Protein AF-A0A2E4FDU1-F1 (afdb_monomer_lite)

Foldseek 3Di:
DDDDDDDDDDDDDDDDDDDDDDDDDDDDDDDDDADQPCPLQEHCDDPRPWHFPDSVDSQATLPHDDDAPPQDNRNPDPQCHNQQNCRLPDGVVQFPDSVDSQAGLVHDDDAPPPDRRNPDPQCDSFQHCNLPDGVVQFPDSPDSQAGLPHDQDAPPPHNRNSDPQQDSQQQCRLRDGPVQFPDSPDNQAGQQHDQDAPPPDNRNPDPQPDSAQQCNLRDGPVFFPCSVDNQAGLPHDADAPPPDRRNSDPVDDNPDDFDQQCPLPDTPVQFPDSNDSQAGQPHDADQPQDRRNSPPDHRAPHQQELNCPLQEGCFDDDDDPDGHNSVNGHYDFPDSNDSQRDPDQQCPLPAGNVRPQPHSVDNQRGPDQQCPLPAHSVNVPPDSVDNQQGPDQQCPLPDGNPPWFPDSPDNQATLPHDQDAPPPDNRNSDVQCDSQQQPSLPAGVVQFPDSVDSQAGQPRDADAPPPDDRNPPPDRAHEDALVRQVVCQVPQSEDPAAHEYDLVRDPREDPAEHEDAAPYEYEYDFQHHYEYAAAYEHHFQHEYEYDYDQVGAYEYYYDPDPAAADRYAEYEYEANGEYEAARHEFERHQENYEAYLYEYEHECYEQERYQEPYEYYDQNYEYAYENYEQAHYLEDYHAEHNDADYCHEHYCYEQENYCEREDHDALNNYEAYLYEQEHHAAESYEDENYEAELYEQANYQERYEYDYHAYEAALYEQAHYCESYEYDAHDDAYEYAHYEQEHNNQASEAYDYYPDDYAHHQAAYHYVDPQVVVNVNRYHACLPPVRGHDHHHPPYDPDHRPSPHSDDPDFDQQCPLPFTDVVRVTQQPDSNDSQQELPHDADPDPQDNSNSPPDHRPPDADQQCPLPAGPPQFPDSNDSQAGAPHDADAPPPDRRNPLPARAHEDQDQEDEDEDAAAYEQDLVNDDREDAAAYEDDASYEYEYDFQYHYEYAAAYYHHYPHYYHYHHDPVGGHHYAHPDPDGDPPGYHD

Radius of gyration: 48.08 Å; chains: 1; bounding box: 152×85×119 Å

Sequence (990 aa):
MFVARVLPTLSLLVLLMAGCASDQETGPATPASCVDLDGDGAGVTDGCDLLDCDDSDPAVHPSADEIPYDGINNDCDDATRDDDLDGDGVLGEQDCDDLNAARSPAKEEIPYDGVDNDCDESTPDEDLDGDGYTSAIDCDDTDPEVNPGAPELPFDGVNNDCDETTLDDDGDQDGYGASDDCDDQDPDVYPGADELPYDGVNNDCDETTPDDDLDGDGFGIDTDCDDDNPEVNPDATEILNDGLNNDCDDATPDDGLGDDLDGDGSPSDEDCDDDDDESYPGADELPDGKNNDCDDQIDEGTTAADDDGDGFCEGWEIADDTYACSDGSNPGDCDDEDSALTPADLDGDGASTCEGDCDDSSAALNIQDADQDTVTTCENDCNDGDPGVTLLDADGDGYVACIDDCDDTNGSVNPDAPEVYYNGLDDDCDPATHDQDQDGDGWLLADDCDDLDPSIHPWAVEIPDNGLDEDCDGIDVTAFDEDELAAMAPDEGVIPEDGMLLAELGPYELFGDIVVPLGKTLIIEPGTQLIFMGPYKVLVHGTLVVLGTEQAPVIFSAAMGGPVPGDWLGIHFETTGTGLVRGADIQYATTGILVDEASLTISHTRAENCLSGIQVTGTSASPSLDHVELKGNDIGLDLAWAGWSQDIFVNYSLIHENVTGITGSGSSGLTLWNSRVINNDQVGVHLDGATVWHCEISGNVTGIVTQGGWDTCTRSIISDNEVGVLLGIYPTRFSSNHNNVIDNTLYGFKYVGGNDDGAVNAELNWWGSMLGSDIASTIWDFFDDTSLYYIDYIPFLRQSVDSVGPIPEGTVDADGDHFFSVASGGNDCDDNDPAINPDAMDDQGDGVDDDCNGQVDEDAPLDPDGDGFTVPEDCDNNDASIYPDAVEIPDNGVDENCNGFDMVTQIESNLSGVLPTDTLLTAANSPYIISGDVYVAPDFVLRIDAGTEIRFDGFWSIIVFGDLLSDGELSDPVNIRSHSGAPGANQWNR

pLDDT: mean 78.3, std 13.7, range [27.3, 98.56]

Secondary structure (DSSP, 8-state):
------------------------------PPPP--SSSSS-BSSBTBSSB-S-TT-TT-STTSPP-TTSSS-SS--TTS-TT-SS-SS--TTT-S-TT-TTSSTTSPP-TTSSS-SS--TTS-TT-SS-SS--TTT-S-TT-TTSSTTSPPPTTSSS-TTS-TTS-TT-SS-SS--TTT-SSTT-TT--TT-PPPTTSSS-TT--TTS-TT-SSSSS--TTT-TTTT-TT-STTS---TTSSS-TT--TTS-TT-----SSSSS--TTT-TTTT-TT-STTPPP-TTTS-SSSSS-SSTTSTTS-SSSSSEES----SSSS-S-SSSPEE--S-TT-TT--S--SSSSS--GGGT-S-TT-TTSSS--SS-SS--GGGT-S-TT-TT-SS--SSSSS--TTTT-TTTT-TTSSTTSPP-TTSSS-SSS-TTS-TT-SS-SS--TTT-S-TT-TTSSTTPPP-TTSS--TTSSS--PEEPPHHHHHHHGGGTTB--SSEEE-GGG--EEESS-EEE-TT-EEEE-TT-EEEESSS-EEEESSEEEEE--SSSPEEEEEPSSS--TTSB-EEEE-TT-EEEEESEEEESBSEEEEEES---EEEEEEEES-SEEEEEESSS---EEEEEEEES-SEEEEETT--S---EEEES-EEES-SEEEEE-S---EEEES-EEE--SSEEEEESS-EEES-EEESSSEEEEE-SS--EEES-EEES-SEEEEE-SS--S-EEES-EE---SSEEEEE---SS---EE-TT-B-S-S-HHHHHHTEESTTT-TTS--EE--S--SS-----PSPPTT---SSSSSPPBGGGT--BS-TT-TTSSTT--PPTTS---TT-SS-SS--SPP-SSSSS--TTT-S-TT-TTSSTT----TTSS--SSSSSS--EE---SEEEEEE-S-EEE-GGGPPEEEEEEEEEPTT-EEEE-TT-EEEESSS--EEESSEEEE---SSS--EEEES-SS--SSSS--

Structure (mmCIF, N/CA/C/O backbone):
data_AF-A0A2E4FDU1-F1
#
_entry.id   AF-A0A2E4FDU1-F1
#
loop_
_atom_site.group_PDB
_atom_site.id
_atom_site.type_symbol
_atom_site.label_atom_id
_atom_site.label_alt_id
_atom_site.label_comp_id
_atom_site.label_asym_id
_atom_site.label_entity_id
_atom_site.label_seq_id
_atom_site.pdbx_PDB_ins_code
_atom_site.Cartn_x
_atom_site.Cartn_y
_atom_site.Cartn_z
_atom_site.occupancy
_atom_site.B_iso_or_equiv
_atom_site.auth_seq_id
_atom_site.auth_comp_id
_atom_site.auth_asym_id
_atom_site.auth_atom_id
_atom_site.pdbx_PDB_model_num
ATOM 1 N N . MET A 1 1 ? -26.039 10.870 64.474 1.00 29.72 1 MET A N 1
ATOM 2 C CA . MET A 1 1 ? -27.187 11.280 65.320 1.00 29.72 1 MET A CA 1
ATOM 3 C C . MET A 1 1 ? -28.356 10.373 64.930 1.00 29.72 1 MET A C 1
ATOM 5 O O . MET A 1 1 ? -28.564 10.168 63.754 1.00 29.72 1 MET A O 1
ATOM 9 N N . PHE A 1 2 ? -28.968 9.736 65.926 1.00 34.34 2 PHE A N 1
ATOM 10 C CA . PHE A 1 2 ? -29.937 8.615 65.966 1.00 34.34 2 PHE A CA 1
ATOM 11 C C . PHE A 1 2 ? -31.272 8.692 65.146 1.00 34.34 2 PHE A C 1
ATOM 13 O O . PHE A 1 2 ? -31.836 9.778 65.058 1.00 34.34 2 PHE A O 1
ATOM 20 N N . VAL A 1 3 ? -31.832 7.494 64.814 1.00 35.78 3 VAL A N 1
ATOM 21 C CA . VAL A 1 3 ? -33.267 7.062 64.587 1.00 35.78 3 VAL A CA 1
ATOM 22 C C . VAL A 1 3 ? -33.822 7.104 63.132 1.00 35.78 3 VAL A C 1
ATOM 24 O O . VAL A 1 3 ? -33.922 8.187 62.582 1.00 35.78 3 VAL A O 1
ATOM 27 N N . ALA A 1 4 ? -34.077 5.957 62.449 1.00 38.78 4 ALA A N 1
ATOM 28 C CA . ALA A 1 4 ? -35.283 5.055 62.373 1.00 38.78 4 ALA A CA 1
ATOM 29 C C . ALA A 1 4 ? -36.409 5.555 61.407 1.00 38.78 4 ALA A C 1
ATOM 31 O O . ALA A 1 4 ? -36.537 6.759 61.272 1.00 38.78 4 ALA A O 1
ATOM 32 N N . ARG A 1 5 ? -37.323 4.796 60.752 1.00 37.31 5 ARG A N 1
ATOM 33 C CA . ARG A 1 5 ? -37.900 3.432 60.894 1.00 37.31 5 ARG A CA 1
ATOM 34 C C . ARG A 1 5 ? -38.962 3.188 59.761 1.00 37.31 5 ARG A C 1
ATOM 36 O O . ARG A 1 5 ? -39.824 4.040 59.611 1.00 37.31 5 ARG A O 1
ATOM 43 N N . VAL A 1 6 ? -38.969 1.994 59.140 1.00 35.31 6 VAL A N 1
ATOM 44 C CA . VAL A 1 6 ? -40.083 0.998 58.988 1.00 35.31 6 VAL A CA 1
ATOM 45 C C . VAL A 1 6 ? -41.341 1.193 58.085 1.00 35.31 6 VAL A C 1
ATOM 47 O O . VAL A 1 6 ? -42.099 2.146 58.231 1.00 35.31 6 VAL A O 1
ATOM 50 N N . LEU A 1 7 ? -41.596 0.127 57.290 1.00 35.53 7 LEU A N 1
ATOM 51 C CA . LEU A 1 7 ? -42.785 -0.332 56.519 1.00 35.53 7 LEU A CA 1
ATOM 52 C C . LEU A 1 7 ? -43.946 -0.926 57.375 1.00 35.53 7 LEU A C 1
ATOM 54 O O . LEU A 1 7 ? -43.705 -1.347 58.507 1.00 35.53 7 LEU A O 1
ATOM 58 N N . PRO A 1 8 ? -45.166 -1.124 56.820 1.00 46.91 8 PRO A N 1
ATOM 59 C CA . PRO A 1 8 ? -46.165 -2.090 57.318 1.00 46.91 8 PRO A CA 1
ATOM 60 C C . PRO A 1 8 ? -46.483 -3.206 56.281 1.00 46.91 8 PRO A C 1
ATOM 62 O O . PRO A 1 8 ? -46.755 -2.914 55.127 1.00 46.91 8 PRO A O 1
ATOM 65 N N . THR A 1 9 ? -46.233 -4.490 56.582 1.00 33.19 9 THR A N 1
ATOM 66 C CA . THR A 1 9 ? -47.113 -5.563 57.137 1.00 33.19 9 THR A CA 1
ATOM 67 C C . THR A 1 9 ? -48.011 -6.327 56.149 1.00 33.19 9 THR A C 1
ATOM 69 O O . THR A 1 9 ? -49.018 -5.804 55.684 1.00 33.19 9 THR A O 1
ATOM 72 N N . LEU A 1 10 ? -47.692 -7.623 56.009 1.00 28.62 10 LEU A N 1
ATOM 73 C CA . LEU A 1 10 ? -48.421 -8.722 55.362 1.00 28.62 10 LEU A CA 1
ATOM 74 C C . LEU A 1 10 ? -48.867 -9.746 56.437 1.00 28.62 10 LEU A C 1
ATOM 76 O O . LEU A 1 10 ? -48.074 -10.042 57.336 1.00 28.62 10 LEU A O 1
ATOM 80 N N . SER A 1 11 ? -50.087 -10.301 56.361 1.00 32.75 11 SER A N 1
ATOM 81 C CA . SER A 1 11 ? -50.462 -11.633 56.907 1.00 32.75 11 SER A CA 1
ATOM 82 C C . SER A 1 11 ? -51.956 -11.951 56.746 1.00 32.75 11 SER A C 1
ATOM 84 O O . SER A 1 11 ? -52.769 -11.284 57.383 1.00 32.75 11 SER A O 1
ATOM 86 N N . LEU A 1 12 ? -52.288 -13.037 56.028 1.00 29.92 12 LEU A N 1
ATOM 87 C CA . LEU A 1 12 ? -53.252 -14.094 56.420 1.00 29.92 12 LEU A CA 1
ATOM 88 C C . LEU A 1 12 ? -53.216 -15.216 55.354 1.00 29.92 12 LEU A C 1
ATOM 90 O O . LEU A 1 12 ? -53.548 -14.967 54.208 1.00 29.92 12 LEU A O 1
ATOM 94 N N . LEU A 1 13 ? -52.536 -16.343 55.582 1.00 29.59 13 LEU A N 1
ATOM 95 C CA . LEU A 1 13 ? -52.930 -17.592 56.264 1.00 29.59 13 LEU A CA 1
ATOM 96 C C . LEU A 1 13 ? -53.814 -18.556 55.434 1.00 29.59 13 LEU A C 1
ATOM 98 O O . LEU A 1 13 ? -55.000 -18.334 55.219 1.00 29.59 13 LEU A O 1
ATOM 102 N N . VAL A 1 14 ? -53.163 -19.669 55.085 1.00 34.75 14 VAL A N 1
ATOM 103 C CA . VAL A 1 14 ? -53.567 -20.918 54.413 1.00 34.75 14 VAL A CA 1
ATOM 104 C C . VAL A 1 14 ? -54.492 -21.791 55.287 1.00 34.75 14 VAL A C 1
ATOM 106 O O . VAL A 1 14 ? -54.281 -21.822 56.499 1.00 34.75 14 VAL A O 1
ATOM 109 N N . LEU A 1 15 ? -55.437 -22.552 54.694 1.00 30.80 15 LEU A N 1
ATOM 110 C CA . LEU A 1 15 ? -55.537 -24.033 54.814 1.00 30.80 15 LEU A CA 1
ATOM 111 C C . LEU A 1 15 ? -56.772 -24.663 54.123 1.00 30.80 15 LEU A C 1
ATOM 113 O O . LEU A 1 15 ? -57.910 -24.315 54.428 1.00 30.80 15 LEU A O 1
ATOM 117 N N . LEU A 1 16 ? -56.521 -25.725 53.343 1.00 30.53 16 LEU A N 1
ATOM 118 C CA . LEU A 1 16 ? -57.445 -26.829 53.032 1.00 30.53 16 LEU A CA 1
ATOM 119 C C . LEU A 1 16 ? -57.116 -28.039 53.943 1.00 30.53 16 LEU A C 1
ATOM 121 O O . LEU A 1 16 ? -55.981 -28.209 54.389 1.00 30.53 16 LEU A O 1
ATOM 125 N N . MET A 1 17 ? -58.137 -28.832 54.283 1.00 32.41 17 MET A N 1
ATOM 126 C CA . MET A 1 17 ? -58.180 -29.826 55.372 1.00 32.41 17 MET A CA 1
ATOM 127 C C . MET A 1 17 ? -57.636 -31.231 55.038 1.00 32.41 17 MET A C 1
ATOM 129 O O . MET A 1 17 ? -57.731 -31.672 53.901 1.00 32.41 17 MET A O 1
ATOM 133 N N . ALA A 1 18 ? -57.307 -32.015 56.083 1.00 30.88 18 ALA A N 1
ATOM 134 C CA . ALA A 1 18 ? -57.763 -33.412 56.233 1.00 30.88 18 ALA A CA 1
ATOM 135 C C . ALA A 1 18 ? -57.658 -33.914 57.695 1.00 30.88 18 ALA A C 1
ATOM 137 O O . ALA A 1 18 ? -56.613 -33.777 58.328 1.00 30.88 18 ALA A O 1
ATOM 138 N N . GLY A 1 19 ? -58.715 -34.558 58.218 1.00 28.78 19 GLY A N 1
ATOM 139 C CA . GLY A 1 19 ? -58.643 -35.354 59.457 1.00 28.78 19 GLY A CA 1
ATOM 140 C C . GLY A 1 19 ? -59.960 -35.558 60.225 1.00 28.78 19 GLY A C 1
ATOM 141 O O . GLY A 1 19 ? -60.308 -34.763 61.091 1.00 28.78 19 GLY A O 1
ATOM 142 N N . CYS A 1 20 ? -60.663 -36.663 59.946 1.00 27.30 20 CYS A N 1
ATOM 143 C CA . CYS A 1 20 ? -61.857 -37.173 60.644 1.00 27.30 20 CYS A CA 1
ATOM 144 C C . CYS A 1 20 ? -61.738 -37.293 62.183 1.00 27.30 20 CYS A C 1
ATOM 146 O O . CYS A 1 20 ? -60.765 -37.859 62.675 1.00 27.30 20 CYS A O 1
ATOM 148 N N . ALA A 1 21 ? -62.815 -36.971 62.924 1.00 31.75 21 ALA A N 1
ATOM 149 C CA . ALA A 1 21 ? -63.766 -37.952 63.501 1.00 31.75 21 ALA A CA 1
ATOM 150 C C . ALA A 1 21 ? -64.575 -37.423 64.718 1.00 31.75 21 ALA A C 1
ATOM 152 O O . ALA A 1 21 ? -64.009 -36.907 65.676 1.00 31.75 21 ALA A O 1
ATOM 153 N N . SER A 1 22 ? -65.876 -37.772 64.724 1.00 32.06 22 SER A N 1
ATOM 154 C CA . SER A 1 22 ? -66.697 -38.182 65.889 1.00 32.06 22 SER A CA 1
ATOM 155 C C . SER A 1 22 ? -67.400 -37.128 66.786 1.00 32.06 22 SER A C 1
ATOM 157 O O . SER A 1 22 ? -66.887 -36.741 67.831 1.00 32.06 22 SER A O 1
ATOM 159 N N . ASP A 1 23 ? -68.685 -36.899 66.458 1.00 36.38 23 ASP A N 1
ATOM 160 C CA . ASP A 1 23 ? -69.883 -37.152 67.303 1.00 36.38 23 ASP A CA 1
ATOM 161 C C . ASP A 1 23 ? -70.243 -36.258 68.524 1.00 36.38 23 ASP A C 1
ATOM 163 O O . ASP A 1 23 ? -69.661 -36.382 69.598 1.00 36.38 23 ASP A O 1
ATOM 167 N N . GLN A 1 24 ? -71.338 -35.474 68.406 1.00 33.94 24 GLN A N 1
ATOM 168 C CA . GLN A 1 24 ? -72.681 -35.720 69.011 1.00 33.94 24 GLN A CA 1
ATOM 169 C C . GLN A 1 24 ? -73.488 -34.448 69.387 1.00 33.94 24 GLN A C 1
ATOM 171 O O . GLN A 1 24 ? -73.100 -33.663 70.245 1.00 33.94 24 GLN A O 1
ATOM 176 N N . GLU A 1 25 ? -74.683 -34.383 68.781 1.00 37.00 25 GLU A N 1
ATOM 177 C CA . GLU A 1 25 ? -75.987 -33.851 69.233 1.00 37.00 25 GLU A CA 1
ATOM 178 C C . GLU A 1 25 ? -76.157 -32.402 69.745 1.00 37.00 25 GLU A C 1
ATOM 180 O O . GLU A 1 25 ? -75.746 -32.031 70.840 1.00 37.00 25 GLU A O 1
ATOM 185 N N . THR A 1 26 ? -77.001 -31.625 69.047 1.00 36.28 26 THR A N 1
ATOM 186 C CA . THR A 1 26 ? -78.412 -31.367 69.444 1.00 36.28 26 THR A CA 1
ATOM 187 C C . THR A 1 26 ? -79.143 -30.526 68.379 1.00 36.28 26 THR A C 1
ATOM 189 O O . THR A 1 26 ? -78.780 -29.385 68.120 1.00 36.28 26 THR A O 1
ATOM 192 N N . GLY A 1 27 ? -80.206 -31.071 67.772 1.00 32.47 27 GLY A N 1
ATOM 193 C CA . GLY A 1 27 ? -81.262 -30.272 67.116 1.00 32.47 27 GLY A CA 1
ATOM 194 C C . GLY A 1 27 ? -82.377 -29.883 68.112 1.00 32.47 27 GLY A C 1
ATOM 195 O O . GLY A 1 27 ? -82.269 -30.257 69.285 1.00 32.47 27 GLY A O 1
ATOM 196 N N . PRO A 1 28 ? -83.493 -29.235 67.696 1.00 47.19 28 PRO A N 1
ATOM 197 C CA . PRO A 1 28 ? -83.882 -28.893 66.326 1.00 47.19 28 PRO A CA 1
ATOM 198 C C . PRO A 1 28 ? -84.350 -27.433 66.100 1.00 47.19 28 PRO A C 1
ATOM 200 O O . PRO A 1 28 ? -84.654 -26.673 67.020 1.00 47.19 28 PRO A O 1
ATOM 203 N N . ALA A 1 29 ? -84.450 -27.120 64.810 1.00 42.59 29 ALA A N 1
ATOM 204 C CA . ALA A 1 29 ? -84.969 -25.920 64.173 1.00 42.59 29 ALA A CA 1
ATOM 205 C C . ALA A 1 29 ? -86.488 -25.686 64.320 1.00 42.59 29 ALA A C 1
ATOM 207 O O . ALA A 1 29 ? -87.270 -26.607 64.564 1.00 42.59 29 ALA A O 1
ATOM 208 N N . THR A 1 30 ? -86.893 -24.455 63.995 1.00 35.81 30 THR A N 1
ATOM 209 C CA . THR A 1 30 ? -88.028 -24.188 63.090 1.00 35.81 30 THR A CA 1
ATOM 210 C C . THR A 1 30 ? -87.569 -23.148 62.053 1.00 35.81 30 THR A C 1
ATOM 212 O O . THR A 1 30 ? -87.079 -22.107 62.496 1.00 35.81 30 THR A O 1
ATOM 215 N N . PRO A 1 31 ? -87.693 -23.392 60.732 1.00 51.09 31 PRO A N 1
ATOM 216 C CA . PRO A 1 31 ? -87.175 -22.501 59.692 1.00 51.09 31 PRO A CA 1
ATOM 217 C C . PRO A 1 31 ? -88.178 -21.396 59.317 1.00 51.09 31 PRO A C 1
ATOM 219 O O . PRO A 1 31 ? -89.394 -21.587 59.414 1.00 51.09 31 PRO A O 1
ATOM 222 N N . ALA A 1 32 ? -87.652 -20.240 58.903 1.00 47.75 32 ALA A N 1
ATOM 223 C CA . ALA A 1 32 ? -88.379 -19.265 58.092 1.00 47.75 32 ALA A CA 1
ATOM 224 C C . ALA A 1 32 ? -88.587 -19.876 56.697 1.00 47.75 32 ALA A C 1
ATOM 226 O O . ALA A 1 32 ? -87.720 -20.603 56.221 1.00 47.75 32 ALA A O 1
ATOM 227 N N . SER A 1 33 ? -89.760 -19.679 56.093 1.00 57.97 33 SER A N 1
ATOM 228 C CA . SER A 1 33 ? -90.061 -20.288 54.798 1.00 57.97 33 SER A CA 1
ATOM 229 C C . SER A 1 33 ? -89.326 -19.558 53.681 1.00 57.97 33 SER A C 1
ATOM 231 O O . SER A 1 33 ? -89.354 -18.328 53.668 1.00 57.97 33 SER A O 1
ATOM 233 N N . CYS A 1 34 ? -88.759 -20.320 52.745 1.00 67.06 34 CYS A N 1
ATOM 234 C CA . CYS A 1 34 ? -88.387 -19.837 51.420 1.00 67.06 34 CYS A CA 1
ATOM 235 C C . CYS A 1 34 ? -89.623 -19.158 50.802 1.00 67.06 34 CYS A C 1
ATOM 237 O O . CYS A 1 34 ? -90.731 -19.712 50.873 1.00 67.06 34 CYS A O 1
ATOM 239 N N . VAL A 1 35 ? -89.467 -17.917 50.351 1.00 69.81 35 VAL A N 1
ATOM 240 C CA . VAL A 1 35 ? -90.504 -17.187 49.622 1.00 69.81 35 VAL A CA 1
ATOM 241 C C . VAL A 1 35 ? -90.014 -17.159 48.192 1.00 69.81 35 VAL A C 1
ATOM 243 O O . VAL A 1 35 ? -89.079 -16.436 47.920 1.00 69.81 35 VAL A O 1
ATOM 246 N N . ASP A 1 36 ? -90.630 -18.003 47.384 1.00 75.88 36 ASP A N 1
ATOM 247 C CA . ASP A 1 36 ? -90.499 -18.100 45.934 1.00 75.88 36 ASP A CA 1
ATOM 248 C C . ASP A 1 36 ? -91.617 -17.210 45.358 1.00 75.88 36 ASP A C 1
ATOM 250 O O . ASP A 1 36 ? -92.815 -17.482 45.577 1.00 75.88 36 ASP A O 1
ATOM 254 N N . LEU A 1 37 ? -91.248 -16.035 44.842 1.00 79.69 37 LEU A N 1
ATOM 255 C CA . LEU A 1 37 ? -92.184 -14.953 44.523 1.00 79.69 37 LEU A CA 1
ATOM 256 C C . LEU A 1 37 ? -92.851 -15.144 43.159 1.00 79.69 37 LEU A C 1
ATOM 258 O O . LEU A 1 37 ? -94.006 -14.725 42.983 1.00 79.69 37 LEU A O 1
ATOM 262 N N . ASP A 1 38 ? -92.145 -15.757 42.221 1.00 77.38 38 ASP A N 1
ATOM 263 C CA . ASP A 1 38 ? -92.567 -15.963 40.838 1.00 77.38 38 ASP A CA 1
ATOM 264 C C . ASP A 1 38 ? -92.979 -17.413 40.525 1.00 77.38 38 ASP A C 1
ATOM 266 O O . ASP A 1 38 ? -93.763 -17.641 39.594 1.00 77.38 38 ASP A O 1
ATOM 270 N N . GLY A 1 39 ? -92.652 -18.354 41.408 1.00 76.94 39 GLY A N 1
ATOM 271 C CA . GLY A 1 39 ? -93.195 -19.704 41.472 1.00 76.94 39 GLY A CA 1
ATOM 272 C C . GLY A 1 39 ? -92.378 -20.766 40.742 1.00 76.94 39 GLY A C 1
ATOM 273 O O . GLY A 1 39 ? -92.975 -21.794 40.386 1.00 76.94 39 GLY A O 1
ATOM 274 N N . ASP A 1 40 ? -91.094 -20.536 40.473 1.00 78.31 40 ASP A N 1
ATOM 275 C CA . ASP A 1 40 ? -90.217 -21.487 39.775 1.00 78.31 40 ASP A CA 1
ATOM 276 C C . ASP A 1 40 ? -89.561 -22.535 40.697 1.00 78.31 40 ASP A C 1
ATOM 278 O O . ASP A 1 40 ? -89.142 -23.608 40.246 1.00 78.31 40 ASP A O 1
ATOM 282 N N . GLY A 1 41 ? -89.614 -22.307 42.009 1.00 74.44 41 GLY A N 1
ATOM 283 C CA . GLY A 1 41 ? -89.097 -23.200 43.037 1.00 74.44 41 GLY A CA 1
ATOM 284 C C . GLY A 1 41 ? -87.740 -22.809 43.630 1.00 74.44 41 GLY A C 1
ATOM 285 O O . GLY A 1 41 ? -87.282 -23.539 44.520 1.00 74.44 41 GLY A O 1
ATOM 286 N N . ALA A 1 42 ? -87.130 -21.701 43.203 1.00 77.00 42 ALA A N 1
ATOM 287 C CA . ALA A 1 42 ? -85.958 -21.069 43.811 1.00 77.00 42 ALA A CA 1
ATOM 288 C C . ALA A 1 42 ? -86.362 -19.792 44.591 1.00 77.00 42 ALA A C 1
ATOM 290 O O . ALA A 1 42 ? -87.532 -19.435 44.660 1.00 77.00 42 ALA A O 1
ATOM 291 N N . GLY A 1 43 ? -85.442 -19.177 45.339 1.00 77.12 43 GLY A N 1
ATOM 292 C CA . GLY A 1 43 ? -85.725 -17.895 46.006 1.00 77.12 43 GLY A CA 1
ATOM 293 C C . GLY A 1 43 ? -84.480 -17.239 46.606 1.00 77.12 43 GLY A C 1
ATOM 294 O O . GLY A 1 43 ? -83.475 -17.909 46.842 1.00 77.12 43 GLY A O 1
ATOM 295 N N . VAL A 1 44 ? -84.528 -15.934 46.909 1.00 73.12 44 VAL A N 1
ATOM 296 C CA . VAL A 1 44 ? -83.310 -15.122 47.201 1.00 73.12 44 VAL A CA 1
ATOM 297 C C . VAL A 1 44 ? -82.772 -15.178 48.643 1.00 73.12 44 VAL A C 1
ATOM 299 O O . VAL A 1 44 ? -81.853 -14.434 48.999 1.00 73.12 44 VAL A O 1
ATOM 302 N N . THR A 1 45 ? -83.344 -15.982 49.549 1.00 63.84 45 THR A N 1
ATOM 303 C CA . THR A 1 45 ? -82.915 -15.985 50.968 1.00 63.84 45 THR A CA 1
ATOM 304 C C . THR A 1 45 ? -82.084 -17.200 51.355 1.00 63.84 45 THR A C 1
ATOM 306 O O . THR A 1 45 ? -82.478 -18.335 51.103 1.00 63.84 45 THR A O 1
ATOM 309 N N . ASP A 1 46 ? -80.996 -16.945 52.084 1.00 56.72 46 ASP A N 1
ATOM 310 C CA . ASP A 1 46 ? -80.058 -17.947 52.595 1.00 56.72 46 ASP A CA 1
ATOM 311 C C . ASP A 1 46 ? -80.789 -19.011 53.448 1.00 56.72 46 ASP A C 1
ATOM 313 O O . ASP A 1 46 ? -81.250 -18.750 54.570 1.00 56.72 46 ASP A O 1
ATOM 317 N N . GLY A 1 47 ? -80.984 -20.194 52.852 1.00 58.22 47 GLY A N 1
ATOM 318 C CA . GLY A 1 47 ? -81.839 -21.274 53.356 1.00 58.22 47 GLY A CA 1
ATOM 319 C C . GLY A 1 47 ? -82.825 -21.886 52.345 1.00 58.22 47 GLY A C 1
ATOM 320 O O . GLY A 1 47 ? -83.522 -22.833 52.721 1.00 58.22 47 GLY A O 1
ATOM 321 N N . CYS A 1 48 ? -82.908 -21.379 51.111 1.00 62.88 48 CYS A N 1
ATOM 322 C CA . CYS A 1 48 ? -83.539 -22.068 49.978 1.00 62.88 48 CYS A CA 1
ATOM 323 C C . CYS A 1 48 ? -82.559 -23.099 49.374 1.00 62.88 48 CYS A C 1
ATOM 325 O O . CYS A 1 48 ? -81.353 -22.866 49.365 1.00 62.88 48 CYS A O 1
ATOM 327 N N . ASP A 1 49 ? -83.060 -24.256 48.920 1.00 66.25 49 ASP A N 1
ATOM 328 C CA . ASP A 1 49 ? -82.217 -25.325 48.344 1.00 66.25 49 ASP A CA 1
ATOM 329 C C . ASP A 1 49 ? -81.608 -24.921 46.979 1.00 66.25 49 ASP A C 1
ATOM 331 O O . ASP A 1 49 ? -80.618 -25.518 46.563 1.00 66.25 49 ASP A O 1
ATOM 335 N N . LEU A 1 50 ? -82.179 -23.907 46.314 1.00 71.56 50 LEU A N 1
ATOM 336 C CA . LEU A 1 50 ? -81.680 -23.255 45.099 1.00 71.56 50 LEU A CA 1
ATOM 337 C C . LEU A 1 50 ? -81.768 -21.735 45.309 1.00 71.56 50 LEU A C 1
ATOM 339 O O . LEU A 1 50 ? -82.825 -21.241 45.713 1.00 71.56 50 LEU A O 1
ATOM 343 N N . LEU A 1 51 ? -80.648 -21.029 45.122 1.00 78.31 51 LEU A N 1
ATOM 344 C CA . LEU A 1 51 ? -80.523 -19.593 45.385 1.00 78.31 51 LEU A CA 1
ATOM 345 C C . LEU A 1 51 ? -80.723 -18.797 44.098 1.00 78.31 51 LEU A C 1
ATOM 347 O O . LEU A 1 51 ? -79.859 -18.812 43.235 1.00 78.31 51 LEU A O 1
ATOM 351 N N . ASP A 1 52 ? -81.841 -18.097 44.013 1.00 79.75 52 ASP A N 1
ATOM 352 C CA . ASP A 1 52 ? -82.217 -17.315 42.841 1.00 79.75 52 ASP A CA 1
ATOM 353 C C . ASP A 1 52 ? -81.506 -15.948 42.800 1.00 79.75 52 ASP A C 1
ATOM 355 O O . ASP A 1 52 ? -81.367 -15.289 43.839 1.00 79.75 52 ASP A O 1
ATOM 359 N N . CYS A 1 53 ? -81.041 -15.538 41.618 1.00 81.94 53 CYS A N 1
ATOM 360 C CA . CYS A 1 53 ? -80.424 -14.243 41.353 1.00 81.94 53 CYS A CA 1
ATOM 361 C C . CYS A 1 53 ? -81.441 -13.158 40.941 1.00 81.94 53 CYS A C 1
ATOM 363 O O . CYS A 1 53 ? -81.142 -11.974 41.142 1.00 81.94 53 CYS A O 1
ATOM 365 N N . ASP A 1 54 ? -82.656 -13.523 40.503 1.00 83.44 54 ASP A N 1
ATOM 366 C CA . ASP A 1 54 ? -83.807 -12.621 40.333 1.00 83.44 54 ASP A CA 1
ATOM 367 C C . ASP A 1 54 ? -85.161 -13.319 40.601 1.00 83.44 54 ASP A C 1
ATOM 369 O O . ASP A 1 54 ? -85.920 -13.600 39.683 1.00 83.44 54 ASP A O 1
ATOM 373 N N . ASP A 1 55 ? -85.515 -13.444 41.892 1.00 79.25 55 ASP A N 1
ATOM 374 C CA . ASP A 1 55 ? -86.791 -13.976 42.452 1.00 79.25 55 ASP A CA 1
ATOM 375 C C . ASP A 1 55 ? -88.012 -13.072 42.169 1.00 79.25 55 ASP A C 1
ATOM 377 O O . ASP A 1 55 ? -88.870 -12.794 43.018 1.00 79.25 55 ASP A O 1
ATOM 381 N N . SER A 1 56 ? -88.036 -12.468 40.988 1.00 82.81 56 SER A N 1
ATOM 382 C CA . SER A 1 56 ? -89.169 -11.771 40.402 1.00 82.81 56 SER A CA 1
ATOM 383 C C . SER A 1 56 ? -89.415 -12.143 38.938 1.00 82.81 56 SER A C 1
ATOM 385 O O . SER A 1 56 ? -90.473 -11.758 38.407 1.00 82.81 56 SER A O 1
ATOM 387 N N . ASP A 1 57 ? -88.499 -12.890 38.316 1.00 83.88 57 ASP A N 1
ATOM 388 C CA . ASP A 1 57 ? -88.604 -13.426 36.967 1.00 83.88 57 ASP A CA 1
ATOM 389 C C . ASP A 1 57 ? -88.444 -14.960 36.972 1.00 83.88 57 ASP A C 1
ATOM 391 O O . ASP A 1 57 ? -87.328 -15.456 37.036 1.00 83.88 57 ASP A O 1
ATOM 395 N N . PRO A 1 58 ? -89.526 -15.736 36.756 1.00 85.75 58 PRO A N 1
ATOM 396 C CA . PRO A 1 58 ? -89.488 -17.201 36.830 1.00 85.75 58 PRO A CA 1
ATOM 397 C C . PRO A 1 58 ? -88.735 -17.863 35.659 1.00 85.75 58 PRO A C 1
ATOM 399 O O . PRO A 1 58 ? -88.873 -19.068 35.436 1.00 85.75 58 PRO A O 1
ATOM 402 N N . ALA A 1 59 ? -88.076 -17.069 34.811 1.00 81.88 59 ALA A N 1
ATOM 403 C CA . ALA A 1 59 ? -87.155 -17.525 33.776 1.00 81.88 59 ALA A CA 1
ATOM 404 C C . ALA A 1 59 ? -85.681 -17.408 34.200 1.00 81.88 59 ALA A C 1
ATOM 406 O O . ALA A 1 59 ? -84.829 -17.920 33.479 1.00 81.88 59 ALA A O 1
ATOM 407 N N . VAL A 1 60 ? -85.395 -16.750 35.326 1.00 86.81 60 VAL A N 1
ATOM 408 C CA . VAL A 1 60 ? -84.057 -16.566 35.881 1.00 86.81 60 VAL A CA 1
ATOM 409 C C . VAL A 1 60 ? -83.985 -17.369 37.170 1.00 86.81 60 VAL A C 1
ATOM 411 O O . VAL A 1 60 ? -84.589 -16.988 38.157 1.00 86.81 60 VAL A O 1
ATOM 414 N N . HIS A 1 61 ? -83.304 -18.511 37.152 1.00 83.06 61 HIS A N 1
ATOM 415 C CA . HIS A 1 61 ? -83.130 -19.352 38.332 1.00 83.06 61 HIS A CA 1
ATOM 416 C C . HIS A 1 61 ? -81.981 -20.352 38.145 1.00 83.06 61 HIS A C 1
ATOM 418 O O . HIS A 1 61 ? -81.710 -20.750 37.019 1.00 83.06 61 HIS A O 1
ATOM 424 N N . PRO A 1 62 ? -81.411 -20.936 39.223 1.00 82.75 62 PRO A N 1
ATOM 425 C CA . PRO A 1 62 ? -80.256 -21.864 39.203 1.00 82.75 62 PRO A CA 1
ATOM 426 C C . PRO A 1 62 ? -80.376 -23.158 38.391 1.00 82.75 62 PRO A C 1
ATOM 428 O O . PRO A 1 62 ? -79.564 -24.073 38.497 1.00 82.75 62 PRO A O 1
ATOM 431 N N . SER A 1 63 ? -81.515 -23.345 37.747 1.00 78.69 63 SER A N 1
ATOM 432 C CA . SER A 1 63 ? -81.852 -24.527 36.958 1.00 78.69 63 SER A CA 1
ATOM 433 C C . SER A 1 63 ? -82.511 -24.152 35.633 1.00 78.69 63 SER A C 1
ATOM 435 O O . SER A 1 63 ? -83.083 -25.024 34.975 1.00 78.69 63 SER A O 1
ATOM 437 N N . ALA A 1 64 ? -82.487 -22.865 35.285 1.00 81.25 64 ALA A N 1
ATOM 438 C CA . ALA A 1 64 ? -82.738 -22.402 33.940 1.00 81.25 64 ALA A CA 1
ATOM 439 C C . ALA A 1 64 ? -81.556 -22.840 33.071 1.00 81.25 64 ALA A C 1
ATOM 441 O O . ALA A 1 64 ? -80.478 -23.144 33.576 1.00 81.25 64 ALA A O 1
ATOM 442 N N . ASP A 1 65 ? -81.803 -22.944 31.773 1.00 79.50 65 ASP A N 1
ATOM 443 C CA . ASP A 1 65 ? -80.715 -23.017 30.808 1.00 79.50 65 ASP A CA 1
ATOM 444 C C . ASP A 1 65 ? -80.348 -21.562 30.478 1.00 79.50 65 ASP A C 1
ATOM 446 O O . ASP A 1 65 ? -81.265 -20.776 30.209 1.00 79.50 65 ASP A O 1
ATOM 450 N N . GLU A 1 66 ? -79.060 -21.211 30.484 1.00 77.75 66 GLU A N 1
ATOM 451 C CA . GLU A 1 66 ? -78.609 -19.889 30.037 1.00 77.75 66 GLU A CA 1
ATOM 452 C C . GLU A 1 66 ? -79.064 -19.617 28.594 1.00 77.75 66 GLU A C 1
ATOM 454 O O . GLU A 1 66 ? -79.012 -20.504 27.726 1.00 77.75 66 GLU A O 1
ATOM 459 N N . ILE A 1 67 ? -79.558 -18.404 28.335 1.00 73.06 67 ILE A N 1
ATOM 460 C CA . ILE A 1 67 ? -80.025 -17.964 27.022 1.00 73.06 67 ILE A CA 1
ATOM 461 C C . ILE A 1 67 ? -78.995 -16.993 26.432 1.00 73.06 67 ILE A C 1
ATOM 463 O O . ILE A 1 67 ? -79.011 -15.828 26.801 1.00 73.06 67 ILE A O 1
ATOM 467 N N . PRO A 1 68 ? -78.211 -17.410 25.418 1.00 66.81 68 PRO A N 1
ATOM 468 C CA . PRO A 1 68 ? -77.148 -16.575 24.866 1.00 66.81 68 PRO A CA 1
ATOM 469 C C . PRO A 1 68 ? -77.612 -15.222 24.297 1.00 66.81 68 PRO A C 1
ATOM 471 O O . PRO A 1 68 ? -78.554 -15.156 23.489 1.00 66.81 68 PRO A O 1
ATOM 474 N N . TYR A 1 69 ? -76.847 -14.185 24.621 1.00 66.56 69 TYR A N 1
ATOM 475 C CA . TYR A 1 69 ? -76.907 -12.784 24.216 1.00 66.56 69 TYR A CA 1
ATOM 476 C C . TYR A 1 69 ? -78.209 -12.038 24.566 1.00 66.56 69 TYR A C 1
ATOM 478 O O . TYR A 1 69 ? -78.645 -11.156 23.807 1.00 66.56 69 TYR A O 1
ATOM 486 N N . ASP A 1 70 ? -78.870 -12.377 25.677 1.00 72.94 70 ASP A N 1
ATOM 487 C CA . ASP A 1 70 ? -80.083 -11.682 26.147 1.00 72.94 70 ASP A CA 1
ATOM 488 C C . ASP A 1 70 ? -79.831 -10.599 27.227 1.00 72.94 70 ASP A C 1
ATOM 490 O O . ASP A 1 70 ? -80.710 -9.770 27.514 1.00 72.94 70 ASP A O 1
ATOM 494 N N . GLY A 1 71 ? -78.592 -10.521 27.709 1.00 68.81 71 GLY A N 1
ATOM 495 C CA . GLY A 1 71 ? -78.044 -9.595 28.692 1.00 68.81 71 GLY A CA 1
ATOM 496 C C . GLY A 1 71 ? -78.359 -9.955 30.144 1.00 68.81 71 GLY A C 1
ATOM 497 O O . GLY A 1 71 ? -78.232 -9.083 31.015 1.00 68.81 71 GLY A O 1
ATOM 498 N N . ILE A 1 72 ? -78.842 -11.168 30.413 1.00 76.06 72 ILE A N 1
ATOM 499 C CA . ILE A 1 72 ? -79.323 -11.616 31.720 1.00 76.06 72 ILE A CA 1
ATOM 500 C C . ILE A 1 72 ? -78.659 -12.954 32.045 1.00 76.06 72 ILE A C 1
ATOM 502 O O . ILE A 1 72 ? -78.836 -13.903 31.308 1.00 76.06 72 ILE A O 1
ATOM 506 N N . ASN A 1 73 ? -77.979 -13.049 33.194 1.00 78.88 73 ASN A N 1
ATOM 507 C CA . ASN A 1 73 ? -77.543 -14.340 33.732 1.00 78.88 73 ASN A CA 1
ATOM 508 C C . ASN A 1 73 ? -78.791 -15.130 34.172 1.00 78.88 73 ASN A C 1
ATOM 510 O O . ASN A 1 73 ? -79.331 -14.865 35.252 1.00 78.88 73 ASN A O 1
ATOM 514 N N . ASN A 1 74 ? -79.311 -15.994 33.300 1.00 83.88 74 ASN A N 1
ATOM 515 C CA . ASN A 1 74 ? -80.568 -16.710 33.492 1.00 83.88 74 ASN A CA 1
ATOM 516 C C . ASN A 1 74 ? -80.402 -17.891 34.448 1.00 83.88 74 ASN A C 1
ATOM 518 O O . ASN A 1 74 ? -81.336 -18.191 35.191 1.00 83.88 74 ASN A O 1
ATOM 522 N N . ASP A 1 75 ? -79.259 -18.573 34.440 1.00 85.00 75 ASP A N 1
ATOM 523 C CA . ASP A 1 75 ? -79.019 -19.749 35.283 1.00 85.00 75 ASP A CA 1
ATOM 524 C C . ASP A 1 75 ? -78.321 -19.439 36.618 1.00 85.00 75 ASP A C 1
ATOM 526 O O . ASP A 1 75 ? -78.084 -20.336 37.427 1.00 85.00 75 ASP A O 1
ATOM 530 N N . CYS A 1 76 ? -78.063 -18.162 36.896 1.00 81.62 76 CYS A N 1
ATOM 531 C CA . CYS A 1 76 ? -77.425 -17.658 38.108 1.00 81.62 76 CYS A CA 1
ATOM 532 C C . CYS A 1 76 ? -76.038 -18.262 38.402 1.00 81.62 76 CYS A C 1
ATOM 534 O O . CYS A 1 76 ? -75.599 -18.221 39.562 1.00 81.62 76 CYS A O 1
ATOM 536 N N . ASP A 1 77 ? -75.356 -18.817 37.398 1.00 79.50 77 ASP A N 1
ATOM 537 C CA . ASP A 1 77 ? -73.973 -19.275 37.484 1.00 79.50 77 ASP A CA 1
ATOM 538 C C . ASP A 1 77 ? -73.056 -18.238 36.812 1.00 79.50 77 ASP A C 1
ATOM 540 O O . ASP A 1 77 ? -73.230 -17.840 35.666 1.00 79.50 77 ASP A O 1
ATOM 544 N N . ASP A 1 78 ? -72.090 -17.709 37.565 1.00 74.00 78 ASP A N 1
ATOM 545 C CA . ASP A 1 78 ? -71.154 -16.705 37.043 1.00 74.00 78 ASP A CA 1
ATOM 546 C C . ASP A 1 78 ? -70.159 -17.317 36.034 1.00 74.00 78 ASP A C 1
ATOM 548 O O . ASP A 1 78 ? -69.460 -16.565 35.362 1.00 74.00 78 ASP A O 1
ATOM 552 N N . ALA A 1 79 ? -70.075 -18.653 35.943 1.00 68.75 79 ALA A N 1
ATOM 553 C CA . ALA A 1 79 ? -69.206 -19.372 35.007 1.00 68.75 79 ALA A CA 1
ATOM 554 C C . ALA A 1 79 ? -69.836 -19.627 33.627 1.00 68.75 79 ALA A C 1
ATOM 556 O O . ALA A 1 79 ? -69.144 -20.093 32.730 1.00 68.75 79 ALA A O 1
ATOM 557 N N . THR A 1 80 ? -71.134 -19.377 33.469 1.00 66.69 80 THR A N 1
ATOM 558 C CA . THR A 1 80 ? -71.890 -19.511 32.208 1.00 66.69 80 THR A CA 1
ATOM 559 C C . THR A 1 80 ? -72.492 -18.176 31.801 1.00 66.69 80 THR A C 1
ATOM 561 O O . THR A 1 80 ? -73.493 -18.129 31.096 1.00 66.69 80 THR A O 1
ATOM 564 N N . ARG A 1 81 ? -71.905 -17.083 32.292 1.00 68.62 81 ARG A N 1
ATOM 565 C CA . ARG A 1 81 ? -72.410 -15.733 32.109 1.00 68.62 81 ARG A CA 1
ATOM 566 C C . ARG A 1 81 ? -72.612 -15.449 30.619 1.00 68.62 81 ARG A C 1
ATOM 568 O O . ARG A 1 81 ? -71.722 -15.708 29.821 1.00 68.62 81 ARG A O 1
ATOM 575 N N . ASP A 1 82 ? -73.766 -14.875 30.291 1.00 66.44 82 ASP A N 1
ATOM 576 C CA . ASP A 1 82 ? -74.239 -14.535 28.941 1.00 66.44 82 ASP A CA 1
ATOM 577 C C . ASP A 1 82 ? -73.238 -13.865 27.965 1.00 66.44 82 ASP A C 1
ATOM 579 O O . ASP A 1 82 ? -73.503 -13.775 26.766 1.00 66.44 82 ASP A O 1
ATOM 583 N N . ASP A 1 83 ? -72.118 -13.349 28.469 1.00 71.25 83 ASP A N 1
ATOM 584 C CA . ASP A 1 83 ? -71.092 -12.616 27.734 1.00 71.25 83 ASP A CA 1
ATOM 585 C C . ASP A 1 83 ? -69.683 -13.253 27.746 1.00 71.25 83 ASP A C 1
ATOM 587 O O . ASP A 1 83 ? -68.776 -12.585 27.269 1.00 71.25 83 ASP A O 1
ATOM 591 N N . ASP A 1 84 ? -69.490 -14.479 28.255 1.00 73.75 84 ASP A N 1
ATOM 592 C CA . ASP A 1 84 ? -68.234 -15.275 28.206 1.00 73.75 84 ASP A CA 1
ATOM 593 C C . ASP A 1 84 ? -68.603 -16.767 28.063 1.00 73.75 84 ASP A C 1
ATOM 595 O O . ASP A 1 84 ? -68.763 -17.497 29.050 1.00 73.75 84 ASP A O 1
ATOM 599 N N . LEU A 1 85 ? -68.894 -17.196 26.829 1.00 74.31 85 LEU A N 1
ATOM 600 C CA . LEU A 1 85 ? -69.564 -18.482 26.575 1.00 74.31 85 LEU A CA 1
ATOM 601 C C . LEU A 1 85 ? -68.628 -19.699 26.645 1.00 74.31 85 LEU A C 1
ATOM 603 O O . LEU A 1 85 ? -69.110 -20.830 26.804 1.00 74.31 85 LEU A O 1
ATOM 607 N N . ASP A 1 86 ? -67.320 -19.499 26.517 1.00 75.88 86 ASP A N 1
ATOM 608 C CA . ASP A 1 86 ? -66.314 -20.560 26.572 1.00 75.88 86 ASP A CA 1
ATOM 609 C C . ASP A 1 86 ? -65.494 -20.586 27.876 1.00 75.88 86 ASP A C 1
ATOM 611 O O . ASP A 1 86 ? -64.846 -21.603 28.168 1.00 75.88 86 ASP A O 1
ATOM 615 N N . GLY A 1 87 ? -65.633 -19.556 28.719 1.00 74.62 87 GLY A N 1
ATOM 616 C CA . GLY A 1 87 ? -65.142 -19.505 30.091 1.00 74.62 87 GLY A CA 1
ATOM 617 C C . GLY A 1 87 ? -63.653 -19.199 30.208 1.00 74.62 87 GLY A C 1
ATOM 618 O O . GLY A 1 87 ? -63.022 -19.627 31.188 1.00 74.62 87 GLY A O 1
ATOM 619 N N . ASP A 1 88 ? -63.070 -18.524 29.222 1.00 78.94 88 ASP A N 1
ATOM 620 C CA . ASP A 1 88 ? -61.653 -18.164 29.210 1.00 78.94 88 ASP A CA 1
ATOM 621 C C . ASP A 1 88 ? -61.340 -16.852 29.959 1.00 78.94 88 ASP A C 1
ATOM 623 O O . ASP A 1 88 ? -60.182 -16.582 30.304 1.00 78.94 88 ASP A O 1
ATOM 627 N N . GLY A 1 89 ? -62.389 -16.112 30.336 1.00 75.56 89 GLY A N 1
ATOM 628 C CA . GLY A 1 89 ? -62.321 -14.878 31.109 1.00 75.56 89 GLY A CA 1
ATOM 629 C C . GLY A 1 89 ? -62.305 -13.597 30.271 1.00 75.56 89 GLY A C 1
ATOM 630 O O . GLY A 1 89 ? -62.202 -12.512 30.865 1.00 75.56 89 GLY A O 1
ATOM 631 N N . VAL A 1 90 ? -62.404 -13.692 28.944 1.00 78.06 90 VAL A N 1
ATOM 632 C CA . VAL A 1 90 ? -62.587 -12.575 28.013 1.00 78.06 90 VAL A CA 1
ATOM 633 C C . VAL A 1 90 ? -64.065 -12.485 27.626 1.00 78.06 90 VAL A C 1
ATOM 635 O O . VAL A 1 90 ? -64.738 -13.475 27.395 1.00 78.06 90 VAL A O 1
ATOM 638 N N . LEU A 1 91 ? -64.617 -11.267 27.619 1.00 79.06 91 LEU A N 1
ATOM 639 C CA . LEU A 1 91 ? -66.022 -11.076 27.249 1.00 79.06 91 LEU A CA 1
ATOM 640 C C . LEU A 1 91 ? -66.165 -11.052 25.722 1.00 79.06 91 LEU A C 1
ATOM 642 O O . LEU A 1 91 ? -65.369 -10.380 25.068 1.00 79.06 91 LEU A O 1
ATOM 646 N N . GLY A 1 92 ? -67.241 -11.613 25.167 1.00 72.44 92 GLY A N 1
ATOM 647 C CA . GLY A 1 92 ? -67.485 -11.768 23.724 1.00 72.44 92 GLY A CA 1
ATOM 648 C C . GLY A 1 92 ? -67.463 -10.497 22.853 1.00 72.44 92 GLY A C 1
ATOM 649 O O . GLY A 1 92 ? -67.496 -10.582 21.630 1.00 72.44 92 GLY A O 1
ATOM 650 N N . GLU A 1 93 ? -67.402 -9.290 23.433 1.00 70.94 93 GLU A N 1
ATOM 651 C CA . GLU A 1 93 ? -67.128 -8.052 22.671 1.00 70.94 93 GLU A CA 1
ATOM 652 C C . GLU A 1 93 ? -65.626 -7.813 22.400 1.00 70.94 93 GLU A C 1
ATOM 654 O O . GLU A 1 93 ? -65.284 -6.956 21.583 1.00 70.94 93 GLU A O 1
ATOM 659 N N . GLN A 1 94 ? -64.746 -8.517 23.113 1.00 74.50 94 GLN A N 1
ATOM 660 C CA . GLN A 1 94 ? -63.280 -8.457 23.035 1.00 74.50 94 GLN A CA 1
ATOM 661 C C . GLN A 1 94 ? -62.667 -9.808 22.649 1.00 74.50 94 GLN A C 1
ATOM 663 O O . GLN A 1 94 ? -61.468 -9.868 22.413 1.00 74.50 94 GLN A O 1
ATOM 668 N N . ASP A 1 95 ? -63.483 -10.854 22.579 1.00 79.62 95 ASP A N 1
ATOM 669 C CA . ASP A 1 95 ? -63.096 -12.198 22.183 1.00 79.62 95 ASP A CA 1
ATOM 670 C C . ASP A 1 95 ? -63.317 -12.399 20.671 1.00 79.62 95 ASP A C 1
ATOM 672 O O . ASP A 1 95 ? -64.401 -12.098 20.151 1.00 79.62 95 ASP A O 1
ATOM 676 N N . CYS A 1 96 ? -62.296 -12.863 19.942 1.00 83.31 96 CYS A N 1
ATOM 677 C CA . CYS A 1 96 ? -62.413 -13.109 18.504 1.00 83.31 96 CYS A CA 1
ATOM 678 C C . CYS A 1 96 ? -63.119 -14.436 18.159 1.00 83.31 96 CYS A C 1
ATOM 680 O O . CYS A 1 96 ? -63.532 -14.608 17.003 1.00 83.31 96 CYS A O 1
ATOM 682 N N . ASP A 1 97 ? -63.327 -15.339 19.123 1.00 84.31 97 ASP A N 1
ATOM 683 C CA . ASP A 1 97 ? -64.218 -16.500 19.038 1.00 84.31 97 ASP A CA 1
ATOM 684 C C . ASP A 1 97 ? -64.708 -16.940 20.428 1.00 84.31 97 ASP A C 1
ATOM 686 O O . ASP A 1 97 ? -64.271 -17.959 20.944 1.00 84.31 97 ASP A O 1
ATOM 690 N N . ASP A 1 98 ? -65.724 -16.232 20.937 1.00 78.56 98 ASP A N 1
ATOM 691 C CA . ASP A 1 98 ? -66.456 -16.428 22.213 1.00 78.56 98 ASP A CA 1
ATOM 692 C C . ASP A 1 98 ? -67.092 -17.832 22.408 1.00 78.56 98 ASP A C 1
ATOM 694 O O . ASP A 1 98 ? -67.910 -18.067 23.292 1.00 78.56 98 ASP A O 1
ATOM 698 N N . LEU A 1 99 ? -66.812 -18.791 21.525 1.00 81.88 99 LEU A N 1
ATOM 699 C CA . LEU A 1 99 ? -67.200 -20.198 21.653 1.00 81.88 99 LEU A CA 1
ATOM 700 C C . LEU A 1 99 ? -65.984 -21.128 21.779 1.00 81.88 99 LEU A C 1
ATOM 702 O O . LEU A 1 99 ? -66.156 -22.357 21.811 1.00 81.88 99 LEU A O 1
ATOM 706 N N . ASN A 1 100 ? -64.775 -20.576 21.806 1.00 82.62 100 ASN A N 1
ATOM 707 C CA . ASN A 1 100 ? -63.513 -21.278 21.761 1.00 82.62 100 ASN A CA 1
ATOM 708 C C . ASN A 1 100 ? -62.448 -20.600 22.639 1.00 82.62 100 ASN A C 1
ATOM 710 O O . ASN A 1 100 ? -61.629 -19.828 22.156 1.00 82.62 100 ASN A O 1
ATOM 714 N N . ALA A 1 101 ? -62.336 -21.083 23.881 1.00 85.88 101 ALA A N 1
ATOM 715 C CA . ALA A 1 101 ? -61.412 -20.605 24.919 1.00 85.88 101 ALA A CA 1
ATOM 716 C C . ALA A 1 101 ? -59.902 -20.679 24.584 1.00 85.88 101 ALA A C 1
ATOM 718 O O . ALA A 1 101 ? -59.046 -20.483 25.457 1.00 85.88 101 ALA A O 1
ATOM 719 N N . ALA A 1 102 ? -59.551 -21.094 23.366 1.00 82.25 102 ALA A N 1
ATOM 720 C CA . ALA A 1 102 ? -58.206 -21.086 22.806 1.00 82.25 102 ALA A CA 1
ATOM 721 C C . ALA A 1 102 ? -57.961 -19.907 21.848 1.00 82.25 102 ALA A C 1
ATOM 723 O O . ALA A 1 102 ? -56.859 -19.815 21.324 1.00 82.25 102 ALA A O 1
ATOM 724 N N . ARG A 1 103 ? -58.953 -19.040 21.617 1.00 86.56 103 ARG A N 1
ATOM 725 C CA . ARG A 1 103 ? -58.863 -17.893 20.714 1.00 86.56 103 ARG A CA 1
ATOM 726 C C . ARG A 1 103 ? -59.294 -16.619 21.421 1.00 86.56 103 ARG A C 1
ATOM 728 O O . ARG A 1 103 ? -60.466 -16.281 21.397 1.00 86.56 103 ARG A O 1
ATOM 735 N N . SER A 1 104 ? -58.361 -15.917 22.043 1.00 85.38 104 SER A N 1
ATOM 736 C CA . SER A 1 104 ? -58.666 -14.659 22.719 1.00 85.38 104 SER A CA 1
ATOM 737 C C . SER A 1 104 ? -57.418 -13.792 22.868 1.00 85.38 104 SER A C 1
ATOM 739 O O . SER A 1 104 ? -56.312 -14.329 22.873 1.00 85.38 104 SER A O 1
ATOM 741 N N . PRO A 1 105 ? -57.545 -12.471 23.112 1.00 84.81 105 PRO A N 1
ATOM 742 C CA . PRO A 1 105 ? -56.402 -11.554 23.225 1.00 84.81 105 PRO A CA 1
ATOM 743 C C . PRO A 1 105 ? -55.411 -11.832 24.357 1.00 84.81 105 PRO A C 1
ATOM 745 O O . PRO A 1 105 ? -54.448 -11.095 24.550 1.00 84.81 105 PRO A O 1
ATOM 748 N N . ALA A 1 106 ? -55.700 -12.826 25.195 1.00 77.56 106 ALA A N 1
ATOM 749 C CA . ALA A 1 106 ? -54.829 -13.272 26.272 1.00 77.56 106 ALA A CA 1
ATOM 750 C C . ALA A 1 106 ? -54.066 -14.562 25.923 1.00 77.56 106 ALA A C 1
ATOM 752 O O . ALA A 1 106 ? -53.375 -15.104 26.793 1.00 77.56 106 ALA A O 1
ATOM 753 N N . LYS A 1 107 ? -54.238 -15.093 24.710 1.00 84.56 107 LYS A N 1
ATOM 754 C CA . LYS A 1 107 ? -53.473 -16.222 24.179 1.00 84.56 107 LYS A CA 1
ATOM 755 C C . LYS A 1 107 ? -52.244 -15.717 23.440 1.00 84.56 107 LYS A C 1
ATOM 757 O O . LYS A 1 107 ? -52.122 -14.532 23.179 1.00 84.56 107 LYS A O 1
ATOM 762 N N . GLU A 1 108 ? -51.317 -16.633 23.217 1.00 79.81 108 GLU A N 1
ATOM 763 C CA . GLU A 1 108 ? -50.190 -16.441 22.311 1.00 79.81 108 GLU A CA 1
ATOM 764 C C . GLU A 1 108 ? -50.585 -17.094 20.981 1.00 79.81 108 GLU A C 1
ATOM 766 O O . GLU A 1 108 ? -51.238 -18.149 21.014 1.00 79.81 108 GLU A O 1
ATOM 771 N N . GLU A 1 109 ? -50.213 -16.481 19.856 1.00 79.19 109 GLU A N 1
ATOM 772 C CA . GLU A 1 109 ? -50.399 -17.064 18.525 1.00 79.19 109 GLU A CA 1
ATOM 773 C C . GLU A 1 109 ? -49.717 -18.435 18.419 1.00 79.19 109 GLU A C 1
ATOM 775 O O . GLU A 1 109 ? -48.600 -18.636 18.911 1.00 79.19 109 GLU A O 1
ATOM 780 N N . ILE A 1 110 ? -50.404 -19.410 17.821 1.00 72.62 110 ILE A N 1
ATOM 781 C CA . ILE A 1 110 ? -49.884 -20.756 17.576 1.00 72.62 110 ILE A CA 1
ATOM 782 C C . ILE A 1 110 ? -49.570 -20.869 16.080 1.00 72.62 110 ILE A C 1
ATOM 784 O O . ILE A 1 110 ? -50.497 -21.027 15.293 1.00 72.62 110 ILE A O 1
ATOM 788 N N . PRO A 1 111 ? -48.285 -20.906 15.684 1.00 66.31 111 PRO A N 1
ATOM 789 C CA . PRO A 1 111 ? -47.915 -20.885 14.271 1.00 66.31 111 PRO A CA 1
ATOM 790 C C . PRO A 1 111 ? -48.493 -22.050 13.447 1.00 66.31 111 PRO A C 1
ATOM 792 O O . PRO A 1 111 ? -48.438 -23.220 13.862 1.00 66.31 111 PRO A O 1
ATOM 795 N N . TYR A 1 112 ? -48.966 -21.726 12.242 1.00 66.88 112 TYR A N 1
ATOM 796 C CA . TYR A 1 112 ? -49.474 -22.598 11.178 1.00 66.88 112 TYR A CA 1
ATOM 797 C C . TYR A 1 112 ? -50.715 -23.434 11.522 1.00 66.88 112 TYR A C 1
ATOM 799 O O . TYR A 1 112 ? -50.932 -24.512 10.940 1.00 66.88 112 TYR A O 1
ATOM 807 N N . ASP A 1 113 ? -51.546 -22.992 12.466 1.00 74.06 113 ASP A N 1
ATOM 808 C CA . ASP A 1 113 ? -52.796 -23.689 12.795 1.00 74.06 113 ASP A CA 1
ATOM 809 C C . ASP A 1 113 ? -54.002 -23.208 11.954 1.00 74.06 113 ASP A C 1
ATOM 811 O O . ASP A 1 113 ? -55.056 -23.869 11.928 1.00 74.06 113 ASP A O 1
ATOM 815 N N . GLY A 1 114 ? -53.804 -22.154 11.154 1.00 70.12 114 GLY A N 1
ATOM 816 C CA . GLY A 1 114 ? -54.787 -21.548 10.259 1.00 70.12 114 GLY A CA 1
ATOM 817 C C . GLY A 1 114 ? -55.755 -20.610 10.980 1.00 70.12 114 GLY A C 1
ATOM 818 O O . GLY A 1 114 ? -56.849 -20.351 10.448 1.00 70.12 114 GLY A O 1
ATOM 819 N N . VAL A 1 115 ? -55.455 -20.228 12.222 1.00 75.50 115 VAL A N 1
ATOM 820 C CA . VAL A 1 115 ? -56.397 -19.648 13.172 1.00 75.50 115 VAL A CA 1
ATOM 821 C C . VAL A 1 115 ? -55.696 -18.640 14.084 1.00 75.50 115 VAL A C 1
ATOM 823 O O . VAL A 1 115 ? -55.237 -19.014 15.141 1.00 75.50 115 VAL A O 1
ATOM 826 N N . ASP A 1 116 ? -55.844 -17.351 13.778 1.00 78.44 116 ASP A N 1
ATOM 827 C CA . ASP A 1 116 ? -55.527 -16.219 14.673 1.00 78.44 116 ASP A CA 1
ATOM 828 C C . ASP A 1 116 ? -55.985 -16.490 16.133 1.00 78.44 116 ASP A C 1
ATOM 830 O O . ASP A 1 116 ? -57.184 -16.435 16.447 1.00 78.44 116 ASP A O 1
ATOM 834 N N . ASN A 1 117 ? -55.077 -16.930 17.003 1.00 84.50 117 ASN A N 1
ATOM 835 C CA . ASN A 1 117 ? -55.344 -17.391 18.363 1.00 84.50 117 ASN A CA 1
ATOM 836 C C . ASN A 1 117 ? -55.316 -16.238 19.366 1.00 84.50 117 ASN A C 1
ATOM 838 O O . ASN A 1 117 ? -56.026 -16.318 20.374 1.00 84.50 117 ASN A O 1
ATOM 842 N N . ASP A 1 118 ? -54.529 -15.195 19.115 1.00 85.94 118 ASP A N 1
ATOM 843 C CA . ASP A 1 118 ? -54.385 -14.040 20.007 1.00 85.94 118 ASP A CA 1
ATOM 844 C C . ASP A 1 118 ? -55.169 -12.792 19.568 1.00 85.94 118 ASP A C 1
ATOM 846 O O . ASP A 1 118 ? -55.153 -11.762 20.243 1.00 85.94 118 ASP A O 1
ATOM 850 N N . CYS A 1 119 ? -55.961 -12.897 18.503 1.00 83.00 119 CYS A N 1
ATOM 851 C CA . CYS A 1 119 ? -56.808 -11.828 17.985 1.00 83.00 119 CYS A CA 1
ATOM 852 C C . CYS A 1 119 ? -56.029 -10.561 17.572 1.00 83.00 119 CYS A C 1
ATOM 854 O O . CYS A 1 119 ? -56.626 -9.468 17.553 1.00 83.00 119 CYS A O 1
ATOM 856 N N . ASP A 1 120 ? -54.730 -10.672 17.280 1.00 81.06 120 ASP A N 1
ATOM 857 C CA . ASP A 1 120 ? -53.883 -9.583 16.805 1.00 81.06 120 ASP A CA 1
ATOM 858 C C . ASP A 1 120 ? -53.543 -9.765 15.314 1.00 81.06 120 ASP A C 1
ATOM 860 O O . ASP A 1 120 ? -52.730 -10.581 14.902 1.00 81.06 120 ASP A O 1
ATOM 864 N N . GLU A 1 121 ? -54.146 -8.927 14.461 1.00 73.94 121 GLU A N 1
ATOM 865 C CA . GLU A 1 121 ? -53.890 -8.935 13.010 1.00 73.94 121 GLU A CA 1
ATOM 866 C C . GLU A 1 121 ? -52.436 -8.546 12.638 1.00 73.94 121 GLU A C 1
ATOM 868 O O . GLU A 1 121 ? -52.105 -8.535 11.451 1.00 73.94 121 GLU A O 1
ATOM 873 N N . SER A 1 122 ? -51.596 -8.158 13.608 1.00 71.38 122 SER A N 1
ATOM 874 C CA . SER A 1 122 ? -50.181 -7.811 13.410 1.00 71.38 122 SER A CA 1
ATOM 875 C C . SER A 1 122 ? -49.185 -8.924 13.743 1.00 71.38 122 SER A C 1
ATOM 877 O O . SER A 1 122 ? -47.997 -8.717 13.516 1.00 71.38 122 SER A O 1
ATOM 879 N N . THR A 1 123 ? -49.656 -10.083 14.205 1.00 68.62 123 THR A N 1
ATOM 880 C CA . THR A 1 123 ? -48.886 -11.326 14.389 1.00 68.62 123 THR A CA 1
ATOM 881 C C . THR A 1 123 ? -49.451 -12.400 13.455 1.00 68.62 123 THR A C 1
ATOM 883 O O . THR A 1 123 ? -50.238 -13.244 13.883 1.00 68.62 123 THR A O 1
ATOM 886 N N . PRO A 1 124 ? -49.162 -12.336 12.141 1.00 63.69 124 PRO A N 1
ATOM 887 C CA . PRO A 1 124 ? -49.799 -13.213 11.169 1.00 63.69 124 PRO A CA 1
ATOM 888 C C . PRO A 1 124 ? -49.340 -14.668 11.342 1.00 63.69 124 PRO A C 1
ATOM 890 O O . PRO A 1 124 ? -48.152 -14.950 11.368 1.00 63.69 124 PRO A O 1
ATOM 893 N N . ASP A 1 125 ? -50.292 -15.601 11.341 1.00 66.12 125 ASP A N 1
ATOM 894 C CA . ASP A 1 125 ? -50.112 -17.070 11.395 1.00 66.12 125 ASP A CA 1
ATOM 895 C C . ASP A 1 125 ? -49.221 -17.670 10.271 1.00 66.12 125 ASP A C 1
ATOM 897 O O . ASP A 1 125 ? -48.959 -18.871 10.246 1.00 66.12 125 ASP A O 1
ATOM 901 N N . GLU A 1 126 ? -48.769 -16.855 9.313 1.00 69.25 126 GLU A N 1
ATOM 902 C CA . GLU A 1 126 ? -48.006 -17.292 8.136 1.00 69.25 126 GLU A CA 1
ATOM 903 C C . GLU A 1 126 ? -46.681 -16.524 7.915 1.00 69.25 126 GLU A C 1
ATOM 905 O O . GLU A 1 126 ? -46.124 -16.717 6.843 1.00 69.25 126 GLU A O 1
ATOM 910 N N . ASP A 1 127 ? -46.223 -15.676 8.851 1.00 73.94 127 ASP A N 1
ATOM 911 C CA . ASP A 1 127 ? -44.984 -14.852 8.788 1.00 73.94 127 ASP A CA 1
ATOM 912 C C . ASP A 1 127 ? -44.337 -14.832 10.193 1.00 73.94 127 ASP A C 1
ATOM 914 O O . ASP A 1 127 ? -44.742 -14.051 11.063 1.00 73.94 127 ASP A O 1
ATOM 918 N N . LEU A 1 128 ? -43.459 -15.803 10.474 1.00 76.25 128 LEU A N 1
ATOM 919 C CA . LEU A 1 128 ? -43.011 -16.127 11.838 1.00 76.25 128 LEU A CA 1
ATOM 920 C C . LEU A 1 128 ? -41.770 -15.333 12.296 1.00 76.25 128 LEU A C 1
ATOM 922 O O . LEU A 1 128 ? -41.629 -15.105 13.504 1.00 76.25 128 LEU A O 1
ATOM 926 N N . ASP A 1 129 ? -40.913 -14.875 11.387 1.00 78.31 129 ASP A N 1
ATOM 927 C CA . ASP A 1 129 ? -39.764 -14.008 11.694 1.00 78.31 129 ASP A CA 1
ATOM 928 C C . ASP A 1 129 ? -40.047 -12.500 11.528 1.00 78.31 129 ASP A C 1
ATOM 930 O O . ASP A 1 129 ? -39.331 -11.672 12.106 1.00 78.31 129 ASP A O 1
ATOM 934 N N . GLY A 1 130 ? -41.154 -12.127 10.876 1.00 78.94 130 GLY A N 1
ATOM 935 C CA . GLY A 1 130 ? -41.654 -10.757 10.806 1.00 78.94 130 GLY A CA 1
ATOM 936 C C . GLY A 1 130 ? -40.963 -9.883 9.762 1.00 78.94 130 GLY A C 1
ATOM 937 O O . GLY A 1 130 ? -41.005 -8.649 9.886 1.00 78.94 130 GLY A O 1
ATOM 938 N N . ASP A 1 131 ? -40.329 -10.482 8.758 1.00 81.19 131 ASP A N 1
ATOM 939 C CA . ASP A 1 131 ? -39.651 -9.771 7.674 1.00 81.19 131 ASP A CA 1
ATOM 940 C C . ASP A 1 131 ? -40.620 -9.234 6.589 1.00 81.19 131 ASP A C 1
ATOM 942 O O . ASP A 1 131 ? -40.287 -8.347 5.789 1.00 81.19 131 ASP A O 1
ATOM 946 N N . GLY A 1 132 ? -41.883 -9.671 6.645 1.00 80.38 132 GLY A N 1
ATOM 947 C CA . GLY A 1 132 ? -42.972 -9.251 5.771 1.00 80.38 132 GLY A CA 1
ATOM 948 C C . GLY A 1 132 ? -43.205 -10.149 4.554 1.00 80.38 132 GLY A C 1
ATOM 949 O O . GLY A 1 132 ? -44.084 -9.822 3.734 1.00 80.38 132 GLY A O 1
ATOM 950 N N . TYR A 1 133 ? -42.465 -11.247 4.425 1.00 81.12 133 TYR A N 1
ATOM 951 C CA . TYR A 1 133 ? -42.748 -12.375 3.546 1.00 81.12 133 TYR A CA 1
ATOM 952 C C . TYR A 1 133 ? -43.513 -13.446 4.333 1.00 81.12 133 TYR A C 1
ATOM 954 O O . TYR A 1 133 ? -43.641 -13.391 5.543 1.00 81.12 133 TYR A O 1
ATOM 962 N N . THR A 1 134 ? -44.222 -14.331 3.632 1.00 83.50 134 THR A N 1
ATOM 963 C CA . THR A 1 134 ? -45.007 -15.383 4.299 1.00 83.50 134 THR A CA 1
ATOM 964 C C . THR A 1 134 ? -44.422 -16.730 3.925 1.00 83.50 134 THR A C 1
ATOM 966 O O . THR A 1 134 ? -44.033 -16.879 2.770 1.00 83.50 134 THR A O 1
ATOM 969 N N . SER A 1 135 ? -44.531 -17.758 4.765 1.00 75.81 135 SER A N 1
ATOM 970 C CA . SER A 1 135 ? -44.120 -19.161 4.501 1.00 75.81 135 SER A CA 1
ATOM 971 C C . SER A 1 135 ? -44.531 -19.770 3.152 1.00 75.81 135 SER A C 1
ATOM 973 O O . SER A 1 135 ? -44.083 -20.844 2.756 1.00 75.81 135 SER A O 1
ATOM 975 N N . ALA A 1 136 ? -45.465 -19.141 2.438 1.00 77.31 136 ALA A N 1
ATOM 976 C CA . ALA A 1 136 ? -45.867 -19.530 1.092 1.00 77.31 136 ALA A CA 1
ATOM 977 C C . ALA A 1 136 ? -44.900 -19.062 -0.014 1.00 77.31 136 ALA A C 1
ATOM 979 O O . ALA A 1 136 ? -44.984 -19.573 -1.135 1.00 77.31 136 ALA A O 1
ATOM 980 N N . ILE A 1 137 ? -44.083 -18.054 0.270 1.00 80.81 137 ILE A N 1
ATOM 981 C CA . ILE A 1 137 ? -43.090 -17.443 -0.617 1.00 80.81 137 ILE A CA 1
ATOM 982 C C . ILE A 1 137 ? -41.703 -17.399 0.028 1.00 80.81 137 ILE A C 1
ATOM 984 O O . ILE A 1 137 ? -40.739 -17.323 -0.715 1.00 80.81 137 ILE A O 1
ATOM 988 N N . ASP A 1 138 ? -41.634 -17.485 1.352 1.00 84.12 138 ASP A N 1
ATOM 989 C CA . ASP A 1 138 ? -40.418 -17.565 2.141 1.00 84.12 138 ASP A CA 1
ATOM 990 C C . ASP A 1 138 ? -39.886 -19.007 2.216 1.00 84.12 138 ASP A C 1
ATOM 992 O O . ASP A 1 138 ? -40.647 -19.948 2.487 1.00 84.12 138 ASP A O 1
ATOM 996 N N . CYS A 1 139 ? -38.606 -19.189 1.901 1.00 86.00 139 CYS A N 1
ATOM 997 C CA . CYS A 1 139 ? -37.923 -20.474 1.895 1.00 86.00 139 CYS A CA 1
ATOM 998 C C . CYS A 1 139 ? -37.393 -20.874 3.283 1.00 86.00 139 CYS A C 1
ATOM 1000 O O . CYS A 1 139 ? -37.284 -22.083 3.528 1.00 86.00 139 CYS A O 1
ATOM 1002 N N . ASP A 1 140 ? -37.199 -19.921 4.201 1.00 85.44 140 ASP A N 1
ATOM 1003 C CA . ASP A 1 140 ? -37.006 -20.159 5.633 1.00 85.44 140 ASP A CA 1
ATOM 1004 C C . ASP A 1 140 ? -37.713 -19.084 6.476 1.00 85.44 140 ASP A C 1
ATOM 1006 O O . ASP A 1 140 ? -37.091 -18.211 7.057 1.00 85.44 140 ASP A O 1
ATOM 1010 N N . ASP A 1 141 ? -39.029 -19.257 6.641 1.00 81.25 141 ASP A N 1
ATOM 1011 C CA . ASP A 1 141 ? -39.944 -18.411 7.439 1.00 81.25 141 ASP A CA 1
ATOM 1012 C C . ASP A 1 141 ? -39.618 -18.360 8.954 1.00 81.25 141 ASP A C 1
ATOM 1014 O O . ASP A 1 141 ? -40.474 -18.035 9.776 1.00 81.25 141 ASP A O 1
ATOM 1018 N N . THR A 1 142 ? -38.437 -18.823 9.371 1.00 84.62 142 THR A N 1
ATOM 1019 C CA . THR A 1 142 ? -37.919 -18.689 10.737 1.00 84.62 142 THR A CA 1
ATOM 1020 C C . THR A 1 142 ? -36.694 -17.784 10.828 1.00 84.62 142 THR A C 1
ATOM 1022 O O . THR A 1 142 ? -36.245 -17.518 11.953 1.00 84.62 142 THR A O 1
ATOM 1025 N N . ASP A 1 143 ? -36.175 -17.321 9.693 1.00 85.00 143 ASP A N 1
ATOM 1026 C CA . ASP A 1 143 ? -34.976 -16.509 9.570 1.00 85.00 143 ASP A CA 1
ATOM 1027 C C . ASP A 1 143 ? -35.261 -15.246 8.732 1.00 85.00 143 ASP A C 1
ATOM 1029 O O . ASP A 1 143 ? -35.352 -15.321 7.509 1.00 85.00 143 ASP A O 1
ATOM 1033 N N . PRO A 1 144 ? -35.319 -14.053 9.357 1.00 88.19 144 PRO A N 1
ATOM 1034 C CA . PRO A 1 144 ? -35.671 -12.820 8.655 1.00 88.19 144 PRO A CA 1
ATOM 1035 C C . PRO A 1 144 ? -34.612 -12.358 7.637 1.00 88.19 144 PRO A C 1
ATOM 1037 O O . PRO A 1 144 ? -34.820 -11.345 6.965 1.00 88.19 144 PRO A O 1
ATOM 1040 N N . GLU A 1 145 ? -33.458 -13.030 7.555 1.00 86.12 145 GLU A N 1
ATOM 1041 C CA . GLU A 1 145 ? -32.415 -12.781 6.553 1.00 86.12 145 GLU A CA 1
ATOM 1042 C C . GLU A 1 145 ? -32.563 -13.670 5.303 1.00 86.12 145 GLU A C 1
ATOM 1044 O O . GLU A 1 145 ? -31.909 -13.400 4.296 1.00 86.12 145 GLU A O 1
ATOM 1049 N N . VAL A 1 146 ? -33.464 -14.660 5.318 1.00 89.38 146 VAL A N 1
ATOM 1050 C CA . VAL A 1 146 ? -33.704 -15.606 4.216 1.00 89.38 146 VAL A CA 1
ATOM 1051 C C . VAL A 1 146 ? -35.091 -15.363 3.643 1.00 89.38 146 VAL A C 1
ATOM 1053 O O . VAL A 1 146 ? -36.079 -15.817 4.192 1.00 89.38 146 VAL A O 1
ATOM 1056 N N . ASN A 1 147 ? -35.192 -14.621 2.542 1.00 88.81 147 ASN A N 1
ATOM 1057 C CA . ASN A 1 147 ? -36.477 -14.309 1.924 1.00 88.81 147 ASN A CA 1
ATOM 1058 C C . ASN A 1 147 ? -36.344 -13.857 0.462 1.00 88.81 147 ASN A C 1
ATOM 1060 O O . ASN A 1 147 ? -35.288 -13.387 0.056 1.00 88.81 147 ASN A O 1
ATOM 1064 N N . PRO A 1 148 ? -37.440 -13.830 -0.327 1.00 88.44 148 PRO A N 1
ATOM 1065 C CA . PRO A 1 148 ? -37.434 -13.403 -1.735 1.00 88.44 148 PRO A CA 1
ATOM 1066 C C . PRO A 1 148 ? -36.929 -11.986 -2.053 1.00 88.44 148 PRO A C 1
ATOM 1068 O O . PRO A 1 148 ? -36.967 -11.565 -3.214 1.00 88.44 148 PRO A O 1
ATOM 1071 N N . GLY A 1 149 ? -36.620 -11.178 -1.040 1.00 82.44 149 GLY A N 1
ATOM 1072 C CA . GLY A 1 149 ? -36.038 -9.848 -1.181 1.00 82.44 149 GLY A CA 1
ATOM 1073 C C . GLY A 1 149 ? -34.615 -9.720 -0.643 1.00 82.44 149 GLY A C 1
ATOM 1074 O O . GLY A 1 149 ? -34.061 -8.621 -0.770 1.00 82.44 149 GLY A O 1
ATOM 1075 N N . ALA A 1 150 ? -34.055 -10.775 -0.053 1.00 85.44 150 ALA A N 1
ATOM 1076 C CA . ALA A 1 150 ? -32.657 -10.854 0.332 1.00 85.44 150 ALA A CA 1
ATOM 1077 C C . ALA A 1 150 ? -31.768 -11.024 -0.918 1.00 85.44 150 ALA A C 1
ATOM 1079 O O . ALA A 1 150 ? -32.265 -11.415 -1.973 1.00 85.44 150 ALA A O 1
ATOM 1080 N N . PRO A 1 151 ? -30.489 -10.626 -0.868 1.00 78.81 151 PRO A N 1
ATOM 1081 C CA . PRO A 1 151 ? -29.492 -11.045 -1.850 1.00 78.81 151 PRO A CA 1
ATOM 1082 C C . PRO A 1 151 ? -28.973 -12.455 -1.519 1.00 78.81 151 PRO A C 1
ATOM 1084 O O . PRO A 1 151 ? -28.723 -12.728 -0.348 1.00 78.81 151 PRO A O 1
ATOM 1087 N N . GLU A 1 152 ? -28.776 -13.307 -2.530 1.00 81.75 152 GLU A N 1
ATOM 1088 C CA . GLU A 1 152 ? -28.076 -14.592 -2.371 1.00 81.75 152 GLU A CA 1
ATOM 1089 C C . GLU A 1 152 ? -26.619 -14.349 -1.948 1.00 81.75 152 GLU A C 1
ATOM 1091 O O . GLU A 1 152 ? -25.927 -13.510 -2.541 1.00 81.75 152 GLU A O 1
ATOM 1096 N N . LEU A 1 153 ? -26.174 -15.031 -0.892 1.00 75.81 153 LEU A N 1
ATOM 1097 C CA . LEU A 1 153 ? -24.805 -14.987 -0.395 1.00 75.81 153 LEU A CA 1
ATOM 1098 C C . LEU A 1 153 ? -24.068 -16.246 -0.872 1.00 75.81 153 LEU A C 1
ATOM 1100 O O . LEU A 1 153 ? -24.452 -17.340 -0.477 1.00 75.81 153 LEU A O 1
ATOM 1104 N N . PRO A 1 154 ? -22.997 -16.118 -1.673 1.00 69.81 154 PRO A N 1
ATOM 1105 C CA . PRO A 1 154 ? -22.279 -17.287 -2.169 1.00 69.81 154 PRO A CA 1
ATOM 1106 C C . PRO A 1 154 ? -21.651 -18.121 -1.040 1.00 69.81 154 PRO A C 1
ATOM 1108 O O . PRO A 1 154 ? -21.017 -17.580 -0.126 1.00 69.81 154 PRO A O 1
ATOM 1111 N N . PHE A 1 155 ? -21.763 -19.443 -1.157 1.00 70.75 155 PHE A N 1
ATOM 1112 C CA . PHE A 1 155 ? -21.128 -20.482 -0.341 1.00 70.75 155 PHE A CA 1
ATOM 1113 C C . PHE A 1 155 ? -21.515 -20.520 1.144 1.00 70.75 155 PHE A C 1
ATOM 1115 O O . PHE A 1 155 ? -20.798 -21.132 1.952 1.00 70.75 155 PHE A O 1
ATOM 1122 N N . ASP A 1 156 ? -22.634 -19.914 1.540 1.00 77.25 156 ASP A N 1
ATOM 1123 C CA . ASP A 1 156 ? -23.127 -20.010 2.918 1.00 77.25 156 ASP A CA 1
ATOM 1124 C C . ASP A 1 156 ? -23.994 -21.268 3.148 1.00 77.25 156 ASP A C 1
ATOM 1126 O O . ASP A 1 156 ? -24.251 -21.663 4.297 1.00 77.25 156 ASP A O 1
ATOM 1130 N N . GLY A 1 157 ? -24.347 -21.977 2.068 1.00 75.06 157 GLY A N 1
ATOM 1131 C CA . GLY A 1 157 ? -25.123 -23.213 2.119 1.00 75.06 157 GLY A CA 1
ATOM 1132 C C . GLY A 1 157 ? -26.627 -22.984 2.260 1.00 75.06 157 GLY A C 1
ATOM 1133 O O . GLY A 1 157 ? -27.358 -23.942 2.571 1.00 75.06 157 GLY A O 1
ATOM 1134 N N . VAL A 1 158 ? -27.089 -21.743 2.110 1.00 80.06 158 VAL A N 1
ATOM 1135 C CA . VAL A 1 158 ? -28.461 -21.285 2.316 1.00 80.06 158 VAL A CA 1
ATOM 1136 C C . VAL A 1 158 ? -28.916 -20.543 1.065 1.00 80.06 158 VAL A C 1
ATOM 1138 O O . VAL A 1 158 ? -28.255 -19.649 0.579 1.00 80.06 158 VAL A O 1
ATOM 1141 N N . ASN A 1 159 ? -30.101 -20.884 0.557 1.00 83.56 159 ASN A N 1
ATOM 1142 C CA . ASN A 1 159 ? -30.707 -20.110 -0.522 1.00 83.56 159 ASN A CA 1
ATOM 1143 C C . ASN A 1 159 ? -31.372 -18.861 0.068 1.00 83.56 159 ASN A C 1
ATOM 1145 O O . ASN A 1 159 ? -32.559 -18.907 0.401 1.00 83.56 159 ASN A O 1
ATOM 1149 N N . ASN A 1 160 ? -30.594 -17.805 0.308 1.00 86.25 160 ASN A N 1
ATOM 1150 C CA . ASN A 1 160 ? -31.033 -16.606 1.019 1.00 86.25 160 ASN A CA 1
ATOM 1151 C C . ASN A 1 160 ? -32.157 -15.881 0.278 1.00 86.25 160 ASN A C 1
ATOM 1153 O O . ASN A 1 160 ? -33.044 -15.340 0.932 1.00 86.25 160 ASN A O 1
ATOM 1157 N N . ASP A 1 161 ? -32.155 -15.863 -1.058 1.00 88.00 161 ASP A N 1
ATOM 1158 C CA . ASP A 1 161 ? -33.130 -15.089 -1.839 1.00 88.00 161 ASP A CA 1
ATOM 1159 C C . ASP A 1 161 ? -34.336 -15.888 -2.357 1.00 88.00 161 ASP A C 1
ATOM 1161 O O . ASP A 1 161 ? -35.187 -15.364 -3.086 1.00 88.00 161 ASP A O 1
ATOM 1165 N N . CYS A 1 162 ? -34.459 -17.154 -1.953 1.00 86.75 162 CYS A N 1
ATOM 1166 C CA . CYS A 1 162 ? -35.553 -18.047 -2.335 1.00 86.75 162 CYS A CA 1
ATOM 1167 C C . CYS A 1 162 ? -35.752 -18.205 -3.859 1.00 86.75 162 CYS A C 1
ATOM 1169 O O . CYS A 1 162 ? -36.845 -18.608 -4.302 1.00 86.75 162 CYS A O 1
ATOM 1171 N N . ASP A 1 163 ? -34.746 -17.876 -4.672 1.00 84.00 163 ASP A N 1
ATOM 1172 C CA . ASP A 1 163 ? -34.733 -18.065 -6.114 1.00 84.00 163 ASP A CA 1
ATOM 1173 C C . ASP A 1 163 ? -33.768 -19.209 -6.469 1.00 84.00 163 ASP A C 1
ATOM 1175 O O . ASP A 1 163 ? -32.575 -19.175 -6.227 1.00 84.00 163 ASP A O 1
ATOM 1179 N N . GLU A 1 164 ? -34.295 -20.278 -7.074 1.00 76.06 164 GLU A N 1
ATOM 1180 C CA . GLU A 1 164 ? -33.488 -21.435 -7.502 1.00 76.06 164 GLU A CA 1
ATOM 1181 C C . GLU A 1 164 ? -32.619 -21.127 -8.747 1.00 76.06 164 GLU A C 1
ATOM 1183 O O . GLU A 1 164 ? -32.070 -22.051 -9.352 1.00 76.06 164 GLU A O 1
ATOM 1188 N N . THR A 1 165 ? -32.601 -19.876 -9.227 1.00 74.50 165 THR A N 1
ATOM 1189 C CA . THR A 1 165 ? -31.805 -19.438 -10.389 1.00 74.50 165 THR A CA 1
ATOM 1190 C C . THR A 1 165 ? -30.590 -18.596 -10.033 1.00 74.50 165 THR A C 1
ATOM 1192 O O . THR A 1 165 ? -29.734 -18.423 -10.892 1.00 74.50 165 THR A O 1
ATOM 1195 N N . THR A 1 166 ? -30.531 -18.098 -8.806 1.00 71.38 166 THR A N 1
ATOM 1196 C CA . THR A 1 166 ? -29.353 -17.557 -8.133 1.00 71.38 166 THR A CA 1
ATOM 1197 C C . THR A 1 166 ? -28.780 -18.715 -7.334 1.00 71.38 166 THR A C 1
ATOM 1199 O O . THR A 1 166 ? -29.418 -19.242 -6.424 1.00 71.38 166 THR A O 1
ATOM 1202 N N . LEU A 1 167 ? -27.659 -19.242 -7.805 1.00 68.50 167 LEU A N 1
ATOM 1203 C CA . LEU A 1 167 ? -27.069 -20.435 -7.225 1.00 68.50 167 LEU A CA 1
ATOM 1204 C C . LEU A 1 167 ? -26.182 -20.010 -6.043 1.00 68.50 167 LEU A C 1
ATOM 1206 O O . LEU A 1 167 ? -25.350 -19.122 -6.178 1.00 68.50 167 LEU A O 1
ATOM 1210 N N . ASP A 1 168 ? -26.369 -20.649 -4.886 1.00 71.44 168 ASP A N 1
ATOM 1211 C CA . ASP A 1 168 ? -25.493 -20.524 -3.702 1.00 71.44 168 ASP A CA 1
ATOM 1212 C C . ASP A 1 168 ? -24.035 -20.887 -4.045 1.00 71.44 168 ASP A C 1
ATOM 1214 O O . ASP A 1 168 ? -23.096 -20.423 -3.409 1.00 71.44 168 ASP A O 1
ATOM 1218 N N . ASP A 1 169 ? -23.838 -21.698 -5.084 1.00 73.81 169 ASP A N 1
ATOM 1219 C CA . ASP A 1 169 ? -22.541 -22.085 -5.617 1.00 73.81 169 ASP A CA 1
ATOM 1220 C C . ASP A 1 169 ? -22.154 -21.347 -6.907 1.00 73.81 169 ASP A C 1
ATOM 1222 O O . ASP A 1 169 ? -21.454 -21.958 -7.682 1.00 73.81 169 ASP A O 1
ATOM 1226 N N . ASP A 1 170 ? -22.621 -20.123 -7.173 1.00 76.31 170 ASP A N 1
ATOM 1227 C CA . ASP A 1 170 ? -22.240 -19.300 -8.349 1.00 76.31 170 ASP A CA 1
ATOM 1228 C C . ASP A 1 170 ? -21.501 -18.039 -7.870 1.00 76.31 170 ASP A C 1
ATOM 1230 O O . ASP A 1 170 ? -22.104 -16.999 -7.563 1.00 76.31 170 ASP A O 1
ATOM 1234 N N . GLY A 1 171 ? -20.187 -18.182 -7.667 1.00 76.75 171 GLY A N 1
ATOM 1235 C CA . GLY A 1 171 ? -19.337 -17.183 -7.016 1.00 76.75 171 GLY A CA 1
ATOM 1236 C C . GLY A 1 171 ? -19.155 -15.879 -7.801 1.00 76.75 171 GLY A C 1
ATOM 1237 O O . GLY A 1 171 ? -18.986 -14.817 -7.185 1.00 76.75 171 GLY A O 1
ATOM 1238 N N . ASP A 1 172 ? -19.254 -15.920 -9.128 1.00 79.44 172 ASP A N 1
ATOM 1239 C CA . ASP A 1 172 ? -19.057 -14.776 -10.028 1.00 79.44 172 ASP A CA 1
ATOM 1240 C C . ASP A 1 172 ? -20.341 -14.229 -10.682 1.00 79.44 172 ASP A C 1
ATOM 1242 O O . ASP A 1 172 ? -20.339 -13.116 -11.232 1.00 79.44 172 ASP A O 1
ATOM 1246 N N . GLN A 1 173 ? -21.468 -14.919 -10.492 1.00 79.12 173 GLN A N 1
ATOM 1247 C CA . GLN A 1 173 ? -22.822 -14.541 -10.905 1.00 79.12 173 GLN A CA 1
ATOM 1248 C C . GLN A 1 173 ? -23.051 -14.553 -12.417 1.00 79.12 173 GLN A C 1
ATOM 1250 O O . GLN A 1 173 ? -23.845 -13.750 -12.945 1.00 79.12 173 GLN A O 1
ATOM 1255 N N . ASP A 1 174 ? -22.381 -15.445 -13.133 1.00 81.19 174 ASP A N 1
ATOM 1256 C CA . ASP A 1 174 ? -22.541 -15.616 -14.573 1.00 81.19 174 ASP A CA 1
ATOM 1257 C C . ASP A 1 174 ? -23.749 -16.527 -14.941 1.00 81.19 174 ASP A C 1
ATOM 1259 O O . ASP A 1 174 ? -24.324 -16.435 -16.044 1.00 81.19 174 ASP A O 1
ATOM 1263 N N . GLY A 1 175 ? -24.248 -17.291 -13.960 1.00 78.75 175 GLY A N 1
ATOM 1264 C CA . GLY A 1 175 ? -25.401 -18.183 -14.049 1.00 78.75 175 GLY A CA 1
ATOM 1265 C C . GLY A 1 175 ? -25.073 -19.674 -14.178 1.00 78.75 175 GLY A C 1
ATOM 1266 O O . GLY A 1 175 ? -26.009 -20.463 -14.413 1.00 78.75 175 GLY A O 1
ATOM 1267 N N . TYR A 1 176 ? -23.808 -20.064 -14.050 1.00 81.31 176 TYR A N 1
ATOM 1268 C CA . TYR A 1 176 ? -23.341 -21.429 -13.820 1.00 81.31 176 TYR A CA 1
ATOM 1269 C C . TYR A 1 176 ? -22.823 -21.537 -12.383 1.00 81.31 176 TYR A C 1
ATOM 1271 O O . TYR A 1 176 ? -22.466 -20.548 -11.777 1.00 81.31 176 TYR A O 1
ATOM 1279 N N . GLY A 1 177 ? -22.918 -22.724 -11.782 1.00 79.81 177 GLY A N 1
ATOM 1280 C CA . GLY A 1 177 ? -22.411 -22.926 -10.421 1.00 79.81 177 GLY A CA 1
ATOM 1281 C C . GLY A 1 177 ? -21.157 -23.785 -10.435 1.00 79.81 177 GLY A C 1
ATOM 1282 O O . GLY A 1 177 ? -20.993 -24.573 -11.366 1.00 79.81 177 GLY A O 1
ATOM 1283 N N . ALA A 1 178 ? -20.373 -23.759 -9.361 1.00 78.44 178 ALA A N 1
ATOM 1284 C CA . ALA A 1 178 ? -19.042 -24.336 -9.148 1.00 78.44 178 ALA A CA 1
ATOM 1285 C C . ALA A 1 178 ? -18.829 -25.797 -9.566 1.00 78.44 178 ALA A C 1
ATOM 1287 O O . ALA A 1 178 ? -17.716 -26.318 -9.541 1.00 78.44 178 ALA A O 1
ATOM 1288 N N . SER A 1 179 ? -19.903 -26.534 -9.843 1.00 77.69 179 SER A N 1
ATOM 1289 C CA . SER A 1 179 ? -19.833 -27.911 -10.340 1.00 77.69 179 SER A CA 1
ATOM 1290 C C . SER A 1 179 ? -19.957 -28.047 -11.857 1.00 77.69 179 SER A C 1
ATOM 1292 O O . SER A 1 179 ? -19.556 -29.082 -12.398 1.00 77.69 179 SER A O 1
ATOM 1294 N N . ASP A 1 180 ? -20.542 -27.048 -12.509 1.00 81.19 180 ASP A N 1
ATOM 1295 C CA . ASP A 1 180 ? -20.636 -26.906 -13.954 1.00 81.19 180 ASP A CA 1
ATOM 1296 C C . ASP A 1 180 ? -19.639 -25.842 -14.461 1.00 81.19 180 ASP A C 1
ATOM 1298 O O . ASP A 1 180 ? -19.194 -25.990 -15.594 1.00 81.19 180 ASP A O 1
ATOM 1302 N N . ASP A 1 181 ? -19.251 -24.862 -13.635 1.00 83.31 181 ASP A N 1
ATOM 1303 C CA . ASP A 1 181 ? -18.209 -23.870 -13.923 1.00 83.31 181 ASP A CA 1
ATOM 1304 C C . ASP A 1 181 ? -16.797 -24.369 -13.575 1.00 83.31 181 ASP A C 1
ATOM 1306 O O . ASP A 1 181 ? -16.588 -25.002 -12.535 1.00 83.31 181 ASP A O 1
ATOM 1310 N N . CYS A 1 182 ? -15.838 -24.140 -14.470 1.00 85.00 182 CYS A N 1
ATOM 1311 C CA . CYS A 1 182 ? -14.444 -24.524 -14.280 1.00 85.00 182 CYS A CA 1
ATOM 1312 C C . CYS A 1 182 ? -13.611 -23.445 -13.573 1.00 85.00 182 CYS A C 1
ATOM 1314 O O . CYS A 1 182 ? -12.585 -23.812 -12.991 1.00 85.00 182 CYS A O 1
ATOM 1316 N N . ASP A 1 183 ? -14.077 -22.193 -13.533 1.00 84.12 183 ASP A N 1
ATOM 1317 C CA . ASP A 1 183 ? -13.579 -21.151 -12.630 1.00 84.12 183 ASP A CA 1
ATOM 1318 C C . ASP A 1 183 ? -14.734 -20.274 -12.127 1.00 84.12 183 ASP A C 1
ATOM 1320 O O . ASP A 1 183 ? -15.006 -19.203 -12.645 1.00 84.12 183 ASP A O 1
ATOM 1324 N N . ASP A 1 184 ? -15.364 -20.724 -11.041 1.00 80.44 184 ASP A N 1
ATOM 1325 C CA . ASP A 1 184 ? -16.544 -20.112 -10.407 1.00 80.44 184 ASP A CA 1
ATOM 1326 C C . ASP A 1 184 ? -16.291 -18.742 -9.732 1.00 80.44 184 ASP A C 1
ATOM 1328 O O . ASP A 1 184 ? -17.049 -18.293 -8.869 1.00 80.44 184 ASP A O 1
ATOM 1332 N N . GLN A 1 185 ? -15.153 -18.115 -10.023 1.00 84.44 185 GLN A N 1
ATOM 1333 C CA . GLN A 1 185 ? -14.799 -16.770 -9.577 1.00 84.44 185 GLN A CA 1
ATOM 1334 C C . GLN A 1 185 ? -14.534 -15.810 -10.747 1.00 84.44 185 GLN A C 1
ATOM 1336 O O . GLN A 1 185 ? -14.315 -14.617 -10.489 1.00 84.44 185 GLN A O 1
ATOM 1341 N N . ASP A 1 186 ? -14.578 -16.285 -11.995 1.00 84.38 186 ASP A N 1
ATOM 1342 C CA . ASP A 1 186 ? -14.385 -15.483 -13.200 1.00 84.38 186 ASP A CA 1
ATOM 1343 C C . ASP A 1 186 ? -15.611 -15.555 -14.134 1.00 84.38 186 ASP A C 1
ATOM 1345 O O . ASP A 1 186 ? -15.769 -16.509 -14.890 1.00 84.38 186 ASP A O 1
ATOM 1349 N N . PRO A 1 187 ? -16.427 -14.484 -14.221 1.00 87.62 187 PRO A N 1
ATOM 1350 C CA . PRO A 1 187 ? -17.672 -14.502 -14.990 1.00 87.62 187 PRO A CA 1
ATOM 1351 C C . PRO A 1 187 ? -17.478 -14.526 -16.519 1.00 87.62 187 PRO A C 1
ATOM 1353 O O . PRO A 1 187 ? -18.461 -14.468 -17.272 1.00 87.62 187 PRO A O 1
ATOM 1356 N N . ASP A 1 188 ? -16.232 -14.498 -17.002 1.00 84.31 188 ASP A N 1
ATOM 1357 C CA . ASP A 1 188 ? -15.889 -14.706 -18.408 1.00 84.31 188 ASP A CA 1
ATOM 1358 C C . ASP A 1 188 ? -15.513 -16.179 -18.720 1.00 84.31 188 ASP A C 1
ATOM 1360 O O . ASP A 1 188 ? -15.420 -16.521 -19.906 1.00 84.31 188 ASP A O 1
ATOM 1364 N N . VAL A 1 189 ? -15.396 -17.047 -17.704 1.00 87.75 189 VAL A N 1
ATOM 1365 C CA . VAL A 1 189 ? -15.140 -18.495 -17.797 1.00 87.75 189 VAL A CA 1
ATOM 1366 C C . VAL A 1 189 ? -16.430 -19.247 -17.490 1.00 87.75 189 VAL A C 1
ATOM 1368 O O . VAL A 1 189 ? -16.969 -19.099 -16.412 1.00 87.75 189 VAL A O 1
ATOM 1371 N N . TYR A 1 190 ? -16.964 -20.009 -18.450 1.00 87.06 190 TYR A N 1
ATOM 1372 C CA . TYR A 1 190 ? -18.171 -20.817 -18.233 1.00 87.06 190 TYR A CA 1
ATOM 1373 C C . TYR A 1 190 ? -18.452 -21.793 -19.379 1.00 87.06 190 TYR A C 1
ATOM 1375 O O . TYR A 1 190 ? -18.096 -21.545 -20.537 1.00 87.06 190 TYR A O 1
ATOM 1383 N N . PRO A 1 191 ? -19.241 -22.863 -19.145 1.00 86.81 191 PRO A N 1
ATOM 1384 C CA . PRO A 1 191 ? -19.635 -23.814 -20.179 1.00 86.81 191 PRO A CA 1
ATOM 1385 C C . PRO A 1 191 ? -20.225 -23.179 -21.449 1.00 86.81 191 PRO A C 1
ATOM 1387 O O . PRO A 1 191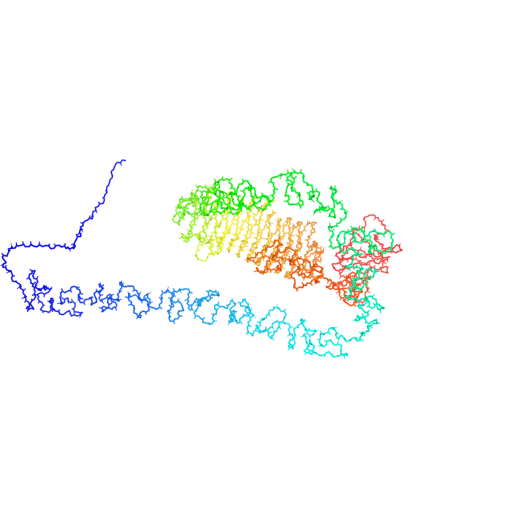 ? -21.395 -22.769 -21.511 1.00 86.81 191 PRO A O 1
ATOM 1390 N N . GLY A 1 192 ? -19.447 -23.214 -22.531 1.00 77.69 192 GLY A N 1
ATOM 1391 C CA . GLY A 1 192 ? -19.825 -22.679 -23.839 1.00 77.69 192 GLY A CA 1
ATOM 1392 C C . GLY A 1 192 ? -19.575 -21.181 -24.041 1.00 77.69 192 GLY A C 1
ATOM 1393 O O . GLY A 1 192 ? -20.246 -20.596 -24.910 1.00 77.69 192 GLY A O 1
ATOM 1394 N N . ALA A 1 193 ? -18.657 -20.582 -23.277 1.00 83.81 193 ALA A N 1
ATOM 1395 C CA . ALA A 1 193 ? -17.976 -19.341 -23.642 1.00 83.81 193 ALA A CA 1
ATOM 1396 C C . ALA A 1 193 ? -17.215 -19.479 -24.985 1.00 83.81 193 ALA A C 1
ATOM 1398 O O . ALA A 1 193 ? -17.249 -20.521 -25.642 1.00 83.81 193 ALA A O 1
ATOM 1399 N N . ASP A 1 194 ? -16.614 -18.389 -25.469 1.00 78.94 194 ASP A N 1
ATOM 1400 C CA . ASP A 1 194 ? -15.712 -18.452 -26.627 1.00 78.94 194 ASP A CA 1
ATOM 1401 C C . ASP A 1 194 ? -14.280 -18.666 -26.092 1.00 78.94 194 ASP A C 1
ATOM 1403 O O . ASP A 1 194 ? -13.769 -17.769 -25.426 1.00 78.94 194 ASP A O 1
ATOM 1407 N N . GLU A 1 195 ? -13.633 -19.789 -26.426 1.00 76.50 195 GLU A N 1
ATOM 1408 C CA . GLU A 1 195 ? -12.226 -20.040 -26.068 1.00 76.50 195 GLU A CA 1
ATOM 1409 C C . GLU A 1 195 ? -11.308 -18.935 -26.621 1.00 76.50 195 GLU A C 1
ATOM 1411 O O . GLU A 1 195 ? -11.364 -18.604 -27.821 1.00 76.50 195 GLU A O 1
ATOM 1416 N N . LEU A 1 196 ? -10.497 -18.322 -25.751 1.00 69.31 196 LEU A N 1
ATOM 1417 C CA . LEU A 1 196 ? -9.552 -17.277 -26.142 1.00 69.31 196 LEU A CA 1
ATOM 1418 C C . LEU A 1 196 ? -8.161 -17.907 -26.259 1.00 69.31 196 LEU A C 1
ATOM 1420 O O . LEU A 1 196 ? -7.722 -18.519 -25.307 1.00 69.31 196 LEU A O 1
ATOM 1424 N N . PRO A 1 197 ? -7.452 -17.748 -27.389 1.00 61.12 197 PRO A N 1
ATOM 1425 C CA . PRO A 1 197 ? -6.154 -18.400 -27.552 1.00 61.12 197 PRO A CA 1
ATOM 1426 C C . PRO A 1 197 ? -5.043 -17.768 -26.703 1.00 61.12 197 PRO A C 1
ATOM 1428 O O . PRO A 1 197 ? -4.851 -16.544 -26.763 1.00 61.12 197 PRO A O 1
ATOM 1431 N N . TYR A 1 198 ? -4.235 -18.625 -26.086 1.00 63.09 198 TYR A N 1
ATOM 1432 C CA . TYR A 1 198 ? -3.000 -18.360 -25.345 1.00 63.09 198 TYR A CA 1
ATOM 1433 C C . TYR A 1 198 ? -3.163 -17.475 -24.104 1.00 63.09 198 TYR A C 1
ATOM 1435 O O . TYR A 1 198 ? -2.271 -16.672 -23.805 1.00 63.09 198 TYR A O 1
ATOM 1443 N N . ASP A 1 199 ? -4.296 -17.560 -23.409 1.00 70.81 199 ASP A N 1
ATOM 1444 C CA . ASP A 1 199 ? -4.478 -16.900 -22.109 1.00 70.81 199 ASP A CA 1
ATOM 1445 C C . ASP A 1 199 ? -4.291 -17.844 -20.912 1.00 70.81 199 ASP A C 1
ATOM 1447 O O . ASP A 1 199 ? -4.244 -17.368 -19.776 1.00 70.81 199 ASP A O 1
ATOM 1451 N N . GLY A 1 200 ? -4.072 -19.139 -21.160 1.00 70.56 200 GLY A N 1
ATOM 1452 C CA . GLY A 1 200 ? -3.812 -20.148 -20.139 1.00 70.56 200 GLY A CA 1
ATOM 1453 C C . GLY A 1 200 ? -5.065 -20.586 -19.384 1.00 70.56 200 GLY A C 1
ATOM 1454 O O . GLY A 1 200 ? -4.939 -21.276 -18.368 1.00 70.56 200 GLY A O 1
ATOM 1455 N N . VAL A 1 201 ? -6.256 -20.186 -19.839 1.00 76.00 201 VAL A N 1
ATOM 1456 C CA . VAL A 1 201 ? -7.525 -20.424 -19.152 1.00 76.00 201 VAL A CA 1
ATOM 1457 C C . VAL A 1 201 ? -8.463 -21.203 -20.072 1.00 76.00 201 VAL A C 1
ATOM 1459 O O . VAL A 1 201 ? -8.672 -20.849 -21.225 1.00 76.00 201 VAL A O 1
ATOM 1462 N N . ASN A 1 202 ? -9.045 -22.289 -19.552 1.00 81.19 202 ASN A N 1
ATOM 1463 C CA . ASN A 1 202 ? -10.075 -23.052 -20.259 1.00 81.19 202 ASN A CA 1
ATOM 1464 C C . ASN A 1 202 ? -11.405 -22.293 -20.185 1.00 81.19 202 ASN A C 1
ATOM 1466 O O . ASN A 1 202 ? -12.234 -22.575 -19.319 1.00 81.19 202 ASN A O 1
ATOM 1470 N N . ASN A 1 203 ? -11.580 -21.301 -21.052 1.00 84.19 203 ASN A N 1
ATOM 1471 C CA . ASN A 1 203 ? -12.659 -20.321 -20.939 1.00 84.19 203 ASN A CA 1
ATOM 1472 C C . ASN A 1 203 ? -14.043 -20.938 -21.150 1.00 84.19 203 ASN A C 1
ATOM 1474 O O . ASN A 1 203 ? -15.020 -20.468 -20.569 1.00 84.19 203 ASN A O 1
ATOM 1478 N N . ASP A 1 204 ? -14.165 -21.971 -21.986 1.00 87.62 204 ASP A N 1
ATOM 1479 C CA . ASP A 1 204 ? -15.451 -22.593 -22.307 1.00 87.62 204 ASP A CA 1
ATOM 1480 C C . ASP A 1 204 ? -15.764 -23.894 -21.547 1.00 87.62 204 ASP A C 1
ATOM 1482 O O . ASP A 1 204 ? -16.817 -24.511 -21.783 1.00 87.62 204 ASP A O 1
ATOM 1486 N N . CYS A 1 205 ? -14.890 -24.276 -20.610 1.00 84.62 205 CYS A N 1
ATOM 1487 C CA . CYS A 1 205 ? -14.948 -25.485 -19.789 1.00 84.62 205 CYS A CA 1
ATOM 1488 C C . CYS A 1 205 ? -15.091 -26.792 -20.599 1.00 84.62 205 CYS A C 1
ATOM 1490 O O . CYS A 1 205 ? -15.611 -27.801 -20.093 1.00 84.62 205 CYS A O 1
ATOM 1492 N N . ASP A 1 206 ? -14.653 -26.810 -21.863 1.00 81.44 206 ASP A N 1
ATOM 1493 C CA . ASP A 1 206 ? -14.628 -27.989 -22.726 1.00 81.44 206 ASP A CA 1
ATOM 1494 C C . ASP A 1 206 ? -13.177 -28.428 -22.974 1.00 81.44 206 ASP A C 1
ATOM 1496 O O . ASP A 1 206 ? -12.467 -27.922 -23.831 1.00 81.44 206 ASP A O 1
ATOM 1500 N N . GLU A 1 207 ? -12.745 -29.487 -22.278 1.00 73.44 207 GLU A N 1
ATOM 1501 C CA . GLU A 1 207 ? -11.427 -30.130 -22.468 1.00 73.44 207 GLU A CA 1
ATOM 1502 C C . GLU A 1 207 ? -11.154 -30.612 -23.919 1.00 73.44 207 GLU A C 1
ATOM 1504 O O . GLU A 1 207 ? -10.097 -31.176 -24.200 1.00 73.44 207 GLU A O 1
ATOM 1509 N N . THR A 1 208 ? -12.125 -30.509 -24.837 1.00 71.88 208 THR A N 1
ATOM 1510 C CA . THR A 1 208 ? -11.972 -30.854 -26.260 1.00 71.88 208 THR A CA 1
ATOM 1511 C C . THR A 1 208 ? -11.745 -29.663 -27.184 1.00 71.88 208 THR A C 1
ATOM 1513 O O . THR A 1 208 ? -11.562 -29.878 -28.386 1.00 71.88 208 THR A O 1
ATOM 1516 N N . THR A 1 209 ? -11.703 -28.453 -26.636 1.00 66.25 209 THR A N 1
ATOM 1517 C CA . THR A 1 209 ? -11.227 -27.218 -27.269 1.00 66.25 209 THR A CA 1
ATOM 1518 C C . THR A 1 209 ? -10.062 -26.658 -26.455 1.00 66.25 209 THR A C 1
ATOM 1520 O O . THR A 1 209 ? -10.213 -25.611 -25.844 1.00 66.25 209 THR A O 1
ATOM 1523 N N . PRO A 1 210 ? -8.921 -27.370 -26.395 1.00 61.66 210 PRO A N 1
ATOM 1524 C CA . PRO A 1 210 ? -7.779 -26.919 -25.612 1.00 61.66 210 PRO A CA 1
ATOM 1525 C C . PRO A 1 210 ? -7.271 -25.553 -26.094 1.00 61.66 210 PRO A C 1
ATOM 1527 O O . PRO A 1 210 ? -7.276 -25.291 -27.300 1.00 61.66 210 PRO A O 1
ATOM 1530 N N . ASP A 1 211 ? -6.801 -24.729 -25.154 1.00 64.50 211 ASP A N 1
ATOM 1531 C CA . ASP A 1 211 ? -6.168 -23.416 -25.381 1.00 64.50 211 ASP A CA 1
ATOM 1532 C C . ASP A 1 211 ? -4.982 -23.482 -26.383 1.00 64.50 211 ASP A C 1
ATOM 1534 O O 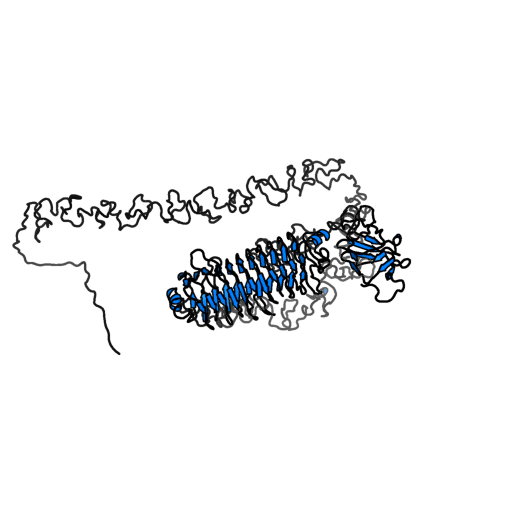. ASP A 1 211 ? -4.597 -22.490 -27.005 1.00 64.50 211 ASP A O 1
ATOM 1538 N N . ASP A 1 212 ? -4.443 -24.684 -26.617 1.00 69.06 212 ASP A N 1
ATOM 1539 C CA . ASP A 1 212 ? -3.222 -24.962 -27.370 1.00 69.06 212 ASP A CA 1
ATOM 1540 C C . ASP A 1 212 ? -3.391 -25.721 -28.711 1.00 69.06 212 ASP A C 1
ATOM 1542 O O . ASP A 1 212 ? -2.366 -26.076 -29.281 1.00 69.06 212 ASP A O 1
ATOM 1546 N N . ASP A 1 213 ? -4.612 -25.970 -29.229 1.00 70.31 213 ASP A N 1
ATOM 1547 C CA . ASP A 1 213 ? -4.877 -26.655 -30.532 1.00 70.31 213 ASP A CA 1
ATOM 1548 C C . ASP A 1 213 ? -5.535 -25.701 -31.558 1.00 70.31 213 ASP A C 1
ATOM 1550 O O . ASP A 1 213 ? -6.767 -25.640 -31.717 1.00 70.31 213 ASP A O 1
ATOM 1554 N N . LEU A 1 214 ? -4.717 -24.906 -32.261 1.00 74.75 214 LEU A N 1
ATOM 1555 C CA . LEU A 1 214 ? -5.182 -23.795 -33.107 1.00 74.75 214 LEU A CA 1
ATOM 1556 C C . LEU A 1 214 ? -5.847 -24.256 -34.421 1.00 74.75 214 LEU A C 1
ATOM 1558 O O . LEU A 1 214 ? -6.709 -23.546 -34.975 1.00 74.75 214 LEU A O 1
ATOM 1562 N N . ASP A 1 215 ? -5.498 -25.433 -34.941 1.00 75.00 215 ASP A N 1
ATOM 1563 C CA . ASP A 1 215 ? -6.016 -25.949 -36.212 1.00 75.00 215 ASP A CA 1
ATOM 1564 C C . ASP A 1 215 ? -7.092 -27.051 -36.101 1.00 75.00 215 ASP A C 1
ATOM 1566 O O . ASP A 1 215 ? -7.827 -27.309 -37.080 1.00 75.00 215 ASP A O 1
ATOM 1570 N N . GLY A 1 216 ? -7.283 -27.597 -34.898 1.00 74.94 216 GLY A N 1
ATOM 1571 C CA . GLY A 1 216 ? -8.354 -28.507 -34.511 1.00 74.94 216 GLY A CA 1
ATOM 1572 C C . GLY A 1 216 ? -8.164 -29.941 -34.995 1.00 74.94 216 GLY A C 1
ATOM 1573 O O . GLY A 1 216 ? -9.159 -30.605 -35.352 1.00 74.94 216 GLY A O 1
ATOM 1574 N N . ASP A 1 217 ? -6.925 -30.413 -35.092 1.00 77.62 217 ASP A N 1
ATOM 1575 C CA . ASP A 1 217 ? -6.605 -31.785 -35.479 1.00 77.62 217 ASP A CA 1
ATOM 1576 C C . ASP A 1 217 ? -6.457 -32.761 -34.293 1.00 77.62 217 ASP A C 1
ATOM 1578 O O . ASP A 1 217 ? -6.547 -33.987 -34.492 1.00 77.62 217 ASP A O 1
ATOM 1582 N N . GLY A 1 218 ? -6.428 -32.220 -33.071 1.00 74.06 218 GLY A N 1
ATOM 1583 C CA . GLY A 1 218 ? -6.396 -32.944 -31.807 1.00 74.06 218 GLY A CA 1
ATOM 1584 C C . GLY A 1 218 ? -5.009 -33.094 -31.182 1.00 74.06 218 GLY A C 1
ATOM 1585 O O . GLY A 1 218 ? -4.888 -33.915 -30.263 1.00 74.06 218 GLY A O 1
ATOM 1586 N N . PHE A 1 219 ? -4.000 -32.369 -31.671 1.00 74.62 219 PHE A N 1
ATOM 1587 C CA . PHE A 1 219 ? -2.673 -32.233 -31.070 1.00 74.62 219 PHE A CA 1
ATOM 1588 C C . PHE A 1 219 ? -2.406 -30.753 -30.767 1.00 74.62 219 PHE A C 1
ATOM 1590 O O . PHE A 1 219 ? -2.550 -29.926 -31.650 1.00 74.62 219 PHE A O 1
ATOM 1597 N N . GLY A 1 220 ? -2.043 -30.429 -29.522 1.00 73.50 220 GLY A N 1
ATOM 1598 C CA . GLY A 1 220 ? -1.670 -29.061 -29.146 1.00 73.50 220 GLY A CA 1
ATOM 1599 C C . GLY A 1 220 ? -0.190 -28.763 -29.395 1.00 73.50 220 GLY A C 1
ATOM 1600 O O . GLY A 1 220 ? 0.583 -29.697 -29.639 1.00 73.50 220 GLY A O 1
ATOM 1601 N N . ILE A 1 221 ? 0.221 -27.493 -29.300 1.00 69.12 221 ILE A N 1
ATOM 1602 C CA . ILE A 1 221 ? 1.571 -26.992 -29.652 1.00 69.12 221 ILE A CA 1
ATOM 1603 C C . ILE A 1 221 ? 2.743 -27.784 -29.042 1.00 69.12 221 ILE A C 1
ATOM 1605 O O . ILE A 1 221 ? 3.786 -27.939 -29.675 1.00 69.12 221 ILE A O 1
ATOM 1609 N N . ASP A 1 222 ? 2.565 -28.360 -27.851 1.00 70.19 222 ASP A N 1
ATOM 1610 C CA . ASP A 1 222 ? 3.593 -29.165 -27.174 1.00 70.19 222 ASP A CA 1
ATOM 1611 C C . ASP A 1 222 ? 3.881 -30.496 -27.884 1.00 70.19 222 ASP A C 1
ATOM 1613 O O . ASP A 1 222 ? 4.913 -31.138 -27.671 1.00 70.19 222 ASP A O 1
ATOM 1617 N N . THR A 1 223 ? 2.945 -30.950 -28.718 1.00 74.94 223 THR A N 1
ATOM 1618 C CA . THR A 1 223 ? 3.064 -32.193 -29.485 1.00 74.94 223 THR A CA 1
ATOM 1619 C C . THR A 1 223 ? 2.989 -31.957 -30.992 1.00 74.94 223 THR A C 1
ATOM 1621 O O . THR A 1 223 ? 3.512 -32.779 -31.742 1.00 74.94 223 THR A O 1
ATOM 1624 N N . ASP A 1 224 ? 2.368 -30.870 -31.449 1.00 80.31 224 ASP A N 1
ATOM 1625 C CA . ASP A 1 224 ? 2.256 -30.504 -32.856 1.00 80.31 224 ASP A CA 1
ATOM 1626 C C . ASP A 1 224 ? 3.353 -29.523 -33.286 1.00 80.31 224 ASP A C 1
ATOM 1628 O O . ASP A 1 224 ? 3.423 -28.374 -32.856 1.00 80.31 224 ASP A O 1
ATOM 1632 N N . CYS A 1 225 ? 4.218 -29.976 -34.190 1.00 81.94 225 CYS A N 1
ATOM 1633 C CA . CYS A 1 225 ? 5.321 -29.183 -34.710 1.00 81.94 225 CYS A CA 1
ATOM 1634 C C . CYS A 1 225 ? 4.899 -28.094 -35.726 1.00 81.94 225 CYS A C 1
ATOM 1636 O O . CYS A 1 225 ? 5.762 -27.331 -36.175 1.00 81.94 225 CYS A O 1
ATOM 1638 N N . ASP A 1 226 ? 3.616 -28.008 -36.108 1.00 80.19 226 ASP A N 1
ATOM 1639 C CA . ASP A 1 226 ? 3.018 -26.908 -36.886 1.00 80.19 226 ASP A CA 1
ATOM 1640 C C . ASP A 1 226 ? 1.511 -26.779 -36.568 1.00 80.19 226 ASP A C 1
ATOM 1642 O O . ASP A 1 226 ? 0.674 -27.076 -37.416 1.00 80.19 226 ASP A O 1
ATOM 1646 N N . ASP A 1 227 ? 1.191 -26.262 -35.375 1.00 77.56 227 ASP A N 1
ATOM 1647 C CA . ASP A 1 227 ? -0.162 -26.050 -34.796 1.00 77.56 227 ASP A CA 1
ATOM 1648 C C . ASP A 1 227 ? -1.116 -25.152 -35.638 1.00 77.56 227 ASP A C 1
ATOM 1650 O O . ASP A 1 227 ? -2.304 -24.993 -35.374 1.00 77.56 227 ASP A O 1
ATOM 1654 N N . ASP A 1 228 ? -0.613 -24.550 -36.717 1.00 83.00 228 ASP A N 1
ATOM 1655 C CA . ASP A 1 228 ? -1.399 -23.793 -37.701 1.00 83.00 228 ASP A CA 1
ATOM 1656 C C . ASP A 1 228 ? -1.851 -24.664 -38.907 1.00 83.00 228 ASP A C 1
ATOM 1658 O O . ASP A 1 228 ? -2.485 -24.164 -39.862 1.00 83.00 228 ASP A O 1
ATOM 1662 N N . ASN A 1 229 ? -1.472 -25.947 -38.948 1.00 82.25 229 ASN A N 1
ATOM 1663 C CA . ASN A 1 229 ? -1.535 -26.807 -40.126 1.00 82.25 229 ASN A CA 1
ATOM 1664 C C . ASN A 1 229 ? -1.904 -28.292 -39.847 1.00 82.25 229 ASN A C 1
ATOM 1666 O O . ASN A 1 229 ? -1.020 -29.144 -39.740 1.00 82.25 229 ASN A O 1
ATOM 1670 N N . PRO A 1 230 ? -3.179 -28.687 -40.071 1.00 86.88 230 PRO A N 1
ATOM 1671 C CA . PRO A 1 230 ? -3.742 -29.967 -39.602 1.00 86.88 230 PRO A CA 1
ATOM 1672 C C . PRO A 1 230 ? -3.323 -31.188 -40.453 1.00 86.88 230 PRO A C 1
ATOM 1674 O O . PRO A 1 230 ? -4.013 -32.212 -40.522 1.00 86.88 230 PRO A O 1
ATOM 1677 N N . GLU A 1 231 ? -2.284 -31.038 -41.282 1.00 82.94 231 GLU A N 1
ATOM 1678 C CA . GLU A 1 231 ? -1.628 -32.109 -42.048 1.00 82.94 231 GLU A CA 1
ATOM 1679 C C . GLU A 1 231 ? -0.204 -32.420 -41.530 1.00 82.94 231 GLU A C 1
ATOM 1681 O O . GLU A 1 231 ? 0.448 -33.313 -42.088 1.00 82.94 231 GLU A O 1
ATOM 1686 N N . VAL A 1 232 ? 0.270 -31.695 -40.516 1.00 84.69 232 VAL A N 1
ATOM 1687 C CA . VAL A 1 232 ? 1.502 -31.920 -39.749 1.00 84.69 232 VAL A CA 1
ATOM 1688 C C . VAL A 1 232 ? 1.047 -32.241 -38.330 1.00 84.69 232 VAL A C 1
ATOM 1690 O O . VAL A 1 232 ? 0.140 -31.585 -37.869 1.00 84.69 232 VAL A O 1
ATOM 1693 N N . ASN A 1 233 ? 1.482 -33.361 -37.758 1.00 85.88 233 ASN A N 1
ATOM 1694 C CA . ASN A 1 233 ? 1.164 -33.790 -36.385 1.00 85.88 233 ASN A CA 1
ATOM 1695 C C . ASN A 1 233 ? 1.844 -35.141 -36.111 1.00 85.88 233 ASN A C 1
ATOM 1697 O O . ASN A 1 233 ? 2.077 -35.899 -37.055 1.00 85.88 233 ASN A O 1
ATOM 1701 N N . PRO A 1 234 ? 2.057 -35.544 -34.847 1.00 85.62 234 PRO A N 1
ATOM 1702 C CA . PRO A 1 234 ? 2.694 -36.816 -34.476 1.00 85.62 234 PRO A CA 1
ATOM 1703 C C . PRO A 1 234 ? 2.077 -38.085 -35.081 1.00 85.62 234 PRO A C 1
ATOM 1705 O O . PRO A 1 234 ? 2.738 -39.116 -35.229 1.00 85.62 234 PRO A O 1
ATOM 1708 N N . ASP A 1 235 ? 0.781 -38.049 -35.401 1.00 85.06 235 ASP A N 1
ATOM 1709 C CA . ASP A 1 235 ? 0.050 -39.181 -35.985 1.00 85.06 235 ASP A CA 1
ATOM 1710 C C . ASP A 1 235 ? 0.078 -39.192 -37.524 1.00 85.06 235 ASP A C 1
ATOM 1712 O O . ASP A 1 235 ? -0.443 -40.128 -38.167 1.00 85.06 235 ASP A O 1
ATOM 1716 N N . ALA A 1 236 ? 0.687 -38.180 -38.139 1.00 82.88 236 ALA A N 1
ATOM 1717 C CA . ALA A 1 236 ? 0.891 -38.119 -39.569 1.00 82.88 236 ALA A CA 1
ATOM 1718 C C . ALA A 1 236 ? 1.922 -39.173 -40.014 1.00 82.88 236 ALA A C 1
ATOM 1720 O O . ALA A 1 236 ? 2.282 -40.123 -39.323 1.00 82.88 236 ALA A O 1
ATOM 1721 N N . THR A 1 237 ? 2.310 -39.142 -41.282 1.00 81.56 237 THR A N 1
ATOM 1722 C CA . THR A 1 237 ? 3.303 -40.087 -41.806 1.00 81.56 237 THR A CA 1
ATOM 1723 C C . THR A 1 237 ? 4.326 -39.311 -42.594 1.00 81.56 237 THR A C 1
ATOM 1725 O O . THR A 1 237 ? 3.934 -38.711 -43.598 1.00 81.56 237 THR A O 1
ATOM 1728 N N . GLU A 1 238 ? 5.600 -39.435 -42.222 1.00 78.44 238 GLU A N 1
ATOM 1729 C CA . GLU A 1 238 ? 6.689 -38.682 -42.839 1.00 78.44 238 GLU A CA 1
ATOM 1730 C C . GLU A 1 238 ? 6.727 -38.822 -44.369 1.00 78.44 238 GLU A C 1
ATOM 1732 O O . GLU A 1 238 ? 6.785 -39.931 -44.943 1.00 78.44 238 GLU A O 1
ATOM 1737 N N . ILE A 1 239 ? 6.672 -37.675 -45.056 1.00 72.69 239 ILE A N 1
ATOM 1738 C CA . ILE A 1 239 ? 6.690 -37.575 -46.514 1.00 72.69 239 ILE A CA 1
ATOM 1739 C C . ILE A 1 239 ? 8.062 -37.084 -46.985 1.00 72.69 239 ILE A C 1
ATOM 1741 O O . ILE A 1 239 ? 8.221 -35.999 -47.530 1.00 72.69 239 ILE A O 1
ATOM 1745 N N . LEU A 1 240 ? 9.020 -38.012 -46.981 1.00 67.44 240 LEU A N 1
ATOM 1746 C CA . LEU A 1 240 ? 10.382 -37.805 -47.489 1.00 67.44 240 LEU A CA 1
ATOM 1747 C C . LEU A 1 240 ? 10.483 -36.861 -48.715 1.00 67.44 240 LEU A C 1
ATOM 1749 O O . LEU A 1 240 ? 10.012 -37.189 -49.820 1.00 67.44 240 LEU A O 1
ATOM 1753 N N . ASN A 1 241 ? 11.307 -35.819 -48.581 1.00 60.06 241 ASN A N 1
ATOM 1754 C CA . ASN A 1 241 ? 11.718 -34.809 -49.567 1.00 60.06 241 ASN A CA 1
ATOM 1755 C C . ASN A 1 241 ? 10.664 -33.754 -49.943 1.00 60.06 241 ASN A C 1
ATOM 1757 O O . ASN A 1 241 ? 10.728 -33.221 -51.067 1.00 60.06 241 ASN A O 1
ATOM 1761 N N . ASP A 1 242 ? 9.688 -33.464 -49.087 1.00 70.81 242 ASP A N 1
ATOM 1762 C CA . ASP A 1 242 ? 8.810 -32.302 -49.261 1.00 70.81 242 ASP A CA 1
ATOM 1763 C C . ASP A 1 242 ? 9.184 -31.091 -48.388 1.00 70.81 242 ASP A C 1
ATOM 1765 O O . ASP A 1 242 ? 8.733 -29.982 -48.697 1.00 70.81 242 ASP A O 1
ATOM 1769 N N . GLY A 1 243 ? 10.139 -31.270 -47.470 1.00 68.06 243 GLY A N 1
ATOM 1770 C CA . GLY A 1 243 ? 10.723 -30.213 -46.652 1.00 68.06 243 GLY A CA 1
ATOM 1771 C C . GLY A 1 243 ? 9.893 -29.839 -45.428 1.00 68.06 243 GLY A C 1
ATOM 1772 O O . GLY A 1 243 ? 10.086 -28.734 -44.925 1.00 68.06 243 GLY A O 1
ATOM 1773 N N . LEU A 1 244 ? 8.979 -30.709 -45.001 1.00 72.06 244 LEU A N 1
ATOM 1774 C CA . LEU A 1 244 ? 8.256 -30.627 -43.735 1.00 72.06 244 LEU A CA 1
ATOM 1775 C C . LEU A 1 244 ? 8.592 -31.879 -42.912 1.00 72.06 244 LEU A C 1
ATOM 1777 O O . LEU A 1 244 ? 8.763 -32.943 -43.495 1.00 72.06 244 LEU A O 1
ATOM 1781 N N . ASN A 1 245 ? 8.703 -31.745 -41.589 1.00 78.00 245 ASN A N 1
ATOM 1782 C CA . ASN A 1 245 ? 8.682 -32.892 -40.679 1.00 78.00 245 ASN A CA 1
ATOM 1783 C C . ASN A 1 245 ? 7.204 -33.200 -40.423 1.00 78.00 245 ASN A C 1
ATOM 1785 O O . ASN A 1 245 ? 6.575 -32.545 -39.601 1.00 78.00 245 ASN A O 1
ATOM 1789 N N . ASN A 1 246 ? 6.599 -34.067 -41.235 1.00 83.31 246 ASN A N 1
ATOM 1790 C CA . ASN A 1 246 ? 5.149 -34.238 -41.219 1.00 83.31 246 ASN A CA 1
ATOM 1791 C C . ASN A 1 246 ? 4.664 -34.932 -39.954 1.00 83.31 246 ASN A C 1
ATOM 1793 O O . ASN A 1 246 ? 3.559 -34.623 -39.529 1.00 83.31 246 ASN A O 1
ATOM 1797 N N . ASP A 1 247 ? 5.427 -35.890 -39.424 1.00 86.31 247 ASP A N 1
ATOM 1798 C CA . ASP A 1 247 ? 5.044 -36.687 -38.256 1.00 86.31 247 ASP A CA 1
ATOM 1799 C C . ASP A 1 247 ? 5.742 -36.276 -36.957 1.00 86.31 247 ASP A C 1
ATOM 1801 O O . ASP A 1 247 ? 5.698 -37.025 -35.984 1.00 86.31 247 ASP A O 1
ATOM 1805 N N . CYS A 1 248 ? 6.349 -35.084 -36.943 1.00 82.44 248 CYS A N 1
ATOM 1806 C CA . CYS A 1 248 ? 6.996 -34.477 -35.780 1.00 82.44 248 CYS A CA 1
ATOM 1807 C C . CYS A 1 248 ? 7.994 -35.418 -35.070 1.00 82.44 248 CYS A C 1
ATOM 1809 O O . CYS A 1 248 ? 8.229 -35.301 -33.870 1.00 82.44 248 CYS A O 1
ATOM 1811 N N . ASP A 1 249 ? 8.588 -36.362 -35.816 1.00 81.06 249 ASP A N 1
ATOM 1812 C CA . ASP A 1 249 ? 9.581 -37.319 -35.326 1.00 81.06 249 ASP A CA 1
ATOM 1813 C C . ASP A 1 249 ? 10.960 -36.953 -35.882 1.00 81.06 249 ASP A C 1
ATOM 1815 O O . ASP A 1 249 ? 11.343 -37.329 -36.998 1.00 81.06 249 ASP A O 1
ATOM 1819 N N . ASP A 1 250 ? 11.736 -36.240 -35.066 1.00 71.88 250 ASP A N 1
ATOM 1820 C CA . ASP A 1 250 ? 13.108 -35.825 -35.375 1.00 71.88 250 ASP A CA 1
ATOM 1821 C C . ASP A 1 250 ? 14.081 -37.001 -35.561 1.00 71.88 250 ASP A C 1
ATOM 1823 O O . ASP A 1 250 ? 15.180 -36.806 -36.082 1.00 71.88 250 ASP A O 1
ATOM 1827 N N . ALA A 1 251 ? 13.691 -38.237 -35.211 1.00 67.06 251 ALA A N 1
ATOM 1828 C CA . ALA A 1 251 ? 14.447 -39.449 -35.539 1.00 67.06 251 ALA A CA 1
ATOM 1829 C C . ALA A 1 251 ? 14.222 -39.924 -36.987 1.00 67.06 251 ALA A C 1
ATOM 1831 O O . ALA A 1 251 ? 14.910 -40.835 -37.470 1.00 67.06 251 ALA A O 1
ATOM 1832 N N . THR A 1 252 ? 13.292 -39.301 -37.718 1.00 63.81 252 THR A N 1
ATOM 1833 C CA . THR A 1 252 ? 13.082 -39.518 -39.155 1.00 63.81 252 THR A CA 1
ATOM 1834 C C . THR A 1 252 ? 13.323 -38.272 -40.022 1.00 63.81 252 THR A C 1
ATOM 1836 O O . THR A 1 252 ? 12.535 -37.992 -40.924 1.00 63.81 252 THR A O 1
ATOM 1839 N N . PRO A 1 253 ? 14.456 -37.560 -39.860 1.00 58.47 253 PRO A N 1
ATOM 1840 C CA . PRO A 1 253 ? 14.671 -36.285 -40.527 1.00 58.47 253 PRO A CA 1
ATOM 1841 C C . PRO A 1 253 ? 14.840 -36.442 -42.049 1.00 58.47 253 PRO A C 1
ATOM 1843 O O . PRO A 1 253 ? 15.367 -37.438 -42.566 1.00 58.47 253 PRO A O 1
ATOM 1846 N N . ASP A 1 254 ? 14.415 -35.417 -42.795 1.00 55.28 254 ASP A N 1
ATOM 1847 C CA . ASP A 1 254 ? 14.462 -35.349 -44.266 1.00 55.28 254 ASP A CA 1
ATOM 1848 C C . ASP A 1 254 ? 15.892 -35.098 -44.818 1.00 55.28 254 ASP A C 1
ATOM 1850 O O . ASP A 1 254 ? 16.097 -34.259 -45.701 1.00 55.28 254 ASP A O 1
ATOM 1854 N N . ASP A 1 255 ? 16.924 -35.794 -44.310 1.00 56.00 255 ASP A N 1
ATOM 1855 C CA . ASP A 1 255 ? 18.334 -35.506 -44.651 1.00 56.00 255 ASP A CA 1
ATOM 1856 C C . ASP A 1 255 ? 19.199 -36.708 -45.113 1.00 56.00 255 ASP A C 1
ATOM 1858 O O . ASP A 1 255 ? 20.107 -36.547 -45.941 1.00 56.00 255 ASP A O 1
ATOM 1862 N N . GLY A 1 256 ? 18.854 -37.941 -44.745 1.00 53.28 256 GLY A N 1
ATOM 1863 C CA . GLY A 1 256 ? 19.291 -39.165 -45.421 1.00 53.28 256 GLY A CA 1
ATOM 1864 C C . GLY A 1 256 ? 20.771 -39.570 -45.304 1.00 53.28 256 GLY A C 1
ATOM 1865 O O . GLY A 1 256 ? 21.364 -39.933 -46.333 1.00 53.28 256 GLY A O 1
ATOM 1866 N N . LEU A 1 257 ? 21.360 -39.625 -44.101 1.00 52.12 257 LEU A N 1
ATOM 1867 C CA . LEU A 1 257 ? 22.712 -40.176 -43.865 1.00 52.12 257 LEU A CA 1
ATOM 1868 C C . LEU A 1 257 ? 22.795 -41.051 -42.591 1.00 52.12 257 LEU A C 1
ATOM 1870 O O . LEU A 1 257 ? 22.237 -40.699 -41.571 1.00 52.12 257 LEU A O 1
ATOM 1874 N N . GLY A 1 258 ? 23.499 -42.193 -42.660 1.00 50.81 258 GLY A N 1
ATOM 1875 C CA . GLY A 1 258 ? 23.820 -43.061 -41.510 1.00 50.81 258 GLY A CA 1
ATOM 1876 C C . GLY A 1 258 ? 24.589 -44.327 -41.936 1.00 50.81 258 GLY A C 1
ATOM 1877 O O . GLY A 1 258 ? 24.011 -45.205 -42.583 1.00 50.81 258 GLY A O 1
ATOM 1878 N N . ASP A 1 259 ? 25.891 -44.411 -41.629 1.00 62.66 259 ASP A N 1
ATOM 1879 C CA . ASP A 1 259 ? 26.759 -45.595 -41.811 1.00 62.66 259 ASP A CA 1
ATOM 1880 C C . ASP A 1 259 ? 27.576 -45.816 -40.502 1.00 62.66 259 ASP A C 1
ATOM 1882 O O . ASP A 1 259 ? 28.404 -44.974 -40.187 1.00 62.66 259 ASP A O 1
ATOM 1886 N N . ASP A 1 260 ? 27.363 -46.941 -39.797 1.00 70.81 260 ASP A N 1
ATOM 1887 C CA . ASP A 1 260 ? 28.148 -47.501 -38.658 1.00 70.81 260 ASP A CA 1
ATOM 1888 C C . ASP A 1 260 ? 29.363 -48.291 -39.217 1.00 70.81 260 ASP A C 1
ATOM 1890 O O . ASP A 1 260 ? 29.192 -49.197 -40.056 1.00 70.81 260 ASP A O 1
ATOM 1894 N N . LEU A 1 261 ? 30.593 -47.874 -38.877 1.00 71.31 261 LEU A N 1
ATOM 1895 C CA . LEU A 1 261 ? 31.822 -48.254 -39.594 1.00 71.31 261 LEU A CA 1
ATOM 1896 C C . LEU A 1 261 ? 32.560 -49.478 -39.034 1.00 71.31 261 LEU A C 1
ATOM 1898 O O . LEU A 1 261 ? 33.114 -50.250 -39.842 1.00 71.31 261 LEU A O 1
ATOM 1902 N N . ASP A 1 262 ? 32.561 -49.695 -37.725 1.00 70.56 262 ASP A N 1
ATOM 1903 C CA . ASP A 1 262 ? 33.263 -50.797 -37.061 1.00 70.56 262 ASP A CA 1
ATOM 1904 C C . ASP A 1 262 ? 32.317 -51.906 -36.546 1.00 70.56 262 ASP A C 1
ATOM 1906 O O . ASP A 1 262 ? 32.725 -53.077 -36.474 1.00 70.56 262 ASP A O 1
ATOM 1910 N N . GLY A 1 263 ? 31.017 -51.614 -36.438 1.00 73.00 263 GLY A N 1
ATOM 1911 C CA . GLY A 1 263 ? 29.931 -52.570 -36.266 1.00 73.00 263 GLY A CA 1
ATOM 1912 C C . GLY A 1 263 ? 29.525 -52.846 -34.823 1.00 73.00 263 GLY A C 1
ATOM 1913 O O . GLY A 1 263 ? 28.975 -53.936 -34.582 1.00 73.00 263 GLY A O 1
ATOM 1914 N N . ASP A 1 264 ? 29.803 -51.936 -33.894 1.00 76.94 264 ASP A N 1
ATOM 1915 C CA . ASP A 1 264 ? 29.358 -52.006 -32.498 1.00 76.94 264 ASP A CA 1
ATOM 1916 C C . ASP A 1 264 ? 27.895 -51.557 -32.295 1.00 76.94 264 ASP A C 1
ATOM 1918 O O . ASP A 1 264 ? 27.220 -52.021 -31.370 1.00 76.94 264 ASP A O 1
ATOM 1922 N N . GLY A 1 265 ? 27.352 -50.813 -33.262 1.00 74.69 265 GLY A N 1
ATOM 1923 C CA . GLY A 1 265 ? 25.979 -50.326 -33.282 1.00 74.69 265 GLY A CA 1
ATOM 1924 C C . GLY A 1 265 ? 25.824 -48.824 -33.050 1.00 74.69 265 GLY A C 1
ATOM 1925 O O . GLY A 1 265 ? 24.670 -48.388 -33.045 1.00 74.69 265 GLY A O 1
ATOM 1926 N N . SER A 1 266 ? 26.917 -48.071 -32.911 1.00 78.88 266 SER A N 1
ATOM 1927 C CA . SER A 1 266 ? 26.928 -46.609 -32.810 1.00 78.88 266 SER A CA 1
ATOM 1928 C C . SER A 1 266 ? 27.223 -45.948 -34.173 1.00 78.88 266 SER A C 1
ATOM 1930 O O . SER A 1 266 ? 27.987 -46.491 -34.977 1.00 78.88 266 SER A O 1
ATOM 1932 N N . PRO A 1 267 ? 26.569 -44.827 -34.538 1.00 78.31 267 PRO A N 1
ATOM 1933 C CA . PRO A 1 267 ? 26.880 -44.095 -35.765 1.00 78.31 267 PRO A CA 1
ATOM 1934 C C . PRO A 1 267 ? 28.142 -43.224 -35.599 1.00 78.31 267 PRO A C 1
ATOM 1936 O O . PRO A 1 267 ? 28.454 -42.756 -34.511 1.00 78.31 267 PRO A O 1
ATOM 1939 N N . SER A 1 268 ? 28.867 -42.984 -36.699 1.00 74.38 268 SER A N 1
ATOM 1940 C CA . SER A 1 268 ? 30.184 -42.311 -36.692 1.00 74.38 268 SER A CA 1
ATOM 1941 C C . SER A 1 268 ? 30.235 -40.876 -36.144 1.00 74.38 268 SER A C 1
ATOM 1943 O O . SER A 1 268 ? 31.307 -40.285 -36.048 1.00 74.38 268 SER A O 1
ATOM 1945 N N . ASP A 1 269 ? 29.095 -40.244 -35.905 1.00 72.69 269 ASP A N 1
ATOM 1946 C CA . ASP A 1 269 ? 28.982 -38.934 -35.264 1.00 72.69 269 ASP A CA 1
ATOM 1947 C C . ASP A 1 269 ? 28.832 -39.006 -33.739 1.00 72.69 269 ASP A C 1
ATOM 1949 O O . ASP A 1 269 ? 29.069 -37.996 -33.079 1.00 72.69 269 ASP A O 1
ATOM 1953 N N . GLU A 1 270 ? 28.524 -40.182 -33.192 1.00 74.38 270 GLU A N 1
ATOM 1954 C CA . GLU A 1 270 ? 28.412 -40.454 -31.753 1.00 74.38 270 GLU A CA 1
ATOM 1955 C C . GLU A 1 270 ? 29.557 -41.347 -31.230 1.00 74.38 270 GLU A C 1
ATOM 1957 O O . GLU A 1 270 ? 29.772 -41.439 -30.028 1.00 74.38 270 GLU A O 1
ATOM 1962 N N . ASP A 1 271 ? 30.322 -41.991 -32.113 1.00 80.88 271 ASP A N 1
ATOM 1963 C CA . ASP A 1 271 ? 31.443 -42.879 -31.781 1.00 80.88 271 ASP A CA 1
ATOM 1964 C C . ASP A 1 271 ? 32.784 -42.113 -31.654 1.00 80.88 271 ASP A C 1
ATOM 1966 O O . ASP A 1 271 ? 33.238 -41.435 -32.585 1.00 80.88 271 ASP A O 1
ATOM 1970 N N . CYS A 1 272 ? 33.442 -42.214 -30.491 1.00 84.19 272 CYS A N 1
ATOM 1971 C CA . CYS A 1 272 ? 34.718 -41.546 -30.223 1.00 84.19 272 CYS A CA 1
ATOM 1972 C C . CYS A 1 272 ? 35.948 -42.243 -30.846 1.00 84.19 272 CYS A C 1
ATOM 1974 O O . CYS A 1 272 ? 36.999 -41.597 -30.985 1.00 84.19 272 CYS A O 1
ATOM 1976 N N . ASP A 1 273 ? 35.845 -43.505 -31.281 1.00 83.06 273 ASP A N 1
ATOM 1977 C CA . ASP A 1 273 ? 36.856 -44.195 -32.094 1.00 83.06 273 ASP A CA 1
ATOM 1978 C C . ASP A 1 273 ? 36.216 -45.156 -33.119 1.00 83.06 273 ASP A C 1
ATOM 1980 O O . ASP A 1 273 ? 36.284 -46.367 -32.958 1.00 83.06 273 ASP A O 1
ATOM 1984 N N . ASP A 1 274 ? 35.766 -44.590 -34.252 1.00 81.31 274 ASP A N 1
ATOM 1985 C CA . ASP A 1 274 ? 35.229 -45.215 -35.493 1.00 81.31 274 ASP A CA 1
ATOM 1986 C C . ASP A 1 274 ? 35.932 -46.492 -36.052 1.00 81.31 274 ASP A C 1
ATOM 1988 O O . ASP A 1 274 ? 35.564 -47.023 -37.115 1.00 81.31 274 ASP A O 1
ATOM 1992 N N . ASP A 1 275 ? 37.052 -46.916 -35.467 1.00 83.44 275 ASP A N 1
ATOM 1993 C CA . ASP A 1 275 ? 37.849 -48.084 -35.844 1.00 83.44 275 ASP A CA 1
ATOM 1994 C C . ASP A 1 275 ? 37.961 -49.142 -34.698 1.00 83.44 275 ASP A C 1
ATOM 1996 O O . ASP A 1 275 ? 38.649 -50.160 -34.921 1.00 83.44 275 ASP A O 1
ATOM 2000 N N . ASP A 1 276 ? 37.350 -48.942 -33.516 1.00 84.75 276 ASP A N 1
ATOM 2001 C CA . ASP A 1 276 ? 37.491 -49.759 -32.289 1.00 84.75 276 ASP A CA 1
ATOM 2002 C C . ASP A 1 276 ? 36.142 -50.145 -31.630 1.00 84.75 276 ASP A C 1
ATOM 2004 O O . ASP A 1 276 ? 35.608 -49.414 -30.810 1.00 84.75 276 ASP A O 1
ATOM 2008 N N . ASP A 1 277 ? 35.688 -51.391 -31.848 1.00 88.19 277 ASP A N 1
ATOM 2009 C CA . ASP A 1 277 ? 34.367 -51.910 -31.424 1.00 88.19 277 ASP A CA 1
ATOM 2010 C C . ASP A 1 277 ? 34.173 -52.094 -29.898 1.00 88.19 277 ASP A C 1
ATOM 2012 O O . ASP A 1 277 ? 33.220 -52.744 -29.449 1.00 88.19 277 ASP A O 1
ATOM 2016 N N . GLU A 1 278 ? 35.123 -51.600 -29.103 1.00 84.69 278 GLU A N 1
ATOM 2017 C CA . GLU A 1 278 ? 35.112 -51.538 -27.637 1.00 84.69 278 GLU A CA 1
ATOM 2018 C C . GLU A 1 278 ? 35.047 -50.077 -27.126 1.00 84.69 278 GLU A C 1
ATOM 2020 O O . GLU A 1 278 ? 35.126 -49.884 -25.913 1.00 84.69 278 GLU A O 1
ATOM 2025 N N . SER A 1 279 ? 34.918 -49.081 -28.017 1.00 88.62 279 SER A N 1
ATOM 2026 C CA . SER A 1 279 ? 34.834 -47.648 -27.706 1.00 88.62 279 SER A CA 1
ATOM 2027 C C . SER A 1 279 ? 33.546 -47.039 -28.274 1.00 88.62 279 SER A C 1
ATOM 2029 O O . SER A 1 279 ? 33.506 -46.713 -29.448 1.00 88.62 279 SER A O 1
ATOM 2031 N N . TYR A 1 280 ? 32.501 -46.886 -27.458 1.00 86.69 280 TYR A N 1
ATOM 2032 C CA . TYR A 1 280 ? 31.211 -46.325 -27.885 1.00 86.69 280 TYR A CA 1
ATOM 2033 C C . TYR A 1 280 ? 30.410 -45.757 -26.711 1.00 86.69 280 TYR A C 1
ATOM 2035 O O . TYR A 1 280 ? 30.558 -46.261 -25.597 1.00 86.69 280 TYR A O 1
ATOM 2043 N N . PRO A 1 281 ? 29.479 -44.811 -26.955 1.00 86.50 281 PRO A N 1
ATOM 2044 C CA . PRO A 1 281 ? 28.573 -44.279 -25.940 1.00 86.50 281 PRO A CA 1
ATOM 2045 C C . PRO A 1 281 ? 27.940 -45.357 -25.048 1.00 86.50 281 PRO A C 1
ATOM 2047 O O . PRO A 1 281 ? 27.112 -46.161 -25.495 1.00 86.50 281 PRO A O 1
ATOM 2050 N N . GLY A 1 282 ? 28.329 -45.371 -23.769 1.00 77.62 282 GLY A N 1
ATOM 2051 C CA . GLY A 1 282 ? 27.824 -46.307 -22.757 1.00 77.62 282 GLY A CA 1
ATOM 2052 C C . GLY A 1 282 ? 28.470 -47.701 -22.747 1.00 77.62 282 GLY A C 1
ATOM 2053 O O . GLY A 1 282 ? 27.821 -48.675 -22.334 1.00 77.62 282 GLY A O 1
ATOM 2054 N N . ALA A 1 283 ? 29.706 -47.845 -23.231 1.00 84.38 283 ALA A N 1
ATOM 2055 C CA . ALA A 1 283 ? 30.536 -49.019 -22.950 1.00 84.38 283 ALA A CA 1
ATOM 2056 C C . ALA A 1 283 ? 30.937 -49.100 -21.456 1.00 84.38 283 ALA A C 1
ATOM 2058 O O . ALA A 1 283 ? 30.756 -48.157 -20.703 1.00 84.38 283 ALA A O 1
ATOM 2059 N N . ASP A 1 284 ? 31.447 -50.254 -21.001 1.00 83.44 284 ASP A N 1
ATOM 2060 C CA . ASP A 1 284 ? 32.039 -50.362 -19.653 1.00 83.44 284 ASP A CA 1
ATOM 2061 C C . ASP A 1 284 ? 33.528 -49.969 -19.733 1.00 83.44 284 ASP A C 1
ATOM 2063 O O . ASP A 1 284 ? 34.258 -50.556 -20.544 1.00 83.44 284 ASP A O 1
ATOM 2067 N N . GLU A 1 285 ? 34.003 -49.098 -18.841 1.00 83.38 285 GLU A N 1
ATOM 2068 C CA . GLU A 1 285 ? 35.415 -48.707 -18.772 1.00 83.38 285 GLU A CA 1
ATOM 2069 C C . GLU A 1 285 ? 36.374 -49.853 -18.426 1.00 83.38 285 GLU A C 1
ATOM 2071 O O . GLU A 1 285 ? 36.104 -50.764 -17.622 1.00 83.38 285 GLU A O 1
ATOM 2076 N N . LEU A 1 286 ? 37.556 -49.807 -19.041 1.00 81.12 286 LEU A N 1
ATOM 2077 C CA . LEU A 1 286 ? 38.636 -50.759 -18.815 1.00 81.12 286 LEU A CA 1
ATOM 2078 C C . LEU A 1 286 ? 39.881 -50.004 -18.368 1.00 81.12 286 LEU A C 1
ATOM 2080 O O . LEU A 1 286 ? 40.255 -49.071 -19.044 1.00 81.12 286 LEU A O 1
ATOM 2084 N N . PRO A 1 287 ? 40.628 -50.480 -17.350 1.00 75.44 287 PRO A N 1
ATOM 2085 C CA . PRO A 1 287 ? 41.794 -49.771 -16.826 1.00 75.44 287 PRO A CA 1
ATOM 2086 C C . PRO A 1 287 ? 43.009 -49.917 -17.759 1.00 75.4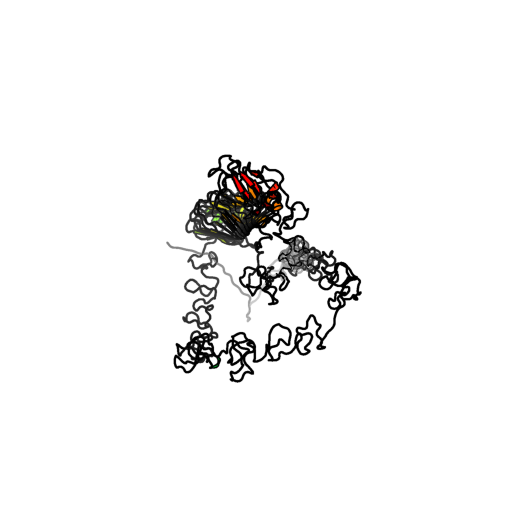4 287 PRO A C 1
ATOM 2088 O O . PRO A 1 287 ? 43.958 -50.672 -17.469 1.00 75.44 287 PRO A O 1
ATOM 2091 N N . ASP A 1 288 ? 42.946 -49.280 -18.922 1.00 75.31 288 ASP A N 1
ATOM 2092 C CA . ASP A 1 288 ? 43.891 -49.381 -20.029 1.00 75.31 288 ASP A CA 1
ATOM 2093 C C . ASP A 1 288 ? 44.372 -48.023 -20.582 1.00 75.31 288 ASP A C 1
ATOM 2095 O O . ASP A 1 288 ? 45.319 -47.993 -21.390 1.00 75.31 288 ASP A O 1
ATOM 2099 N N . GLY A 1 289 ? 43.859 -46.924 -20.021 1.00 76.06 289 GLY A N 1
ATOM 2100 C CA . GLY A 1 289 ? 44.228 -45.543 -20.306 1.00 76.06 289 GLY A CA 1
ATOM 2101 C C . GLY A 1 289 ? 43.546 -44.979 -21.548 1.00 76.06 289 GLY A C 1
ATOM 2102 O O . GLY A 1 289 ? 44.152 -44.141 -22.233 1.00 76.06 289 GLY A O 1
ATOM 2103 N N . LYS A 1 290 ? 42.359 -45.484 -21.879 1.00 83.81 290 LYS A N 1
ATOM 2104 C CA . LYS A 1 290 ? 41.483 -44.994 -22.944 1.00 83.81 290 LYS A CA 1
ATOM 2105 C C . LYS A 1 290 ? 40.145 -44.565 -22.344 1.00 83.81 290 LYS A C 1
ATOM 2107 O O . LYS A 1 290 ? 39.831 -44.946 -21.236 1.00 83.81 290 LYS A O 1
ATOM 2112 N N . ASN A 1 291 ? 39.415 -43.776 -23.118 1.00 83.69 291 ASN A N 1
ATOM 2113 C CA . ASN A 1 291 ? 38.005 -43.515 -22.895 1.00 83.69 291 ASN A CA 1
ATOM 2114 C C . ASN A 1 291 ? 37.234 -44.546 -23.741 1.00 83.69 291 ASN A C 1
ATOM 2116 O O . ASN A 1 291 ? 37.331 -44.523 -24.977 1.00 83.69 291 ASN A O 1
ATOM 2120 N N . ASN A 1 292 ? 36.614 -45.520 -23.089 1.00 86.31 292 ASN A N 1
ATOM 2121 C CA . ASN A 1 292 ? 35.850 -46.591 -23.712 1.00 86.31 292 ASN A CA 1
ATOM 2122 C C . ASN A 1 292 ? 34.378 -46.214 -23.894 1.00 86.31 292 ASN A C 1
ATOM 2124 O O . ASN A 1 292 ? 33.770 -46.703 -24.844 1.00 86.31 292 ASN A O 1
ATOM 2128 N N . ASP A 1 293 ? 33.801 -45.368 -23.051 1.00 88.69 293 ASP A N 1
ATOM 2129 C CA . ASP A 1 293 ? 32.374 -45.044 -23.106 1.00 88.69 293 ASP A CA 1
ATOM 2130 C C . ASP A 1 293 ? 32.033 -43.691 -23.765 1.00 88.69 293 ASP A C 1
ATOM 2132 O O . ASP A 1 293 ? 30.861 -43.349 -23.917 1.00 88.69 293 ASP A O 1
ATOM 2136 N N . CYS A 1 294 ? 33.057 -42.981 -24.240 1.00 87.56 294 CYS A N 1
ATOM 2137 C CA . CYS A 1 294 ? 33.007 -41.712 -24.960 1.00 87.56 294 CYS A CA 1
ATOM 2138 C C . CYS A 1 294 ? 32.523 -40.494 -24.145 1.00 87.56 294 CYS A C 1
ATOM 2140 O O . CYS A 1 294 ? 32.064 -39.521 -24.745 1.00 87.56 294 CYS A O 1
ATOM 2142 N N . ASP A 1 295 ? 32.698 -40.486 -22.820 1.00 87.19 295 ASP A N 1
ATOM 2143 C CA . ASP A 1 295 ? 32.234 -39.406 -21.921 1.00 87.19 295 ASP A CA 1
ATOM 2144 C C . ASP A 1 295 ? 33.285 -38.309 -21.572 1.00 87.19 295 ASP A C 1
ATOM 2146 O O . ASP A 1 295 ? 33.018 -37.371 -20.822 1.00 87.19 295 ASP A O 1
ATOM 2150 N N . ASP A 1 296 ? 34.481 -38.417 -22.160 1.00 83.44 296 ASP A N 1
ATOM 2151 C CA . ASP A 1 296 ? 35.699 -37.608 -21.965 1.00 83.44 296 ASP A CA 1
ATOM 2152 C C . ASP A 1 296 ? 36.463 -37.852 -20.644 1.00 83.44 296 ASP A C 1
ATOM 2154 O O . ASP A 1 296 ? 37.495 -37.206 -20.399 1.00 83.44 296 ASP A O 1
ATOM 2158 N N . GLN A 1 297 ? 36.050 -38.843 -19.856 1.00 80.25 297 GLN A N 1
ATOM 2159 C CA . GLN A 1 297 ? 36.784 -39.406 -18.725 1.00 80.25 297 GLN A CA 1
ATOM 2160 C C . GLN A 1 297 ? 37.607 -40.629 -19.179 1.00 80.25 297 GLN A C 1
ATOM 2162 O O . GLN A 1 297 ? 37.559 -41.050 -20.335 1.00 80.25 297 GLN A O 1
ATOM 2167 N N . ILE A 1 298 ? 38.584 -41.044 -18.367 1.00 79.06 298 ILE A N 1
ATOM 2168 C CA . ILE A 1 298 ? 39.498 -42.143 -18.717 1.00 79.06 298 ILE A CA 1
ATOM 2169 C C . ILE A 1 298 ? 39.614 -43.063 -17.510 1.00 79.06 298 ILE A C 1
ATOM 2171 O O . ILE A 1 298 ? 40.172 -42.649 -16.490 1.00 79.06 298 ILE A O 1
ATOM 2175 N N . ASP A 1 299 ? 39.258 -44.335 -17.700 1.00 76.75 299 ASP A N 1
ATOM 2176 C CA . ASP A 1 299 ? 39.317 -45.398 -16.695 1.00 76.75 299 ASP A CA 1
ATOM 2177 C C . ASP A 1 299 ? 38.465 -45.126 -15.425 1.00 76.75 299 ASP A C 1
ATOM 2179 O O . ASP A 1 299 ? 38.779 -45.685 -14.366 1.00 76.75 299 ASP A O 1
ATOM 2183 N N . GLU A 1 300 ? 37.428 -44.288 -15.492 1.00 81.31 300 GLU A N 1
ATOM 2184 C CA . GLU A 1 300 ? 36.524 -43.983 -14.376 1.00 81.31 300 GLU A CA 1
ATOM 2185 C C . GLU A 1 300 ? 35.703 -45.208 -13.942 1.00 81.31 300 GLU A C 1
ATOM 2187 O O . GLU A 1 300 ? 35.424 -46.135 -14.712 1.00 81.31 300 GLU A O 1
ATOM 2192 N N . GLY A 1 301 ? 35.391 -45.289 -12.646 1.00 74.56 301 GLY A N 1
ATOM 2193 C CA . GLY A 1 301 ? 34.773 -46.483 -12.060 1.00 74.56 301 GLY A CA 1
ATOM 2194 C C . GLY A 1 301 ? 35.722 -47.689 -12.015 1.00 74.56 301 GLY A C 1
ATOM 2195 O O . GLY A 1 301 ? 35.292 -48.849 -11.883 1.00 74.56 301 GLY A O 1
ATOM 2196 N N . THR A 1 302 ? 37.032 -47.445 -12.126 1.00 78.19 302 THR A N 1
ATOM 2197 C CA . THR A 1 302 ? 38.083 -48.446 -11.952 1.00 78.19 302 THR A CA 1
ATOM 2198 C C . THR A 1 302 ? 39.051 -48.023 -10.851 1.00 78.19 302 THR A C 1
ATOM 2200 O O . THR A 1 302 ? 39.365 -46.858 -10.688 1.00 78.19 302 THR A O 1
ATOM 2203 N N . THR A 1 303 ? 39.673 -48.997 -10.175 1.00 75.69 303 THR A N 1
ATOM 2204 C CA . THR A 1 303 ? 40.677 -48.759 -9.109 1.00 75.69 303 THR A CA 1
ATOM 2205 C C . THR A 1 303 ? 41.999 -48.127 -9.603 1.00 75.69 303 THR A C 1
ATOM 2207 O O . THR A 1 303 ? 43.071 -48.382 -9.036 1.00 75.69 303 THR A O 1
ATOM 2210 N N . ALA A 1 304 ? 42.005 -47.532 -10.794 1.00 72.31 304 ALA A N 1
ATOM 2211 C CA . ALA A 1 304 ? 43.157 -46.929 -11.446 1.00 72.31 304 ALA A CA 1
ATOM 2212 C C . ALA A 1 304 ? 42.994 -45.414 -11.656 1.00 72.31 304 ALA A C 1
ATOM 2214 O O . ALA A 1 304 ? 44.013 -44.780 -11.949 1.00 72.31 304 ALA A O 1
ATOM 2215 N N . ALA A 1 305 ? 41.793 -44.866 -11.453 1.00 78.00 305 ALA A N 1
ATOM 2216 C CA . ALA A 1 305 ? 41.473 -43.443 -11.481 1.00 78.00 305 ALA A CA 1
ATOM 2217 C C . ALA A 1 305 ? 41.085 -42.945 -10.074 1.00 78.00 305 ALA A C 1
ATOM 2219 O O . ALA A 1 305 ? 40.739 -43.739 -9.206 1.00 78.00 305 ALA A O 1
ATOM 2220 N N . ASP A 1 306 ? 41.248 -41.647 -9.841 1.00 80.56 306 ASP A N 1
ATOM 2221 C CA . ASP A 1 306 ? 40.804 -40.900 -8.657 1.00 80.56 306 ASP A CA 1
ATOM 2222 C C . ASP A 1 306 ? 39.310 -40.569 -8.808 1.00 80.56 306 ASP A C 1
ATOM 2224 O O . ASP A 1 306 ? 38.951 -39.491 -9.288 1.00 80.56 306 ASP A O 1
ATOM 2228 N N . ASP A 1 307 ? 38.455 -41.549 -8.499 1.00 79.88 307 ASP A N 1
ATOM 2229 C CA . ASP A 1 307 ? 37.009 -41.488 -8.763 1.00 79.88 307 ASP A CA 1
ATOM 2230 C C . ASP A 1 307 ? 36.285 -40.455 -7.866 1.00 79.88 307 ASP A C 1
ATOM 2232 O O . ASP A 1 307 ? 35.240 -39.926 -8.252 1.00 79.88 307 ASP A O 1
ATOM 2236 N N . ASP A 1 308 ? 36.837 -40.120 -6.694 1.00 79.81 308 ASP A N 1
ATOM 2237 C CA . ASP A 1 308 ? 36.268 -39.139 -5.756 1.00 79.81 308 ASP A CA 1
ATOM 2238 C C . ASP A 1 308 ? 36.954 -37.753 -5.773 1.00 79.81 308 ASP A C 1
ATOM 2240 O O . ASP A 1 308 ? 36.432 -36.783 -5.208 1.00 79.81 308 ASP A O 1
ATOM 2244 N N . GLY A 1 309 ? 38.088 -37.625 -6.468 1.00 81.56 309 GLY A N 1
ATOM 2245 C CA . GLY A 1 309 ? 38.785 -36.368 -6.724 1.00 81.56 309 GLY A CA 1
ATOM 2246 C C . GLY A 1 309 ? 39.656 -35.845 -5.575 1.00 81.56 309 GLY A C 1
ATOM 2247 O O . GLY A 1 309 ? 40.014 -34.655 -5.581 1.00 81.56 309 GLY A O 1
ATOM 2248 N N . ASP A 1 310 ? 40.009 -36.665 -4.583 1.00 78.25 310 ASP A N 1
ATOM 2249 C CA . ASP A 1 310 ? 40.816 -36.261 -3.422 1.00 78.25 310 ASP A CA 1
ATOM 2250 C C . ASP A 1 310 ? 42.334 -36.156 -3.716 1.00 78.25 310 ASP A C 1
ATOM 2252 O O . ASP A 1 310 ? 43.122 -35.573 -2.947 1.00 78.25 310 ASP A O 1
ATOM 2256 N N . GLY A 1 311 ? 42.757 -36.640 -4.884 1.00 81.12 311 GLY A N 1
ATOM 2257 C CA . GLY A 1 311 ? 44.142 -36.669 -5.336 1.00 81.12 311 GLY A CA 1
ATOM 2258 C C . GLY A 1 311 ? 44.880 -37.982 -5.061 1.00 81.12 311 GLY A C 1
ATOM 2259 O O . GLY A 1 311 ? 46.114 -38.012 -5.259 1.00 81.12 311 GLY A O 1
ATOM 2260 N N . PHE A 1 312 ? 44.197 -39.037 -4.615 1.00 80.50 312 PHE A N 1
ATOM 2261 C CA . PHE A 1 312 ? 44.710 -40.381 -4.368 1.00 80.50 312 PHE A CA 1
ATOM 2262 C C . PHE A 1 312 ? 43.943 -41.452 -5.170 1.00 80.50 312 PHE A C 1
ATOM 2264 O O . PHE A 1 312 ? 42.879 -41.203 -5.697 1.00 80.50 312 PHE A O 1
ATOM 2271 N N . CYS A 1 313 ? 44.562 -42.624 -5.374 1.00 81.12 313 CYS A N 1
ATOM 2272 C CA . CYS A 1 313 ? 43.870 -43.794 -5.928 1.00 81.12 313 CYS A CA 1
ATOM 2273 C C . CYS A 1 313 ? 44.167 -45.079 -5.116 1.00 81.12 313 CYS A C 1
ATOM 2275 O O . CYS A 1 313 ? 45.244 -45.188 -4.489 1.00 81.12 313 CYS A O 1
ATOM 2277 N N . GLU A 1 314 ? 43.326 -46.124 -5.201 1.00 71.31 314 GLU A N 1
ATOM 2278 C CA . GLU A 1 314 ? 43.508 -47.438 -4.539 1.00 71.31 314 GLU A CA 1
ATOM 2279 C C . GLU A 1 314 ? 44.726 -48.224 -5.078 1.00 71.31 314 GLU A C 1
ATOM 2281 O O . GLU A 1 314 ? 45.158 -49.256 -4.533 1.00 71.31 314 GLU A O 1
ATOM 2286 N N . GLY A 1 315 ? 45.338 -47.753 -6.166 1.00 66.94 315 GLY A N 1
ATOM 2287 C CA . GLY A 1 315 ? 46.503 -48.369 -6.787 1.00 66.94 315 GLY A CA 1
ATOM 2288 C C . GLY A 1 315 ? 47.674 -48.546 -5.807 1.00 66.94 315 GLY A C 1
ATOM 2289 O O . GLY A 1 315 ? 48.268 -47.595 -5.319 1.00 66.94 315 GLY A O 1
ATOM 2290 N N . TRP A 1 316 ? 48.109 -49.781 -5.524 1.00 62.72 316 TRP A N 1
ATOM 2291 C CA . TRP A 1 316 ? 49.226 -50.007 -4.586 1.00 62.72 316 TRP A CA 1
ATOM 2292 C C . TRP A 1 316 ? 50.619 -49.844 -5.217 1.00 62.72 316 TRP A C 1
ATOM 2294 O O . TRP A 1 316 ? 50.986 -50.532 -6.174 1.00 62.72 316 TRP A O 1
ATOM 2304 N N . GLU A 1 317 ? 51.487 -49.050 -4.576 1.00 54.44 317 GLU A N 1
ATOM 2305 C CA . GLU A 1 317 ? 52.873 -48.833 -5.013 1.00 54.44 317 GLU A CA 1
ATOM 2306 C C . GLU A 1 317 ? 53.709 -50.144 -5.014 1.00 54.44 317 GLU A C 1
ATOM 2308 O O . GLU A 1 317 ? 54.176 -50.623 -3.973 1.00 54.44 317 GLU A O 1
ATOM 2313 N N . ILE A 1 318 ? 53.999 -50.724 -6.193 1.00 47.19 318 ILE A N 1
ATOM 2314 C CA . ILE A 1 318 ? 55.081 -51.718 -6.359 1.00 47.19 318 ILE A CA 1
ATOM 2315 C C . ILE A 1 318 ? 55.926 -51.441 -7.611 1.00 47.19 318 ILE A C 1
ATOM 2317 O O . ILE A 1 318 ? 55.520 -51.706 -8.730 1.00 47.19 318 ILE A O 1
ATOM 2321 N N . ALA A 1 319 ? 57.168 -51.020 -7.349 1.00 49.47 319 ALA A N 1
ATOM 2322 C CA . ALA A 1 319 ? 58.456 -51.055 -8.073 1.00 49.47 319 ALA A CA 1
ATOM 2323 C C . ALA A 1 319 ? 58.674 -51.751 -9.461 1.00 49.47 319 ALA A C 1
ATOM 2325 O O . ALA A 1 319 ? 59.840 -52.000 -9.793 1.00 49.47 319 ALA A O 1
ATOM 2326 N N . ASP A 1 320 ? 57.669 -52.069 -10.279 1.00 52.00 320 ASP A N 1
ATOM 2327 C CA . ASP A 1 320 ? 57.815 -52.638 -11.635 1.00 52.00 320 ASP A CA 1
ATOM 2328 C C . ASP A 1 320 ? 56.619 -52.264 -12.549 1.00 52.00 320 ASP A C 1
ATOM 2330 O O . ASP A 1 320 ? 55.862 -53.127 -12.974 1.00 52.00 320 ASP A O 1
ATOM 2334 N N . ASP A 1 321 ? 56.449 -50.964 -12.817 1.00 52.75 321 ASP A N 1
ATOM 2335 C CA . ASP A 1 321 ? 55.927 -50.361 -14.068 1.00 52.75 321 ASP A CA 1
ATOM 2336 C C . ASP A 1 321 ? 54.725 -51.057 -14.753 1.00 52.75 321 ASP A C 1
ATOM 2338 O O . ASP A 1 321 ? 54.761 -51.281 -15.963 1.00 52.75 321 ASP A O 1
ATOM 2342 N N . THR A 1 322 ? 53.678 -51.448 -14.010 1.00 55.66 322 THR A N 1
ATOM 2343 C CA . THR A 1 322 ? 52.442 -51.946 -14.655 1.00 55.66 322 THR A CA 1
ATOM 2344 C C . THR A 1 322 ? 51.092 -51.588 -14.027 1.00 55.66 322 THR A C 1
ATOM 2346 O O . THR A 1 322 ? 50.119 -51.955 -14.656 1.00 55.66 322 THR A O 1
ATOM 2349 N N . TYR A 1 323 ? 50.997 -50.885 -12.893 1.00 58.84 323 TYR A N 1
ATOM 2350 C CA . TYR A 1 323 ? 49.758 -50.218 -12.439 1.00 58.84 323 TYR A CA 1
ATOM 2351 C C . TYR A 1 323 ? 50.148 -49.111 -11.448 1.00 58.84 323 TYR A C 1
ATOM 2353 O O . TYR A 1 323 ? 50.582 -49.398 -10.334 1.00 58.84 323 TYR A O 1
ATOM 2361 N N . ALA A 1 324 ? 50.130 -47.874 -11.920 1.00 61.09 324 ALA A N 1
ATOM 2362 C CA . ALA A 1 324 ? 50.161 -46.635 -11.143 1.00 61.09 324 ALA A CA 1
ATOM 2363 C C . ALA A 1 324 ? 48.925 -45.846 -11.599 1.00 61.09 324 ALA A C 1
ATOM 2365 O O . ALA A 1 324 ? 48.550 -46.066 -12.753 1.00 61.09 324 ALA A O 1
ATOM 2366 N N . CYS A 1 325 ? 48.338 -45.003 -10.740 1.00 69.56 325 CYS A N 1
ATOM 2367 C CA . CYS A 1 325 ? 47.134 -44.228 -11.070 1.00 69.56 325 CYS A CA 1
ATOM 2368 C C . CYS A 1 325 ? 47.269 -43.624 -12.481 1.00 69.56 325 CYS A C 1
ATOM 2370 O O . CYS A 1 325 ? 48.305 -43.002 -12.781 1.00 69.56 325 CYS A O 1
ATOM 2372 N N . SER A 1 326 ? 46.346 -43.964 -13.387 1.00 68.19 326 SER A N 1
ATOM 2373 C CA . SER A 1 326 ? 46.462 -43.697 -14.832 1.00 68.19 326 SER A CA 1
ATOM 2374 C C . SER A 1 326 ? 46.277 -42.217 -15.162 1.00 68.19 326 SER A C 1
ATOM 2376 O O . SER A 1 326 ? 46.899 -41.718 -16.106 1.00 68.19 326 SER A O 1
ATOM 2378 N N . ASP A 1 327 ? 45.536 -41.511 -14.319 1.00 70.38 327 ASP A N 1
ATOM 2379 C CA . ASP A 1 327 ? 45.260 -40.071 -14.314 1.00 70.38 327 ASP A CA 1
ATOM 2380 C C . ASP A 1 327 ? 46.401 -39.199 -13.729 1.00 70.38 327 ASP A C 1
ATOM 2382 O O . ASP A 1 327 ? 46.531 -38.012 -14.043 1.00 70.38 327 ASP A O 1
ATOM 2386 N N . GLY A 1 328 ? 47.303 -39.788 -12.937 1.00 69.06 328 GLY A N 1
ATOM 2387 C CA . GLY A 1 328 ? 48.413 -39.110 -12.267 1.00 69.06 328 GLY A CA 1
ATOM 2388 C C . GLY A 1 328 ? 48.221 -38.786 -10.778 1.00 69.06 328 GLY A C 1
ATOM 2389 O O . GLY A 1 328 ? 49.089 -38.082 -10.240 1.00 69.06 328 GLY A O 1
ATOM 2390 N N . SER A 1 329 ? 47.173 -39.297 -10.124 1.00 76.00 329 SER A N 1
ATOM 2391 C CA . SER A 1 329 ? 46.936 -39.198 -8.672 1.00 76.00 329 SER A CA 1
ATOM 2392 C C . SER A 1 329 ? 47.932 -40.038 -7.840 1.00 76.00 329 SER A C 1
ATOM 2394 O O . SER A 1 329 ? 48.814 -40.740 -8.368 1.00 76.00 329 SER A O 1
ATOM 2396 N N . ASN A 1 330 ? 47.924 -39.872 -6.510 1.00 78.81 330 ASN A N 1
ATOM 2397 C CA . ASN A 1 330 ? 48.877 -40.536 -5.613 1.00 78.81 330 ASN A CA 1
ATOM 2398 C C . ASN A 1 330 ? 48.368 -41.908 -5.132 1.00 78.81 330 ASN A C 1
ATOM 2400 O O . ASN A 1 330 ? 47.291 -42.011 -4.575 1.00 78.81 330 ASN A O 1
ATOM 2404 N N . PRO A 1 331 ? 49.186 -42.971 -5.178 1.00 74.19 331 PRO A N 1
ATOM 2405 C CA . PRO A 1 331 ? 48.759 -44.278 -4.690 1.00 74.19 331 PRO A CA 1
ATOM 2406 C C . PRO A 1 331 ? 48.651 -44.313 -3.160 1.00 74.19 331 PRO A C 1
ATOM 2408 O O . PRO A 1 331 ? 49.603 -43.908 -2.475 1.00 74.19 331 PRO A O 1
ATOM 2411 N N . GLY A 1 332 ? 47.596 -44.927 -2.621 1.00 73.44 332 GLY A N 1
ATOM 2412 C CA . GLY A 1 332 ? 47.518 -45.244 -1.191 1.00 73.44 332 GLY A CA 1
ATOM 2413 C C . GLY A 1 332 ? 46.174 -45.024 -0.519 1.00 73.44 332 GLY A C 1
ATOM 2414 O O . GLY A 1 332 ? 46.168 -45.104 0.713 1.00 73.44 332 GLY A O 1
ATOM 2415 N N . ASP A 1 333 ? 45.116 -44.790 -1.294 1.00 78.31 333 ASP A N 1
ATOM 2416 C CA . ASP A 1 333 ? 43.764 -44.703 -0.764 1.00 78.31 333 ASP A CA 1
ATOM 2417 C C . ASP A 1 333 ? 43.325 -46.028 -0.122 1.00 78.31 333 ASP A C 1
ATOM 2419 O O . ASP A 1 333 ? 43.794 -47.117 -0.504 1.00 78.31 333 ASP A O 1
ATOM 2423 N N . CYS A 1 334 ? 42.511 -45.934 0.926 1.00 80.06 334 CYS A N 1
ATOM 2424 C CA . CYS A 1 334 ? 41.837 -47.079 1.509 1.00 80.06 334 CYS A CA 1
ATOM 2425 C C . CYS A 1 334 ? 40.390 -47.282 1.017 1.00 80.06 334 CYS A C 1
ATOM 2427 O O . CYS A 1 334 ? 39.891 -48.383 1.293 1.00 80.06 334 CYS A O 1
ATOM 2429 N N . ASP A 1 335 ? 39.785 -46.321 0.303 1.00 78.31 335 ASP A N 1
ATOM 2430 C CA . ASP A 1 335 ? 38.500 -46.413 -0.415 1.00 78.31 335 ASP A CA 1
ATOM 2431 C C . ASP A 1 335 ? 38.380 -45.325 -1.522 1.00 78.31 335 ASP A C 1
ATOM 2433 O O . ASP A 1 335 ? 38.182 -44.163 -1.204 1.00 78.31 335 ASP A O 1
ATOM 2437 N N . ASP A 1 336 ? 38.469 -45.702 -2.808 1.00 72.06 336 ASP A N 1
ATOM 2438 C CA . ASP A 1 336 ? 38.474 -44.774 -3.978 1.00 72.06 336 ASP A CA 1
ATOM 2439 C C . ASP A 1 336 ? 37.140 -44.057 -4.257 1.00 72.06 336 ASP A C 1
ATOM 2441 O O . ASP A 1 336 ? 37.060 -43.219 -5.150 1.00 72.06 336 ASP A O 1
ATOM 2445 N N . GLU A 1 337 ? 36.069 -44.443 -3.564 1.00 75.88 337 GLU A N 1
ATOM 2446 C CA . GLU A 1 337 ? 34.743 -43.833 -3.711 1.00 75.88 337 GLU A CA 1
ATOM 2447 C C . GLU A 1 337 ? 34.439 -42.838 -2.566 1.00 75.88 337 GLU A C 1
ATOM 2449 O O . GLU A 1 337 ? 33.331 -42.294 -2.504 1.00 75.88 337 GLU A O 1
ATOM 2454 N N . ASP A 1 338 ? 35.371 -42.624 -1.625 1.00 77.12 338 ASP A N 1
ATOM 2455 C CA . ASP A 1 338 ? 35.176 -41.798 -0.427 1.00 77.12 338 ASP A CA 1
ATOM 2456 C C . ASP A 1 338 ? 36.381 -40.888 -0.135 1.00 77.12 338 ASP A C 1
ATOM 2458 O O . ASP A 1 338 ? 37.279 -41.233 0.639 1.00 77.12 338 ASP A O 1
ATOM 2462 N N . SER A 1 339 ? 36.295 -39.651 -0.642 1.00 79.56 339 SER A N 1
ATOM 2463 C CA . SER A 1 339 ? 37.343 -38.617 -0.535 1.00 79.56 339 SER A CA 1
ATOM 2464 C C . SER A 1 339 ? 37.761 -38.250 0.899 1.00 79.56 339 SER A C 1
ATOM 2466 O O . SER A 1 339 ? 38.699 -37.474 1.115 1.00 79.56 339 SER A O 1
ATOM 2468 N N . ALA A 1 340 ? 37.061 -38.759 1.921 1.00 72.56 340 ALA A N 1
ATOM 2469 C CA . ALA A 1 340 ? 37.421 -38.588 3.323 1.00 72.56 340 ALA A CA 1
ATOM 2470 C C . ALA A 1 340 ? 38.437 -39.632 3.828 1.00 72.56 340 ALA A C 1
ATOM 2472 O O . ALA A 1 340 ? 39.067 -39.421 4.873 1.00 72.56 340 ALA A O 1
ATOM 2473 N N . LEU A 1 341 ? 38.632 -40.756 3.134 1.00 77.50 341 LEU A N 1
ATOM 2474 C CA . LEU A 1 341 ? 39.436 -41.896 3.590 1.00 77.50 341 LEU A CA 1
ATOM 2475 C C . LEU A 1 341 ? 40.892 -41.843 3.115 1.00 77.50 341 LEU A C 1
ATOM 2477 O O . LEU A 1 341 ? 41.479 -42.821 2.667 1.00 77.50 341 LEU A O 1
ATOM 2481 N N . THR A 1 342 ? 41.539 -40.708 3.369 1.00 76.69 342 THR A N 1
ATOM 2482 C CA . THR A 1 342 ? 42.898 -40.457 2.892 1.00 76.69 342 THR A CA 1
ATOM 2483 C C . THR A 1 342 ? 43.996 -40.969 3.854 1.00 76.69 342 THR A C 1
ATOM 2485 O O . THR A 1 342 ? 43.846 -41.065 5.083 1.00 76.69 342 THR A O 1
ATOM 2488 N N . PRO A 1 343 ? 45.210 -41.243 3.345 1.00 75.81 343 PRO A N 1
ATOM 2489 C CA . PRO A 1 343 ? 46.377 -41.538 4.177 1.00 75.81 343 PRO A CA 1
ATOM 2490 C C . PRO A 1 343 ? 47.035 -40.289 4.814 1.00 75.81 343 PRO A C 1
ATOM 2492 O O . PRO A 1 343 ? 48.148 -40.398 5.353 1.00 75.81 343 PRO A O 1
ATOM 2495 N N . ALA A 1 344 ? 46.423 -39.101 4.726 1.00 75.25 344 ALA A N 1
ATOM 2496 C CA . ALA A 1 344 ? 46.997 -37.833 5.173 1.00 75.25 344 ALA A CA 1
ATOM 2497 C C . ALA A 1 344 ? 46.385 -37.320 6.492 1.00 75.25 344 ALA A C 1
ATOM 2499 O O . ALA A 1 344 ? 45.275 -36.829 6.493 1.00 75.25 344 ALA A O 1
ATOM 2500 N N . ASP A 1 345 ? 47.185 -37.316 7.567 1.00 77.06 345 ASP A N 1
ATOM 2501 C CA . ASP A 1 345 ? 46.906 -36.630 8.851 1.00 77.06 345 ASP A CA 1
ATOM 2502 C C . ASP A 1 345 ? 46.818 -35.099 8.637 1.00 77.06 345 ASP A C 1
ATOM 2504 O O . ASP A 1 345 ? 47.850 -34.409 8.533 1.00 77.06 345 ASP A O 1
ATOM 2508 N N . LEU A 1 346 ? 45.594 -34.593 8.462 1.00 75.31 346 LEU A N 1
ATOM 2509 C CA . LEU A 1 346 ? 45.273 -33.242 7.980 1.00 75.31 346 LEU A CA 1
ATOM 2510 C C . LEU A 1 346 ? 45.241 -32.212 9.116 1.00 75.31 346 LEU A C 1
ATOM 2512 O O . LEU A 1 346 ? 45.752 -31.092 8.953 1.00 75.31 346 LEU A O 1
ATOM 2516 N N . ASP A 1 347 ? 44.720 -32.583 10.281 1.00 73.19 347 ASP A N 1
ATOM 2517 C CA . ASP A 1 347 ? 44.644 -31.715 11.459 1.00 73.19 347 ASP A CA 1
ATOM 2518 C C . ASP A 1 347 ? 45.900 -31.760 12.363 1.00 73.19 347 ASP A C 1
ATOM 2520 O O . ASP A 1 347 ? 46.144 -30.839 13.163 1.00 73.19 347 ASP A O 1
ATOM 2524 N N . GLY A 1 348 ? 46.774 -32.754 12.167 1.00 75.25 348 GLY A N 1
ATOM 2525 C CA . GLY A 1 348 ? 48.069 -32.886 12.825 1.00 75.25 348 GLY A CA 1
ATOM 2526 C C . GLY A 1 348 ? 48.029 -33.501 14.225 1.00 75.25 348 GLY A C 1
ATOM 2527 O O . GLY A 1 348 ? 48.967 -33.252 15.009 1.00 75.25 348 GLY A O 1
ATOM 2528 N N . ASP A 1 349 ? 46.984 -34.247 14.576 1.00 74.69 349 ASP A N 1
ATOM 2529 C CA . ASP A 1 349 ? 46.848 -34.922 15.867 1.00 74.69 349 ASP A CA 1
ATOM 2530 C C . ASP A 1 349 ? 47.642 -36.246 15.965 1.00 74.69 349 ASP A C 1
ATOM 2532 O O . ASP A 1 349 ? 48.024 -36.685 17.066 1.00 74.69 349 ASP A O 1
ATOM 2536 N N . GLY A 1 350 ? 48.046 -36.789 14.812 1.00 73.19 350 GLY A N 1
ATOM 2537 C CA . GLY A 1 350 ? 48.886 -37.972 14.679 1.00 73.19 350 GLY A CA 1
ATOM 2538 C C . GLY A 1 350 ? 48.170 -39.279 14.331 1.00 73.19 350 GLY A C 1
ATOM 2539 O O . GLY A 1 350 ? 48.851 -40.313 14.408 1.00 73.19 350 GLY A O 1
ATOM 2540 N N . ALA A 1 351 ? 46.882 -39.256 13.986 1.00 75.75 351 ALA A N 1
ATOM 2541 C CA . ALA A 1 351 ? 46.160 -40.314 13.274 1.00 75.75 351 ALA A CA 1
ATOM 2542 C C . ALA A 1 351 ? 45.662 -39.786 11.910 1.00 75.75 351 ALA A C 1
ATOM 2544 O O . ALA A 1 351 ? 45.671 -38.590 11.677 1.00 75.75 351 ALA A O 1
ATOM 2545 N N . SER A 1 352 ? 45.333 -40.680 10.976 1.00 80.31 352 SER A N 1
ATOM 2546 C CA . SER A 1 352 ? 44.602 -40.325 9.749 1.00 80.31 352 SER A CA 1
ATOM 2547 C C . SER A 1 352 ? 43.351 -41.193 9.645 1.00 80.31 352 SER A C 1
ATOM 2549 O O . SER A 1 352 ? 43.252 -42.209 10.352 1.00 80.31 352 SER A O 1
ATOM 2551 N N . THR A 1 353 ? 42.424 -40.876 8.748 1.00 75.00 353 THR A N 1
ATOM 2552 C CA . THR A 1 353 ? 41.186 -41.659 8.559 1.00 75.00 353 THR A CA 1
ATOM 2553 C C . THR A 1 353 ? 41.459 -43.116 8.167 1.00 75.00 353 THR A C 1
ATOM 2555 O O . THR A 1 353 ? 40.886 -44.028 8.772 1.00 75.00 353 THR A O 1
ATOM 2558 N N . CYS A 1 354 ? 42.467 -43.404 7.329 1.00 77.06 354 CYS A N 1
ATOM 2559 C CA . CYS A 1 354 ? 42.913 -44.796 7.104 1.00 77.06 354 CYS A CA 1
ATOM 2560 C C . CYS A 1 354 ? 43.504 -45.496 8.355 1.00 77.06 354 CYS A C 1
ATOM 2562 O O . CYS A 1 354 ? 43.627 -46.729 8.389 1.00 77.06 354 CYS A O 1
ATOM 2564 N N . GLU A 1 355 ? 43.901 -44.752 9.394 1.00 72.88 355 GLU A N 1
ATOM 2565 C CA . GLU A 1 355 ? 44.376 -45.280 10.683 1.00 72.88 355 GLU A CA 1
ATOM 2566 C C . GLU A 1 355 ? 43.284 -45.323 11.776 1.00 72.88 355 GLU A C 1
ATOM 2568 O O . GLU A 1 355 ? 43.562 -45.783 12.893 1.00 72.88 355 GLU A O 1
ATOM 2573 N N . GLY A 1 356 ? 42.035 -44.985 11.433 1.00 68.88 356 GLY A N 1
ATOM 2574 C CA . GLY A 1 356 ? 40.864 -45.070 12.309 1.00 68.88 356 GLY A CA 1
ATOM 2575 C C . GLY A 1 356 ? 40.561 -43.793 13.088 1.00 68.88 356 GLY A C 1
ATOM 2576 O O . GLY A 1 356 ? 39.928 -43.889 14.142 1.00 68.88 356 GLY A O 1
ATOM 2577 N N . ASP A 1 357 ? 41.039 -42.648 12.598 1.00 76.00 357 ASP A N 1
ATOM 2578 C CA . ASP A 1 357 ? 40.481 -41.346 12.954 1.00 76.00 357 ASP A CA 1
ATOM 2579 C C . ASP A 1 357 ? 39.054 -41.219 12.399 1.00 76.00 357 ASP A C 1
ATOM 2581 O O . ASP A 1 357 ? 38.772 -41.734 11.315 1.00 76.00 357 ASP A O 1
ATOM 2585 N N . CYS A 1 358 ? 38.147 -40.616 13.164 1.00 76.69 358 CYS A N 1
ATOM 2586 C CA . CYS A 1 358 ? 36.762 -40.443 12.746 1.00 76.69 358 CYS A CA 1
ATOM 2587 C C . CYS A 1 358 ? 36.497 -39.092 12.058 1.00 76.69 358 CYS A C 1
ATOM 2589 O O . CYS A 1 358 ? 35.456 -38.986 11.414 1.00 76.69 358 CYS A O 1
ATOM 2591 N N . ASP A 1 359 ? 37.399 -38.104 12.157 1.00 74.94 359 ASP A N 1
ATOM 2592 C CA . ASP A 1 359 ? 37.331 -36.835 11.412 1.00 74.94 359 ASP A CA 1
ATOM 2593 C C . ASP A 1 359 ? 38.722 -36.171 11.306 1.00 74.94 359 ASP A C 1
ATOM 2595 O O . ASP A 1 359 ? 39.141 -35.434 12.197 1.00 74.94 359 ASP A O 1
ATOM 2599 N N . ASP A 1 360 ? 39.402 -36.360 10.166 1.00 72.06 360 ASP A N 1
ATOM 2600 C CA . ASP A 1 360 ? 40.760 -35.833 9.892 1.00 72.06 360 ASP A CA 1
ATOM 2601 C C . ASP A 1 360 ? 40.834 -34.294 9.787 1.00 72.06 360 ASP A C 1
ATOM 2603 O O . ASP A 1 360 ? 41.906 -33.702 9.625 1.00 72.06 360 ASP A O 1
ATOM 2607 N N . SER A 1 361 ? 39.689 -33.608 9.818 1.00 74.44 361 SER A N 1
ATOM 2608 C CA . SER A 1 361 ? 39.627 -32.146 9.825 1.00 74.44 361 SER A CA 1
ATOM 2609 C C . SER A 1 361 ? 39.582 -31.563 11.243 1.00 74.44 361 SER A C 1
ATOM 2611 O O . SER A 1 361 ? 39.735 -30.343 11.424 1.00 74.44 361 SER A O 1
ATOM 2613 N N . SER A 1 362 ? 39.415 -32.417 12.259 1.00 73.75 362 SER A N 1
ATOM 2614 C CA . SER A 1 362 ? 39.125 -32.036 13.635 1.00 73.75 362 SER A CA 1
ATOM 2615 C C . SER A 1 362 ? 39.965 -32.808 14.650 1.00 73.75 362 SER A C 1
ATOM 2617 O O . SER A 1 362 ? 39.561 -33.843 15.173 1.00 73.75 362 SER A O 1
ATOM 2619 N N . ALA A 1 363 ? 41.035 -32.163 15.131 1.00 73.88 363 ALA A N 1
ATOM 2620 C CA . ALA A 1 363 ? 41.942 -32.744 16.134 1.00 73.88 363 ALA A CA 1
ATOM 2621 C C . ALA A 1 363 ? 41.284 -33.039 17.509 1.00 73.88 363 ALA A C 1
ATOM 2623 O O . ALA A 1 363 ? 41.973 -33.372 18.481 1.00 73.88 363 ALA A O 1
ATOM 2624 N N . ALA A 1 364 ? 39.976 -32.800 17.645 1.00 70.06 364 ALA A N 1
ATOM 2625 C CA . ALA A 1 364 ? 39.154 -33.101 18.811 1.00 70.06 364 ALA A CA 1
ATOM 2626 C C . ALA A 1 364 ? 38.360 -34.415 18.671 1.00 70.06 364 ALA A C 1
ATOM 2628 O O . ALA A 1 364 ? 37.993 -34.999 19.691 1.00 70.06 364 ALA A O 1
ATOM 2629 N N . LEU A 1 365 ? 38.091 -34.883 17.451 1.00 74.38 365 LEU A N 1
ATOM 2630 C CA . LEU A 1 365 ? 37.341 -36.106 17.172 1.00 74.38 365 LEU A CA 1
ATOM 2631 C C . LEU A 1 365 ? 38.308 -37.232 16.834 1.00 74.38 365 LEU A C 1
ATOM 2633 O O . LEU A 1 365 ? 38.472 -37.596 15.687 1.00 74.38 365 LEU A O 1
ATOM 2637 N N . ASN A 1 366 ? 38.952 -37.787 17.854 1.00 70.75 366 ASN A N 1
ATOM 2638 C CA . ASN A 1 366 ? 39.984 -38.788 17.665 1.00 70.75 366 ASN A CA 1
ATOM 2639 C C . ASN A 1 366 ? 39.854 -39.938 18.661 1.00 70.75 366 ASN A C 1
ATOM 2641 O O . ASN A 1 366 ? 38.998 -40.008 19.546 1.00 70.75 366 ASN A O 1
ATOM 2645 N N . ILE A 1 367 ? 40.767 -40.889 18.528 1.00 75.31 367 ILE A N 1
ATOM 2646 C CA . ILE A 1 367 ? 40.818 -42.089 19.366 1.00 75.31 367 ILE A CA 1
ATOM 2647 C C . ILE A 1 367 ? 41.463 -41.850 20.750 1.00 75.31 367 ILE A C 1
ATOM 2649 O O . ILE A 1 367 ? 41.885 -42.808 21.414 1.00 75.31 367 ILE A O 1
ATOM 2653 N N . GLN A 1 368 ? 41.631 -40.595 21.183 1.00 73.06 368 GLN A N 1
ATOM 2654 C CA . GLN A 1 368 ? 42.253 -40.233 22.456 1.00 73.06 368 GLN A CA 1
ATOM 2655 C C . GLN A 1 368 ? 41.183 -39.987 23.529 1.00 73.06 368 GLN A C 1
ATOM 2657 O O . GLN A 1 368 ? 40.330 -39.136 23.388 1.00 73.06 368 GLN A O 1
ATOM 2662 N N . ASP A 1 369 ? 41.265 -40.740 24.626 1.00 71.56 369 ASP A N 1
ATOM 2663 C CA . ASP A 1 369 ? 40.422 -40.593 25.825 1.00 71.56 369 ASP A CA 1
ATOM 2664 C C . ASP A 1 369 ? 41.123 -39.606 26.785 1.00 71.56 369 ASP A C 1
ATOM 2666 O O . ASP A 1 369 ? 42.058 -39.989 27.519 1.00 71.56 369 ASP A O 1
ATOM 2670 N N . ALA A 1 370 ? 40.808 -38.308 26.682 1.00 71.50 370 ALA A N 1
ATOM 2671 C CA . ALA A 1 370 ? 41.547 -37.239 27.357 1.00 71.50 370 ALA A CA 1
ATOM 2672 C C . ALA A 1 370 ? 41.134 -37.057 28.823 1.00 71.50 370 ALA A C 1
ATOM 2674 O O . ALA A 1 370 ? 41.997 -36.731 29.663 1.00 71.50 370 ALA A O 1
ATOM 2675 N N . ASP A 1 371 ? 39.876 -37.321 29.166 1.00 72.50 371 ASP A N 1
ATOM 2676 C CA . ASP A 1 371 ? 39.363 -37.230 30.535 1.00 72.50 371 ASP A CA 1
ATOM 2677 C C . ASP A 1 371 ? 39.456 -38.552 31.344 1.00 72.50 371 ASP A C 1
ATOM 2679 O O . ASP A 1 371 ? 39.423 -38.528 32.587 1.00 72.50 371 ASP A O 1
ATOM 2683 N N . GLN A 1 372 ? 39.781 -39.665 30.670 1.00 75.50 372 GLN A N 1
ATOM 2684 C CA . GLN A 1 372 ? 40.001 -41.018 31.204 1.00 75.50 372 GLN A CA 1
ATOM 2685 C C . GLN A 1 372 ? 38.743 -41.714 31.727 1.00 75.50 372 GLN A C 1
ATOM 2687 O O . GLN A 1 372 ? 38.845 -42.546 32.650 1.00 75.50 372 GLN A O 1
ATOM 2692 N N . ASP A 1 373 ? 37.577 -41.394 31.178 1.00 72.38 373 ASP A N 1
ATOM 2693 C CA . ASP A 1 373 ? 36.311 -42.043 31.505 1.00 72.38 373 ASP A CA 1
ATOM 2694 C C . ASP A 1 373 ? 36.087 -43.376 30.758 1.00 72.38 373 ASP A C 1
ATOM 2696 O O . ASP A 1 373 ? 35.251 -44.182 31.183 1.00 72.38 373 ASP A O 1
ATOM 2700 N N . THR A 1 374 ? 36.956 -43.684 29.784 1.00 73.38 374 THR A N 1
ATOM 2701 C CA . THR A 1 374 ? 36.999 -44.876 28.916 1.00 73.38 374 THR A CA 1
ATOM 2702 C C . THR A 1 374 ? 36.120 -44.861 27.664 1.00 73.38 374 THR A C 1
ATOM 2704 O O . THR A 1 374 ? 36.069 -45.901 27.000 1.00 73.38 374 THR A O 1
ATOM 2707 N N . VAL A 1 375 ? 35.496 -43.732 27.334 1.00 71.50 375 VAL A N 1
ATOM 2708 C CA . VAL A 1 375 ? 34.802 -43.454 26.068 1.00 71.50 375 VAL A CA 1
ATOM 2709 C C . VAL A 1 375 ? 35.630 -42.408 25.311 1.00 71.50 375 VAL A C 1
ATOM 2711 O O . VAL A 1 375 ? 36.161 -41.485 25.907 1.00 71.50 375 VAL A O 1
ATOM 2714 N N . THR A 1 376 ? 35.852 -42.595 24.011 1.00 75.88 376 THR A N 1
ATOM 2715 C CA . THR A 1 376 ? 36.569 -41.606 23.176 1.00 75.88 376 THR A CA 1
ATOM 2716 C C . THR A 1 376 ? 35.576 -40.743 22.408 1.00 75.88 376 THR A C 1
ATOM 2718 O O . THR A 1 376 ? 34.429 -41.154 22.228 1.00 75.88 376 THR A O 1
ATOM 2721 N N . THR A 1 377 ? 36.009 -39.619 21.840 1.00 70.94 377 THR A N 1
ATOM 2722 C CA . THR A 1 377 ? 35.139 -38.792 20.986 1.00 70.94 377 THR A CA 1
ATOM 2723 C C . THR A 1 377 ? 34.648 -39.539 19.738 1.00 70.94 377 THR A C 1
ATOM 2725 O O . THR A 1 377 ? 33.492 -39.380 19.360 1.00 70.94 377 THR A O 1
ATOM 2728 N N . CYS A 1 378 ? 35.421 -40.497 19.205 1.00 71.00 378 CYS A N 1
ATOM 2729 C CA . CYS A 1 378 ? 34.934 -41.429 18.169 1.00 71.00 378 CYS A CA 1
ATOM 2730 C C . CYS A 1 378 ? 33.935 -42.503 18.664 1.00 71.00 378 CYS A C 1
ATOM 2732 O O . CYS A 1 378 ? 33.376 -43.250 17.865 1.00 71.00 378 CYS A O 1
ATOM 2734 N N . GLU A 1 379 ? 33.723 -42.631 19.978 1.00 68.81 379 GLU A N 1
ATOM 2735 C CA . GLU A 1 379 ? 32.731 -43.523 20.604 1.00 68.81 379 GLU A CA 1
ATOM 2736 C C . GLU A 1 379 ? 31.556 -42.725 21.217 1.00 68.81 379 GLU A C 1
ATOM 2738 O O . GLU A 1 379 ? 30.844 -43.235 22.086 1.00 68.81 379 GLU A O 1
ATOM 2743 N N . ASN A 1 380 ? 31.325 -41.505 20.711 1.00 64.94 380 ASN A N 1
ATOM 2744 C CA . ASN A 1 380 ? 30.251 -40.577 21.085 1.00 64.94 380 ASN A CA 1
ATOM 2745 C C . ASN A 1 380 ? 30.326 -40.059 22.531 1.00 64.94 380 ASN A C 1
ATOM 2747 O O . ASN A 1 380 ? 29.300 -39.897 23.197 1.00 64.94 380 ASN A O 1
ATOM 2751 N N . ASP A 1 381 ? 31.537 -39.784 23.013 1.00 67.81 381 ASP A N 1
ATOM 2752 C CA . ASP A 1 381 ? 31.712 -38.836 24.111 1.00 67.81 381 ASP A CA 1
ATOM 2753 C C . ASP A 1 381 ? 31.466 -37.410 23.590 1.00 67.81 381 ASP A C 1
ATOM 2755 O O . ASP A 1 381 ? 32.151 -36.929 22.684 1.00 67.81 381 ASP A O 1
ATOM 2759 N N . CYS A 1 382 ? 30.455 -36.747 24.148 1.00 70.06 382 CYS A N 1
ATOM 2760 C CA . CYS A 1 382 ? 30.028 -35.419 23.728 1.00 70.06 382 CYS A CA 1
ATOM 2761 C C . CYS A 1 382 ? 30.926 -34.310 24.314 1.00 70.06 382 CYS A C 1
ATOM 2763 O O . CYS A 1 382 ? 30.850 -33.165 23.861 1.00 70.06 382 CYS A O 1
ATOM 2765 N N . ASN A 1 383 ? 31.758 -34.603 25.330 1.00 68.44 383 ASN A N 1
ATOM 2766 C CA . ASN A 1 383 ? 32.672 -33.633 25.937 1.00 68.44 383 ASN A CA 1
ATOM 2767 C C . ASN A 1 383 ? 33.878 -34.289 26.643 1.00 68.44 383 ASN A C 1
ATOM 2769 O O . ASN A 1 383 ? 33.900 -34.419 27.864 1.00 68.44 383 ASN A O 1
ATOM 2773 N N . ASP A 1 384 ? 34.967 -34.475 25.894 1.00 68.12 384 ASP A N 1
ATOM 2774 C CA . ASP A 1 384 ? 36.264 -35.043 26.331 1.00 68.12 384 ASP A CA 1
ATOM 2775 C C . ASP A 1 384 ? 37.055 -34.171 27.351 1.00 68.12 384 ASP A C 1
ATOM 2777 O O . ASP A 1 384 ? 38.250 -34.339 27.624 1.00 68.12 384 ASP A O 1
ATOM 2781 N N . GLY A 1 385 ? 36.401 -33.152 27.918 1.00 67.31 385 GLY A N 1
ATOM 2782 C CA . GLY A 1 385 ? 36.879 -32.353 29.043 1.00 67.31 385 GLY A CA 1
ATOM 2783 C C . GLY A 1 385 ? 36.107 -32.576 30.349 1.00 67.31 385 GLY A C 1
ATOM 2784 O O . GLY A 1 385 ? 36.562 -32.071 31.390 1.00 67.31 385 GLY A O 1
ATOM 2785 N N . ASP A 1 386 ? 34.969 -33.280 30.316 1.00 67.81 386 ASP A N 1
ATOM 2786 C CA . ASP A 1 386 ? 34.076 -33.497 31.456 1.00 67.81 386 ASP A CA 1
ATOM 2787 C C . ASP A 1 386 ? 33.512 -34.939 31.513 1.00 67.81 386 ASP A C 1
ATOM 2789 O O . ASP A 1 386 ? 32.534 -35.230 30.826 1.00 67.81 386 ASP A O 1
ATOM 2793 N N . PRO A 1 387 ? 33.988 -35.781 32.459 1.00 68.25 387 PRO A N 1
ATOM 2794 C CA . PRO A 1 387 ? 33.583 -37.192 32.602 1.00 68.25 387 PRO A CA 1
ATOM 2795 C C . PRO A 1 387 ? 32.107 -37.444 32.956 1.00 68.25 387 PRO A C 1
ATOM 2797 O O . PRO A 1 387 ? 31.755 -38.548 33.382 1.00 68.25 387 PRO A O 1
ATOM 2800 N N . GLY A 1 388 ? 31.282 -36.396 32.986 1.00 65.19 388 GLY A N 1
ATOM 2801 C CA . GLY A 1 388 ? 29.870 -36.425 33.354 1.00 65.19 388 GLY A CA 1
ATOM 2802 C C . GLY A 1 388 ? 28.902 -36.166 32.203 1.00 65.19 388 GLY A C 1
ATOM 2803 O O . GLY A 1 388 ? 27.707 -36.304 32.432 1.00 65.19 388 GLY A O 1
ATOM 2804 N N . VAL A 1 389 ? 29.375 -35.800 31.008 1.00 67.69 389 VAL A N 1
ATOM 2805 C CA . VAL A 1 389 ? 28.517 -35.501 29.847 1.00 67.69 389 VAL A CA 1
ATOM 2806 C C . VAL A 1 389 ? 28.665 -36.626 28.831 1.00 67.69 389 VAL A C 1
ATOM 2808 O O . VAL A 1 389 ? 29.446 -36.547 27.892 1.00 67.69 389 VAL A O 1
ATOM 2811 N N . THR A 1 390 ? 27.931 -37.711 29.065 1.00 65.69 390 THR A N 1
ATOM 2812 C CA . THR A 1 390 ? 28.055 -38.959 28.299 1.00 65.69 390 THR A CA 1
ATOM 2813 C C . THR A 1 390 ? 26.674 -39.441 27.856 1.00 65.69 390 THR A C 1
ATOM 2815 O O . THR A 1 390 ? 25.664 -39.022 28.412 1.00 65.69 390 THR A O 1
ATOM 2818 N N . LEU A 1 391 ? 26.602 -40.408 26.938 1.00 70.12 391 LEU A N 1
ATOM 2819 C CA . LEU A 1 391 ? 25.356 -41.124 26.606 1.00 70.12 391 LEU A CA 1
ATOM 2820 C C . LEU A 1 391 ? 24.862 -42.076 27.727 1.00 70.12 391 LEU A C 1
ATOM 2822 O O . LEU A 1 391 ? 24.110 -43.019 27.462 1.00 70.12 391 LEU A O 1
ATOM 2826 N N . LEU A 1 392 ? 25.328 -41.912 28.970 1.00 71.50 392 LEU A N 1
ATOM 2827 C CA . LEU A 1 392 ? 24.943 -42.738 30.111 1.00 71.50 392 LEU A CA 1
ATOM 2828 C C . LEU A 1 392 ? 23.854 -42.048 30.934 1.00 71.50 392 LEU A C 1
ATOM 2830 O O . LEU A 1 392 ? 24.173 -41.187 31.737 1.00 71.50 392 LEU A O 1
ATOM 2834 N N . ASP A 1 393 ? 22.633 -42.566 30.824 1.00 75.94 393 ASP A N 1
ATOM 2835 C CA . ASP A 1 393 ? 21.477 -42.259 31.683 1.00 75.94 393 ASP A CA 1
ATOM 2836 C C . ASP A 1 393 ? 21.844 -42.471 33.166 1.00 75.94 393 ASP A C 1
ATOM 2838 O O . ASP A 1 393 ? 21.944 -43.612 33.662 1.00 75.94 393 ASP A O 1
ATOM 2842 N N . ALA A 1 394 ? 22.182 -41.378 33.853 1.00 77.25 394 ALA A N 1
ATOM 2843 C CA . ALA A 1 394 ? 22.850 -41.420 35.149 1.00 77.25 394 ALA A CA 1
ATOM 2844 C C . ALA A 1 394 ? 21.860 -41.508 36.317 1.00 77.25 394 ALA A C 1
ATOM 2846 O O . ALA A 1 394 ? 22.209 -42.061 37.379 1.00 77.25 394 ALA A O 1
ATOM 2847 N N . ASP A 1 395 ? 20.625 -41.057 36.131 1.00 79.56 395 ASP A N 1
ATOM 2848 C CA . ASP A 1 395 ? 19.553 -41.162 37.118 1.00 79.56 395 ASP A CA 1
ATOM 2849 C C . ASP A 1 395 ? 18.517 -42.270 36.830 1.00 79.56 395 ASP A C 1
ATOM 2851 O O . ASP A 1 395 ? 17.839 -42.733 37.765 1.00 79.56 395 ASP A O 1
ATOM 2855 N N . GLY A 1 396 ? 18.534 -42.839 35.624 1.00 82.31 396 GLY A N 1
ATOM 2856 C CA . GLY A 1 396 ? 17.803 -44.033 35.219 1.00 82.31 396 GLY A CA 1
ATOM 2857 C C . GLY A 1 396 ? 16.387 -43.775 34.711 1.00 82.31 396 GLY A C 1
ATOM 2858 O O . GLY A 1 396 ? 15.556 -44.692 34.843 1.00 82.31 396 GLY A O 1
ATOM 2859 N N . ASP A 1 397 ? 16.078 -42.567 34.245 1.00 83.62 397 ASP A N 1
ATOM 2860 C CA . ASP A 1 397 ? 14.756 -42.193 33.739 1.00 83.62 397 ASP A CA 1
ATOM 2861 C C . ASP A 1 397 ? 14.554 -42.478 32.240 1.00 83.62 397 ASP A C 1
ATOM 2863 O O . ASP A 1 397 ? 13.412 -42.646 31.799 1.00 83.62 397 ASP A O 1
ATOM 2867 N N . GLY A 1 398 ? 15.645 -42.722 31.513 1.00 82.38 398 GLY A N 1
ATOM 2868 C CA . GLY A 1 398 ? 15.655 -43.056 30.093 1.00 82.38 398 GLY A CA 1
ATOM 2869 C C . GLY A 1 398 ? 16.089 -41.917 29.172 1.00 82.38 398 GLY A C 1
ATOM 2870 O O . GLY A 1 398 ? 16.223 -42.187 27.974 1.00 82.38 398 GLY A O 1
ATOM 2871 N N . TYR A 1 399 ? 16.341 -40.723 29.707 1.00 82.38 399 TYR A N 1
ATOM 2872 C CA . TYR A 1 399 ? 16.930 -39.577 29.018 1.00 82.38 399 TYR A CA 1
ATOM 2873 C C . TYR A 1 399 ? 18.421 -39.459 29.375 1.00 82.38 399 TYR A C 1
ATOM 2875 O O . TYR A 1 399 ? 18.915 -40.130 30.278 1.00 82.38 399 TYR A O 1
ATOM 2883 N N . VAL A 1 400 ? 19.192 -38.743 28.551 1.00 81.81 400 VAL A N 1
ATOM 2884 C CA . VAL A 1 400 ? 20.646 -38.573 28.735 1.00 81.81 400 VAL A CA 1
ATOM 2885 C C . VAL A 1 400 ? 21.046 -37.136 28.433 1.00 81.81 400 VAL A C 1
ATOM 2887 O O . VAL A 1 400 ? 20.489 -36.521 27.516 1.00 81.81 400 VAL A O 1
ATOM 2890 N N . ALA A 1 401 ? 22.070 -36.632 29.125 1.00 73.69 401 ALA A N 1
ATOM 2891 C CA . ALA A 1 401 ? 22.544 -35.249 29.003 1.00 73.69 401 ALA A CA 1
ATOM 2892 C C . ALA A 1 401 ? 22.966 -34.841 27.580 1.00 73.69 401 ALA A C 1
ATOM 2894 O O . ALA A 1 401 ? 22.979 -33.657 27.258 1.00 73.69 401 ALA A O 1
ATOM 2895 N N . CYS A 1 402 ? 23.358 -35.797 26.729 1.00 67.31 402 CYS A N 1
ATOM 2896 C CA . CYS A 1 402 ? 23.744 -35.495 25.347 1.00 67.31 402 CYS A CA 1
ATOM 2897 C C . CYS A 1 402 ? 22.559 -35.250 24.412 1.00 67.31 402 CYS A C 1
ATOM 2899 O O . CYS A 1 402 ? 22.787 -34.708 23.334 1.00 67.31 402 CYS A O 1
ATOM 2901 N N . ILE A 1 403 ? 21.361 -35.746 24.742 1.00 64.81 403 ILE A N 1
ATOM 2902 C CA . ILE A 1 403 ? 20.278 -35.814 23.759 1.00 64.81 403 ILE A CA 1
ATOM 2903 C C . ILE A 1 403 ? 19.038 -35.048 24.191 1.00 64.81 403 ILE A C 1
ATOM 2905 O O . ILE A 1 403 ? 18.579 -34.311 23.346 1.00 64.81 403 ILE A O 1
ATOM 2909 N N . ASP A 1 404 ? 18.563 -35.070 25.438 1.00 73.44 404 ASP A N 1
ATOM 2910 C CA . ASP A 1 404 ? 17.391 -34.237 25.787 1.00 73.44 404 ASP A CA 1
ATOM 2911 C C . ASP A 1 404 ? 17.232 -33.945 27.300 1.00 73.44 404 ASP A C 1
ATOM 2913 O O . ASP A 1 404 ? 16.258 -33.323 27.708 1.00 73.44 404 ASP A O 1
ATOM 2917 N N . ASP A 1 405 ? 18.152 -34.385 28.167 1.00 82.56 405 ASP A N 1
ATOM 2918 C CA . ASP A 1 405 ? 17.993 -34.215 29.619 1.00 82.56 405 ASP A CA 1
ATOM 2919 C C . ASP A 1 405 ? 18.697 -32.955 30.149 1.00 82.56 405 ASP A C 1
ATOM 2921 O O . ASP A 1 405 ? 19.932 -32.857 30.144 1.00 82.56 405 ASP A O 1
ATOM 2925 N N . CYS A 1 406 ? 17.915 -31.994 30.641 1.00 83.19 406 CYS A N 1
ATOM 2926 C CA . CYS A 1 406 ? 18.417 -30.752 31.217 1.00 83.19 406 CYS A CA 1
ATOM 2927 C C . CYS A 1 406 ? 18.974 -30.903 32.656 1.00 83.19 406 CYS A C 1
ATOM 2929 O O . CYS A 1 406 ? 19.696 -30.009 33.121 1.00 83.19 406 CYS A O 1
ATOM 2931 N N . ASP A 1 407 ? 18.740 -32.031 33.345 1.00 83.31 407 ASP A N 1
ATOM 2932 C CA . ASP A 1 407 ? 19.404 -32.428 34.599 1.00 83.31 407 ASP A CA 1
ATOM 2933 C C . ASP A 1 407 ? 19.472 -33.965 34.761 1.00 83.31 407 ASP A C 1
ATOM 2935 O O . ASP A 1 407 ? 18.815 -34.524 35.636 1.00 83.31 407 ASP A O 1
ATOM 2939 N N . ASP A 1 408 ? 20.413 -34.610 34.051 1.00 80.44 408 ASP A N 1
ATOM 2940 C CA . ASP A 1 408 ? 20.745 -36.065 34.082 1.00 80.44 408 ASP A CA 1
ATOM 2941 C C . ASP A 1 408 ? 21.251 -36.573 35.459 1.00 80.44 408 ASP A C 1
ATOM 2943 O O . ASP A 1 408 ? 21.872 -37.625 35.635 1.00 80.44 408 ASP A O 1
ATOM 2947 N N . THR A 1 409 ? 21.078 -35.774 36.511 1.00 83.38 409 THR A N 1
ATOM 2948 C CA . THR A 1 409 ? 21.282 -36.193 37.899 1.00 83.38 409 THR A CA 1
ATOM 2949 C C . THR A 1 409 ? 19.981 -36.311 38.686 1.00 83.38 409 THR A C 1
ATOM 2951 O O . THR A 1 409 ? 20.011 -36.709 39.867 1.00 83.38 409 THR A O 1
ATOM 2954 N N . ASN A 1 410 ? 18.853 -35.982 38.063 1.00 85.12 410 ASN A N 1
ATOM 2955 C CA . ASN A 1 410 ? 17.552 -35.830 38.673 1.00 85.12 410 ASN A CA 1
ATOM 2956 C C . ASN A 1 410 ? 16.418 -36.328 37.764 1.00 85.12 410 ASN A C 1
ATOM 2958 O O . ASN A 1 410 ? 15.697 -35.523 37.199 1.00 85.12 410 ASN A O 1
ATOM 2962 N N . GLY A 1 411 ? 16.128 -37.632 37.817 1.00 87.19 411 GLY A N 1
ATOM 2963 C CA . GLY A 1 411 ? 15.118 -38.264 36.950 1.00 87.19 411 GLY A CA 1
ATOM 2964 C C . GLY A 1 411 ? 13.646 -37.924 37.224 1.00 87.19 411 GLY A C 1
ATOM 2965 O O . GLY A 1 411 ? 12.753 -38.761 37.061 1.00 87.19 411 GLY A O 1
ATOM 2966 N N . SER A 1 412 ? 13.381 -36.752 37.799 1.00 85.56 412 SER A N 1
ATOM 2967 C CA . SER A 1 412 ? 12.095 -36.059 37.731 1.00 85.56 412 SER A CA 1
ATOM 2968 C C . SER A 1 412 ? 12.132 -34.807 36.851 1.00 85.56 412 SER A C 1
ATOM 2970 O O . SER A 1 412 ? 11.117 -34.127 36.817 1.00 85.56 412 SER A O 1
ATOM 2972 N N . VAL A 1 413 ? 13.279 -34.497 36.247 1.00 88.50 413 VAL A N 1
ATOM 2973 C CA . VAL A 1 413 ? 13.510 -33.422 35.286 1.00 88.50 413 VAL A CA 1
ATOM 2974 C C . VAL A 1 413 ? 13.899 -34.112 33.987 1.00 88.50 413 VAL A C 1
ATOM 2976 O O . VAL A 1 413 ? 14.925 -34.774 33.962 1.00 88.50 413 VAL A O 1
ATOM 2979 N N . ASN A 1 414 ? 13.029 -34.072 32.985 1.00 87.25 414 ASN A N 1
ATOM 2980 C CA . ASN A 1 414 ? 13.233 -34.681 31.671 1.00 87.25 414 ASN A CA 1
ATOM 2981 C C . ASN A 1 414 ? 12.101 -34.261 30.718 1.00 87.25 414 ASN A C 1
ATOM 2983 O O . ASN A 1 414 ? 11.014 -33.963 31.200 1.00 87.25 414 ASN A O 1
ATOM 2987 N N . PRO A 1 415 ? 12.280 -34.372 29.390 1.00 87.38 415 PRO A N 1
ATOM 2988 C CA . PRO A 1 415 ? 11.276 -34.010 28.377 1.00 87.38 415 PRO A CA 1
ATOM 2989 C C . PRO A 1 415 ? 9.871 -34.603 28.544 1.00 87.38 415 PRO A C 1
ATOM 2991 O O . PRO A 1 415 ? 8.893 -34.076 28.025 1.00 87.38 415 PRO A O 1
ATOM 2994 N N . ASP A 1 416 ? 9.758 -35.747 29.223 1.00 86.12 416 ASP A N 1
ATOM 2995 C CA . ASP A 1 416 ? 8.484 -36.440 29.449 1.00 86.12 416 ASP A CA 1
ATOM 2996 C C . ASP A 1 416 ? 7.868 -36.120 30.825 1.00 86.12 416 ASP A C 1
ATOM 2998 O O . ASP A 1 416 ? 6.782 -36.623 31.170 1.00 86.12 416 ASP A O 1
ATOM 3002 N N . ALA A 1 417 ? 8.560 -35.347 31.660 1.00 85.62 417 ALA A N 1
ATOM 3003 C CA . ALA A 1 417 ? 8.045 -34.917 32.942 1.00 85.62 417 ALA A CA 1
ATOM 3004 C C . ALA A 1 417 ? 6.934 -33.875 32.726 1.00 85.62 417 ALA A C 1
ATOM 3006 O O . ALA A 1 417 ? 6.929 -33.155 31.743 1.00 85.62 417 ALA A O 1
ATOM 3007 N N . PRO A 1 418 ? 5.919 -33.815 33.599 1.00 81.12 418 PRO A N 1
ATOM 3008 C CA . PRO A 1 418 ? 4.986 -32.698 33.608 1.00 81.12 418 PRO A CA 1
ATOM 3009 C C . PRO A 1 418 ? 5.573 -31.527 34.402 1.00 81.12 418 PRO A C 1
ATOM 3011 O O . PRO A 1 418 ? 5.971 -31.741 35.553 1.00 81.12 418 PRO A O 1
ATOM 3014 N N . GLU A 1 419 ? 5.503 -30.317 33.849 1.00 83.62 419 GLU A N 1
ATOM 3015 C CA . GLU A 1 419 ? 5.926 -29.086 34.525 1.00 83.62 419 GLU A CA 1
ATOM 3016 C C . GLU A 1 419 ? 5.247 -28.905 35.898 1.00 83.62 419 GLU A C 1
ATOM 3018 O O . GLU A 1 419 ? 4.023 -29.069 36.060 1.00 83.62 419 GLU A O 1
ATOM 3023 N N . VAL A 1 420 ? 6.042 -28.609 36.933 1.00 82.75 420 VAL A N 1
ATOM 3024 C CA . VAL A 1 420 ? 5.559 -28.354 38.295 1.00 82.75 420 VAL A CA 1
ATOM 3025 C C . VAL A 1 420 ? 5.853 -26.911 38.687 1.00 82.75 420 VAL A C 1
ATOM 3027 O O . VAL A 1 420 ? 6.791 -26.628 39.432 1.00 82.75 420 VAL A O 1
ATOM 3030 N N . TYR A 1 421 ? 4.900 -26.045 38.347 1.00 81.88 421 TYR A N 1
ATOM 3031 C CA . TYR A 1 421 ? 4.935 -24.610 38.625 1.00 81.88 421 TYR A CA 1
ATOM 3032 C C . TYR A 1 421 ? 5.399 -24.222 40.042 1.00 81.88 421 TYR A C 1
ATOM 3034 O O . TYR A 1 421 ? 4.946 -24.746 41.079 1.00 81.88 421 TYR A O 1
ATOM 3042 N N . TYR A 1 422 ? 6.254 -23.204 40.070 1.00 82.12 422 TYR A N 1
ATOM 3043 C CA . TYR A 1 422 ? 6.887 -22.558 41.218 1.00 82.12 422 TYR A CA 1
ATOM 3044 C C . TYR A 1 422 ? 7.831 -23.440 42.047 1.00 82.12 422 TYR A C 1
ATOM 3046 O O . TYR A 1 422 ? 8.020 -23.197 43.258 1.00 82.12 422 TYR A O 1
ATOM 3054 N N . ASN A 1 423 ? 8.427 -24.468 41.446 1.00 83.12 423 ASN A N 1
ATOM 3055 C CA . ASN A 1 423 ? 9.467 -25.276 42.080 1.00 83.12 423 ASN A CA 1
ATOM 3056 C C . ASN A 1 423 ? 10.891 -24.767 41.749 1.00 83.12 423 ASN A C 1
ATOM 3058 O O . ASN A 1 423 ? 11.831 -25.085 42.497 1.00 83.12 423 ASN A O 1
ATOM 3062 N N . GLY A 1 424 ? 11.021 -23.887 40.747 1.00 77.62 424 GLY A N 1
ATOM 3063 C CA . GLY A 1 424 ? 12.273 -23.263 40.316 1.00 77.62 424 GLY A CA 1
ATOM 3064 C C . GLY A 1 424 ? 13.180 -24.167 39.481 1.00 77.62 424 GLY A C 1
ATOM 3065 O O . GLY A 1 424 ? 14.391 -23.918 39.452 1.00 77.62 424 GLY A O 1
ATOM 3066 N N . LEU A 1 425 ? 12.621 -25.220 38.899 1.00 81.25 425 LEU A N 1
ATOM 3067 C CA . LEU A 1 425 ? 13.208 -26.111 37.908 1.00 81.25 425 LEU A CA 1
ATOM 3068 C C . LEU A 1 425 ? 12.376 -25.975 36.631 1.00 81.25 425 LEU A C 1
ATOM 3070 O O . LEU A 1 425 ? 11.213 -25.612 36.699 1.00 81.25 425 LEU A O 1
ATOM 3074 N N . ASP A 1 426 ? 13.017 -26.218 35.503 1.00 83.19 426 ASP A N 1
ATOM 3075 C CA . ASP A 1 426 ? 12.357 -26.501 34.234 1.00 83.19 426 ASP A CA 1
ATOM 3076 C C . ASP A 1 426 ? 12.228 -28.028 34.234 1.00 83.19 426 ASP A C 1
ATOM 3078 O O . ASP A 1 426 ? 13.245 -28.717 34.117 1.00 83.19 426 ASP A O 1
ATOM 3082 N N . ASP A 1 427 ? 11.066 -28.549 34.645 1.00 87.75 427 ASP A N 1
ATOM 3083 C CA . ASP A 1 427 ? 10.911 -29.982 34.910 1.00 87.75 427 ASP A CA 1
ATOM 3084 C C . ASP A 1 427 ? 10.776 -30.760 33.599 1.00 87.75 427 ASP A C 1
ATOM 3086 O O . ASP A 1 427 ? 11.256 -31.890 33.535 1.00 87.75 427 ASP A O 1
ATOM 3090 N N . ASP A 1 428 ? 10.151 -30.175 32.577 1.00 87.56 428 ASP A N 1
ATOM 3091 C CA . ASP A 1 428 ? 9.930 -30.804 31.273 1.00 87.56 428 ASP A CA 1
ATOM 3092 C C . ASP A 1 428 ? 10.957 -30.419 30.199 1.00 87.56 428 ASP A C 1
ATOM 3094 O O . ASP A 1 428 ? 10.856 -30.863 29.060 1.00 87.56 428 ASP A O 1
ATOM 3098 N N . CYS A 1 429 ? 12.001 -29.675 30.573 1.00 84.81 429 CYS A N 1
ATOM 3099 C CA . CYS A 1 429 ? 13.078 -29.239 29.683 1.00 84.81 429 CYS A CA 1
ATOM 3100 C C . CYS A 1 429 ? 12.573 -28.470 28.445 1.00 84.81 429 CYS A C 1
ATOM 3102 O O . CYS A 1 429 ? 13.281 -28.414 27.431 1.00 84.81 429 CYS A O 1
ATOM 3104 N N . ASP A 1 430 ? 11.374 -27.883 28.524 1.00 84.00 430 ASP A N 1
ATOM 3105 C CA . ASP A 1 430 ? 10.773 -27.055 27.487 1.00 84.00 430 ASP A CA 1
ATOM 3106 C C . ASP A 1 430 ? 10.739 -25.583 27.952 1.00 84.00 430 ASP A C 1
ATOM 3108 O O . ASP A 1 430 ? 9.998 -25.197 28.857 1.00 84.00 430 ASP A O 1
ATOM 3112 N N . PRO A 1 431 ? 11.521 -24.690 27.318 1.00 74.94 431 PRO A N 1
ATOM 3113 C CA . PRO A 1 431 ? 11.544 -23.282 27.694 1.00 74.94 431 PRO A CA 1
ATOM 3114 C C . PRO A 1 431 ? 10.221 -22.538 27.424 1.00 74.94 431 PRO A C 1
ATOM 3116 O O . PRO A 1 431 ? 10.102 -21.387 27.856 1.00 74.94 431 PRO A O 1
ATOM 3119 N N . ALA A 1 432 ? 9.259 -23.138 26.710 1.00 73.50 432 ALA A N 1
ATOM 3120 C CA . ALA A 1 432 ? 7.922 -22.582 26.489 1.00 73.50 432 ALA A CA 1
ATOM 3121 C C . ALA A 1 432 ? 6.975 -22.787 27.688 1.00 73.50 432 ALA A C 1
ATOM 3123 O O . ALA A 1 432 ? 6.071 -21.980 27.893 1.00 73.50 432 ALA A O 1
ATOM 3124 N N . THR A 1 433 ? 7.187 -23.815 28.509 1.00 73.19 433 THR A N 1
ATOM 3125 C CA . THR A 1 433 ? 6.415 -24.131 29.726 1.00 73.19 433 THR A CA 1
ATOM 3126 C C . THR A 1 433 ? 7.109 -23.547 30.950 1.00 73.19 433 THR A C 1
ATOM 3128 O O . THR A 1 433 ? 7.611 -24.234 31.835 1.00 73.19 433 THR A O 1
ATOM 3131 N N . HIS A 1 434 ? 7.167 -22.219 31.012 1.00 71.75 434 HIS A N 1
ATOM 3132 C CA . HIS A 1 434 ? 7.951 -21.541 32.036 1.00 71.75 434 HIS A CA 1
ATOM 3133 C C . HIS A 1 434 ? 7.376 -21.771 33.458 1.00 71.75 434 HIS A C 1
ATOM 3135 O O . HIS A 1 434 ? 6.199 -21.529 33.710 1.00 71.75 434 HIS A O 1
ATOM 3141 N N . ASP A 1 435 ? 8.227 -22.110 34.446 1.00 75.75 435 ASP A N 1
ATOM 3142 C CA . ASP A 1 435 ? 7.899 -22.362 35.883 1.00 75.75 435 ASP A CA 1
ATOM 3143 C C . ASP A 1 435 ? 7.056 -21.259 36.578 1.00 75.75 435 ASP A C 1
ATOM 3145 O O . ASP A 1 435 ? 6.599 -21.424 37.713 1.00 75.75 435 ASP A O 1
ATOM 3149 N N . GLN A 1 436 ? 6.890 -20.100 35.935 1.00 80.94 436 GLN A N 1
ATOM 3150 C CA . GLN A 1 436 ? 6.226 -18.900 36.459 1.00 80.94 436 GLN A CA 1
ATOM 3151 C C . GLN A 1 436 ? 5.155 -18.334 35.509 1.00 80.94 436 GLN A C 1
ATOM 3153 O O . GLN A 1 436 ? 4.840 -17.158 35.660 1.00 80.94 436 GLN A O 1
ATOM 3158 N N . ASP A 1 437 ? 4.679 -19.131 34.551 1.00 82.25 437 ASP A N 1
ATOM 3159 C CA . ASP A 1 437 ? 3.614 -18.804 33.589 1.00 82.25 437 ASP A CA 1
ATOM 3160 C C . ASP A 1 437 ? 2.646 -20.004 33.513 1.00 82.25 437 ASP A C 1
ATOM 3162 O O . ASP A 1 437 ? 2.882 -20.998 32.823 1.00 82.25 437 ASP A O 1
ATOM 3166 N N . GLN A 1 438 ? 1.621 -19.990 34.362 1.00 85.12 438 GLN A N 1
ATOM 3167 C CA . GLN A 1 438 ? 0.743 -21.129 34.611 1.00 85.12 438 GLN A CA 1
ATOM 3168 C C . GLN A 1 438 ? -0.434 -21.205 33.626 1.00 85.12 438 GLN A C 1
ATOM 3170 O O . GLN A 1 438 ? -0.980 -22.299 33.423 1.00 85.12 438 GLN A O 1
ATOM 3175 N N . ASP A 1 439 ? -0.857 -20.091 33.037 1.00 82.88 439 ASP A N 1
ATOM 3176 C CA . ASP A 1 439 ? -1.896 -20.066 32.003 1.00 82.88 439 ASP A CA 1
ATOM 3177 C C . ASP A 1 439 ? -1.348 -20.026 30.567 1.00 82.88 439 ASP A C 1
ATOM 3179 O O . ASP A 1 439 ? -2.099 -20.360 29.644 1.00 82.88 439 ASP A O 1
ATOM 3183 N N . GLY A 1 440 ? -0.045 -19.791 30.395 1.00 81.69 440 GLY A N 1
ATOM 3184 C CA . GLY A 1 440 ? 0.684 -19.956 29.140 1.00 81.69 440 GLY A CA 1
ATOM 3185 C C . GLY A 1 440 ? 0.494 -18.797 28.170 1.00 81.69 440 GLY A C 1
ATOM 3186 O O . GLY A 1 440 ? 0.557 -19.014 26.956 1.00 81.69 440 GLY A O 1
ATOM 3187 N N . ASP A 1 441 ? 0.205 -17.596 28.670 1.00 82.50 441 ASP A N 1
ATOM 3188 C CA . ASP A 1 441 ? 0.008 -16.402 27.844 1.00 82.50 441 ASP A CA 1
ATOM 3189 C C . ASP A 1 441 ? 1.322 -15.661 27.509 1.00 82.50 441 ASP A C 1
ATOM 3191 O O . ASP A 1 441 ? 1.332 -14.710 26.716 1.00 82.50 441 ASP A O 1
ATOM 3195 N N . GLY A 1 442 ? 2.448 -16.136 28.053 1.00 81.38 442 GLY A N 1
ATOM 3196 C CA . GLY A 1 442 ? 3.785 -15.591 27.846 1.00 81.38 442 GLY A CA 1
ATOM 3197 C C . GLY A 1 442 ? 4.197 -14.524 28.863 1.00 81.38 442 GLY A C 1
ATOM 3198 O O . GLY A 1 442 ? 5.319 -14.003 28.764 1.00 81.38 442 GLY A O 1
ATOM 3199 N N . TRP A 1 443 ? 3.347 -14.184 29.838 1.00 81.31 443 TRP A N 1
ATOM 3200 C CA . TRP A 1 443 ? 3.657 -13.253 30.920 1.00 81.31 443 TRP A CA 1
ATOM 3201 C C . TRP A 1 443 ? 4.011 -13.991 32.210 1.00 81.31 443 TRP A C 1
ATOM 3203 O O . TRP A 1 443 ? 3.309 -14.846 32.723 1.00 81.31 443 TRP A O 1
ATOM 3213 N N . LEU A 1 444 ? 5.156 -13.630 32.791 1.00 84.06 444 LEU A N 1
ATOM 3214 C CA . LEU A 1 444 ? 5.597 -14.232 34.049 1.00 84.06 444 LEU A CA 1
ATOM 3215 C C . LEU A 1 444 ? 4.845 -13.607 35.234 1.00 84.06 444 LEU A C 1
ATOM 3217 O O . LEU A 1 444 ? 4.674 -12.388 35.259 1.00 84.06 444 LEU A O 1
ATOM 3221 N N . LEU A 1 445 ? 4.609 -14.370 36.311 1.00 80.12 445 LEU A N 1
ATOM 3222 C CA . LEU A 1 445 ? 4.037 -13.935 37.611 1.00 80.12 445 LEU A CA 1
ATOM 3223 C C . LEU A 1 445 ? 4.589 -12.609 38.183 1.00 80.12 445 LEU A C 1
ATOM 3225 O O . LEU A 1 445 ? 4.032 -12.004 39.102 1.00 80.12 445 LEU A O 1
ATOM 3229 N N . ALA A 1 446 ? 5.784 -12.197 37.759 1.00 79.44 446 ALA A N 1
ATOM 3230 C CA . ALA A 1 446 ? 6.377 -10.933 38.178 1.00 79.44 446 ALA A CA 1
ATOM 3231 C C . ALA A 1 446 ? 5.688 -9.703 37.563 1.00 79.44 446 ALA A C 1
ATOM 3233 O O . ALA A 1 446 ? 5.692 -8.648 38.208 1.00 79.44 446 ALA A O 1
ATOM 3234 N N . ASP A 1 447 ? 5.150 -9.855 36.356 1.00 82.38 447 ASP A N 1
ATOM 3235 C CA . ASP A 1 447 ? 4.521 -8.820 35.541 1.00 82.38 447 ASP A CA 1
ATOM 3236 C C . ASP A 1 447 ? 3.008 -9.072 35.376 1.00 82.38 447 ASP A C 1
ATOM 3238 O O . ASP A 1 447 ? 2.263 -8.106 35.252 1.00 82.38 447 ASP A O 1
ATOM 3242 N N . ASP A 1 448 ? 2.556 -10.322 35.500 1.00 85.81 448 ASP A N 1
ATOM 3243 C CA . ASP A 1 448 ? 1.150 -10.727 35.524 1.00 85.81 448 ASP A CA 1
ATOM 3244 C C . ASP A 1 448 ? 0.530 -10.647 36.942 1.00 85.81 448 ASP A C 1
ATOM 3246 O O . ASP A 1 448 ? 1.075 -11.142 37.940 1.00 85.81 448 ASP A O 1
ATOM 3250 N N . CYS A 1 449 ? -0.614 -9.967 37.051 1.00 86.94 449 CYS A N 1
ATOM 3251 C CA . CYS A 1 449 ? -1.359 -9.785 38.288 1.00 86.94 449 CYS A CA 1
ATOM 3252 C C . CYS A 1 449 ? -2.358 -10.916 38.617 1.00 86.94 449 CYS A C 1
ATOM 3254 O O . CYS A 1 449 ? -2.763 -10.990 39.791 1.00 86.94 449 CYS A O 1
ATOM 3256 N N . ASP A 1 450 ? -2.681 -11.813 37.677 1.00 86.56 450 ASP A N 1
ATOM 3257 C CA . ASP A 1 450 ? -3.390 -13.083 37.896 1.00 86.56 450 ASP A CA 1
ATOM 3258 C C . ASP A 1 450 ? -2.937 -14.195 36.920 1.00 86.56 450 ASP A C 1
ATOM 3260 O O . ASP A 1 450 ? -3.693 -14.582 36.042 1.00 86.56 450 ASP A O 1
ATOM 3264 N N . ASP A 1 451 ? -1.762 -14.774 37.210 1.00 85.00 451 ASP A N 1
ATOM 3265 C CA . ASP A 1 451 ? -1.086 -15.950 36.594 1.00 85.00 451 ASP A CA 1
ATOM 3266 C C . ASP A 1 451 ? -1.884 -17.272 36.680 1.00 85.00 451 ASP A C 1
ATOM 3268 O O . ASP A 1 451 ? -1.424 -18.318 37.135 1.00 85.00 451 ASP A O 1
ATOM 3272 N N . LEU A 1 452 ? -3.175 -17.200 36.409 1.00 87.94 452 LEU A N 1
ATOM 3273 C CA . LEU A 1 452 ? -4.154 -18.280 36.339 1.00 87.94 452 LEU A CA 1
ATOM 3274 C C . LEU A 1 452 ? -5.249 -17.961 35.310 1.00 87.94 452 LEU A C 1
ATOM 3276 O O . LEU A 1 452 ? -6.118 -18.819 35.089 1.00 87.94 452 LEU A O 1
ATOM 3280 N N . ASP A 1 453 ? -5.278 -16.739 34.786 1.00 86.38 453 ASP A N 1
ATOM 3281 C CA . ASP A 1 453 ? -6.271 -16.216 33.870 1.00 86.38 453 ASP A CA 1
ATOM 3282 C C . ASP A 1 453 ? -5.564 -15.487 32.711 1.00 86.38 453 ASP A C 1
ATOM 3284 O O . ASP A 1 453 ? -5.218 -14.318 32.860 1.00 86.38 453 ASP A O 1
ATOM 3288 N N . PRO A 1 454 ? -5.476 -16.105 31.516 1.00 88.25 454 PRO A N 1
ATOM 3289 C CA . PRO A 1 454 ? -4.741 -15.556 30.372 1.00 88.25 454 PRO A CA 1
ATOM 3290 C C . PRO A 1 454 ? -5.429 -14.325 29.750 1.00 88.25 454 PRO A C 1
ATOM 3292 O O . PRO A 1 454 ? -5.095 -13.906 28.646 1.00 88.25 454 PRO A O 1
ATOM 3295 N N . SER A 1 455 ? -6.475 -13.793 30.394 1.00 84.88 455 SER A N 1
ATOM 3296 C CA . SER A 1 455 ? -7.113 -12.520 30.049 1.00 84.88 455 SER A CA 1
ATOM 3297 C C . SER A 1 455 ? -6.706 -11.368 30.973 1.00 84.88 455 SER A C 1
ATOM 3299 O O . SER A 1 455 ? -7.121 -10.235 30.733 1.00 84.88 455 SER A O 1
ATOM 3301 N N . ILE A 1 456 ? -5.917 -11.643 32.016 1.00 89.12 456 ILE A N 1
ATOM 3302 C CA . ILE A 1 456 ? -5.388 -10.660 32.958 1.00 89.12 456 ILE A CA 1
ATOM 3303 C C . ILE A 1 456 ? -3.877 -10.686 32.810 1.00 89.12 456 ILE A C 1
ATOM 3305 O O . ILE A 1 456 ? -3.221 -11.583 33.301 1.00 89.12 456 ILE A O 1
ATOM 3309 N N . HIS A 1 457 ? -3.328 -9.695 32.130 1.00 86.06 457 HIS A N 1
ATOM 3310 C CA . HIS A 1 457 ? -1.900 -9.589 31.894 1.00 86.06 457 HIS A CA 1
ATOM 3311 C C . HIS A 1 457 ? -1.580 -8.163 31.454 1.00 86.06 457 HIS A C 1
ATOM 3313 O O . HIS A 1 457 ? -2.454 -7.450 30.950 1.00 86.06 457 HIS A O 1
ATOM 3319 N N . PRO A 1 458 ? -0.316 -7.718 31.541 1.00 81.56 458 PRO A N 1
ATOM 3320 C CA . PRO A 1 458 ? 0.081 -6.452 30.948 1.00 81.56 458 PRO A CA 1
ATOM 3321 C C . PRO A 1 458 ? -0.423 -6.345 29.505 1.00 81.56 458 PRO A C 1
ATOM 3323 O O . PRO A 1 458 ? -0.192 -7.251 28.705 1.00 81.56 458 PRO A O 1
ATOM 3326 N N . TRP A 1 459 ? -1.080 -5.232 29.168 1.00 70.88 459 TRP A N 1
ATOM 3327 C CA . TRP A 1 459 ? -1.679 -4.949 27.848 1.00 70.88 459 TRP A CA 1
ATOM 3328 C C . TRP A 1 459 ? -3.014 -5.628 27.517 1.00 70.88 459 TRP A C 1
ATOM 3330 O O . TRP A 1 459 ? -3.493 -5.451 26.391 1.00 70.88 459 TRP A O 1
ATOM 3340 N N . ALA A 1 460 ? -3.637 -6.357 28.443 1.00 82.38 460 ALA A N 1
ATOM 3341 C CA . ALA A 1 460 ? -5.022 -6.778 28.263 1.00 82.38 460 ALA A CA 1
ATOM 3342 C C . ALA A 1 460 ? -5.960 -5.557 28.131 1.00 82.38 460 ALA A C 1
ATOM 3344 O O . ALA A 1 460 ? -5.642 -4.447 28.557 1.00 82.38 460 ALA A O 1
ATOM 3345 N N . VAL A 1 461 ? -7.111 -5.731 27.476 1.00 79.75 461 VAL A N 1
ATOM 3346 C CA . VAL A 1 461 ? -8.104 -4.654 27.353 1.00 79.75 461 VAL A CA 1
ATOM 3347 C C . VAL A 1 461 ? -8.971 -4.637 28.604 1.00 79.75 461 VAL A C 1
ATOM 3349 O O . VAL A 1 461 ? -9.649 -5.615 28.902 1.00 79.75 461 VAL A O 1
ATOM 3352 N N . GLU A 1 462 ? -8.982 -3.494 29.280 1.00 80.94 462 GLU A N 1
ATOM 3353 C CA . GLU A 1 462 ? -9.798 -3.240 30.464 1.00 80.94 462 GLU A CA 1
ATOM 3354 C C . GLU A 1 462 ? -11.298 -3.475 30.233 1.00 80.94 462 GLU A C 1
ATOM 3356 O O . GLU A 1 462 ? -11.878 -2.979 29.260 1.00 80.94 462 GLU A O 1
ATOM 3361 N N . ILE A 1 463 ? -11.944 -4.167 31.173 1.00 79.81 463 ILE A N 1
ATOM 3362 C CA . ILE A 1 463 ? -13.400 -4.321 31.225 1.00 79.81 463 ILE A CA 1
ATOM 3363 C C . ILE A 1 463 ? -13.940 -3.341 32.274 1.00 79.81 463 ILE A C 1
ATOM 3365 O O . ILE A 1 463 ? -13.846 -3.611 33.473 1.00 79.81 463 ILE A O 1
ATOM 3369 N N . PRO A 1 464 ? -14.594 -2.239 31.864 1.00 79.12 464 PRO A N 1
ATOM 3370 C CA . PRO A 1 464 ? -14.888 -1.160 32.795 1.00 79.12 464 PRO A CA 1
ATOM 3371 C C . PRO A 1 464 ? -15.784 -1.556 33.975 1.00 79.12 464 PRO A C 1
ATOM 3373 O O . PRO A 1 464 ? -16.795 -2.252 33.817 1.00 79.12 464 PRO A O 1
ATOM 3376 N N . ASP A 1 465 ? -15.468 -1.013 35.152 1.00 79.62 465 ASP A N 1
ATOM 3377 C CA . ASP A 1 465 ? -16.254 -1.102 36.388 1.00 79.62 465 ASP A CA 1
ATOM 3378 C C . ASP A 1 465 ? -16.486 -2.541 36.905 1.00 79.62 465 ASP A C 1
ATOM 3380 O O . ASP A 1 465 ? -17.408 -2.792 37.707 1.00 79.62 465 ASP A O 1
ATOM 3384 N N . ASN A 1 466 ? -15.669 -3.511 36.480 1.00 82.62 466 ASN A N 1
ATOM 3385 C CA . ASN A 1 466 ? -15.808 -4.908 36.896 1.00 82.62 466 ASN A CA 1
ATOM 3386 C C . ASN A 1 466 ? -15.048 -5.225 38.209 1.00 82.62 466 ASN A C 1
ATOM 3388 O O . ASN A 1 466 ? -15.326 -6.243 38.863 1.00 82.62 466 ASN A O 1
ATOM 3392 N N . GLY A 1 467 ? -14.183 -4.314 38.671 1.00 83.06 467 GLY A N 1
ATOM 3393 C CA . GLY A 1 467 ? -13.382 -4.442 39.887 1.00 83.06 467 GLY A CA 1
ATOM 3394 C C . GLY A 1 467 ? -12.114 -5.286 39.749 1.00 83.06 467 GLY A C 1
ATOM 3395 O O . GLY A 1 467 ? -11.519 -5.604 40.791 1.00 83.06 467 GLY A O 1
ATOM 3396 N N . LEU A 1 468 ? -11.759 -5.680 38.530 1.00 84.56 468 LEU A N 1
ATOM 3397 C CA . LEU A 1 468 ? -10.502 -6.299 38.125 1.00 84.56 468 LEU A CA 1
ATOM 3398 C C . LEU A 1 468 ? -9.640 -5.237 37.419 1.00 84.56 468 LEU A C 1
ATOM 3400 O O . LEU A 1 468 ? -10.078 -4.112 37.225 1.00 84.56 468 LEU A O 1
ATOM 3404 N N . ASP A 1 469 ? -8.373 -5.557 37.226 1.00 85.19 469 ASP A N 1
ATOM 3405 C CA . ASP A 1 469 ? -7.338 -4.687 36.659 1.00 85.19 469 ASP A CA 1
ATOM 3406 C C . ASP A 1 469 ? -6.683 -5.570 35.608 1.00 85.19 469 ASP A C 1
ATOM 3408 O O . ASP A 1 469 ? -5.779 -6.336 35.942 1.00 85.19 469 ASP A O 1
ATOM 3412 N N . GLU A 1 470 ? -7.294 -5.623 34.423 1.00 90.56 470 GLU A N 1
ATOM 3413 C CA . GLU A 1 470 ? -6.917 -6.579 33.383 1.00 90.56 470 GLU A CA 1
ATOM 3414 C C . GLU A 1 470 ? -5.501 -6.295 32.893 1.00 90.56 470 GLU A C 1
ATOM 3416 O O . GLU A 1 470 ? -4.738 -7.235 32.699 1.00 90.56 470 GLU A O 1
ATOM 3421 N N . ASP A 1 471 ? -5.123 -5.020 32.747 1.00 85.81 471 ASP A N 1
ATOM 3422 C CA . ASP A 1 471 ? -3.815 -4.628 32.208 1.00 85.81 471 ASP A CA 1
ATOM 3423 C C . ASP A 1 471 ? -2.700 -4.488 33.264 1.00 85.81 471 ASP A C 1
ATOM 3425 O O . ASP A 1 471 ? -1.553 -4.138 32.946 1.00 85.81 471 ASP A O 1
ATOM 3429 N N . CYS A 1 472 ? -3.028 -4.796 34.522 1.00 86.19 472 CYS A N 1
ATOM 3430 C CA . CYS A 1 472 ? -2.145 -4.763 35.683 1.00 86.19 472 CYS A CA 1
ATOM 3431 C C . CYS A 1 472 ? -1.495 -3.390 35.973 1.00 86.19 472 CYS A C 1
ATOM 3433 O O . CYS A 1 472 ? -0.461 -3.319 36.664 1.00 86.19 472 CYS A O 1
ATOM 3435 N N . ASP A 1 473 ? -2.059 -2.277 35.487 1.00 83.88 473 ASP A N 1
ATOM 3436 C CA . ASP A 1 473 ? -1.561 -0.923 35.761 1.00 83.88 473 ASP A CA 1
ATOM 3437 C C . ASP A 1 473 ? -2.015 -0.366 37.133 1.00 83.88 473 ASP A C 1
ATOM 3439 O O . ASP A 1 473 ? -1.449 0.614 37.662 1.00 83.88 473 ASP A O 1
ATOM 3443 N N . GLY A 1 474 ? -2.965 -1.050 37.775 1.00 81.62 474 GLY A N 1
ATOM 3444 C CA . GLY A 1 474 ? -3.551 -0.705 39.063 1.00 81.62 474 GLY A CA 1
ATOM 3445 C C . GLY A 1 474 ? -4.837 0.117 38.971 1.00 81.62 474 GLY A C 1
ATOM 3446 O O . GLY A 1 474 ? -5.221 0.703 40.004 1.00 81.62 474 GLY A O 1
ATOM 3447 N N . ILE A 1 475 ? -5.460 0.220 37.793 1.00 81.00 475 ILE A N 1
ATOM 3448 C CA . ILE A 1 475 ? -6.620 1.066 37.494 1.00 81.00 475 ILE A CA 1
ATOM 3449 C C . ILE A 1 475 ? -7.692 0.277 36.727 1.00 81.00 475 ILE A C 1
ATOM 3451 O O . ILE A 1 475 ? -7.656 0.201 35.516 1.00 81.00 475 ILE A O 1
ATOM 3455 N N . ASP A 1 476 ? -8.758 -0.099 37.437 1.00 82.06 476 ASP A N 1
ATOM 3456 C CA . ASP A 1 476 ? -10.057 -0.444 36.832 1.00 82.06 476 ASP A CA 1
ATOM 3457 C C . ASP A 1 476 ? -10.678 0.819 36.197 1.00 82.06 476 ASP A C 1
ATOM 3459 O O . ASP A 1 476 ? -11.018 1.780 36.916 1.00 82.06 476 ASP A O 1
ATOM 3463 N N . VAL A 1 477 ? -10.752 0.871 34.864 1.00 80.44 477 VAL A N 1
ATOM 3464 C CA . VAL A 1 477 ? -11.234 2.058 34.128 1.00 80.44 477 VAL A CA 1
ATOM 3465 C C . VAL A 1 477 ? -12.747 2.260 34.264 1.00 80.44 477 VAL A C 1
ATOM 3467 O O . VAL A 1 477 ? -13.535 1.327 34.360 1.00 80.44 477 VAL A O 1
ATOM 3470 N N . THR A 1 478 ? -13.190 3.521 34.234 1.00 82.31 478 THR A N 1
ATOM 3471 C CA . THR A 1 478 ? -14.625 3.857 34.354 1.00 82.31 478 THR A CA 1
ATOM 3472 C C . THR A 1 478 ? -15.319 3.940 32.992 1.00 82.31 478 THR A C 1
ATOM 3474 O O . THR A 1 478 ? -14.788 4.574 32.077 1.00 82.31 478 THR A O 1
ATOM 3477 N N . ALA A 1 479 ? -16.513 3.353 32.838 1.00 80.50 479 ALA A N 1
ATOM 3478 C CA . ALA A 1 479 ? -17.317 3.522 31.621 1.00 80.50 479 ALA A CA 1
ATOM 3479 C C . ALA A 1 479 ? -18.098 4.843 31.654 1.00 80.50 479 ALA A C 1
ATOM 3481 O O . ALA A 1 479 ? -18.838 5.109 32.602 1.00 80.50 479 ALA A O 1
ATOM 3482 N N . PHE A 1 480 ? -17.994 5.654 30.596 1.00 79.38 480 PHE A N 1
ATOM 3483 C CA . PHE A 1 480 ? -18.771 6.890 30.474 1.00 79.38 480 PHE A CA 1
ATOM 3484 C C . PHE A 1 480 ? -20.014 6.701 29.588 1.00 79.38 480 PHE A C 1
ATOM 3486 O O . PHE A 1 480 ? -19.916 6.317 28.417 1.00 79.38 480 PHE A O 1
ATOM 3493 N N . ASP A 1 481 ? -21.191 7.047 30.118 1.00 73.12 481 ASP A N 1
ATOM 3494 C CA . ASP A 1 481 ? -22.439 7.119 29.346 1.00 73.12 481 ASP A CA 1
ATOM 3495 C C . ASP A 1 481 ? -22.650 8.498 28.679 1.00 73.12 481 ASP A C 1
ATOM 3497 O O . ASP A 1 481 ? -21.924 9.468 28.935 1.00 73.12 481 ASP A O 1
ATOM 3501 N N . GLU A 1 482 ? -23.648 8.597 27.789 1.00 65.06 482 GLU A N 1
ATOM 3502 C CA . GLU A 1 482 ? -23.987 9.849 27.093 1.00 65.06 482 GLU A CA 1
ATOM 3503 C C . GLU A 1 482 ? -24.339 10.980 28.078 1.00 65.06 482 GLU A C 1
ATOM 3505 O O . GLU A 1 482 ? -23.965 12.134 27.861 1.00 65.06 482 GLU A O 1
ATOM 3510 N N . ASP A 1 483 ? -25.019 10.667 29.187 1.00 65.88 483 ASP A N 1
ATOM 3511 C CA . ASP A 1 483 ? -25.421 11.640 30.205 1.00 65.88 483 ASP A CA 1
ATOM 3512 C C . ASP A 1 483 ? -24.208 12.156 31.001 1.00 65.88 483 ASP A C 1
ATOM 3514 O O . ASP A 1 483 ? -24.198 13.326 31.391 1.00 65.88 483 ASP A O 1
ATOM 3518 N N . GLU A 1 484 ? -23.177 11.341 31.221 1.00 68.12 484 GLU A N 1
ATOM 3519 C CA . GLU A 1 484 ? -21.919 11.706 31.872 1.00 68.12 484 GLU A CA 1
ATOM 3520 C C . GLU A 1 484 ? -21.029 12.527 30.937 1.00 68.12 484 GLU A C 1
ATOM 3522 O O . GLU A 1 484 ? -20.608 13.621 31.334 1.00 68.12 484 GLU A O 1
ATOM 3527 N N . LEU A 1 485 ? -20.873 12.128 29.667 1.00 66.25 485 LEU A N 1
ATOM 3528 C CA . LEU A 1 485 ? -20.195 12.950 28.652 1.00 66.25 485 LEU A CA 1
ATOM 3529 C C . LEU A 1 485 ? -20.909 14.297 28.435 1.00 66.25 485 LEU A C 1
ATOM 3531 O O . LEU A 1 485 ? -20.279 15.361 28.381 1.00 66.25 485 LEU A O 1
ATOM 3535 N N . ALA A 1 486 ? -22.244 14.297 28.383 1.00 56.34 486 ALA A N 1
ATOM 3536 C CA . ALA A 1 486 ? -23.054 15.509 28.262 1.00 56.34 486 ALA A CA 1
ATOM 3537 C C . ALA A 1 486 ? -23.078 16.340 29.559 1.00 56.34 486 ALA A C 1
ATOM 3539 O O . ALA A 1 486 ? -23.189 17.571 29.506 1.00 56.34 486 ALA A O 1
ATOM 3540 N N . ALA A 1 487 ? -22.942 15.716 30.735 1.00 51.50 487 ALA A N 1
ATOM 3541 C CA . ALA A 1 487 ? -22.778 16.394 32.024 1.00 51.50 487 ALA A CA 1
ATOM 3542 C C . ALA A 1 487 ? -21.357 16.930 32.253 1.00 51.50 487 ALA A C 1
ATOM 3544 O O . ALA A 1 487 ? -21.187 17.764 33.151 1.00 51.50 487 ALA A O 1
ATOM 3545 N N . MET A 1 488 ? -20.378 16.535 31.432 1.00 55.19 488 MET A N 1
ATOM 3546 C CA . MET A 1 488 ? -19.038 17.136 31.335 1.00 55.19 488 MET A CA 1
ATOM 3547 C C . MET A 1 488 ? -19.028 18.384 30.431 1.00 55.19 488 MET A C 1
ATOM 3549 O O . MET A 1 488 ? -18.262 19.323 30.666 1.00 55.19 488 MET A O 1
ATOM 3553 N N . ALA A 1 489 ? -19.965 18.491 29.482 1.00 42.09 489 ALA A N 1
ATOM 3554 C CA . ALA A 1 489 ? -20.163 19.671 28.628 1.00 42.09 489 ALA A CA 1
ATOM 3555 C C . ALA A 1 489 ? -20.483 21.024 29.337 1.00 42.09 489 ALA A C 1
ATOM 3557 O O . ALA A 1 489 ? -20.240 22.078 28.739 1.00 42.09 489 ALA A O 1
ATOM 3558 N N . PRO A 1 490 ? -20.992 21.109 30.589 1.00 48.19 490 PRO A N 1
ATOM 3559 C CA . PRO A 1 490 ? -21.122 22.372 31.315 1.00 48.19 490 PRO A CA 1
ATOM 3560 C C . PRO A 1 490 ? -19.788 22.929 31.848 1.00 48.19 490 PRO A C 1
ATOM 3562 O O . PRO A 1 490 ? -19.757 24.116 32.185 1.00 48.19 490 PRO A O 1
ATOM 3565 N N . ASP A 1 491 ? -18.732 22.105 31.939 1.00 45.53 491 ASP A N 1
ATOM 3566 C CA . ASP A 1 491 ? -17.403 22.418 32.507 1.00 45.53 491 ASP A CA 1
ATOM 3567 C C . ASP A 1 491 ? -16.273 22.017 31.515 1.00 45.53 491 ASP A C 1
ATOM 3569 O O . ASP A 1 491 ? -15.354 21.275 31.838 1.00 45.53 491 ASP A O 1
ATOM 3573 N N . GLU A 1 492 ? -16.348 22.533 30.281 1.00 56.94 492 GLU A N 1
ATOM 3574 C CA . GLU A 1 492 ? -15.333 22.382 29.209 1.00 56.94 492 GLU A CA 1
ATOM 3575 C C . GLU A 1 492 ? -15.068 20.945 28.693 1.00 56.94 492 GLU A C 1
ATOM 3577 O O . GLU A 1 492 ? -14.080 20.751 27.994 1.00 56.94 492 GLU A O 1
ATOM 3582 N N . GLY A 1 493 ? -15.935 19.955 28.964 1.00 64.12 493 GLY A N 1
ATOM 3583 C CA . GLY A 1 493 ? -15.833 18.612 28.356 1.00 64.12 493 GLY A CA 1
ATOM 3584 C C . GLY A 1 493 ? -14.565 17.842 28.740 1.00 64.12 493 GLY A C 1
ATOM 3585 O O . GLY A 1 493 ? -14.047 17.031 27.978 1.00 64.12 493 GLY A O 1
ATOM 3586 N N . VAL A 1 494 ? -14.033 18.145 29.924 1.00 82.44 494 VAL A N 1
ATOM 3587 C CA . VAL A 1 494 ? -12.757 17.631 30.422 1.00 82.44 494 VAL A CA 1
ATOM 3588 C C . VAL A 1 494 ? -12.940 16.253 31.051 1.00 82.44 494 VAL A C 1
ATOM 3590 O O . VAL A 1 494 ? -13.641 16.148 32.058 1.00 82.44 494 VAL A O 1
ATOM 3593 N N . ILE A 1 495 ? -12.259 15.237 30.512 1.00 82.81 495 ILE A N 1
ATOM 3594 C CA . ILE A 1 495 ? -12.203 13.881 31.077 1.00 82.81 495 ILE A CA 1
ATOM 3595 C C . ILE A 1 495 ? -11.663 13.945 32.528 1.00 82.81 495 ILE A C 1
ATOM 3597 O O . ILE A 1 495 ? -10.540 14.425 32.738 1.00 82.81 495 ILE A O 1
ATOM 3601 N N . PRO A 1 496 ? -12.451 13.556 33.555 1.00 80.38 496 PRO A N 1
ATOM 3602 C CA . PRO A 1 496 ? -12.094 13.772 34.961 1.00 80.38 496 PRO A CA 1
ATOM 3603 C C . PRO A 1 496 ? -11.144 12.703 35.520 1.00 80.38 496 PRO A C 1
ATOM 3605 O O . PRO A 1 496 ? -10.331 12.997 36.406 1.00 80.38 496 PRO A O 1
ATOM 3608 N N . GLU A 1 497 ? -11.251 11.484 35.007 1.00 82.56 497 GLU A N 1
ATOM 3609 C CA . GLU A 1 497 ? -10.480 10.300 35.367 1.00 82.56 497 GLU A CA 1
ATOM 3610 C C . GLU A 1 497 ? -10.301 9.390 34.155 1.00 82.56 497 GLU A C 1
ATOM 3612 O O . GLU A 1 497 ? -10.792 9.719 33.084 1.00 82.56 497 GLU A O 1
ATOM 3617 N N . ASP A 1 498 ? -9.507 8.336 34.299 1.00 85.19 498 ASP A N 1
ATOM 3618 C CA . ASP A 1 498 ? -9.243 7.423 33.189 1.00 85.19 498 ASP A CA 1
ATOM 3619 C C . ASP A 1 498 ? -10.532 6.649 32.891 1.00 85.19 498 ASP A C 1
ATOM 3621 O O . ASP A 1 498 ? -11.243 6.250 33.821 1.00 85.19 498 ASP A O 1
ATOM 3625 N N . GLY A 1 499 ? -10.895 6.519 31.619 1.00 85.12 499 GLY A N 1
ATOM 3626 C CA . GLY A 1 499 ? -12.173 5.901 31.291 1.00 85.12 499 GLY A CA 1
ATOM 3627 C C . GLY A 1 499 ? -12.359 5.539 29.833 1.00 85.12 499 GLY A C 1
ATOM 3628 O O . GLY A 1 499 ? -11.535 5.871 28.977 1.00 85.12 499 GLY A O 1
ATOM 3629 N N . MET A 1 500 ? -13.460 4.840 29.584 1.00 88.94 500 MET A N 1
ATOM 3630 C CA . MET A 1 500 ? -13.766 4.158 28.336 1.00 88.94 500 MET A CA 1
ATOM 3631 C C . MET A 1 500 ? -15.125 4.596 27.777 1.00 88.94 500 MET A C 1
ATOM 3633 O O . MET A 1 500 ? -16.083 4.804 28.527 1.00 88.94 500 MET A O 1
ATOM 3637 N N . LEU A 1 501 ? -15.208 4.743 26.454 1.00 89.75 501 LEU A N 1
ATOM 3638 C CA . LEU A 1 501 ? -16.471 4.837 25.718 1.00 89.75 501 LEU A CA 1
ATOM 3639 C C . LEU A 1 501 ? -16.820 3.461 25.157 1.00 89.75 501 LEU A C 1
ATOM 3641 O O . LEU A 1 501 ? -15.989 2.870 24.467 1.00 89.75 501 LEU A O 1
ATOM 3645 N N . LEU A 1 502 ? -18.034 3.001 25.452 1.00 87.19 502 LEU A N 1
ATOM 3646 C CA . LEU A 1 502 ? -18.545 1.687 25.073 1.00 87.19 502 LEU A CA 1
ATOM 3647 C C . LEU A 1 502 ? -19.484 1.805 23.877 1.00 87.19 502 LEU A C 1
ATOM 3649 O O . LEU A 1 502 ? -20.335 2.702 23.831 1.00 87.19 502 LEU A O 1
ATOM 3653 N N . ALA A 1 503 ? -19.400 0.861 22.944 1.00 88.06 503 ALA A N 1
ATOM 3654 C CA . ALA A 1 503 ? -20.227 0.899 21.739 1.00 88.06 503 ALA A CA 1
ATOM 3655 C C . ALA A 1 503 ? -21.727 0.791 22.056 1.00 88.06 503 ALA A C 1
ATOM 3657 O O . ALA A 1 503 ? -22.545 1.493 21.458 1.00 88.06 503 ALA A O 1
ATOM 3658 N N . GLU A 1 504 ? -22.086 -0.021 23.056 1.00 86.06 504 GLU A N 1
ATOM 3659 C CA . GLU A 1 504 ? -23.475 -0.249 23.480 1.00 86.06 504 GLU A CA 1
ATOM 3660 C C . GLU A 1 504 ? -24.169 0.988 24.077 1.00 86.06 504 GLU A C 1
ATOM 3662 O O . GLU A 1 504 ? -25.400 1.041 24.137 1.00 86.06 504 GLU A O 1
ATOM 3667 N N . LEU A 1 505 ? -23.396 1.988 24.513 1.00 83.81 505 LEU A N 1
ATOM 3668 C CA . LEU A 1 505 ? -23.909 3.246 25.063 1.00 83.81 505 LEU A CA 1
ATOM 3669 C C . LEU A 1 505 ? -24.001 4.357 24.007 1.00 83.81 505 LEU A C 1
ATOM 3671 O O . LEU A 1 505 ? -24.547 5.426 24.292 1.00 83.81 505 LEU A O 1
ATOM 3675 N N . GLY A 1 506 ? -23.473 4.115 22.804 1.00 82.25 506 GLY A N 1
ATOM 3676 C CA . GLY A 1 506 ? -23.557 5.023 21.668 1.00 82.25 506 GLY A CA 1
ATOM 3677 C C . GLY A 1 506 ? -24.892 4.940 20.904 1.00 82.25 506 GLY A C 1
ATOM 3678 O O . GLY A 1 506 ? -25.760 4.122 21.214 1.00 82.25 506 GLY A O 1
ATOM 3679 N N . PRO A 1 507 ? -25.079 5.775 19.864 1.00 89.94 507 PRO A N 1
ATOM 3680 C CA . PRO A 1 507 ? -24.155 6.809 19.399 1.00 89.94 507 PRO A CA 1
ATOM 3681 C C . PRO A 1 507 ? -24.087 8.006 20.361 1.00 89.94 507 PRO A C 1
ATOM 3683 O O . PRO A 1 507 ? -25.104 8.490 20.850 1.00 89.94 507 PRO A O 1
ATOM 3686 N N . TYR A 1 508 ? -22.883 8.526 20.589 1.00 89.62 508 TYR A N 1
ATOM 3687 C CA . TYR A 1 508 ? -22.632 9.656 21.482 1.00 89.62 508 TYR A CA 1
ATOM 3688 C C . TYR A 1 508 ? -22.845 10.994 20.751 1.00 89.62 508 TYR A C 1
ATOM 3690 O O . TYR A 1 508 ? -22.031 11.381 19.909 1.00 89.62 508 TYR A O 1
ATOM 3698 N N . GLU A 1 509 ? -23.905 11.741 21.082 1.00 89.38 509 GLU A N 1
ATOM 3699 C CA . GLU A 1 509 ? -24.148 13.084 20.530 1.00 89.38 509 GLU A CA 1
ATOM 3700 C C . GLU A 1 509 ? -23.368 14.173 21.295 1.00 89.38 509 GLU A C 1
ATOM 3702 O O . GLU A 1 509 ? -23.673 14.545 22.432 1.00 89.38 509 GLU A O 1
ATOM 3707 N N . LEU A 1 510 ? -22.363 14.761 20.646 1.00 88.12 510 LEU A N 1
ATOM 3708 C CA . LEU A 1 510 ? -21.416 15.677 21.280 1.00 88.12 510 LEU A CA 1
ATOM 3709 C C . LEU A 1 510 ? -21.778 17.147 21.045 1.00 88.12 510 LEU A C 1
ATOM 3711 O O . LEU A 1 510 ? -21.684 17.679 19.938 1.00 88.12 510 LEU A O 1
ATOM 3715 N N . PHE A 1 511 ? -22.133 17.850 22.123 1.00 87.00 511 PHE A N 1
ATOM 3716 C CA . PHE A 1 511 ? -22.490 19.279 22.109 1.00 87.00 511 PHE A CA 1
ATOM 3717 C C . PHE A 1 511 ? -21.356 20.217 22.562 1.00 87.00 511 PHE A C 1
ATOM 3719 O O . PHE A 1 511 ? -21.605 21.405 22.801 1.00 87.00 511 PHE A O 1
ATOM 3726 N N . GLY A 1 512 ? -20.132 19.706 22.690 1.00 86.69 512 GLY A N 1
ATOM 3727 C CA . GLY A 1 512 ? -18.943 20.440 23.115 1.00 86.69 512 GLY A CA 1
ATOM 3728 C C . GLY A 1 512 ? -17.658 19.704 22.740 1.00 86.69 512 GLY A C 1
ATOM 3729 O O . GLY A 1 512 ? -17.713 18.605 22.194 1.00 86.69 512 GLY A O 1
ATOM 3730 N N . ASP A 1 513 ? -16.516 20.326 23.031 1.00 89.75 513 ASP A N 1
ATOM 3731 C CA . ASP A 1 513 ? -15.209 19.679 22.883 1.00 89.75 513 ASP A CA 1
ATOM 3732 C C . ASP A 1 513 ? -15.070 18.525 23.890 1.00 89.75 513 ASP A C 1
ATOM 3734 O O . ASP A 1 513 ? -15.579 18.628 25.005 1.00 89.75 513 ASP A O 1
ATOM 3738 N N . ILE A 1 514 ? -14.343 17.471 23.521 1.00 91.62 514 ILE A N 1
ATOM 3739 C CA . ILE A 1 514 ? -13.821 16.464 24.456 1.00 91.62 514 ILE A CA 1
ATOM 3740 C C . ILE A 1 514 ? -12.372 16.841 24.742 1.00 91.62 514 ILE A C 1
ATOM 3742 O O . ILE A 1 514 ? -11.596 17.020 23.810 1.00 91.62 514 ILE A O 1
ATOM 3746 N N . VAL A 1 515 ? -11.980 16.969 26.007 1.00 91.50 515 VAL A N 1
ATOM 3747 C CA . VAL A 1 515 ? -10.600 17.301 26.387 1.00 91.50 515 VAL A CA 1
ATOM 3748 C C . VAL A 1 515 ? -10.031 16.181 27.242 1.00 91.50 515 VAL A C 1
ATOM 3750 O O . VAL A 1 515 ? -10.506 15.982 28.356 1.00 91.50 515 VAL A O 1
ATOM 3753 N N . VAL A 1 516 ? -8.982 15.510 26.763 1.00 91.88 516 VAL A N 1
ATOM 3754 C CA . VAL A 1 516 ? -8.213 14.505 27.515 1.00 91.88 516 VAL A CA 1
ATOM 3755 C C . VAL A 1 516 ? -7.024 15.198 28.196 1.00 91.88 516 VAL A C 1
ATOM 3757 O O . VAL A 1 516 ? -6.079 15.596 27.506 1.00 91.88 516 VAL A O 1
ATOM 3760 N N . PRO A 1 517 ? -7.035 15.418 29.525 1.00 90.19 517 PRO A N 1
ATOM 3761 C CA . PRO A 1 517 ? -5.965 16.143 30.213 1.00 90.19 517 PRO A CA 1
ATOM 3762 C C . PRO A 1 517 ? -4.650 15.369 30.286 1.00 90.19 517 PRO A C 1
ATOM 3764 O O . PRO A 1 517 ? -4.625 14.148 30.235 1.00 90.19 517 PRO A O 1
ATOM 3767 N N . LEU A 1 518 ? -3.550 16.082 30.540 1.00 89.81 518 LEU A N 1
ATOM 3768 C CA . LEU A 1 518 ? -2.253 15.456 30.803 1.00 89.81 518 LEU A CA 1
ATOM 3769 C C . LEU A 1 518 ? -2.328 14.450 31.966 1.00 89.81 518 LEU A C 1
ATOM 3771 O O . LEU A 1 518 ? -2.723 14.814 33.078 1.00 89.81 518 LEU A O 1
ATOM 3775 N N . GLY A 1 519 ? -1.848 13.229 31.718 1.00 87.81 519 GLY A N 1
ATOM 3776 C CA . GLY A 1 519 ? -1.864 12.126 32.682 1.00 87.81 519 GLY A CA 1
ATOM 3777 C C . GLY A 1 519 ? -3.231 11.466 32.838 1.00 87.81 519 GLY A C 1
ATOM 3778 O O . GLY A 1 519 ? -3.455 10.852 33.879 1.00 87.81 519 GLY A O 1
ATOM 3779 N N . LYS A 1 520 ? -4.126 11.667 31.862 1.00 90.31 520 LYS A N 1
ATOM 3780 C CA . LYS A 1 520 ? -5.396 10.964 31.727 1.00 90.31 520 LYS A CA 1
ATOM 3781 C C . LYS A 1 520 ? -5.491 10.203 30.419 1.00 90.31 520 LYS A C 1
ATOM 3783 O O . LYS A 1 520 ? -4.962 10.683 29.417 1.00 90.31 520 LYS A O 1
ATOM 3788 N N . THR A 1 521 ? -6.182 9.073 30.463 1.00 90.12 521 THR A N 1
ATOM 3789 C CA . THR A 1 521 ? -6.414 8.182 29.329 1.00 90.12 521 THR A CA 1
ATOM 3790 C C . THR A 1 521 ? -7.902 8.128 28.999 1.00 90.12 521 THR A C 1
ATOM 3792 O O . THR A 1 521 ? -8.737 7.994 29.891 1.00 90.12 521 THR A O 1
ATOM 3795 N N . LEU A 1 522 ? -8.227 8.261 27.715 1.00 92.06 522 LEU A N 1
ATOM 3796 C CA . LEU A 1 522 ? -9.549 7.956 27.174 1.00 92.06 522 LEU A CA 1
ATOM 3797 C C . LEU A 1 522 ? -9.412 6.781 26.206 1.00 92.06 522 LEU A C 1
ATOM 3799 O O . LEU A 1 522 ? -8.661 6.893 25.235 1.00 92.06 522 LEU A O 1
ATOM 3803 N N . ILE A 1 523 ? -10.131 5.695 26.474 1.00 91.62 523 ILE A N 1
ATOM 3804 C CA . ILE A 1 523 ? -10.213 4.510 25.615 1.00 91.62 523 ILE A CA 1
ATOM 3805 C C . ILE A 1 523 ? -11.550 4.543 24.866 1.00 91.62 523 ILE A C 1
ATOM 3807 O O . ILE A 1 523 ? -12.566 4.959 25.421 1.00 91.62 523 ILE A O 1
ATOM 3811 N N . ILE A 1 524 ? -11.562 4.150 23.597 1.00 93.94 524 ILE A N 1
ATOM 3812 C CA . ILE A 1 524 ? -12.775 4.058 22.781 1.00 93.94 524 ILE A CA 1
ATOM 3813 C C . ILE A 1 524 ? -12.832 2.661 22.168 1.00 93.94 524 ILE A C 1
ATOM 3815 O O . ILE A 1 524 ? -11.965 2.301 21.368 1.00 93.94 524 ILE A O 1
ATOM 3819 N N . GLU A 1 525 ? -13.842 1.895 22.575 1.00 90.12 525 GLU A N 1
ATOM 3820 C CA . GLU A 1 525 ? -14.070 0.506 22.170 1.00 90.12 525 GLU A CA 1
ATOM 3821 C C . GLU A 1 525 ? -14.504 0.408 20.690 1.00 90.12 525 GLU A C 1
ATOM 3823 O O . GLU A 1 525 ? -15.169 1.333 20.194 1.00 90.12 525 GLU A O 1
ATOM 3828 N N . PRO A 1 526 ? -14.164 -0.685 19.975 1.00 94.12 526 PRO A N 1
ATOM 3829 C CA . PRO A 1 526 ? -14.639 -0.923 18.611 1.00 94.12 526 PRO A CA 1
ATOM 3830 C C . PRO A 1 526 ? -16.163 -0.801 18.466 1.00 94.12 526 PRO A C 1
ATOM 3832 O O . PRO A 1 526 ? -16.924 -1.151 19.360 1.00 94.12 526 PRO A O 1
ATOM 3835 N N . GLY A 1 527 ? -16.617 -0.270 17.328 1.00 92.62 527 GLY A N 1
ATOM 3836 C CA . GLY A 1 527 ? -18.034 -0.029 17.023 1.00 92.62 527 GLY A CA 1
ATOM 3837 C C . GLY A 1 527 ? -18.629 1.247 17.636 1.00 92.62 527 GLY A C 1
ATOM 3838 O O . GLY A 1 527 ? -19.769 1.608 17.330 1.00 92.62 527 GLY A O 1
ATOM 3839 N N . THR A 1 528 ? -17.878 1.968 18.474 1.00 95.38 528 THR A N 1
ATOM 3840 C CA . THR A 1 528 ? -18.352 3.216 19.086 1.00 95.38 528 THR A CA 1
ATOM 3841 C C . THR A 1 528 ? -18.535 4.329 18.049 1.00 95.38 528 THR A C 1
ATOM 3843 O O . THR A 1 528 ? -17.659 4.581 17.225 1.00 95.38 528 THR A O 1
ATOM 3846 N N . GLN A 1 529 ? -19.650 5.065 18.127 1.00 95.12 529 GLN A N 1
ATOM 3847 C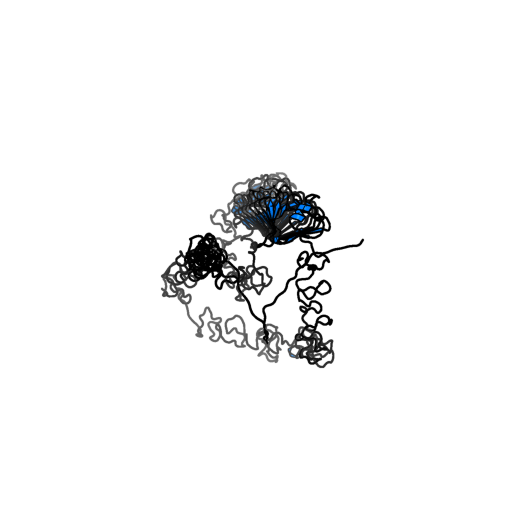 CA . GLN A 1 529 ? -19.944 6.196 17.235 1.00 95.12 529 GLN A CA 1
ATOM 3848 C C . GLN A 1 529 ? -19.983 7.524 18.001 1.00 95.12 529 GLN A C 1
ATOM 3850 O O . GLN A 1 529 ? -20.748 7.672 18.955 1.00 95.12 529 GLN A O 1
ATOM 3855 N N . LEU A 1 530 ? -19.204 8.512 17.557 1.00 94.88 530 LEU A N 1
ATOM 3856 C CA . LEU A 1 530 ? -19.133 9.864 18.114 1.00 94.88 530 LEU A CA 1
ATOM 3857 C C . LEU A 1 530 ? -19.629 10.884 17.079 1.00 94.88 530 LEU A C 1
ATOM 3859 O O . LEU A 1 530 ? -18.995 11.114 16.047 1.00 94.88 530 LEU A O 1
ATOM 3863 N N . ILE A 1 531 ? -20.761 11.529 17.377 1.00 93.19 531 ILE A N 1
ATOM 3864 C CA . ILE A 1 531 ? -21.471 12.428 16.461 1.00 93.19 531 ILE A CA 1
ATOM 3865 C C . ILE A 1 531 ? -21.391 13.873 16.957 1.00 93.19 531 ILE A C 1
ATOM 3867 O O . ILE A 1 531 ? -22.055 14.271 17.915 1.00 93.19 531 ILE A O 1
ATOM 3871 N N . PHE A 1 532 ? -20.604 14.708 16.280 1.00 92.88 532 PHE A N 1
ATOM 3872 C CA . PHE A 1 532 ? -20.391 16.102 16.667 1.00 92.88 532 PHE A CA 1
ATOM 3873 C C . PHE A 1 532 ? -21.535 17.014 16.199 1.00 92.88 532 PHE A C 1
ATOM 3875 O O . PHE A 1 532 ? -21.776 17.222 15.008 1.00 92.88 532 PHE A O 1
ATOM 3882 N N . MET A 1 533 ? -22.212 17.647 17.163 1.00 91.25 533 MET A N 1
ATOM 3883 C CA . MET A 1 533 ? -23.368 18.534 16.960 1.00 91.25 533 MET A CA 1
ATOM 3884 C C . MET A 1 533 ? -22.963 20.004 16.734 1.00 91.25 533 MET A C 1
ATOM 3886 O O . MET A 1 533 ? -23.717 20.940 17.037 1.00 91.25 533 MET A O 1
ATOM 3890 N N . GLY A 1 534 ? -21.749 20.232 16.229 1.00 89.75 534 GLY A N 1
ATOM 3891 C CA . GLY A 1 534 ? -21.177 21.549 15.969 1.00 89.75 534 GLY A CA 1
ATOM 3892 C C . GLY A 1 534 ? -19.661 21.507 15.743 1.00 89.75 534 GLY A C 1
ATOM 3893 O O . GLY A 1 534 ? -19.075 20.428 15.746 1.00 89.75 534 GLY A O 1
ATOM 3894 N N . PRO A 1 535 ? -19.015 22.684 15.597 1.00 92.69 535 PRO A N 1
ATOM 3895 C CA . PRO A 1 535 ? -17.587 22.813 15.308 1.00 92.69 535 PRO A CA 1
ATOM 3896 C C . PRO A 1 535 ? -16.733 22.552 16.557 1.00 92.69 535 PRO A C 1
ATOM 3898 O O . PRO A 1 535 ? -16.054 23.452 17.057 1.00 92.69 535 PRO A O 1
ATOM 3901 N N . TYR A 1 536 ? -16.832 21.337 17.076 1.00 93.06 536 TYR A N 1
ATOM 3902 C CA . TYR A 1 536 ? -16.141 20.846 18.259 1.00 93.06 536 TYR A CA 1
ATOM 3903 C C . TYR A 1 536 ? -15.027 19.878 17.862 1.00 93.06 536 TYR A C 1
ATOM 3905 O O . TYR A 1 536 ? -14.945 19.456 16.706 1.00 93.06 536 TYR A O 1
ATOM 3913 N N . LYS A 1 537 ? -14.152 19.557 18.811 1.00 94.50 537 LYS A N 1
ATOM 3914 C CA . LYS A 1 537 ? -13.008 18.657 18.610 1.00 94.50 537 LYS A CA 1
ATOM 3915 C C . LYS A 1 537 ? -12.800 17.706 19.775 1.00 94.50 537 LYS A C 1
ATOM 3917 O O . LYS A 1 537 ? -13.238 17.981 20.891 1.00 94.50 537 LYS A O 1
ATOM 3922 N N . VAL A 1 538 ? -12.020 16.664 19.519 1.00 94.81 538 VAL A N 1
ATOM 3923 C CA . VAL A 1 538 ? -11.291 15.946 20.568 1.00 94.81 538 VAL A CA 1
ATOM 3924 C C . VAL A 1 538 ? -9.933 16.624 20.731 1.00 94.81 538 VAL A C 1
ATOM 3926 O O . VAL A 1 538 ? -9.185 16.747 19.770 1.00 94.81 538 VAL A O 1
ATOM 3929 N N . LEU A 1 539 ? -9.619 17.115 21.924 1.00 93.38 539 LEU A N 1
ATOM 3930 C CA . LEU A 1 539 ? -8.360 17.771 22.265 1.00 93.38 539 LEU A CA 1
ATOM 3931 C C . LEU A 1 539 ? -7.566 16.886 23.226 1.00 93.38 539 LEU A C 1
ATOM 3933 O O . LEU A 1 539 ? -7.967 16.692 24.375 1.00 93.38 539 LEU A O 1
ATOM 3937 N N . VAL A 1 540 ? -6.422 16.383 22.772 1.00 94.19 540 VAL A N 1
ATOM 3938 C CA . VAL A 1 540 ? -5.623 15.391 23.495 1.00 94.19 540 VAL A CA 1
ATOM 3939 C C . VAL A 1 540 ? -4.348 16.029 24.044 1.00 94.19 540 VAL A C 1
ATOM 3941 O O . VAL A 1 540 ? -3.425 16.372 23.305 1.00 94.19 540 VAL A O 1
ATOM 3944 N N . HIS A 1 541 ? -4.300 16.181 25.369 1.00 89.38 541 HIS A N 1
ATOM 3945 C CA . HIS A 1 541 ? -3.092 16.512 26.134 1.00 89.38 541 HIS A CA 1
ATOM 3946 C C . HIS A 1 541 ? -2.551 15.318 26.941 1.00 89.38 541 HIS A C 1
ATOM 3948 O O . HIS A 1 541 ? -1.435 15.395 27.453 1.00 89.38 541 HIS A O 1
ATOM 3954 N N . GLY A 1 542 ? -3.367 14.277 27.137 1.00 91.06 542 GLY A N 1
ATOM 3955 C CA . GLY A 1 542 ? -3.012 13.006 27.773 1.00 91.06 542 GLY A CA 1
ATOM 3956 C C . GLY A 1 542 ? -2.850 11.887 26.749 1.00 91.06 542 GLY A C 1
ATOM 3957 O O . GLY A 1 542 ? -2.148 12.072 25.757 1.00 91.06 542 GLY A O 1
ATOM 3958 N N . THR A 1 543 ? -3.526 10.763 26.984 1.00 91.50 543 THR A N 1
ATOM 3959 C CA . THR A 1 543 ? -3.503 9.575 26.124 1.00 91.50 543 THR A CA 1
ATOM 3960 C C . THR A 1 543 ? -4.881 9.312 25.522 1.00 91.50 543 THR A C 1
ATOM 3962 O O . THR A 1 543 ? -5.867 9.232 26.249 1.00 91.50 543 THR A O 1
ATOM 3965 N N . LEU A 1 544 ? -4.960 9.165 24.201 1.00 94.25 544 LEU A N 1
ATOM 3966 C CA . LEU A 1 544 ? -6.162 8.679 23.515 1.00 94.25 544 LEU A CA 1
ATOM 3967 C C . LEU A 1 544 ? -5.871 7.305 22.904 1.00 94.25 544 LEU A C 1
ATOM 3969 O O . LEU A 1 544 ? -4.893 7.167 22.171 1.00 94.25 544 LEU A O 1
ATOM 3973 N N . VAL A 1 545 ? -6.715 6.318 23.196 1.00 94.62 545 VAL A N 1
ATOM 3974 C CA . VAL A 1 545 ? -6.626 4.957 22.656 1.00 94.62 545 VAL A CA 1
ATOM 3975 C C . VAL A 1 545 ? -7.931 4.649 21.925 1.00 94.62 545 VAL A C 1
ATOM 3977 O O . VAL A 1 545 ? -8.991 4.619 22.538 1.00 94.62 545 VAL A O 1
ATOM 3980 N N . VAL A 1 546 ? -7.866 4.461 20.611 1.00 96.50 546 VAL A N 1
ATOM 3981 C CA . VAL A 1 546 ? -9.009 4.088 19.765 1.00 96.50 546 VAL A CA 1
ATOM 3982 C C . VAL A 1 546 ? -8.755 2.689 19.227 1.00 96.50 546 VAL A C 1
ATOM 3984 O O . VAL A 1 546 ? -7.719 2.466 18.600 1.00 96.50 546 VAL A O 1
ATOM 3987 N N . LEU A 1 547 ? -9.672 1.761 19.503 1.00 92.38 547 LEU A N 1
ATOM 3988 C CA . LEU A 1 547 ? -9.490 0.325 19.271 1.00 92.38 547 LEU A CA 1
ATOM 3989 C C . LEU A 1 547 ? -10.475 -0.237 18.240 1.00 92.38 547 LEU A C 1
ATOM 3991 O O . LEU A 1 547 ? -10.978 -1.339 18.409 1.00 92.38 547 LEU A O 1
ATOM 3995 N N . GLY A 1 548 ? -10.755 0.492 17.164 1.00 91.06 548 GLY A N 1
ATOM 3996 C CA . GLY A 1 548 ? -11.614 -0.030 16.106 1.00 91.06 548 GLY A CA 1
ATOM 3997 C C . GLY A 1 548 ? -11.033 -1.264 15.412 1.00 91.06 548 GLY A C 1
ATOM 3998 O O . GLY A 1 548 ? -9.820 -1.508 15.440 1.00 91.06 548 GLY A O 1
ATOM 3999 N N . THR A 1 549 ? -11.918 -2.004 14.755 1.00 88.88 549 THR A N 1
ATOM 4000 C CA . THR A 1 549 ? -11.588 -3.081 13.813 1.00 88.88 549 THR A CA 1
ATOM 4001 C C . THR A 1 549 ? -12.262 -2.803 12.473 1.00 88.88 549 THR A C 1
ATOM 4003 O O . THR A 1 549 ? -13.086 -1.895 12.376 1.00 88.88 549 THR A O 1
ATOM 4006 N N . GLU A 1 550 ? -11.952 -3.575 11.438 1.00 82.94 550 GLU A N 1
ATOM 4007 C CA . GLU A 1 550 ? -12.626 -3.430 10.143 1.00 82.94 550 GLU A CA 1
ATOM 4008 C C . GLU A 1 550 ? -14.118 -3.773 10.214 1.00 82.94 550 GLU A C 1
ATOM 4010 O O . GLU A 1 550 ? -14.945 -3.089 9.615 1.00 82.94 550 GLU A O 1
ATOM 4015 N N . GLN A 1 551 ? -14.478 -4.786 11.008 1.00 88.25 551 GLN A N 1
ATOM 4016 C CA . GLN A 1 551 ? -15.867 -5.207 11.214 1.00 88.25 551 GLN A CA 1
ATOM 4017 C C . GLN A 1 551 ? -16.638 -4.235 12.119 1.00 88.25 551 GLN A C 1
ATOM 4019 O O . GLN A 1 551 ? -17.856 -4.106 12.011 1.00 88.25 551 GLN A O 1
ATOM 4024 N N . ALA A 1 552 ? -15.937 -3.557 13.029 1.00 91.38 552 ALA A N 1
ATOM 4025 C CA . ALA A 1 552 ? -16.514 -2.633 13.997 1.00 91.38 552 ALA A CA 1
ATOM 4026 C C . ALA A 1 552 ? -15.631 -1.379 14.138 1.00 91.38 552 ALA A C 1
ATOM 4028 O O . ALA A 1 552 ? -14.968 -1.181 15.169 1.00 91.38 552 ALA A O 1
ATOM 4029 N N . PRO A 1 553 ? -15.605 -0.502 13.118 1.00 95.44 553 PRO A N 1
ATOM 4030 C CA . PRO A 1 553 ? -14.787 0.698 13.167 1.00 95.44 553 PRO A CA 1
ATOM 4031 C C . PRO A 1 553 ? -15.336 1.690 14.193 1.00 95.44 553 PRO A C 1
ATOM 4033 O O . PRO A 1 553 ? -16.543 1.766 14.442 1.00 95.44 553 PRO A O 1
ATOM 4036 N N . VAL A 1 554 ? -14.449 2.495 14.778 1.00 98.00 554 VAL A N 1
ATOM 4037 C CA . VAL A 1 554 ? -14.865 3.636 15.607 1.00 98.00 554 VAL A CA 1
ATOM 4038 C C . VAL A 1 554 ? -15.167 4.816 14.696 1.00 98.00 554 VAL A C 1
ATOM 4040 O O . VAL A 1 554 ? -14.271 5.339 14.037 1.00 98.00 554 VAL A O 1
ATOM 4043 N N . ILE A 1 555 ? -16.416 5.276 14.681 1.00 97.06 555 ILE A N 1
ATOM 4044 C CA . ILE A 1 555 ? -16.872 6.310 13.744 1.00 97.06 555 ILE A CA 1
ATOM 4045 C C . ILE A 1 555 ? -16.840 7.687 14.411 1.00 97.06 555 ILE A C 1
ATOM 4047 O O . ILE A 1 555 ? -17.530 7.922 15.404 1.00 97.06 555 ILE A O 1
ATOM 4051 N N . PHE A 1 556 ? -16.115 8.636 13.818 1.00 97.81 556 PHE A N 1
ATOM 4052 C CA . PHE A 1 556 ? -16.148 10.058 14.167 1.00 97.81 556 PHE A CA 1
ATOM 4053 C C . PHE A 1 556 ? -16.754 10.856 13.013 1.00 97.81 556 PHE A C 1
ATOM 4055 O O . PHE A 1 556 ? -16.156 10.972 11.943 1.00 97.81 556 PHE A O 1
ATOM 4062 N N . SER A 1 557 ? -17.926 11.455 13.223 1.00 95.62 557 SER A N 1
ATOM 4063 C CA . SER A 1 557 ? -18.626 12.175 12.153 1.00 95.62 557 SER A CA 1
ATOM 4064 C C . SER A 1 557 ? -19.413 13.381 12.668 1.00 95.62 557 SER A C 1
ATOM 4066 O O . SER A 1 557 ? -19.554 13.612 13.870 1.00 95.62 557 SER A O 1
ATOM 4068 N N . ALA A 1 558 ? -19.930 14.192 11.748 1.00 93.19 558 ALA A N 1
ATOM 4069 C CA . ALA A 1 558 ? -20.824 15.302 12.066 1.00 93.19 558 ALA A CA 1
ATOM 4070 C C . ALA A 1 558 ? -22.297 14.857 12.087 1.00 93.19 558 ALA A C 1
ATOM 4072 O O . ALA A 1 558 ? -22.672 13.825 11.535 1.00 93.19 558 ALA A O 1
ATOM 4073 N N . ALA A 1 559 ? -23.157 15.666 12.712 1.00 86.12 559 ALA A N 1
ATOM 4074 C CA . ALA A 1 559 ? -24.593 15.406 12.826 1.00 86.12 559 ALA A CA 1
ATOM 4075 C C . ALA A 1 559 ? -25.270 14.985 11.500 1.00 86.12 559 ALA A C 1
ATOM 4077 O O . ALA A 1 559 ? -25.122 15.643 10.467 1.00 86.12 559 ALA A O 1
ATOM 4078 N N . MET A 1 560 ? -26.103 13.939 11.553 1.00 73.81 560 MET A N 1
ATOM 4079 C CA . MET A 1 560 ? -26.807 13.402 10.383 1.00 73.81 560 MET A CA 1
ATOM 4080 C C . MET A 1 560 ? -27.722 14.448 9.713 1.00 73.81 560 MET A C 1
ATOM 4082 O O . MET A 1 560 ? -28.677 14.954 10.310 1.00 73.81 560 MET A O 1
ATOM 4086 N N . GLY A 1 561 ? -27.448 14.771 8.443 1.00 72.75 561 GLY A N 1
ATOM 4087 C CA . GLY A 1 561 ? -28.239 15.746 7.676 1.00 72.75 561 GLY A CA 1
ATOM 4088 C C . GLY A 1 561 ? -27.588 16.307 6.407 1.00 72.75 561 GLY A C 1
ATOM 4089 O O . GLY A 1 561 ? -27.926 17.424 6.010 1.00 72.75 561 GLY A O 1
ATOM 4090 N N . GLY A 1 562 ? -26.676 15.556 5.782 1.00 80.50 562 GLY A N 1
ATOM 4091 C CA . GLY A 1 562 ? -25.801 16.040 4.709 1.00 80.50 562 GLY A CA 1
ATOM 4092 C C . GLY A 1 562 ? -24.582 16.776 5.268 1.00 80.50 562 GLY A C 1
ATOM 4093 O O . GLY A 1 562 ? -24.466 17.979 5.010 1.00 80.50 562 GLY A O 1
ATOM 4094 N N . PRO A 1 563 ? -23.742 16.090 6.068 1.00 89.31 563 PRO A N 1
ATOM 4095 C CA . PRO A 1 563 ? -22.529 16.676 6.618 1.00 89.31 563 PRO A CA 1
ATOM 4096 C C . PRO A 1 563 ? -21.592 17.115 5.490 1.00 89.31 563 PRO A C 1
ATOM 4098 O O . PRO A 1 563 ? -21.589 16.548 4.395 1.00 89.31 563 PRO A O 1
ATOM 4101 N N . VAL A 1 564 ? -20.837 18.177 5.742 1.00 92.69 564 VAL A N 1
ATOM 4102 C CA . VAL A 1 564 ? -19.833 18.700 4.813 1.00 92.69 564 VAL A CA 1
ATOM 4103 C C . VAL A 1 564 ? -18.491 18.864 5.524 1.00 92.69 564 VAL A C 1
ATOM 4105 O O . VAL A 1 564 ? -18.479 19.117 6.732 1.00 92.69 564 VAL A O 1
ATOM 4108 N N . PRO A 1 565 ? -17.365 18.778 4.788 1.00 93.50 565 PRO A N 1
ATOM 4109 C CA . PRO A 1 565 ? -16.046 18.998 5.366 1.00 93.50 565 PRO A CA 1
ATOM 4110 C C . PRO A 1 565 ? -15.993 20.288 6.200 1.00 93.50 565 PRO A C 1
ATOM 4112 O O . PRO A 1 565 ? -16.315 21.381 5.717 1.00 93.50 565 PRO A O 1
ATOM 4115 N N . GLY A 1 566 ? -15.583 20.163 7.462 1.00 92.81 566 GLY A N 1
ATOM 4116 C CA . GLY A 1 566 ? -15.445 21.275 8.404 1.00 92.81 566 GLY A CA 1
ATOM 4117 C C . GLY A 1 566 ? -16.635 21.521 9.333 1.00 92.81 566 GLY A C 1
ATOM 4118 O O . GLY A 1 566 ? -16.611 22.501 10.086 1.00 92.81 566 GLY A O 1
ATOM 4119 N N . ASP A 1 567 ? -17.654 20.659 9.319 1.00 94.00 567 ASP A N 1
ATOM 4120 C CA . ASP A 1 567 ? -18.767 20.728 10.278 1.00 94.00 567 ASP A CA 1
ATOM 4121 C C . ASP A 1 567 ? -18.312 20.468 11.726 1.00 94.00 567 ASP A C 1
ATOM 4123 O O . ASP A 1 567 ? -18.890 21.025 12.665 1.00 94.00 567 ASP A O 1
ATOM 4127 N N . TRP A 1 568 ? -17.215 19.724 11.893 1.00 96.56 568 TRP A N 1
ATOM 4128 C CA . TRP A 1 568 ? -16.461 19.585 13.138 1.00 96.56 568 TRP A CA 1
ATOM 4129 C C . TRP A 1 568 ? -14.955 19.784 12.905 1.00 96.56 568 TRP A C 1
ATOM 4131 O O . TRP A 1 568 ? -14.491 19.942 11.771 1.00 96.56 568 TRP A O 1
ATOM 4141 N N . LEU A 1 569 ? -14.177 19.908 13.981 1.00 96.69 569 LEU A N 1
ATOM 4142 C CA . LEU A 1 569 ? -12.792 20.384 13.906 1.00 96.69 569 LEU A CA 1
ATOM 4143 C C . LEU A 1 569 ? -11.736 19.272 13.846 1.00 96.69 569 LEU A C 1
ATOM 4145 O O . LEU A 1 569 ? -10.615 19.592 13.449 1.00 96.69 569 LEU A O 1
ATOM 4149 N N . GLY A 1 570 ? -12.067 18.028 14.204 1.00 97.56 570 GLY A N 1
ATOM 4150 C CA . GLY A 1 570 ? -11.129 16.899 14.187 1.00 97.56 570 GLY A CA 1
ATOM 4151 C C . GLY A 1 570 ? -10.664 16.383 15.543 1.00 97.56 570 GLY A C 1
ATOM 4152 O O . GLY A 1 570 ? -11.096 16.858 16.599 1.00 97.56 570 GLY A O 1
ATOM 4153 N N . ILE A 1 571 ? -9.714 15.448 15.490 1.00 97.62 571 ILE A N 1
ATOM 4154 C CA . ILE A 1 571 ? -8.953 14.934 16.637 1.00 97.62 571 ILE A CA 1
ATOM 4155 C C . ILE A 1 571 ? -7.600 15.650 16.683 1.00 97.62 571 ILE A C 1
ATOM 4157 O O . ILE A 1 571 ? -6.818 15.582 15.740 1.00 97.62 571 ILE A O 1
ATOM 4161 N N . HIS A 1 572 ? -7.338 16.412 17.742 1.00 95.44 572 HIS A N 1
ATOM 4162 C CA . HIS A 1 572 ? -6.172 17.293 17.862 1.00 95.44 572 HIS A CA 1
ATOM 4163 C C . HIS A 1 572 ? -5.250 16.788 18.969 1.00 95.44 572 HIS A C 1
ATOM 4165 O O . HIS A 1 572 ? -5.553 16.957 20.152 1.00 95.44 572 HIS A O 1
ATOM 4171 N N . PHE A 1 573 ? -4.108 16.226 18.587 1.00 93.94 573 PHE A N 1
ATOM 4172 C CA . PHE A 1 573 ? -2.998 15.933 19.489 1.00 93.94 573 PHE A CA 1
ATOM 4173 C C . PHE A 1 573 ? -2.104 17.174 19.593 1.00 93.94 573 PHE A C 1
ATOM 4175 O O . PHE A 1 573 ? -1.510 17.593 18.603 1.00 93.94 573 PHE A O 1
ATOM 4182 N N . GLU A 1 574 ? -2.022 17.778 20.781 1.00 87.38 574 GLU A N 1
ATOM 4183 C CA . GLU A 1 574 ? -1.130 18.919 21.057 1.00 87.38 574 GLU A CA 1
ATOM 4184 C C . GLU A 1 574 ? 0.097 18.470 21.879 1.00 87.38 574 GLU A C 1
ATOM 4186 O O . GLU A 1 574 ? 0.181 17.318 22.306 1.00 87.38 574 GLU A O 1
ATOM 4191 N N . THR A 1 575 ? 1.054 19.375 22.145 1.00 74.38 575 THR A N 1
ATOM 4192 C CA . THR A 1 575 ? 2.325 19.066 22.829 1.00 74.38 575 THR A CA 1
ATOM 4193 C C . THR A 1 575 ? 2.119 18.154 24.049 1.00 74.38 575 THR A C 1
ATOM 4195 O O . THR A 1 575 ? 1.405 18.528 24.980 1.00 74.38 575 THR A O 1
ATOM 4198 N N . THR A 1 576 ? 2.814 17.008 24.081 1.00 72.94 576 THR A N 1
ATOM 4199 C CA . THR A 1 576 ? 2.738 15.910 25.083 1.00 72.94 576 THR A CA 1
ATOM 4200 C C . THR A 1 576 ? 1.567 14.932 24.977 1.00 72.94 576 THR A C 1
ATOM 4202 O O . THR A 1 576 ? 1.569 13.960 25.728 1.00 72.94 576 THR A O 1
ATOM 4205 N N . GLY A 1 577 ? 0.634 15.133 24.046 1.00 76.88 577 GLY A N 1
ATOM 4206 C CA . GLY A 1 577 ? -0.365 14.126 23.709 1.00 76.88 577 GLY A CA 1
ATOM 4207 C C . GLY A 1 577 ? 0.290 12.887 23.098 1.00 76.88 577 GLY A C 1
ATOM 4208 O O . GLY A 1 577 ? 1.147 13.002 22.219 1.00 76.88 577 GLY A O 1
ATOM 4209 N N . THR A 1 578 ? -0.110 11.715 23.574 1.00 83.06 578 THR A N 1
ATOM 4210 C CA . THR A 1 578 ? 0.247 10.409 23.006 1.00 83.06 578 THR A CA 1
ATOM 4211 C C . THR A 1 578 ? -1.025 9.674 22.624 1.00 83.06 578 THR A C 1
ATOM 4213 O O . THR A 1 578 ? -2.093 9.948 23.172 1.00 83.06 578 THR A O 1
ATOM 4216 N N . GLY A 1 579 ? -0.943 8.729 21.701 1.00 84.88 579 GLY A N 1
ATOM 4217 C CA . GLY A 1 579 ? -2.107 7.914 21.405 1.00 84.88 579 GLY A CA 1
ATOM 4218 C C . GLY A 1 579 ? -1.839 6.758 20.469 1.00 84.88 579 GLY A C 1
ATOM 4219 O O . GLY A 1 579 ? -0.806 6.701 19.800 1.00 84.88 579 GLY A O 1
ATOM 4220 N N . LEU A 1 580 ? -2.811 5.861 20.457 1.00 91.38 580 LEU A N 1
ATOM 4221 C CA . LEU A 1 580 ? -2.981 4.803 19.479 1.00 91.38 580 LEU A CA 1
ATOM 4222 C C . LEU A 1 580 ? -4.331 5.059 18.818 1.00 91.38 580 LEU A C 1
ATOM 4224 O O . LEU A 1 580 ? -5.348 5.103 19.508 1.00 91.38 580 LEU A O 1
ATOM 4228 N N . VAL A 1 581 ? -4.341 5.266 17.507 1.00 96.19 581 VAL A N 1
ATOM 4229 C CA . VAL A 1 581 ? -5.580 5.364 16.734 1.00 96.19 581 VAL A CA 1
ATOM 4230 C C . VAL A 1 581 ? -5.601 4.205 15.755 1.00 96.19 581 VAL A C 1
ATOM 4232 O O . VAL A 1 581 ? -4.865 4.236 14.773 1.00 96.19 581 VAL A O 1
ATOM 4235 N N . ARG A 1 582 ? -6.399 3.178 16.052 1.00 95.81 582 ARG A N 1
ATOM 4236 C CA . ARG A 1 582 ? -6.566 2.000 15.201 1.00 95.81 582 ARG A CA 1
ATOM 4237 C C . ARG A 1 582 ? -8.028 1.825 14.794 1.00 95.81 582 ARG A C 1
ATOM 4239 O O . ARG A 1 582 ? -8.901 2.027 15.638 1.00 95.81 582 ARG A O 1
ATOM 4246 N N . GLY A 1 583 ? -8.299 1.462 13.538 1.00 92.81 583 GLY A N 1
ATOM 4247 C CA . GLY A 1 583 ? -9.652 1.095 13.091 1.00 92.81 583 GLY A CA 1
ATOM 4248 C C . GLY A 1 583 ? -10.675 2.231 13.145 1.00 92.81 583 GLY A C 1
ATOM 4249 O O . GLY A 1 583 ? -11.855 1.987 13.394 1.00 92.81 583 GLY A O 1
ATOM 4250 N N . ALA A 1 584 ? -10.245 3.489 13.026 1.00 98.00 584 ALA A N 1
ATOM 4251 C CA . ALA A 1 584 ? -11.156 4.629 13.095 1.00 98.00 584 ALA A CA 1
ATOM 4252 C C . ALA A 1 584 ? -11.638 5.049 11.699 1.00 98.00 584 ALA A C 1
ATOM 4254 O O . ALA A 1 584 ? -10.851 5.067 10.759 1.00 98.00 584 ALA A O 1
ATOM 4255 N N . ASP A 1 585 ? -12.901 5.459 11.583 1.00 97.88 585 ASP A N 1
ATOM 4256 C CA . ASP A 1 585 ? -13.460 6.105 10.393 1.00 97.88 585 ASP A CA 1
ATOM 4257 C C . ASP A 1 585 ? -13.800 7.567 10.712 1.00 97.88 585 ASP A C 1
ATOM 4259 O O . ASP A 1 585 ? -14.694 7.866 11.509 1.00 97.88 585 ASP A O 1
ATOM 4263 N N . ILE A 1 586 ? -13.031 8.494 10.144 1.00 98.50 586 ILE A N 1
ATOM 4264 C CA . ILE A 1 586 ? -13.057 9.920 10.476 1.00 98.50 586 ILE A CA 1
ATOM 4265 C C . ILE A 1 586 ? -13.587 10.704 9.281 1.00 98.50 586 ILE A C 1
ATOM 4267 O O . ILE A 1 586 ? -12.907 10.864 8.270 1.00 98.50 586 ILE A O 1
ATOM 4271 N N . GLN A 1 587 ? -14.786 11.265 9.422 1.00 97.38 587 GLN A N 1
ATOM 4272 C CA . GLN A 1 587 ? -15.534 11.808 8.292 1.00 97.38 587 GLN A CA 1
ATOM 4273 C C . GLN A 1 587 ? -15.874 13.291 8.472 1.00 97.38 587 GLN A C 1
ATOM 4275 O O . GLN A 1 587 ? -16.271 13.727 9.555 1.00 97.38 587 GLN A O 1
ATOM 4280 N N . TYR A 1 588 ? -15.817 14.081 7.395 1.00 97.06 588 TYR A N 1
ATOM 4281 C CA . TYR A 1 588 ? -16.339 15.464 7.340 1.00 97.06 588 TYR A CA 1
ATOM 4282 C C . TYR A 1 588 ? -15.698 16.465 8.323 1.00 97.06 588 TYR A C 1
ATOM 4284 O O . TYR A 1 588 ? -16.266 17.523 8.628 1.00 97.06 588 TYR A O 1
ATOM 4292 N N . ALA A 1 589 ? -14.495 16.177 8.816 1.00 98.00 589 ALA A N 1
ATOM 4293 C CA . ALA A 1 589 ? -13.759 17.069 9.702 1.00 98.00 589 ALA A CA 1
ATOM 4294 C C . ALA A 1 589 ? -13.124 18.245 8.939 1.00 98.00 589 ALA A C 1
ATOM 4296 O O . ALA A 1 589 ? -12.938 18.230 7.721 1.00 98.00 589 ALA A O 1
ATOM 4297 N N . THR A 1 590 ? -12.743 19.291 9.674 1.00 97.56 590 THR A N 1
ATOM 4298 C CA . THR A 1 590 ? -11.798 20.295 9.157 1.00 97.56 590 THR A CA 1
ATOM 4299 C C . THR A 1 590 ? -10.458 19.615 8.894 1.00 97.56 590 THR A C 1
ATOM 4301 O O . THR A 1 590 ? -9.968 19.627 7.775 1.00 97.56 590 THR A O 1
ATOM 4304 N N . THR A 1 591 ? -9.907 18.974 9.916 1.00 97.69 591 THR A N 1
ATOM 4305 C CA . THR A 1 591 ? -8.731 18.116 9.818 1.00 97.69 591 THR A CA 1
ATOM 4306 C C . THR A 1 591 ? -9.119 16.814 10.492 1.00 97.69 591 THR A C 1
ATOM 4308 O O . THR A 1 591 ? -9.567 16.897 11.628 1.00 97.69 591 THR A O 1
ATOM 4311 N N . GLY A 1 592 ? -9.002 15.651 9.855 1.00 97.94 592 GLY A N 1
ATOM 4312 C CA . GLY A 1 592 ? -9.357 14.381 10.497 1.00 97.94 592 GLY A CA 1
ATOM 4313 C C . GLY A 1 592 ? -8.534 14.170 11.769 1.00 97.94 592 GLY A C 1
ATOM 4314 O O . GLY A 1 592 ? -9.073 14.189 12.881 1.00 97.94 592 GLY A O 1
ATOM 4315 N N . ILE A 1 593 ? -7.209 14.109 11.608 1.00 97.25 593 ILE A N 1
ATOM 4316 C CA . ILE A 1 593 ? -6.244 14.075 12.717 1.00 97.25 593 ILE A CA 1
ATOM 4317 C C . ILE A 1 593 ? -5.214 15.195 12.551 1.00 97.25 593 ILE A C 1
ATOM 4319 O O . ILE A 1 593 ? -4.505 15.267 11.549 1.00 97.25 593 ILE A O 1
ATOM 4323 N N . LEU A 1 594 ? -5.114 16.072 13.549 1.00 94.75 594 LEU A N 1
ATOM 4324 C CA . LEU A 1 594 ? -4.051 17.067 13.672 1.00 94.75 594 LEU A CA 1
ATOM 4325 C C . LEU A 1 594 ? -3.008 16.579 14.681 1.00 94.75 594 LEU A C 1
ATOM 4327 O O . LEU A 1 594 ? -3.331 16.359 15.849 1.00 94.75 594 LEU A O 1
ATOM 4331 N N . VAL A 1 595 ? -1.758 16.487 14.239 1.00 92.25 595 VAL A N 1
ATOM 4332 C CA . VAL A 1 595 ? -0.595 16.106 15.046 1.00 92.25 595 VAL A CA 1
ATOM 4333 C C . VAL A 1 595 ? 0.313 17.322 15.224 1.00 92.25 595 VAL A C 1
ATOM 4335 O O . VAL A 1 595 ? 1.065 17.662 14.315 1.00 92.25 595 VAL A O 1
ATOM 4338 N N . ASP A 1 596 ? 0.265 17.984 16.384 1.00 89.75 596 ASP A N 1
ATOM 4339 C CA . ASP A 1 596 ? 1.068 19.181 16.679 1.00 89.75 596 ASP A CA 1
ATOM 4340 C C . ASP A 1 596 ? 2.102 18.923 17.786 1.00 89.75 596 ASP A C 1
ATOM 4342 O O . ASP A 1 596 ? 1.769 18.833 18.969 1.00 89.75 596 ASP A O 1
ATOM 4346 N N . GLU A 1 597 ? 3.381 18.816 17.404 1.00 84.94 597 GLU A N 1
ATOM 4347 C CA . GLU A 1 597 ? 4.497 18.481 18.314 1.00 84.94 597 GLU A CA 1
ATOM 4348 C C . GLU A 1 597 ? 4.279 17.180 19.131 1.00 84.94 597 GLU A C 1
ATOM 4350 O O . GLU A 1 597 ? 4.825 17.036 20.231 1.00 84.94 597 GLU A O 1
ATOM 4355 N N . ALA A 1 598 ? 3.489 16.244 18.596 1.00 83.75 598 ALA A N 1
ATOM 4356 C CA . ALA A 1 598 ? 3.123 14.968 19.212 1.00 83.75 598 ALA A CA 1
ATOM 4357 C C . ALA A 1 598 ? 3.660 13.761 18.417 1.00 83.75 598 ALA A C 1
ATOM 4359 O O . ALA A 1 598 ? 3.988 13.870 17.233 1.00 83.75 598 ALA A O 1
ATOM 4360 N N . SER A 1 599 ? 3.730 12.607 19.079 1.00 79.69 599 SER A N 1
ATOM 4361 C CA . SER A 1 599 ? 4.102 11.322 18.477 1.00 79.69 599 SER A CA 1
ATOM 4362 C C . SER A 1 599 ? 3.036 10.297 18.857 1.00 79.69 599 SER A C 1
ATOM 4364 O O . SER A 1 599 ? 2.709 10.151 20.036 1.00 79.69 599 SER A O 1
ATOM 4366 N N . LEU A 1 600 ? 2.475 9.628 17.857 1.00 87.69 600 LEU A N 1
ATOM 4367 C CA . LEU A 1 600 ? 1.416 8.637 18.005 1.00 87.69 600 LEU A CA 1
ATOM 4368 C C . LEU A 1 600 ? 1.497 7.622 16.866 1.00 87.69 600 LEU A C 1
ATOM 4370 O O . LEU A 1 600 ? 2.075 7.913 15.815 1.00 87.69 600 LEU A O 1
ATOM 4374 N N . THR A 1 601 ? 0.887 6.466 17.092 1.00 91.19 601 THR A N 1
ATOM 4375 C CA . THR A 1 601 ? 0.704 5.435 16.072 1.00 91.19 601 THR A CA 1
ATOM 4376 C C . THR A 1 601 ? -0.717 5.529 15.541 1.00 91.19 601 THR A C 1
ATOM 4378 O O . THR A 1 601 ? -1.672 5.571 16.323 1.00 91.19 601 THR A O 1
ATOM 4381 N N . ILE A 1 602 ? -0.847 5.590 14.221 1.00 95.50 602 ILE A N 1
ATOM 4382 C CA . ILE A 1 602 ? -2.122 5.581 13.512 1.00 95.50 602 ILE A CA 1
ATOM 4383 C C . ILE A 1 602 ? -2.085 4.378 12.578 1.00 95.50 602 ILE A C 1
ATOM 4385 O O . ILE A 1 602 ? -1.189 4.306 11.738 1.00 95.50 602 ILE A O 1
ATOM 4389 N N . SER A 1 603 ? -3.025 3.447 12.721 1.00 95.25 603 SER A N 1
ATOM 4390 C CA . SER A 1 603 ? -3.101 2.305 11.815 1.00 95.25 603 SER A CA 1
ATOM 4391 C C . SER A 1 603 ? -4.514 1.875 11.451 1.00 95.25 603 SER A C 1
ATOM 4393 O O . SER A 1 603 ? -5.452 2.190 12.183 1.00 95.25 603 SER A O 1
ATOM 4395 N N . HIS A 1 604 ? -4.695 1.211 10.305 1.00 92.94 604 HIS A N 1
ATOM 4396 C CA . HIS A 1 604 ? -6.003 0.705 9.836 1.00 92.94 604 HIS A CA 1
ATOM 4397 C C . HIS A 1 604 ? -7.114 1.762 9.955 1.00 92.94 604 HIS A C 1
ATOM 4399 O O . HIS A 1 604 ? -8.205 1.502 10.447 1.00 92.94 604 HIS A O 1
ATOM 4405 N N . THR A 1 605 ? -6.785 3.022 9.674 1.00 97.38 605 THR A N 1
ATOM 4406 C CA . THR A 1 605 ? -7.646 4.174 9.971 1.00 97.38 605 THR A CA 1
ATOM 4407 C C . THR A 1 605 ? -7.973 4.887 8.678 1.00 97.38 605 THR A C 1
ATOM 4409 O O . THR A 1 605 ? -7.073 5.223 7.909 1.00 97.38 605 THR A O 1
ATOM 4412 N N . ARG A 1 606 ? -9.258 5.172 8.473 1.00 98.12 606 ARG A N 1
ATOM 4413 C CA . ARG A 1 606 ? -9.766 5.928 7.337 1.00 98.12 606 ARG A CA 1
ATOM 4414 C C . ARG A 1 606 ? -10.061 7.369 7.733 1.00 98.12 606 ARG A C 1
ATOM 4416 O O . ARG A 1 606 ? -10.744 7.631 8.722 1.00 98.12 606 ARG A O 1
ATOM 4423 N N . ALA A 1 607 ? -9.572 8.321 6.943 1.00 98.38 607 ALA A N 1
ATOM 4424 C CA . ALA A 1 607 ? -10.000 9.714 7.009 1.00 98.38 607 ALA A CA 1
ATOM 4425 C C . ALA A 1 607 ? -10.562 10.144 5.654 1.00 98.38 607 ALA A C 1
ATOM 4427 O O . ALA A 1 607 ? -9.828 10.237 4.662 1.00 98.38 607 ALA A O 1
ATOM 4428 N N . GLU A 1 608 ? -11.863 10.430 5.621 1.00 97.31 608 GLU A N 1
ATOM 4429 C CA . GLU A 1 608 ? -12.577 10.722 4.385 1.00 97.31 608 GLU A CA 1
ATOM 4430 C C . GLU A 1 608 ? -13.368 12.031 4.402 1.00 97.31 608 GLU A C 1
ATOM 4432 O O . GLU A 1 608 ? -13.870 12.497 5.432 1.00 97.31 608 GLU A O 1
ATOM 4437 N N . ASN A 1 609 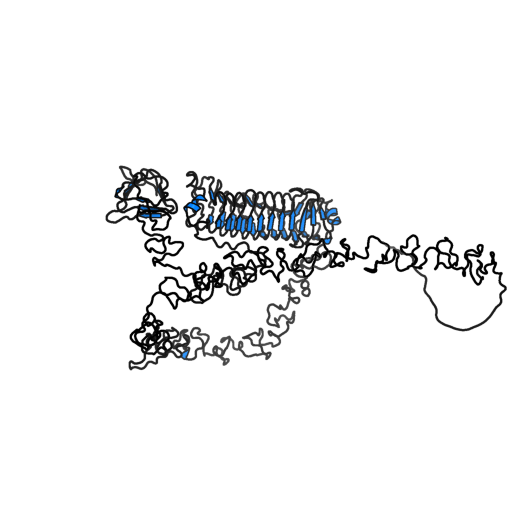? -13.507 12.638 3.221 1.00 96.62 609 ASN A N 1
ATOM 4438 C CA . ASN A 1 609 ? -14.310 13.845 3.015 1.00 96.62 609 ASN A CA 1
ATOM 4439 C C . ASN A 1 609 ? -13.964 14.992 3.995 1.00 96.62 609 ASN A C 1
ATOM 4441 O O . ASN A 1 609 ? -14.836 15.766 4.399 1.00 96.62 609 ASN A O 1
ATOM 4445 N N . CYS A 1 610 ? -12.700 15.112 4.405 1.00 97.88 610 CYS A N 1
ATOM 4446 C CA . CYS A 1 610 ? -12.182 16.178 5.263 1.00 97.88 610 CYS A CA 1
ATOM 4447 C C . CYS A 1 610 ? -11.500 17.281 4.429 1.00 97.88 610 CYS A C 1
ATOM 4449 O O . CYS A 1 610 ? -11.132 17.075 3.271 1.00 97.88 610 CYS A O 1
ATOM 4451 N N . LEU A 1 611 ? -11.279 18.478 4.999 1.00 97.19 611 LEU A N 1
ATOM 4452 C CA . LEU A 1 611 ? -10.407 19.458 4.313 1.00 97.19 611 LEU A CA 1
ATOM 4453 C C . LEU A 1 611 ? -8.938 19.010 4.353 1.00 97.19 611 LEU A C 1
ATOM 4455 O O . LEU A 1 611 ? -8.165 19.270 3.436 1.00 97.19 611 LEU A O 1
ATOM 4459 N N . SER A 1 612 ? -8.530 18.339 5.422 1.00 97.31 612 SER A N 1
ATOM 4460 C CA . SER A 1 612 ? -7.280 17.586 5.457 1.00 97.31 612 SER A CA 1
ATOM 4461 C C . SER A 1 612 ? -7.530 16.262 6.161 1.00 97.31 612 SER A C 1
ATOM 4463 O O . SER A 1 612 ? -8.108 16.279 7.246 1.00 97.31 612 SER A O 1
ATOM 4465 N N . GLY A 1 613 ? -7.129 15.137 5.573 1.00 97.88 613 GLY A N 1
ATOM 4466 C CA . GLY A 1 613 ? -7.252 13.831 6.223 1.00 97.88 613 GLY A CA 1
ATOM 4467 C C . GLY A 1 613 ? -6.401 13.802 7.491 1.00 97.88 613 GLY A C 1
ATOM 4468 O O . GLY A 1 613 ? -6.918 13.779 8.610 1.00 97.88 613 GLY A O 1
ATOM 4469 N N . ILE A 1 614 ? -5.088 13.946 7.317 1.00 96.31 614 ILE A N 1
ATOM 4470 C CA . ILE A 1 614 ? -4.123 14.077 8.412 1.00 96.31 614 ILE A CA 1
ATOM 4471 C C . ILE A 1 614 ? -3.256 15.315 8.183 1.00 96.31 614 ILE A C 1
ATOM 4473 O O . ILE A 1 614 ? -2.781 15.567 7.077 1.00 96.31 614 ILE A O 1
ATOM 4477 N N . GLN A 1 615 ? -3.033 16.099 9.237 1.00 94.06 615 GLN A N 1
ATOM 4478 C CA . GLN A 1 615 ? -2.128 17.245 9.214 1.00 94.06 615 GLN A CA 1
ATOM 4479 C C . GLN A 1 615 ? -1.070 17.110 10.306 1.00 94.06 615 GLN A C 1
ATOM 4481 O O . GLN A 1 615 ? -1.396 16.883 11.469 1.00 94.06 615 GLN A O 1
ATOM 4486 N N . VAL A 1 616 ? 0.195 17.315 9.943 1.00 90.75 616 VAL A N 1
ATOM 4487 C CA . VAL A 1 616 ? 1.341 17.253 10.857 1.00 90.75 616 VAL A CA 1
ATOM 4488 C C . VAL A 1 616 ? 2.000 18.626 10.953 1.00 90.75 616 VAL A C 1
ATOM 4490 O O . VAL A 1 616 ? 2.404 19.211 9.945 1.00 90.75 616 VAL A O 1
ATOM 4493 N N . THR A 1 617 ? 2.121 19.147 12.175 1.00 87.62 617 THR A N 1
ATOM 4494 C CA . THR A 1 617 ? 2.716 20.454 12.480 1.00 87.62 617 THR A CA 1
ATOM 4495 C C . THR A 1 617 ? 3.722 20.386 13.632 1.00 87.62 617 THR A C 1
ATOM 4497 O O . THR A 1 617 ? 3.793 19.430 14.404 1.00 87.62 617 THR A O 1
ATOM 4500 N N . GLY A 1 618 ? 4.546 21.430 13.752 1.00 79.69 618 GLY A N 1
ATOM 4501 C CA . GLY A 1 618 ? 5.599 21.518 14.769 1.00 79.69 618 GLY A CA 1
ATOM 4502 C C . GLY A 1 618 ? 6.961 21.071 14.237 1.00 79.69 618 GLY A C 1
ATOM 4503 O O . GLY A 1 618 ? 7.108 20.818 13.052 1.00 79.69 618 GLY A O 1
ATOM 4504 N N . THR A 1 619 ? 8.003 21.030 15.075 1.00 77.25 619 THR A N 1
ATOM 4505 C CA . THR A 1 619 ? 9.371 20.628 14.648 1.00 77.25 619 THR A CA 1
ATOM 4506 C C . THR A 1 619 ? 9.858 19.317 15.259 1.00 77.25 619 THR A C 1
ATOM 4508 O O . THR A 1 619 ? 11.036 18.994 15.144 1.00 77.25 619 THR A O 1
ATOM 4511 N N . SER A 1 620 ? 8.993 18.630 15.996 1.00 78.50 620 SER A N 1
ATOM 4512 C CA . SER A 1 620 ? 9.306 17.397 16.726 1.00 78.50 620 SER A CA 1
ATOM 4513 C C . SER A 1 620 ? 8.180 16.373 16.642 1.00 78.50 620 SER A C 1
ATOM 4515 O O . SER A 1 620 ? 8.146 15.467 17.465 1.00 78.50 620 SER A O 1
ATOM 4517 N N . ALA A 1 621 ? 7.236 16.560 15.715 1.00 83.38 621 ALA A N 1
ATOM 4518 C CA . ALA A 1 621 ? 6.226 15.550 15.451 1.00 83.38 621 ALA A CA 1
ATOM 4519 C C . ALA A 1 621 ? 6.882 14.379 14.708 1.00 83.38 621 ALA A C 1
ATOM 4521 O O . ALA A 1 621 ? 7.749 14.595 13.860 1.00 83.38 621 ALA A O 1
ATOM 4522 N N . SER A 1 622 ? 6.501 13.158 15.070 1.00 84.56 622 SER A N 1
ATOM 4523 C CA . SER A 1 622 ? 7.010 11.927 14.452 1.00 84.56 622 SER A CA 1
ATOM 4524 C C . SER A 1 622 ? 5.939 10.826 14.478 1.00 84.56 622 SER A C 1
ATOM 4526 O O . SER A 1 622 ? 6.103 9.829 15.189 1.00 84.56 622 SER A O 1
ATOM 4528 N N . PRO A 1 623 ? 4.773 11.046 13.843 1.00 89.69 623 PRO A N 1
ATOM 4529 C CA . PRO A 1 623 ? 3.747 10.017 13.768 1.00 89.69 623 PRO A CA 1
ATOM 4530 C C . PRO A 1 623 ? 4.189 8.866 12.850 1.00 89.69 623 PRO A C 1
ATOM 4532 O O . PRO A 1 623 ? 4.873 9.093 11.849 1.00 89.69 623 PRO A O 1
ATOM 4535 N N . SER A 1 624 ? 3.759 7.653 13.197 1.00 91.88 624 SER A N 1
ATOM 4536 C CA . SER A 1 624 ? 3.835 6.471 12.330 1.00 91.88 624 SER A CA 1
ATOM 4537 C C . SER A 1 624 ? 2.442 6.177 11.789 1.00 91.88 624 SER A C 1
ATOM 4539 O O . SER A 1 624 ? 1.504 6.052 12.580 1.00 91.88 624 SER A O 1
ATOM 4541 N N . LEU A 1 625 ? 2.314 6.112 10.467 1.00 94.69 625 LEU A N 1
ATOM 4542 C CA . LEU A 1 625 ? 1.081 5.820 9.744 1.00 94.69 625 LEU A CA 1
ATOM 4543 C C . LEU A 1 625 ? 1.264 4.490 9.013 1.00 94.69 625 LEU A C 1
ATOM 4545 O O . LEU A 1 625 ? 2.207 4.354 8.238 1.00 94.69 625 LEU A O 1
ATOM 4549 N N . ASP A 1 626 ? 0.383 3.531 9.267 1.00 93.88 626 ASP A N 1
ATOM 4550 C CA . ASP A 1 626 ? 0.481 2.172 8.728 1.00 93.88 626 ASP A CA 1
ATOM 4551 C C . ASP A 1 626 ? -0.913 1.651 8.343 1.00 93.88 626 ASP A C 1
ATOM 4553 O O . ASP A 1 626 ? -1.825 1.743 9.158 1.00 93.88 626 ASP A O 1
ATOM 4557 N N . HIS A 1 627 ? -1.137 1.167 7.119 1.00 93.50 627 HIS A N 1
ATOM 4558 C CA . HIS A 1 627 ? -2.485 0.772 6.657 1.00 93.50 627 HIS A CA 1
ATOM 4559 C C . HIS A 1 627 ? -3.531 1.900 6.801 1.00 93.50 627 HIS A C 1
ATOM 4561 O O . HIS A 1 627 ? -4.657 1.701 7.252 1.00 93.50 627 HIS A O 1
ATOM 4567 N N . VAL A 1 628 ? -3.152 3.148 6.500 1.00 97.69 628 VAL A N 1
ATOM 4568 C CA . VAL A 1 628 ? -4.065 4.302 6.577 1.00 97.69 628 VAL A CA 1
ATOM 4569 C C . VAL A 1 628 ? -4.706 4.558 5.217 1.00 97.69 628 VAL A C 1
ATOM 4571 O O . VAL A 1 628 ? -4.008 4.621 4.206 1.00 97.69 628 VAL A O 1
ATOM 4574 N N . GLU A 1 629 ? -6.017 4.807 5.200 1.00 98.19 629 GLU A N 1
ATOM 4575 C CA . GLU A 1 629 ? -6.745 5.228 4.000 1.00 98.19 629 GLU A CA 1
ATOM 4576 C C . GLU A 1 629 ? -7.116 6.720 4.076 1.00 98.19 629 GLU A C 1
ATOM 4578 O O . GLU A 1 629 ? -7.875 7.156 4.944 1.00 98.19 629 GLU A O 1
ATOM 4583 N N . LEU A 1 630 ? -6.605 7.535 3.150 1.00 98.56 630 LEU A N 1
ATOM 4584 C CA . LEU A 1 630 ? -6.938 8.960 3.034 1.00 98.56 630 LEU A CA 1
ATOM 4585 C C . LEU A 1 630 ? -7.685 9.192 1.721 1.00 98.56 630 LEU A C 1
ATOM 4587 O O . LEU A 1 630 ? -7.056 9.244 0.661 1.00 98.56 630 LEU A O 1
ATOM 4591 N N . LYS A 1 631 ? -9.014 9.348 1.796 1.00 97.75 631 LYS A N 1
ATOM 4592 C CA . LYS A 1 631 ? -9.898 9.364 0.620 1.00 97.75 631 LYS A CA 1
ATOM 4593 C C . LYS A 1 631 ? -10.766 10.615 0.491 1.00 97.75 631 LYS A C 1
ATOM 4595 O O . LYS A 1 631 ? -11.386 11.055 1.456 1.00 97.75 631 LYS A O 1
ATOM 4600 N N . GLY A 1 632 ? -10.901 11.176 -0.712 1.00 97.00 632 GLY A N 1
ATOM 4601 C CA . GLY A 1 632 ? -11.921 12.206 -0.973 1.00 97.00 632 GLY A CA 1
ATOM 4602 C C . GLY A 1 632 ? -11.704 13.530 -0.224 1.00 97.00 632 GLY A C 1
ATOM 4603 O O . GLY A 1 632 ? -12.648 14.300 -0.037 1.00 97.00 632 GLY A O 1
ATOM 4604 N N . ASN A 1 633 ? -10.486 13.794 0.258 1.00 98.31 633 ASN A N 1
ATOM 4605 C CA . ASN A 1 633 ? -10.147 15.001 1.010 1.00 98.31 633 ASN A CA 1
ATOM 4606 C C . ASN A 1 633 ? -9.673 16.133 0.081 1.00 98.31 633 ASN A C 1
ATOM 4608 O O . ASN A 1 633 ? -9.174 15.893 -1.018 1.00 98.31 633 ASN A O 1
ATOM 4612 N N . ASP A 1 634 ? -9.726 17.390 0.538 1.00 97.38 634 ASP A N 1
ATOM 4613 C CA . ASP A 1 634 ? -9.024 18.478 -0.174 1.00 97.38 634 ASP A CA 1
ATOM 4614 C C . ASP A 1 634 ? -7.494 18.235 -0.143 1.00 97.38 634 ASP A C 1
ATOM 4616 O O . ASP A 1 634 ? -6.788 18.482 -1.121 1.00 97.38 634 ASP A O 1
ATOM 4620 N N . ILE A 1 635 ? -6.967 17.732 0.976 1.00 97.19 635 ILE A N 1
ATOM 4621 C CA . ILE A 1 635 ? -5.583 17.261 1.107 1.00 97.19 635 ILE A CA 1
ATOM 4622 C C . ILE A 1 635 ? -5.602 15.934 1.870 1.00 97.19 635 ILE A C 1
ATOM 4624 O O . ILE A 1 635 ? -6.176 15.882 2.954 1.00 97.19 635 ILE A O 1
ATOM 4628 N N . GLY A 1 636 ? -4.974 14.878 1.353 1.00 97.62 636 GLY A N 1
ATOM 4629 C CA . GLY A 1 636 ? -4.814 13.621 2.088 1.00 97.62 636 GLY A CA 1
ATOM 4630 C C . GLY A 1 636 ? -3.931 13.828 3.321 1.00 97.62 636 GLY A C 1
ATOM 4631 O O . GLY A 1 636 ? -4.429 13.892 4.448 1.00 97.62 636 GLY A O 1
ATOM 4632 N N . LEU A 1 637 ? -2.627 14.013 3.097 1.00 95.44 637 LEU A N 1
ATOM 4633 C CA . LEU A 1 637 ? -1.613 14.252 4.127 1.00 95.44 637 LEU A CA 1
ATOM 4634 C C . LEU A 1 637 ? -0.945 15.629 3.957 1.00 95.44 637 LEU A C 1
ATOM 4636 O O . LEU A 1 637 ? -0.265 15.890 2.962 1.00 95.44 637 LEU A O 1
ATOM 4640 N N . ASP A 1 638 ? -1.105 16.508 4.951 1.00 93.12 638 ASP A N 1
ATOM 4641 C CA . ASP A 1 638 ? -0.531 17.862 4.972 1.00 93.12 638 ASP A CA 1
ATOM 4642 C C . ASP A 1 638 ? 0.614 17.995 5.991 1.00 93.12 638 ASP A C 1
ATOM 4644 O O . ASP A 1 638 ? 0.399 18.048 7.204 1.00 93.12 638 ASP A O 1
ATOM 4648 N N . LEU A 1 639 ? 1.848 18.116 5.502 1.00 88.81 639 LEU A N 1
ATOM 4649 C CA . LEU A 1 639 ? 3.065 18.303 6.298 1.00 88.81 639 LEU A CA 1
ATOM 4650 C C . LEU A 1 639 ? 3.399 19.803 6.430 1.00 88.81 639 LEU A C 1
ATOM 4652 O O . LEU A 1 639 ? 4.377 20.329 5.873 1.00 88.81 639 LEU A O 1
ATOM 4656 N N . ALA A 1 640 ? 2.551 20.527 7.159 1.00 78.00 640 ALA A N 1
ATOM 4657 C CA . ALA A 1 640 ? 2.602 21.980 7.283 1.00 78.00 640 ALA A CA 1
ATOM 4658 C C . ALA A 1 640 ? 3.648 22.462 8.314 1.00 78.00 640 ALA A C 1
ATOM 4660 O O . ALA A 1 640 ? 3.455 22.402 9.527 1.00 78.00 640 ALA A O 1
ATOM 4661 N N . TRP A 1 641 ? 4.745 23.063 7.830 1.00 67.50 641 TRP A N 1
ATOM 4662 C CA . TRP A 1 641 ? 5.820 23.644 8.658 1.00 67.50 641 TRP A CA 1
ATOM 4663 C C . TRP A 1 641 ? 6.517 22.656 9.612 1.00 67.50 641 TRP A C 1
ATOM 4665 O O . TRP A 1 641 ? 6.974 23.062 10.683 1.00 67.50 641 TRP A O 1
ATOM 4675 N N . ALA A 1 642 ? 6.683 21.408 9.173 1.00 57.44 642 ALA A N 1
ATOM 4676 C CA . ALA A 1 642 ? 7.340 20.315 9.893 1.00 57.44 642 ALA A CA 1
ATOM 4677 C C . ALA A 1 642 ? 8.806 20.590 10.351 1.00 57.44 642 ALA A C 1
ATOM 4679 O O . ALA A 1 642 ? 9.355 19.904 11.208 1.00 57.44 642 ALA A O 1
ATOM 4680 N N . GLY A 1 643 ? 9.485 21.638 9.874 1.00 57.38 643 GLY A N 1
ATOM 4681 C CA . GLY A 1 643 ? 10.852 21.967 10.316 1.00 57.38 643 GLY A CA 1
ATOM 4682 C C . GLY A 1 643 ? 11.944 21.255 9.505 1.00 57.38 643 GLY A C 1
ATOM 4683 O O . GLY A 1 643 ? 11.750 21.031 8.326 1.00 57.38 643 GLY A O 1
ATOM 4684 N N . TRP A 1 644 ? 13.137 21.038 10.085 1.00 56.56 644 TRP A N 1
ATOM 4685 C CA . TRP A 1 644 ? 14.352 20.562 9.374 1.00 56.56 644 TRP A CA 1
ATOM 4686 C C . TRP A 1 644 ? 14.852 19.179 9.851 1.00 56.56 644 TRP A C 1
ATOM 4688 O O . TRP A 1 644 ? 16.034 18.884 9.683 1.00 56.56 644 TRP A O 1
ATOM 4698 N N . SER A 1 645 ? 14.015 18.390 10.531 1.00 56.19 645 SER A N 1
ATOM 4699 C CA . SER A 1 645 ? 14.343 17.033 11.011 1.00 56.19 645 SER A CA 1
ATOM 4700 C C . SER A 1 645 ? 13.103 16.414 11.676 1.00 56.19 645 SER A C 1
ATOM 4702 O O . SER A 1 645 ? 12.970 16.515 12.895 1.00 56.19 645 SER A O 1
ATOM 4704 N N . GLN A 1 646 ? 12.195 15.831 10.896 1.00 69.69 646 GLN A N 1
ATOM 4705 C CA . GLN A 1 646 ? 11.145 14.935 11.402 1.00 69.69 646 GLN A CA 1
ATOM 4706 C C . GLN A 1 646 ? 11.330 13.563 10.767 1.00 69.69 646 GLN A C 1
ATOM 4708 O O . GLN A 1 646 ? 11.854 13.499 9.665 1.00 69.69 646 GLN A O 1
ATOM 4713 N N . ASP A 1 647 ? 10.908 12.512 11.460 1.00 79.25 647 ASP A N 1
ATOM 4714 C CA . ASP A 1 647 ? 10.808 11.170 10.893 1.00 79.25 647 ASP A CA 1
ATOM 4715 C C . ASP A 1 647 ? 9.308 10.863 10.843 1.00 79.25 647 ASP A C 1
ATOM 4717 O O . ASP A 1 647 ? 8.709 10.478 11.850 1.00 79.25 647 ASP A O 1
ATOM 4721 N N . ILE A 1 648 ? 8.677 11.183 9.711 1.00 87.69 648 ILE A N 1
ATOM 4722 C CA . ILE A 1 648 ? 7.278 10.829 9.445 1.00 87.69 648 ILE A CA 1
ATOM 4723 C C . ILE A 1 648 ? 7.314 9.582 8.582 1.00 87.69 648 ILE A C 1
ATOM 4725 O O . ILE A 1 648 ? 7.870 9.618 7.484 1.00 87.69 648 ILE A O 1
ATOM 4729 N N . PHE A 1 649 ? 6.733 8.500 9.079 1.00 89.62 649 PHE A N 1
ATOM 4730 C CA . PHE A 1 649 ? 6.731 7.219 8.390 1.00 89.62 649 PHE A CA 1
ATOM 4731 C C . PHE A 1 649 ? 5.321 6.895 7.920 1.00 89.62 649 PHE A C 1
ATOM 4733 O O . PHE A 1 649 ? 4.388 6.947 8.721 1.00 89.62 649 PHE A O 1
ATOM 4740 N N . VAL A 1 650 ? 5.176 6.614 6.629 1.00 93.94 650 VAL A N 1
ATOM 4741 C CA . VAL A 1 650 ? 3.916 6.216 6.001 1.00 93.94 650 VAL A CA 1
ATOM 4742 C C . VAL A 1 650 ? 4.162 4.903 5.277 1.00 93.94 650 VAL A C 1
ATOM 4744 O O . VAL A 1 650 ? 5.003 4.858 4.378 1.00 93.94 650 VAL A O 1
ATOM 4747 N N . ASN A 1 651 ? 3.449 3.863 5.693 1.00 93.12 651 ASN A N 1
ATOM 4748 C CA . ASN A 1 651 ? 3.639 2.496 5.234 1.00 93.12 651 ASN A CA 1
ATOM 4749 C C . ASN A 1 651 ? 2.302 1.829 4.887 1.00 93.12 651 ASN A C 1
ATOM 4751 O O . ASN A 1 651 ? 1.292 2.159 5.515 1.00 93.12 651 ASN A O 1
ATOM 4755 N N . TYR A 1 652 ? 2.277 0.942 3.887 1.00 91.94 652 TYR A N 1
ATOM 4756 C CA . TYR A 1 652 ? 1.079 0.190 3.461 1.00 91.94 652 TYR A CA 1
ATOM 4757 C C . TYR A 1 652 ? -0.197 1.036 3.331 1.00 91.94 652 TYR A C 1
ATOM 4759 O O . TYR A 1 652 ? -1.302 0.586 3.599 1.00 91.94 652 TYR A O 1
ATOM 4767 N N . SER A 1 653 ? -0.060 2.317 2.989 1.00 96.31 653 SER A N 1
ATOM 4768 C CA . SER A 1 653 ? -1.160 3.279 3.073 1.00 96.31 653 SER A CA 1
ATOM 4769 C C . SER A 1 653 ? -1.717 3.603 1.692 1.00 96.31 653 SER A C 1
ATOM 4771 O O . SER A 1 653 ? -0.976 3.679 0.709 1.00 96.31 653 SER A O 1
ATOM 4773 N N . LEU A 1 654 ? -3.023 3.863 1.632 1.00 97.12 654 LEU A N 1
ATOM 4774 C CA . LEU A 1 654 ? -3.749 4.198 0.412 1.00 97.12 654 LEU A CA 1
ATOM 4775 C C . LEU A 1 654 ? -4.231 5.653 0.459 1.00 97.12 654 LEU A C 1
ATOM 4777 O O . LEU A 1 654 ? -5.075 6.038 1.265 1.00 97.12 654 LEU A O 1
ATOM 4781 N N . ILE A 1 655 ? -3.699 6.491 -0.426 1.00 98.38 655 ILE A N 1
ATOM 4782 C CA . ILE A 1 655 ? -3.976 7.932 -0.467 1.00 98.38 655 ILE A CA 1
ATOM 4783 C C . ILE A 1 655 ? -4.558 8.267 -1.835 1.00 98.38 655 ILE A C 1
ATOM 4785 O O . ILE A 1 655 ? -3.824 8.436 -2.813 1.00 98.38 655 ILE A O 1
ATOM 4789 N N . HIS A 1 656 ? -5.886 8.364 -1.912 1.00 98.12 656 HIS A N 1
ATOM 4790 C CA . HIS A 1 656 ? -6.579 8.385 -3.198 1.00 98.12 656 HIS A CA 1
ATOM 4791 C C . HIS A 1 656 ? -7.810 9.276 -3.275 1.00 98.12 656 HIS A C 1
ATOM 4793 O O . HIS A 1 656 ? -8.375 9.675 -2.263 1.00 98.12 656 HIS A O 1
ATOM 4799 N N . GLU A 1 657 ? -8.205 9.638 -4.496 1.00 97.56 657 GLU A N 1
ATOM 4800 C CA . GLU A 1 657 ? -9.378 10.486 -4.765 1.00 97.56 657 GLU A CA 1
ATOM 4801 C C . GLU A 1 657 ? -9.360 11.839 -4.017 1.00 97.56 657 GLU A C 1
ATOM 4803 O O . GLU A 1 657 ? -10.397 12.475 -3.828 1.00 97.56 657 GLU A O 1
ATOM 4808 N N . ASN A 1 658 ? -8.191 12.310 -3.567 1.00 98.38 658 ASN A N 1
ATOM 4809 C CA . ASN A 1 658 ? -8.058 13.616 -2.925 1.00 98.38 658 ASN A CA 1
ATOM 4810 C C . ASN A 1 658 ? -7.799 14.696 -3.978 1.00 98.38 658 ASN A C 1
ATOM 4812 O O . ASN A 1 658 ? -7.317 14.420 -5.077 1.00 98.38 658 ASN A O 1
ATOM 4816 N N . VAL A 1 659 ? -8.009 15.969 -3.636 1.00 97.69 659 VAL A N 1
ATOM 4817 C CA . VAL A 1 659 ? -7.556 17.052 -4.525 1.00 97.69 659 VAL A CA 1
ATOM 4818 C C . VAL A 1 659 ? -6.026 17.083 -4.592 1.00 97.69 659 VAL A C 1
ATOM 4820 O O . VAL A 1 659 ? -5.439 17.286 -5.655 1.00 97.69 659 VAL A O 1
ATOM 4823 N N . THR A 1 660 ? -5.354 16.882 -3.462 1.00 96.88 660 THR A N 1
ATOM 4824 C CA . THR A 1 660 ? -3.902 16.675 -3.364 1.00 96.88 660 THR A CA 1
ATOM 4825 C C . THR A 1 660 ? -3.646 15.503 -2.427 1.00 96.88 660 THR A C 1
ATOM 4827 O O . THR A 1 660 ? -4.173 15.509 -1.319 1.00 96.88 660 THR A O 1
ATOM 4830 N N . GLY A 1 661 ? -2.844 14.522 -2.841 1.00 97.31 661 GLY A N 1
ATOM 4831 C CA . GLY A 1 661 ? -2.531 13.346 -2.028 1.00 97.31 661 GLY A CA 1
ATOM 4832 C C . GLY A 1 661 ? -1.682 13.722 -0.816 1.00 97.31 661 GLY A C 1
ATOM 4833 O O . GLY A 1 661 ? -2.184 13.821 0.301 1.00 97.31 661 GLY A O 1
ATOM 4834 N N . ILE A 1 662 ? -0.401 14.007 -1.042 1.00 94.81 662 ILE A N 1
ATOM 4835 C CA . ILE A 1 662 ? 0.566 14.395 -0.014 1.00 94.81 662 ILE A CA 1
ATOM 4836 C C . ILE A 1 662 ? 1.192 15.736 -0.378 1.00 94.81 662 ILE A C 1
ATOM 4838 O O . ILE A 1 662 ? 1.687 15.933 -1.490 1.00 94.81 662 ILE A O 1
ATOM 4842 N N . THR A 1 663 ? 1.241 16.660 0.580 1.00 90.62 663 THR A N 1
ATOM 4843 C CA . THR A 1 663 ? 1.972 17.919 0.418 1.00 90.62 663 THR A CA 1
ATOM 4844 C C . THR A 1 663 ? 2.837 18.253 1.619 1.00 90.62 663 THR A C 1
ATOM 4846 O O . THR A 1 663 ? 2.405 18.132 2.758 1.00 90.62 663 THR A O 1
ATOM 4849 N N . GLY A 1 664 ? 4.048 18.755 1.367 1.00 78.38 664 GLY A N 1
ATOM 4850 C CA . GLY A 1 664 ? 4.944 19.267 2.400 1.00 78.38 664 GLY A CA 1
ATOM 4851 C C . GLY A 1 664 ? 5.519 20.644 2.081 1.00 78.38 664 GLY A C 1
ATOM 4852 O O . GLY A 1 664 ? 5.514 21.110 0.941 1.00 78.38 664 GLY A O 1
ATOM 4853 N N . SER A 1 665 ? 5.990 21.338 3.120 1.00 66.75 665 SER A N 1
ATOM 4854 C CA . SER A 1 665 ? 6.798 22.552 2.962 1.00 66.75 665 SER A CA 1
ATOM 4855 C C . SER A 1 665 ? 7.968 22.583 3.948 1.00 66.75 665 SER A C 1
ATOM 4857 O O . SER A 1 665 ? 7.768 22.585 5.166 1.00 66.75 665 SER A O 1
ATOM 4859 N N . GLY A 1 666 ? 9.194 22.693 3.428 1.00 60.09 666 GLY A N 1
ATOM 4860 C CA . GLY A 1 666 ? 10.425 22.476 4.192 1.00 60.09 666 GLY A CA 1
ATOM 4861 C C . GLY A 1 666 ? 10.810 20.994 4.235 1.00 60.09 666 GLY A C 1
ATOM 4862 O O . GLY A 1 666 ? 9.972 20.143 3.966 1.00 60.09 666 GLY A O 1
ATOM 4863 N N . SER A 1 667 ? 12.068 20.702 4.593 1.00 62.03 667 SER A N 1
ATOM 4864 C CA . SER A 1 667 ? 12.616 19.338 4.652 1.00 62.03 667 SER A CA 1
ATOM 4865 C C . SER A 1 667 ? 11.892 18.479 5.694 1.00 62.03 667 SER A C 1
ATOM 4867 O O . SER A 1 667 ? 12.274 18.450 6.866 1.00 62.03 667 SER A O 1
ATOM 4869 N N . SER A 1 668 ? 10.823 17.835 5.237 1.00 65.19 668 SER A N 1
ATOM 4870 C CA . SER A 1 668 ? 9.788 17.178 6.035 1.00 65.19 668 SER A CA 1
ATOM 4871 C C . SER A 1 668 ? 10.220 15.832 6.608 1.00 65.19 668 SER A C 1
ATOM 4873 O O . SER A 1 668 ? 9.609 15.393 7.572 1.00 65.19 668 SER A O 1
ATOM 4875 N N . GLY A 1 669 ? 11.277 15.211 6.064 1.00 77.31 669 GLY A N 1
ATOM 4876 C CA . GLY A 1 669 ? 11.759 13.894 6.494 1.00 77.31 669 GLY A CA 1
ATOM 4877 C C . GLY A 1 669 ? 10.682 12.807 6.423 1.00 77.31 669 GLY A C 1
ATOM 4878 O O . GLY A 1 669 ? 10.679 11.857 7.202 1.00 77.31 669 GLY A O 1
ATOM 4879 N N . LEU A 1 670 ? 9.755 12.973 5.476 1.00 87.50 670 LEU A N 1
ATOM 4880 C CA . LEU A 1 670 ? 8.790 11.956 5.093 1.00 87.50 670 LEU A CA 1
ATOM 4881 C C . LEU A 1 670 ? 9.532 10.756 4.504 1.00 87.50 670 LEU A C 1
ATOM 4883 O O . LEU A 1 670 ? 10.343 10.914 3.591 1.00 87.50 670 LEU A O 1
ATOM 4887 N N . THR A 1 671 ? 9.209 9.573 5.005 1.00 90.75 671 THR A N 1
ATOM 4888 C CA . THR A 1 671 ? 9.503 8.293 4.367 1.00 90.75 671 THR A CA 1
ATOM 4889 C C . THR A 1 671 ? 8.172 7.664 3.988 1.00 90.75 671 THR A C 1
ATOM 4891 O O . THR A 1 671 ? 7.358 7.377 4.863 1.00 90.75 671 THR A O 1
ATOM 4894 N N . LEU A 1 672 ? 7.947 7.521 2.687 1.00 92.62 672 LEU A N 1
ATOM 4895 C CA . LEU A 1 672 ? 6.796 6.844 2.107 1.00 92.62 672 LEU A CA 1
ATOM 4896 C C . LEU A 1 672 ? 7.270 5.494 1.569 1.00 92.62 672 LEU A C 1
ATOM 4898 O O . LEU A 1 672 ? 8.196 5.458 0.755 1.00 92.62 672 LEU A O 1
ATOM 4902 N N . TRP A 1 673 ? 6.659 4.420 2.055 1.00 91.88 673 TRP A N 1
ATOM 4903 C CA . TRP A 1 673 ? 7.064 3.047 1.779 1.00 91.88 673 TRP A CA 1
ATOM 4904 C C . TRP A 1 673 ? 5.847 2.152 1.526 1.00 91.88 673 TRP A C 1
ATOM 4906 O O . TRP A 1 673 ? 4.812 2.369 2.151 1.00 91.88 673 TRP A O 1
ATOM 4916 N N . ASN A 1 674 ? 5.932 1.200 0.589 1.00 89.19 674 ASN A N 1
ATOM 4917 C CA . ASN A 1 674 ? 4.892 0.197 0.296 1.00 89.19 674 ASN A CA 1
ATOM 4918 C C . ASN A 1 674 ? 3.482 0.787 0.153 1.00 89.19 674 ASN A C 1
ATOM 4920 O O . ASN A 1 674 ? 2.496 0.195 0.568 1.00 89.19 674 ASN A O 1
ATOM 4924 N N . SER A 1 675 ? 3.381 2.013 -0.360 1.00 95.25 675 SER A N 1
ATOM 4925 C CA . SER A 1 675 ? 2.153 2.806 -0.301 1.00 95.25 675 SER A CA 1
ATOM 4926 C C . SER A 1 675 ? 1.687 3.207 -1.691 1.00 95.25 675 SER A C 1
ATOM 4928 O O . SER A 1 675 ? 2.477 3.339 -2.628 1.00 95.25 675 SER A O 1
ATOM 4930 N N . ARG A 1 676 ? 0.386 3.464 -1.807 1.00 96.62 676 ARG A N 1
ATOM 4931 C CA . ARG A 1 676 ? -0.282 3.815 -3.060 1.00 96.62 676 ARG A CA 1
ATOM 4932 C C . ARG A 1 676 ? -0.825 5.233 -2.974 1.00 96.62 676 ARG A C 1
ATOM 4934 O O . ARG A 1 676 ? -1.645 5.545 -2.112 1.00 96.62 676 ARG A O 1
ATOM 4941 N N . VAL A 1 677 ? -0.380 6.108 -3.870 1.00 97.88 677 VAL A N 1
ATOM 4942 C CA . VAL A 1 677 ? -0.846 7.495 -3.984 1.00 97.88 677 VAL A CA 1
ATOM 4943 C C . VAL A 1 677 ? -1.470 7.696 -5.355 1.00 97.88 677 VAL A C 1
ATOM 4945 O O . VAL A 1 677 ? -0.803 8.113 -6.307 1.00 97.88 677 VAL A O 1
ATOM 4948 N N . ILE A 1 678 ? -2.759 7.376 -5.453 1.00 97.00 678 ILE A N 1
ATOM 4949 C CA . ILE A 1 678 ? -3.414 7.144 -6.741 1.00 97.00 678 ILE A CA 1
ATOM 4950 C C . ILE A 1 678 ? -4.632 8.036 -6.969 1.00 97.00 678 ILE A C 1
ATOM 4952 O O . ILE A 1 678 ? -5.313 8.425 -6.026 1.00 97.00 678 ILE A O 1
ATOM 4956 N N . ASN A 1 679 ? -4.946 8.353 -8.223 1.00 96.44 679 ASN A N 1
ATOM 4957 C CA . ASN A 1 679 ? -6.204 9.011 -8.607 1.00 96.44 679 ASN A CA 1
ATOM 4958 C C . ASN A 1 679 ? -6.501 10.336 -7.869 1.00 96.44 679 ASN A C 1
ATOM 4960 O O . ASN A 1 679 ? -7.661 10.654 -7.602 1.00 96.44 679 ASN A O 1
ATOM 4964 N N . ASN A 1 680 ? -5.478 11.127 -7.519 1.00 97.56 680 ASN A N 1
ATOM 4965 C CA . ASN A 1 680 ? -5.675 12.452 -6.921 1.00 97.56 680 ASN A CA 1
ATOM 4966 C C . ASN A 1 680 ? -5.821 13.532 -8.015 1.00 97.56 680 ASN A C 1
ATOM 4968 O O . ASN A 1 680 ? -5.048 13.584 -8.977 1.00 97.56 680 ASN A O 1
ATOM 4972 N N . ASP A 1 681 ? -6.768 14.463 -7.846 1.00 97.44 681 ASP A N 1
ATOM 4973 C CA . ASP A 1 681 ? -7.200 15.401 -8.901 1.00 97.44 681 ASP A CA 1
ATOM 4974 C C . ASP A 1 681 ? -6.110 16.390 -9.366 1.00 97.44 681 ASP A C 1
ATOM 4976 O O . ASP A 1 681 ? -6.276 17.052 -10.396 1.00 97.44 681 ASP A O 1
ATOM 4980 N N . GLN A 1 682 ? -5.031 16.592 -8.595 1.00 95.94 682 GLN A N 1
ATOM 4981 C CA . GLN A 1 682 ? -3.962 17.542 -8.940 1.00 95.94 682 GLN A CA 1
ATOM 4982 C C . GLN A 1 682 ? -2.553 16.991 -8.758 1.00 95.94 682 GLN A C 1
ATOM 4984 O O . GLN A 1 682 ? -1.788 16.940 -9.717 1.00 95.94 682 GLN A O 1
ATOM 4989 N N . VAL A 1 683 ? -2.163 16.674 -7.528 1.00 95.06 683 VAL A N 1
ATOM 4990 C CA . VAL A 1 683 ? -0.800 16.238 -7.211 1.00 95.06 683 VAL A CA 1
ATOM 4991 C C . VAL A 1 683 ? -0.892 14.990 -6.353 1.00 95.06 683 VAL A C 1
ATOM 4993 O O . VAL A 1 683 ? -1.603 15.020 -5.350 1.00 95.06 683 VAL A O 1
ATOM 4996 N N . GLY A 1 684 ? -0.168 13.938 -6.733 1.00 96.19 684 GLY A N 1
ATOM 4997 C CA . GLY A 1 684 ? 0.018 12.753 -5.907 1.00 96.19 684 GLY A CA 1
ATOM 4998 C C . GLY A 1 684 ? 0.878 13.107 -4.700 1.00 96.19 684 GLY A C 1
ATOM 4999 O O . GLY A 1 684 ? 0.371 13.234 -3.591 1.00 96.19 684 GLY A O 1
ATOM 5000 N N . VAL A 1 685 ? 2.166 13.370 -4.922 1.00 93.56 685 VAL A N 1
ATOM 5001 C CA . VAL A 1 685 ? 3.143 13.631 -3.860 1.00 93.56 685 VAL A CA 1
ATOM 5002 C C . VAL A 1 685 ? 3.958 14.888 -4.145 1.00 93.56 685 VAL A C 1
ATOM 5004 O O . VAL A 1 685 ? 4.599 15.023 -5.184 1.00 93.56 685 VAL A O 1
ATOM 5007 N N . HIS A 1 686 ? 3.994 15.822 -3.200 1.00 89.81 686 HIS A N 1
ATOM 5008 C CA . HIS A 1 686 ? 4.905 16.964 -3.239 1.00 89.81 686 HIS A CA 1
ATOM 5009 C C . HIS A 1 686 ? 6.037 16.782 -2.220 1.00 89.81 686 HIS A C 1
ATOM 5011 O O . HIS A 1 686 ? 5.825 16.916 -1.014 1.00 89.81 686 HIS A O 1
ATOM 5017 N N . LEU A 1 687 ? 7.237 16.495 -2.732 1.00 81.62 687 LEU A N 1
ATOM 5018 C CA . LEU A 1 687 ? 8.445 16.202 -1.964 1.00 81.62 687 LEU A CA 1
ATOM 5019 C C . LEU A 1 687 ? 9.255 17.473 -1.648 1.00 81.62 687 LEU A C 1
ATOM 5021 O O . LEU A 1 687 ? 9.466 18.340 -2.508 1.00 81.62 687 LEU A O 1
ATOM 5025 N N . ASP A 1 688 ? 9.708 17.544 -0.395 1.00 81.06 688 ASP A N 1
ATOM 5026 C CA . ASP A 1 688 ? 10.764 18.439 0.088 1.00 81.06 688 ASP A CA 1
ATOM 5027 C C . ASP A 1 688 ? 11.514 17.741 1.235 1.00 81.06 688 ASP A C 1
ATOM 5029 O O . ASP A 1 688 ? 11.019 17.643 2.364 1.00 81.06 688 ASP A O 1
ATOM 5033 N N . GLY A 1 689 ? 12.693 17.199 0.929 1.00 79.44 689 GLY A N 1
ATOM 5034 C CA . GLY A 1 689 ? 13.523 16.389 1.822 1.00 79.44 689 GLY A CA 1
ATOM 5035 C C . GLY A 1 689 ? 12.882 15.064 2.235 1.00 79.44 689 GLY A C 1
ATOM 5036 O O . GLY A 1 689 ? 12.864 14.775 3.431 1.00 79.44 689 GLY A O 1
ATOM 5037 N N . ALA A 1 690 ? 12.343 14.313 1.276 1.00 84.94 690 ALA A N 1
ATOM 5038 C CA . ALA A 1 690 ? 11.579 13.088 1.495 1.00 84.94 690 ALA A CA 1
ATOM 5039 C C . ALA A 1 690 ? 12.150 11.878 0.729 1.00 84.94 690 ALA A C 1
ATOM 5041 O O . ALA A 1 690 ? 12.787 12.019 -0.316 1.00 84.94 690 ALA A O 1
ATOM 5042 N N . THR A 1 691 ? 11.907 10.684 1.267 1.00 88.69 691 THR A N 1
ATOM 5043 C CA . THR A 1 691 ? 12.249 9.394 0.658 1.00 88.69 691 THR A CA 1
ATOM 5044 C C . THR A 1 691 ? 10.964 8.693 0.248 1.00 88.69 691 THR A C 1
ATOM 5046 O O . THR A 1 691 ? 10.078 8.505 1.075 1.00 88.69 691 THR A O 1
ATOM 5049 N N . VAL A 1 692 ? 10.872 8.315 -1.019 1.00 91.69 692 VAL A N 1
ATOM 5050 C CA . VAL A 1 692 ? 9.831 7.446 -1.564 1.00 91.69 692 VAL A CA 1
ATOM 5051 C C . VAL A 1 692 ? 10.510 6.159 -1.997 1.00 91.69 692 VAL A C 1
ATOM 5053 O O . VAL A 1 692 ? 11.518 6.195 -2.708 1.00 91.69 692 VAL A O 1
ATOM 5056 N N . TRP A 1 693 ? 9.994 5.031 -1.541 1.00 90.06 693 TRP A N 1
ATOM 5057 C CA . TRP A 1 693 ? 10.549 3.735 -1.881 1.00 90.06 693 TRP A CA 1
ATOM 5058 C C . TRP A 1 693 ? 9.427 2.722 -2.034 1.00 90.06 693 TRP A C 1
ATOM 5060 O O . TRP A 1 693 ? 8.548 2.682 -1.182 1.00 90.06 693 TRP A O 1
ATOM 5070 N N . HIS A 1 694 ? 9.445 1.913 -3.092 1.00 86.62 694 HIS A N 1
ATOM 5071 C CA . HIS A 1 694 ? 8.473 0.829 -3.250 1.00 86.62 694 HIS A CA 1
ATOM 5072 C C . HIS A 1 694 ? 7.010 1.297 -3.215 1.00 86.62 694 HIS A C 1
ATOM 5074 O O . HIS A 1 694 ? 6.185 0.804 -2.457 1.00 86.62 694 HIS A O 1
ATOM 5080 N N . CYS A 1 695 ? 6.706 2.359 -3.956 1.00 93.62 695 CYS A N 1
ATOM 5081 C CA . CYS A 1 695 ? 5.379 2.966 -3.960 1.00 93.62 695 CYS A CA 1
ATOM 5082 C C . CYS A 1 695 ? 4.755 2.944 -5.351 1.00 93.62 695 CYS A C 1
ATOM 5084 O O . CYS A 1 695 ? 5.464 2.998 -6.354 1.00 93.62 695 CYS A O 1
ATOM 5086 N N . GLU A 1 696 ? 3.428 2.979 -5.404 1.00 94.88 696 GLU A N 1
ATOM 5087 C CA . GLU A 1 696 ? 2.670 3.240 -6.627 1.00 94.88 696 GLU A CA 1
ATOM 5088 C C . GLU A 1 696 ? 2.173 4.691 -6.616 1.00 94.88 696 GLU A C 1
ATOM 5090 O O . GLU A 1 696 ? 1.487 5.123 -5.688 1.00 94.88 696 GLU A O 1
ATOM 5095 N N . ILE A 1 697 ? 2.518 5.471 -7.638 1.00 97.06 697 ILE A N 1
ATOM 5096 C CA . ILE A 1 697 ? 2.091 6.864 -7.795 1.00 97.06 697 ILE A CA 1
ATOM 5097 C C . ILE A 1 697 ? 1.447 7.004 -9.172 1.00 97.06 697 ILE A C 1
ATOM 5099 O O . ILE A 1 697 ? 2.113 7.374 -10.145 1.00 97.06 697 ILE A O 1
ATOM 5103 N N . SER A 1 698 ? 0.149 6.701 -9.248 1.00 96.12 698 SER A N 1
ATOM 5104 C CA . SER A 1 698 ? -0.562 6.528 -10.518 1.00 96.12 698 SER A CA 1
ATOM 5105 C C . SER A 1 698 ? -1.857 7.336 -10.653 1.00 96.12 698 SER A C 1
ATOM 5107 O O . SER A 1 698 ? -2.461 7.770 -9.674 1.00 96.12 698 SER A O 1
ATOM 5109 N N . GLY A 1 699 ? -2.284 7.633 -11.882 1.00 93.56 699 GLY A N 1
ATOM 5110 C CA . GLY A 1 699 ? -3.586 8.268 -12.146 1.00 93.56 699 GLY A CA 1
ATOM 5111 C C . GLY A 1 699 ? -3.759 9.706 -11.623 1.00 93.56 699 GLY A C 1
ATOM 5112 O O . GLY A 1 699 ? -4.875 10.227 -11.596 1.00 93.56 699 GLY A O 1
ATOM 5113 N N . ASN A 1 700 ? -2.687 10.383 -11.194 1.00 97.50 700 ASN A N 1
ATOM 5114 C CA . ASN A 1 700 ? -2.741 11.771 -10.725 1.00 97.50 700 ASN A CA 1
ATOM 5115 C C . ASN A 1 700 ? -2.525 12.754 -11.890 1.00 97.50 700 ASN A C 1
ATOM 5117 O O . ASN A 1 700 ? -1.887 12.442 -12.892 1.00 97.50 700 ASN A O 1
ATOM 5121 N N . VAL A 1 701 ? -2.942 14.019 -11.762 1.00 96.81 701 VAL A N 1
ATOM 5122 C CA . VAL A 1 701 ? -2.533 15.025 -12.772 1.00 96.81 701 VAL A CA 1
ATOM 5123 C C . VAL A 1 701 ? -1.011 15.222 -12.756 1.00 96.81 701 VAL A C 1
ATOM 5125 O O . VAL A 1 701 ? -0.361 15.283 -13.794 1.00 96.81 701 VAL A O 1
ATOM 5128 N N . THR A 1 702 ? -0.382 15.311 -11.594 1.00 96.75 702 THR A N 1
ATOM 5129 C CA . THR A 1 702 ? 1.077 15.238 -11.483 1.00 96.75 702 THR A CA 1
ATOM 5130 C C . THR A 1 702 ? 1.430 14.230 -10.411 1.00 96.75 702 THR A C 1
ATOM 5132 O O . THR A 1 702 ? 1.000 14.410 -9.276 1.00 96.75 702 THR A O 1
ATOM 5135 N N . GLY A 1 703 ? 2.202 13.199 -10.753 1.00 96.62 703 GLY A N 1
ATOM 5136 C CA . GLY A 1 703 ? 2.588 12.154 -9.808 1.00 96.62 703 GLY A CA 1
ATOM 5137 C C . GLY A 1 703 ? 3.420 12.741 -8.673 1.00 96.62 703 GLY A C 1
ATOM 5138 O O . GLY A 1 703 ? 2.948 12.865 -7.547 1.00 96.62 703 GLY A O 1
ATOM 5139 N N . ILE A 1 704 ? 4.628 13.203 -8.991 1.00 93.50 704 ILE A N 1
ATOM 5140 C CA . ILE A 1 704 ? 5.579 13.784 -8.043 1.00 93.50 704 ILE A CA 1
ATOM 5141 C C . ILE A 1 704 ? 5.896 15.231 -8.418 1.00 93.50 704 ILE A C 1
ATOM 5143 O O . ILE A 1 704 ? 6.229 15.548 -9.558 1.00 93.50 704 ILE A O 1
ATOM 5147 N N . VAL A 1 705 ? 5.877 16.129 -7.437 1.00 90.06 705 VAL A N 1
ATOM 5148 C CA . VAL A 1 705 ? 6.410 17.493 -7.545 1.00 90.06 705 VAL A CA 1
ATOM 5149 C C . VAL A 1 705 ? 7.567 17.643 -6.569 1.00 90.06 705 VAL A C 1
ATOM 5151 O O . VAL A 1 705 ? 7.451 17.225 -5.424 1.00 90.06 705 VAL A O 1
ATOM 5154 N N . THR A 1 706 ? 8.657 18.298 -6.970 1.00 83.88 706 THR A N 1
ATOM 5155 C CA . THR A 1 706 ? 9.787 18.596 -6.065 1.00 83.88 706 THR A CA 1
ATOM 5156 C C . THR A 1 706 ? 10.012 20.105 -5.915 1.00 83.88 706 THR A C 1
ATOM 5158 O O . THR A 1 706 ? 9.960 20.864 -6.896 1.00 83.88 706 THR A O 1
ATOM 5161 N N . GLN A 1 707 ? 10.267 20.580 -4.686 1.00 74.12 707 GLN A N 1
ATOM 5162 C CA . GLN A 1 707 ? 10.551 22.000 -4.392 1.00 74.12 707 GLN A CA 1
ATOM 5163 C C . GLN A 1 707 ? 11.721 22.210 -3.410 1.00 74.12 707 GLN A C 1
ATOM 5165 O O . GLN A 1 707 ? 11.631 22.997 -2.471 1.00 74.12 707 GLN A O 1
ATOM 5170 N N . GLY A 1 708 ? 12.878 21.615 -3.704 1.00 66.44 708 GLY A N 1
ATOM 5171 C CA . GLY A 1 708 ? 14.069 21.703 -2.847 1.00 66.44 708 GLY A CA 1
ATOM 5172 C C . GLY A 1 708 ? 14.102 20.583 -1.808 1.00 66.44 708 GLY A C 1
ATOM 5173 O O . GLY A 1 708 ? 13.129 19.876 -1.664 1.00 66.44 708 GLY A O 1
ATOM 5174 N N . GLY A 1 709 ? 15.241 20.382 -1.138 1.00 67.75 709 GLY A N 1
ATOM 5175 C CA . GLY A 1 709 ? 15.494 19.186 -0.320 1.00 67.75 709 GLY A CA 1
ATOM 5176 C C . GLY A 1 709 ? 16.354 18.112 -1.012 1.00 67.75 709 GLY A C 1
ATOM 5177 O O . GLY A 1 709 ? 16.775 18.263 -2.161 1.00 67.75 709 GLY A O 1
ATOM 5178 N N . TRP A 1 710 ? 16.740 17.077 -0.264 1.00 77.62 710 TRP A N 1
ATOM 5179 C CA . TRP A 1 710 ? 17.426 15.892 -0.799 1.00 77.62 710 TRP A CA 1
ATOM 5180 C C . TRP A 1 710 ? 16.366 14.810 -0.951 1.00 77.62 710 TRP A C 1
ATOM 5182 O O . TRP A 1 710 ? 16.153 14.042 -0.020 1.00 77.62 710 TRP A O 1
ATOM 5192 N N . ASP A 1 711 ? 15.663 14.848 -2.075 1.00 84.50 711 ASP A N 1
ATOM 5193 C CA . ASP A 1 711 ? 14.558 13.939 -2.355 1.00 84.50 711 ASP A CA 1
ATOM 5194 C C . ASP A 1 711 ? 15.071 12.693 -3.081 1.00 84.50 711 ASP A C 1
ATOM 5196 O O . ASP A 1 711 ? 15.905 12.798 -3.994 1.00 84.50 711 ASP A O 1
ATOM 5200 N N . THR A 1 712 ? 14.565 11.526 -2.694 1.00 88.38 712 THR A N 1
ATOM 5201 C CA . THR A 1 712 ? 14.862 10.256 -3.364 1.00 88.38 712 THR A CA 1
ATOM 5202 C C . THR A 1 712 ? 13.586 9.492 -3.676 1.00 88.38 712 THR A C 1
ATOM 5204 O O . THR A 1 712 ? 12.693 9.439 -2.837 1.00 88.38 712 THR A O 1
ATOM 5207 N N . CYS A 1 713 ? 13.516 8.893 -4.861 1.00 91.38 713 CYS A N 1
ATOM 5208 C CA . CYS A 1 713 ? 12.449 7.985 -5.270 1.00 91.38 713 CYS A CA 1
ATOM 5209 C C . CYS A 1 713 ? 13.071 6.745 -5.922 1.00 91.38 713 CYS A C 1
ATOM 5211 O O . CYS A 1 713 ? 13.781 6.879 -6.922 1.00 91.38 713 CYS A O 1
ATOM 5213 N N . THR A 1 714 ? 12.889 5.561 -5.349 1.00 90.56 714 THR A N 1
ATOM 5214 C CA . THR A 1 714 ? 13.477 4.328 -5.897 1.00 90.56 714 THR A CA 1
ATOM 5215 C C . THR A 1 714 ? 12.510 3.151 -5.804 1.00 90.56 714 THR A C 1
ATOM 5217 O O . THR A 1 714 ? 11.607 3.156 -4.968 1.00 90.56 714 THR A O 1
ATOM 5220 N N . ARG A 1 715 ? 12.680 2.134 -6.655 1.00 85.38 715 ARG A N 1
ATOM 5221 C CA . ARG A 1 715 ? 11.836 0.920 -6.728 1.00 85.38 715 ARG A CA 1
ATOM 5222 C C . ARG A 1 715 ? 10.336 1.196 -6.784 1.00 85.38 715 ARG A C 1
ATOM 5224 O O . ARG A 1 715 ? 9.562 0.437 -6.236 1.00 85.38 715 ARG A O 1
ATOM 5231 N N . SER A 1 716 ? 9.928 2.322 -7.358 1.00 93.00 716 SER A N 1
ATOM 5232 C CA . SER A 1 716 ? 8.531 2.762 -7.361 1.00 93.00 716 SER A CA 1
ATOM 5233 C C . SER A 1 716 ? 7.949 2.741 -8.772 1.00 93.00 716 SER A C 1
ATOM 5235 O O . SER A 1 716 ? 8.682 2.873 -9.753 1.00 93.00 716 SER A O 1
ATOM 5237 N N . ILE A 1 717 ? 6.629 2.630 -8.870 1.00 93.44 717 ILE A N 1
ATOM 5238 C CA . ILE A 1 717 ? 5.871 2.764 -10.114 1.00 93.44 717 ILE A CA 1
ATOM 5239 C C . ILE A 1 717 ? 5.315 4.186 -10.184 1.00 93.44 717 ILE A C 1
ATOM 5241 O O . ILE A 1 717 ? 4.641 4.660 -9.271 1.00 93.44 717 ILE A O 1
ATOM 5245 N N . ILE A 1 718 ? 5.604 4.888 -11.274 1.00 96.50 718 ILE A N 1
ATOM 5246 C CA . ILE A 1 718 ? 5.100 6.226 -11.577 1.00 96.50 718 ILE A CA 1
ATOM 5247 C C . ILE A 1 718 ? 4.407 6.132 -12.935 1.00 96.50 718 ILE A C 1
ATOM 5249 O O . ILE A 1 718 ? 5.046 6.349 -13.969 1.00 96.50 718 ILE A O 1
ATOM 5253 N N . SER A 1 719 ? 3.116 5.801 -12.934 1.00 95.19 719 SER A N 1
ATOM 5254 C CA . SER A 1 719 ? 2.351 5.515 -14.155 1.00 95.19 719 SER A CA 1
ATOM 5255 C C . SER A 1 719 ? 1.097 6.367 -14.314 1.00 95.19 719 SER A C 1
ATOM 5257 O O . SER A 1 719 ? 0.660 7.020 -13.377 1.00 95.19 719 SER A O 1
ATOM 5259 N N . ASP A 1 720 ? 0.522 6.426 -15.514 1.00 95.31 720 ASP A N 1
ATOM 5260 C CA . ASP A 1 720 ? -0.828 6.971 -15.751 1.00 95.31 720 ASP A C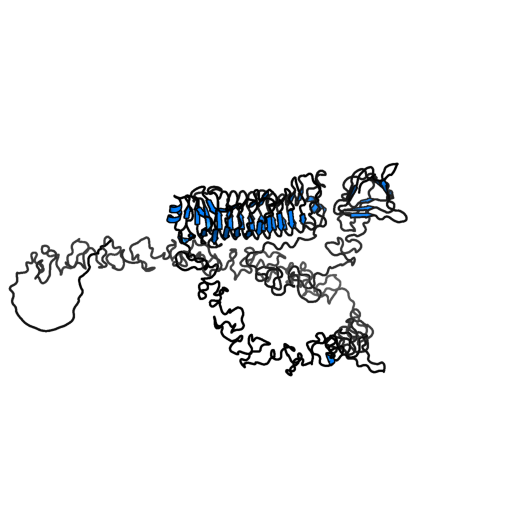A 1
ATOM 5261 C C . ASP A 1 720 ? -1.080 8.422 -15.293 1.00 95.31 720 ASP A C 1
ATOM 5263 O O . ASP A 1 720 ? -2.224 8.880 -15.230 1.00 95.31 720 ASP A O 1
ATOM 5267 N N . ASN A 1 721 ? -0.031 9.192 -14.986 1.00 97.38 721 ASN A N 1
ATOM 5268 C CA . ASN A 1 721 ? -0.179 10.591 -14.602 1.00 97.38 721 ASN A CA 1
ATOM 5269 C C . ASN A 1 721 ? -0.209 11.496 -15.847 1.00 97.38 721 ASN A C 1
ATOM 5271 O O . ASN A 1 721 ? 0.259 11.118 -16.922 1.00 97.38 721 ASN A O 1
ATOM 5275 N N . GLU A 1 722 ? -0.685 12.748 -15.745 1.00 96.31 722 GLU A N 1
ATOM 5276 C CA . GLU A 1 722 ? -0.445 13.716 -16.840 1.00 96.31 722 GLU A CA 1
ATOM 5277 C C . GLU A 1 722 ? 1.054 14.031 -16.950 1.00 96.31 722 GLU A C 1
ATOM 5279 O O . GLU A 1 722 ? 1.630 14.030 -18.038 1.00 96.31 722 GLU A O 1
ATOM 5284 N N . VAL A 1 723 ? 1.710 14.253 -15.812 1.00 97.50 723 VAL A N 1
ATOM 5285 C CA . VAL A 1 723 ? 3.169 14.346 -15.699 1.00 97.50 723 VAL A CA 1
ATOM 5286 C C . VAL A 1 723 ? 3.624 13.452 -14.552 1.00 97.50 723 VAL A C 1
ATOM 5288 O O . VAL A 1 723 ? 3.187 13.673 -13.426 1.00 97.50 723 VAL A O 1
ATOM 5291 N N . GLY A 1 724 ? 4.522 12.500 -14.807 1.00 96.69 724 GLY A N 1
ATOM 5292 C CA . GLY A 1 724 ? 5.054 11.609 -13.771 1.00 96.69 724 GLY A CA 1
ATOM 5293 C C . GLY A 1 724 ? 5.800 12.392 -12.692 1.00 96.69 724 GLY A C 1
ATOM 5294 O O . GLY A 1 724 ? 5.378 12.432 -11.542 1.00 96.69 724 GLY A O 1
ATOM 5295 N N . VAL A 1 725 ? 6.855 13.115 -13.075 1.00 94.19 725 VAL A N 1
ATOM 5296 C CA . VAL A 1 725 ? 7.678 13.929 -12.172 1.00 94.19 725 VAL A CA 1
ATOM 5297 C C . VAL A 1 725 ? 7.867 15.347 -12.705 1.00 94.19 725 VAL A C 1
ATOM 5299 O O . VAL A 1 725 ? 8.425 15.577 -13.779 1.00 94.19 725 VAL A O 1
ATOM 5302 N N . LEU A 1 726 ? 7.454 16.341 -11.921 1.00 91.69 726 LEU A N 1
ATOM 5303 C CA . LEU A 1 726 ? 7.604 17.762 -12.217 1.00 91.69 726 LEU A CA 1
ATOM 5304 C C . LEU A 1 726 ? 8.689 18.405 -11.341 1.00 91.69 726 LEU A C 1
ATOM 5306 O O . LEU A 1 726 ? 8.542 18.562 -10.127 1.00 91.69 726 LEU A O 1
ATOM 5310 N N . LEU A 1 727 ? 9.754 18.878 -11.986 1.00 86.56 727 LEU A N 1
ATOM 5311 C CA . LEU A 1 727 ? 10.921 19.474 -11.331 1.00 86.56 727 LEU A CA 1
ATOM 5312 C C . LEU A 1 727 ? 10.768 21.003 -11.247 1.00 86.56 727 LEU A C 1
ATOM 5314 O O . LEU A 1 727 ? 10.771 21.705 -12.267 1.00 86.56 727 LEU A O 1
ATOM 5318 N N . GLY A 1 728 ? 10.597 21.516 -10.021 1.00 75.38 728 GLY A N 1
ATOM 5319 C CA . GLY A 1 728 ? 10.277 22.918 -9.717 1.00 75.38 728 GLY A CA 1
ATOM 5320 C C . GLY A 1 728 ? 11.458 23.907 -9.741 1.00 75.38 728 GLY A C 1
ATOM 5321 O O . GLY A 1 728 ? 12.534 23.615 -10.241 1.00 75.38 728 GLY A O 1
ATOM 5322 N N . ILE A 1 729 ? 11.255 25.115 -9.178 1.00 62.12 729 ILE A N 1
ATOM 5323 C CA . ILE A 1 729 ? 12.163 26.290 -9.288 1.00 62.12 729 ILE A CA 1
ATOM 5324 C C . ILE A 1 729 ? 13.359 26.360 -8.327 1.00 62.12 729 ILE A C 1
ATOM 5326 O O . ILE A 1 729 ? 14.133 27.324 -8.380 1.00 62.12 729 ILE A O 1
ATOM 5330 N N . TYR A 1 730 ? 13.541 25.334 -7.496 1.00 62.59 730 TYR A N 1
ATOM 5331 C CA . TYR A 1 730 ? 14.656 25.196 -6.554 1.00 62.59 730 TYR A CA 1
ATOM 5332 C C . TYR A 1 730 ? 15.099 23.733 -6.364 1.00 62.59 730 TYR A C 1
ATOM 5334 O O . TYR A 1 730 ? 15.277 23.330 -5.217 1.00 62.59 730 TYR A O 1
ATOM 5342 N N . PRO A 1 731 ? 15.274 22.916 -7.419 1.00 52.72 731 PRO A N 1
ATOM 5343 C CA . PRO A 1 731 ? 15.632 21.525 -7.215 1.00 52.72 731 PRO A CA 1
ATOM 5344 C C . PRO A 1 731 ? 17.082 21.476 -6.716 1.00 52.72 731 PRO A C 1
ATOM 5346 O O . PRO A 1 731 ? 18.035 21.807 -7.423 1.00 52.72 731 PRO A O 1
ATOM 5349 N N . THR A 1 732 ? 17.248 21.141 -5.441 1.00 55.50 732 THR A N 1
ATOM 5350 C CA . THR A 1 732 ? 18.486 20.543 -4.944 1.00 55.50 732 THR A CA 1
ATOM 5351 C C . THR A 1 732 ? 18.489 19.064 -5.342 1.00 55.50 732 THR A C 1
ATOM 5353 O O . THR A 1 732 ? 17.484 18.572 -5.832 1.00 55.50 732 THR A O 1
ATOM 5356 N N . ARG A 1 733 ? 19.643 18.394 -5.230 1.00 70.19 733 ARG A N 1
ATOM 5357 C CA . ARG A 1 733 ? 19.898 17.014 -5.692 1.00 70.19 733 ARG A CA 1
ATOM 5358 C C . ARG A 1 733 ? 18.694 16.075 -5.483 1.00 70.19 733 ARG A C 1
ATOM 5360 O O . ARG A 1 733 ? 18.525 15.567 -4.380 1.00 70.19 733 ARG A O 1
ATOM 5367 N N . PHE A 1 734 ? 17.915 15.865 -6.541 1.00 81.75 734 PHE A N 1
ATOM 5368 C CA . PHE A 1 734 ? 16.852 14.871 -6.616 1.00 81.75 734 PHE A CA 1
ATOM 5369 C C . PHE A 1 734 ? 17.402 13.643 -7.332 1.00 81.75 734 PHE A C 1
ATOM 5371 O O . PHE A 1 734 ? 18.090 13.779 -8.351 1.00 81.75 734 PHE A O 1
ATOM 5378 N N . SER A 1 735 ? 17.130 12.469 -6.776 1.00 87.31 735 SER A N 1
ATOM 5379 C CA . SER A 1 735 ? 17.503 11.189 -7.365 1.00 87.31 735 SER A CA 1
ATOM 5380 C C . SER A 1 735 ? 16.256 10.334 -7.489 1.00 87.31 735 SER A C 1
ATOM 5382 O O . SER A 1 735 ? 15.655 9.989 -6.480 1.00 87.31 735 SER A O 1
ATOM 5384 N N . SER A 1 736 ? 15.879 9.985 -8.707 1.00 90.75 736 SER A N 1
ATOM 5385 C CA . SER A 1 736 ? 14.785 9.068 -8.983 1.00 90.75 736 SER A CA 1
ATOM 5386 C C . SER A 1 736 ? 15.308 7.965 -9.884 1.00 90.75 736 SER A C 1
ATOM 5388 O O . SER A 1 736 ? 15.278 8.145 -11.087 1.00 90.75 736 SER A O 1
ATOM 5390 N N . ASN A 1 737 ? 15.839 6.878 -9.330 1.00 88.69 737 ASN A N 1
ATOM 5391 C CA . ASN A 1 737 ? 16.441 5.773 -10.093 1.00 88.69 737 ASN A CA 1
ATOM 5392 C C . ASN A 1 737 ? 15.829 4.424 -9.690 1.00 88.69 737 ASN A C 1
ATOM 5394 O O . ASN A 1 737 ? 15.236 4.338 -8.618 1.00 88.69 737 ASN A O 1
ATOM 5398 N N . HIS A 1 738 ? 15.979 3.379 -10.505 1.00 87.44 738 HIS A N 1
ATOM 5399 C CA . HIS A 1 738 ? 15.365 2.063 -10.261 1.00 87.44 738 HIS A CA 1
ATOM 5400 C C . HIS A 1 738 ? 13.844 2.134 -10.134 1.00 87.44 738 HIS A C 1
ATOM 5402 O O . HIS A 1 738 ? 13.291 1.517 -9.242 1.00 87.44 738 HIS A O 1
ATOM 5408 N N . ASN A 1 739 ? 13.158 2.916 -10.967 1.00 92.94 739 ASN A N 1
ATOM 5409 C CA . ASN A 1 739 ? 11.695 3.033 -10.978 1.00 92.94 739 ASN A CA 1
ATOM 5410 C C . ASN A 1 739 ? 11.112 2.598 -12.324 1.00 92.94 739 ASN A C 1
ATOM 5412 O O . ASN A 1 739 ? 11.787 2.709 -13.346 1.00 92.94 739 ASN A O 1
ATOM 5416 N N . ASN A 1 740 ? 9.829 2.241 -12.322 1.00 91.62 740 ASN A N 1
ATOM 5417 C CA . ASN A 1 740 ? 9.010 2.095 -13.524 1.00 91.62 740 ASN A CA 1
ATOM 5418 C C . ASN A 1 740 ? 8.308 3.427 -13.812 1.00 91.62 740 ASN A C 1
ATOM 5420 O O . ASN A 1 740 ? 7.376 3.809 -13.110 1.00 91.62 740 ASN A O 1
ATOM 5424 N N . VAL A 1 741 ? 8.764 4.167 -14.823 1.00 95.69 741 VAL A N 1
ATOM 5425 C CA . VAL A 1 741 ? 8.212 5.469 -15.232 1.00 95.69 741 VAL A CA 1
ATOM 5426 C C . VAL A 1 741 ? 7.534 5.312 -16.589 1.00 95.69 741 VAL A C 1
ATOM 5428 O O . VAL A 1 741 ? 8.101 5.641 -17.629 1.00 95.69 741 VAL A O 1
ATOM 5431 N N . ILE A 1 742 ? 6.310 4.799 -16.573 1.00 92.12 742 ILE A N 1
ATOM 5432 C CA . ILE A 1 742 ? 5.596 4.318 -17.766 1.00 92.12 742 ILE A CA 1
ATOM 5433 C C . ILE A 1 742 ? 4.258 5.042 -17.941 1.00 92.12 742 ILE A C 1
ATOM 5435 O O . ILE A 1 742 ? 3.802 5.708 -17.024 1.00 92.12 742 ILE A O 1
ATOM 5439 N N . ASP A 1 743 ? 3.665 5.020 -19.132 1.00 92.38 743 ASP A N 1
ATOM 5440 C CA . ASP A 1 743 ? 2.275 5.447 -19.410 1.00 92.38 743 ASP A CA 1
ATOM 5441 C C . ASP A 1 743 ? 1.817 6.839 -18.918 1.00 92.38 743 ASP A C 1
ATOM 5443 O O . ASP A 1 743 ? 0.632 7.174 -18.894 1.00 92.38 743 ASP A O 1
ATOM 5447 N N . ASN A 1 744 ? 2.757 7.733 -18.603 1.00 95.62 744 ASN A N 1
ATOM 5448 C CA . ASN A 1 744 ? 2.445 9.116 -18.258 1.00 95.62 744 ASN A CA 1
ATOM 5449 C C . ASN A 1 744 ? 2.079 9.899 -19.530 1.00 95.62 744 ASN A C 1
ATOM 5451 O O . ASN A 1 744 ? 2.859 9.997 -20.479 1.00 95.62 744 ASN A O 1
ATOM 5455 N N . THR A 1 745 ? 0.897 10.512 -19.549 1.00 94.56 745 THR A N 1
ATOM 5456 C CA . THR A 1 745 ? 0.253 10.955 -20.798 1.00 94.56 745 THR A CA 1
ATOM 5457 C C . THR A 1 745 ? 0.888 12.177 -21.473 1.00 94.56 745 THR A C 1
ATOM 5459 O O . THR A 1 745 ? 0.684 12.366 -22.676 1.00 94.56 745 THR A O 1
ATOM 5462 N N . LEU A 1 746 ? 1.641 13.026 -20.756 1.00 94.50 746 LEU A N 1
ATOM 5463 C CA . LEU A 1 746 ? 2.463 14.079 -21.376 1.00 94.50 746 LEU A CA 1
ATOM 5464 C C . LEU A 1 746 ? 3.960 13.831 -21.251 1.00 94.50 746 LEU A C 1
ATOM 5466 O O . LEU A 1 746 ? 4.657 13.939 -22.254 1.00 94.50 746 LEU A O 1
ATOM 5470 N N . TYR A 1 747 ? 4.457 13.620 -20.033 1.00 96.62 747 TYR A N 1
ATOM 5471 C CA . TYR A 1 747 ? 5.884 13.446 -19.767 1.00 96.62 747 TYR A CA 1
ATOM 5472 C C . TYR A 1 747 ? 6.073 12.532 -18.560 1.00 96.62 747 TYR A C 1
ATOM 5474 O O . TYR A 1 747 ? 5.431 12.753 -17.532 1.00 96.62 747 TYR A O 1
ATOM 5482 N N . GLY A 1 748 ? 7.011 11.592 -18.640 1.00 95.69 748 GLY A N 1
ATOM 5483 C CA . GLY A 1 748 ? 7.539 10.918 -17.460 1.00 95.69 748 GLY A CA 1
ATOM 5484 C C . GLY A 1 748 ? 8.220 11.938 -16.553 1.00 95.69 748 GLY A C 1
ATOM 5485 O O . GLY A 1 748 ? 7.898 12.031 -15.375 1.00 95.69 748 GLY A O 1
ATOM 5486 N N . PHE A 1 749 ? 9.098 12.785 -17.105 1.00 93.94 749 PHE A N 1
ATOM 5487 C CA . PHE A 1 749 ? 9.792 13.837 -16.354 1.00 93.94 749 PHE A CA 1
ATOM 5488 C C . PHE A 1 749 ? 9.685 15.193 -17.051 1.00 93.94 749 PHE A C 1
ATOM 5490 O O . PHE A 1 749 ? 9.853 15.309 -18.261 1.00 93.94 749 PHE A O 1
ATOM 5497 N N . LYS A 1 750 ? 9.462 16.267 -16.287 1.00 92.56 750 LYS A N 1
ATOM 5498 C CA . LYS A 1 750 ? 9.350 17.624 -16.833 1.00 92.56 750 LYS A CA 1
ATOM 5499 C C . LYS A 1 750 ? 10.069 18.666 -15.993 1.00 92.56 750 LYS A C 1
ATOM 5501 O O . LYS A 1 750 ? 9.675 18.961 -14.865 1.00 92.56 750 LYS A O 1
ATOM 5506 N N . TYR A 1 751 ? 11.054 19.331 -16.591 1.00 87.06 751 TYR A N 1
ATOM 5507 C CA . TYR A 1 751 ? 11.775 20.442 -15.974 1.00 87.06 751 TYR A CA 1
ATOM 5508 C C . TYR A 1 751 ? 11.138 21.795 -16.325 1.00 87.06 751 TYR A C 1
ATOM 5510 O O . TYR A 1 751 ? 11.005 22.147 -17.495 1.00 87.06 751 TYR A O 1
ATOM 5518 N N . VAL A 1 752 ? 10.749 22.605 -15.329 1.00 80.88 752 VAL A N 1
ATOM 5519 C CA . VAL A 1 752 ? 10.080 23.910 -15.575 1.00 80.88 752 VAL A CA 1
ATOM 5520 C C . VAL A 1 752 ? 10.898 25.154 -15.185 1.00 80.88 752 VAL A C 1
ATOM 5522 O O . VAL A 1 752 ? 10.430 26.282 -15.370 1.00 80.88 752 VAL A O 1
ATOM 5525 N N . GLY A 1 753 ? 12.152 24.987 -14.744 1.00 67.38 753 GLY A N 1
ATOM 5526 C CA . GLY A 1 753 ? 13.164 26.056 -14.623 1.00 67.38 753 GLY A CA 1
ATOM 5527 C C . GLY A 1 753 ? 13.790 26.166 -13.229 1.00 67.38 753 GLY A C 1
ATOM 5528 O O . GLY A 1 753 ? 13.151 25.793 -12.274 1.00 67.38 753 GLY A O 1
ATOM 5529 N N . GLY A 1 754 ? 15.013 26.707 -13.089 1.00 58.78 754 GLY A N 1
ATOM 5530 C CA . GLY A 1 754 ? 15.743 26.872 -11.810 1.00 58.78 754 GLY A CA 1
ATOM 5531 C C . GLY A 1 754 ? 17.142 27.489 -12.020 1.00 58.78 754 GLY A C 1
ATOM 5532 O O . GLY A 1 754 ? 17.622 27.508 -13.147 1.00 58.78 754 GLY A O 1
ATOM 5533 N N . ASN A 1 755 ? 17.785 28.057 -10.986 1.00 50.91 755 ASN A N 1
ATOM 5534 C CA . ASN A 1 755 ? 19.142 28.648 -11.067 1.00 50.91 755 ASN A CA 1
ATOM 5535 C C . ASN A 1 755 ? 20.152 27.881 -10.184 1.00 50.91 755 ASN A C 1
ATOM 5537 O O . ASN A 1 755 ? 20.719 28.517 -9.300 1.00 50.91 755 ASN A O 1
ATOM 5541 N N . ASP A 1 756 ? 20.374 26.575 -10.362 1.00 54.38 756 ASP A N 1
ATOM 5542 C CA . ASP A 1 756 ? 21.506 25.884 -9.712 1.00 54.38 756 ASP A CA 1
ATOM 5543 C C . ASP A 1 756 ? 21.907 24.555 -10.396 1.00 54.38 756 ASP A C 1
ATOM 5545 O O . ASP A 1 756 ? 21.207 24.037 -11.253 1.00 54.38 756 ASP A O 1
ATOM 5549 N N . ASP A 1 757 ? 23.108 24.088 -10.032 1.00 48.78 757 ASP A N 1
ATOM 5550 C CA . ASP A 1 757 ? 24.094 23.252 -10.751 1.00 48.78 757 ASP A CA 1
ATOM 5551 C C . ASP A 1 757 ? 23.994 21.728 -10.461 1.00 48.78 757 ASP A C 1
ATOM 5553 O O . ASP A 1 757 ? 25.017 21.049 -10.363 1.00 48.78 757 ASP A O 1
ATOM 5557 N N . GLY A 1 758 ? 22.793 21.193 -10.209 1.00 57.88 758 GLY A N 1
ATOM 5558 C CA . GLY A 1 758 ? 22.594 19.782 -9.842 1.00 57.88 758 GLY A CA 1
ATOM 5559 C C . GLY A 1 758 ? 21.995 18.956 -10.977 1.00 57.88 758 GLY A C 1
ATOM 5560 O O . GLY A 1 758 ? 20.885 19.250 -11.400 1.00 57.88 758 GLY A O 1
ATOM 5561 N N . ALA A 1 759 ? 22.712 17.931 -11.441 1.00 61.22 759 ALA A N 1
ATOM 5562 C CA . ALA A 1 759 ? 22.139 16.877 -12.276 1.00 61.22 759 ALA A CA 1
ATOM 5563 C C . ALA A 1 759 ? 21.005 16.170 -11.517 1.00 61.22 759 ALA A C 1
ATOM 5565 O O . ALA A 1 759 ? 21.176 15.859 -10.333 1.00 61.22 759 ALA A O 1
ATOM 5566 N N . VAL A 1 760 ? 19.867 15.954 -12.177 1.00 80.81 760 VAL A N 1
ATOM 5567 C CA . VAL A 1 760 ? 18.831 15.030 -11.700 1.00 80.81 760 VAL A CA 1
ATOM 5568 C C . VAL A 1 760 ? 19.279 13.639 -12.109 1.00 80.81 760 VAL A C 1
ATOM 5570 O O . VAL A 1 760 ? 19.454 13.406 -13.301 1.00 80.81 760 VAL A O 1
ATOM 5573 N N . ASN A 1 761 ? 19.499 12.760 -11.132 1.00 83.75 761 ASN A N 1
ATOM 5574 C CA . ASN A 1 761 ? 19.796 11.361 -11.416 1.00 83.75 761 ASN A CA 1
ATOM 5575 C C . ASN A 1 761 ? 18.470 10.646 -11.685 1.00 83.75 761 ASN A C 1
ATOM 5577 O O . ASN A 1 761 ? 17.689 10.466 -10.753 1.00 83.75 761 ASN A O 1
ATOM 5581 N N . ALA A 1 762 ? 18.233 10.299 -12.941 1.00 90.38 762 ALA A N 1
ATOM 5582 C CA . ALA A 1 762 ? 17.138 9.469 -13.417 1.00 90.38 762 ALA A CA 1
ATOM 5583 C C . ALA A 1 762 ? 17.643 8.174 -14.091 1.00 90.38 762 ALA A C 1
ATOM 5585 O O . ALA A 1 762 ? 16.919 7.573 -14.886 1.00 90.38 762 ALA A O 1
ATOM 5586 N N . GLU A 1 763 ? 18.893 7.789 -13.809 1.00 85.19 763 GLU A N 1
ATOM 5587 C CA . GLU A 1 763 ? 19.530 6.577 -14.322 1.00 85.19 763 GLU A CA 1
ATOM 5588 C C . GLU A 1 763 ? 18.791 5.344 -13.799 1.00 85.19 763 GLU A C 1
ATOM 5590 O O . GLU A 1 763 ? 18.103 5.397 -12.781 1.00 85.19 763 GLU A O 1
ATOM 5595 N N . LEU A 1 764 ? 18.964 4.214 -14.472 1.00 83.44 764 LEU A N 1
ATOM 5596 C CA . LEU A 1 764 ? 18.467 2.906 -14.073 1.00 83.44 764 LEU A CA 1
ATOM 5597 C C . LEU A 1 764 ? 16.955 2.896 -13.826 1.00 83.44 764 LEU A C 1
ATOM 5599 O O . LEU A 1 764 ? 16.490 2.133 -13.002 1.00 83.44 764 LEU A O 1
ATOM 5603 N N . ASN A 1 765 ? 16.174 3.743 -14.496 1.00 87.69 765 ASN A N 1
ATOM 5604 C CA . ASN A 1 765 ? 14.720 3.587 -14.549 1.00 87.69 765 ASN A CA 1
ATOM 5605 C C . ASN A 1 765 ? 14.330 2.785 -15.791 1.00 87.69 765 ASN A C 1
ATOM 5607 O O . ASN A 1 765 ? 14.992 2.890 -16.828 1.00 87.69 765 ASN A O 1
ATOM 5611 N N . TRP A 1 766 ? 13.217 2.068 -15.698 1.00 89.44 766 TRP A N 1
ATOM 5612 C CA . TRP A 1 766 ? 12.474 1.586 -16.850 1.00 89.44 766 TRP A CA 1
ATOM 5613 C C . TRP A 1 766 ? 11.513 2.671 -17.326 1.00 89.44 766 TRP A C 1
ATOM 5615 O O . TRP A 1 766 ? 10.778 3.251 -16.528 1.00 89.44 766 TRP A O 1
ATOM 5625 N N . TRP A 1 767 ? 11.515 2.956 -18.625 1.00 88.31 767 TRP A N 1
ATOM 5626 C CA . TRP A 1 767 ? 10.711 4.030 -19.227 1.00 88.31 767 TRP A CA 1
ATOM 5627 C C . TRP A 1 767 ? 9.625 3.505 -20.177 1.00 88.31 767 TRP A C 1
ATOM 5629 O O . TRP A 1 767 ? 8.996 4.291 -20.885 1.00 88.31 767 TRP A O 1
ATOM 5639 N N . GLY A 1 768 ? 9.427 2.183 -20.229 1.00 80.88 768 GLY A N 1
ATOM 5640 C CA . GLY A 1 768 ? 8.481 1.537 -21.145 1.00 80.88 768 GLY A CA 1
ATOM 5641 C C . GLY A 1 768 ? 8.993 1.395 -22.583 1.00 80.88 768 GLY A C 1
ATOM 5642 O O . GLY A 1 768 ? 8.218 1.065 -23.474 1.00 80.88 768 GLY A O 1
ATOM 5643 N N . SER A 1 769 ? 10.272 1.683 -22.840 1.00 77.94 769 SER A N 1
ATOM 5644 C CA . SER A 1 769 ? 10.911 1.507 -24.148 1.00 77.94 769 SER A CA 1
ATOM 5645 C C . SER A 1 769 ? 12.417 1.318 -23.983 1.00 77.94 769 SER A C 1
ATOM 5647 O O . SER A 1 769 ? 13.021 1.911 -23.090 1.00 77.94 769 SER A O 1
ATOM 5649 N N . MET A 1 770 ? 13.020 0.531 -24.876 1.00 76.31 770 MET A N 1
ATOM 5650 C CA . MET A 1 770 ? 14.475 0.397 -25.008 1.00 76.31 770 MET A CA 1
ATOM 5651 C C . MET A 1 770 ? 15.075 1.433 -25.977 1.00 76.31 770 MET A C 1
ATOM 5653 O O . MET A 1 770 ? 16.292 1.585 -26.052 1.00 76.31 770 MET A O 1
ATOM 5657 N N . LEU A 1 771 ? 14.237 2.159 -26.727 1.00 65.56 771 LEU A N 1
ATOM 5658 C CA . LEU A 1 771 ? 14.685 3.172 -27.679 1.00 65.56 771 LEU A CA 1
ATOM 5659 C C . LEU A 1 771 ? 14.884 4.502 -26.949 1.00 65.56 771 LEU A C 1
ATOM 5661 O O . LEU A 1 771 ? 13.909 5.161 -26.579 1.00 65.56 771 LEU A O 1
ATOM 5665 N N . GLY A 1 772 ? 16.127 4.962 -26.801 1.00 65.00 772 GLY A N 1
ATOM 5666 C CA . GLY A 1 772 ? 16.432 6.234 -26.136 1.00 65.00 772 GLY A CA 1
ATOM 5667 C C . GLY A 1 772 ? 15.693 7.432 -26.745 1.00 65.00 772 GLY A C 1
ATOM 5668 O O . GLY A 1 772 ? 15.343 8.371 -26.031 1.00 65.00 772 GLY A O 1
ATOM 5669 N N . SER A 1 773 ? 15.355 7.395 -28.037 1.00 70.00 773 SER A N 1
ATOM 5670 C CA . SER A 1 773 ? 14.502 8.407 -28.680 1.00 70.00 773 SER A CA 1
ATOM 5671 C C . SER A 1 773 ? 13.045 8.435 -28.184 1.00 70.00 773 SER A C 1
ATOM 5673 O O . SER A 1 773 ? 12.481 9.528 -28.051 1.00 70.00 773 SER A O 1
ATOM 5675 N N . ASP A 1 774 ? 12.454 7.280 -27.860 1.00 80.12 774 ASP A N 1
ATOM 5676 C CA . ASP A 1 774 ? 11.125 7.200 -27.246 1.00 80.12 774 ASP A CA 1
ATOM 5677 C C . ASP A 1 774 ? 11.201 7.715 -25.811 1.00 80.12 774 ASP A C 1
ATOM 5679 O O . ASP A 1 774 ? 10.426 8.599 -25.438 1.00 80.12 774 ASP A O 1
ATOM 5683 N N . ILE A 1 775 ? 12.209 7.269 -25.054 1.00 84.88 775 ILE A N 1
ATOM 5684 C CA . ILE A 1 775 ? 12.470 7.711 -23.678 1.00 84.88 775 ILE A CA 1
ATOM 5685 C C . ILE A 1 775 ? 12.647 9.229 -23.625 1.00 84.88 775 ILE A C 1
ATOM 5687 O O . ILE A 1 775 ? 11.953 9.913 -22.872 1.00 84.88 775 ILE A O 1
ATOM 5691 N N . ALA A 1 776 ? 13.510 9.783 -24.479 1.00 84.00 776 ALA A N 1
ATOM 5692 C CA . ALA A 1 776 ? 13.760 11.216 -24.568 1.00 84.00 776 ALA A CA 1
ATOM 5693 C C . ALA A 1 776 ? 12.487 12.004 -24.899 1.00 84.00 776 ALA A C 1
ATOM 5695 O O . ALA A 1 776 ? 12.332 13.127 -24.431 1.00 84.00 776 ALA A O 1
ATOM 5696 N N . SER A 1 777 ? 11.552 11.434 -25.665 1.00 88.38 777 SER A N 1
ATOM 5697 C CA . SER A 1 777 ? 10.273 12.091 -25.958 1.00 88.38 777 SER A CA 1
ATOM 5698 C C . SER A 1 777 ? 9.360 12.218 -24.730 1.00 88.38 777 SER A C 1
ATOM 5700 O O . SER A 1 777 ? 8.521 13.122 -24.683 1.00 88.38 777 SER A O 1
ATOM 5702 N N . THR A 1 778 ? 9.555 11.362 -23.720 1.00 93.88 778 THR A N 1
ATOM 5703 C CA . THR A 1 778 ? 8.844 11.423 -22.434 1.00 93.88 778 THR A CA 1
ATOM 5704 C C . THR A 1 778 ? 9.491 12.395 -21.439 1.00 93.88 778 THR A C 1
ATOM 5706 O O . THR A 1 778 ? 8.913 12.668 -20.384 1.00 93.88 778 THR A O 1
ATOM 5709 N N . ILE A 1 779 ? 10.661 12.961 -21.753 1.00 93.25 779 ILE A N 1
ATOM 5710 C CA . ILE A 1 779 ? 11.439 13.821 -20.857 1.00 93.25 779 ILE A CA 1
ATOM 5711 C C . ILE A 1 779 ? 11.494 15.237 -21.434 1.00 93.25 779 ILE A C 1
ATOM 5713 O O . ILE A 1 779 ? 12.064 15.459 -22.490 1.00 93.25 779 ILE A O 1
ATOM 5717 N N . TRP A 1 780 ? 10.945 16.223 -20.718 1.00 92.06 780 TRP A N 1
ATOM 5718 C CA . TRP A 1 780 ? 11.067 17.637 -21.092 1.00 92.06 780 TRP A CA 1
ATOM 5719 C C . TRP A 1 780 ? 12.239 18.303 -20.366 1.00 92.06 780 TRP A C 1
ATOM 5721 O O . TRP A 1 780 ? 12.118 18.669 -19.186 1.00 92.06 780 TRP A O 1
ATOM 5731 N N . ASP A 1 781 ? 13.354 18.512 -21.067 1.00 85.38 781 ASP A N 1
ATOM 5732 C CA . ASP A 1 781 ? 14.602 19.011 -20.474 1.00 85.38 781 ASP A CA 1
ATOM 5733 C C . ASP A 1 781 ? 15.376 20.010 -21.374 1.00 85.38 781 ASP A C 1
ATOM 5735 O O . ASP A 1 781 ? 14.796 20.782 -22.147 1.00 85.38 781 ASP A O 1
ATOM 5739 N N . PHE A 1 782 ? 16.704 20.080 -21.217 1.00 81.00 782 PHE A N 1
ATOM 5740 C CA . PHE A 1 782 ? 17.604 20.872 -22.056 1.00 81.00 782 PHE A CA 1
ATOM 5741 C C . PHE A 1 782 ? 17.439 20.629 -23.573 1.00 81.00 782 PHE A C 1
ATOM 5743 O O . PHE A 1 782 ? 17.641 21.573 -24.352 1.00 81.00 782 PHE A O 1
ATOM 5750 N N . PHE A 1 783 ? 17.101 19.410 -24.006 1.00 78.69 783 PHE A N 1
ATOM 5751 C CA . PHE A 1 783 ? 16.935 19.071 -25.423 1.00 78.69 783 PHE A CA 1
ATOM 5752 C C . PHE A 1 783 ? 15.684 19.713 -26.040 1.00 78.69 783 PHE A C 1
ATOM 5754 O O . PHE A 1 783 ? 15.720 20.112 -27.210 1.00 78.69 783 PHE A O 1
ATOM 5761 N N . ASP A 1 784 ? 14.637 19.936 -25.245 1.00 86.81 784 ASP A N 1
ATOM 5762 C CA . ASP A 1 784 ? 13.429 20.663 -25.653 1.00 86.81 784 ASP A CA 1
ATOM 5763 C C . ASP A 1 784 ? 13.581 22.179 -25.529 1.00 86.81 784 ASP A C 1
ATOM 5765 O O . ASP A 1 784 ? 13.184 22.950 -26.415 1.00 86.81 784 ASP A O 1
ATOM 5769 N N . ASP A 1 785 ? 14.177 22.634 -24.425 1.00 84.06 785 ASP A N 1
ATOM 5770 C CA . ASP A 1 785 ? 14.456 24.040 -24.169 1.00 84.06 785 ASP A CA 1
ATOM 5771 C C . ASP A 1 785 ? 15.854 24.213 -23.571 1.00 84.06 785 ASP A C 1
ATOM 5773 O O . ASP A 1 785 ? 16.090 24.050 -22.379 1.00 84.06 785 ASP A O 1
ATOM 5777 N N . THR A 1 786 ? 16.775 24.691 -24.411 1.00 80.19 786 THR A N 1
ATOM 5778 C CA . THR A 1 786 ? 18.178 25.005 -24.068 1.00 80.19 786 THR A CA 1
ATOM 5779 C C . THR A 1 786 ? 18.395 25.970 -22.885 1.00 80.19 786 THR A C 1
ATOM 5781 O O . THR A 1 786 ? 19.541 26.275 -22.544 1.00 80.19 786 THR A O 1
ATOM 5784 N N . SER A 1 787 ? 17.335 26.535 -22.296 1.00 78.62 787 SER A N 1
ATOM 5785 C CA . SER A 1 787 ? 17.397 27.300 -21.045 1.00 78.62 787 SER A CA 1
ATOM 5786 C C . SER A 1 787 ? 17.201 26.465 -19.772 1.00 78.62 787 SER A C 1
ATOM 5788 O O . SER A 1 787 ? 17.352 27.014 -18.677 1.00 78.62 787 SER A O 1
ATOM 5790 N N . LEU A 1 788 ? 16.886 25.176 -19.910 1.00 78.94 788 LEU A N 1
ATOM 5791 C CA . LEU A 1 788 ? 16.692 24.205 -18.833 1.00 78.94 788 LEU A CA 1
ATOM 5792 C C . LEU A 1 788 ? 17.973 23.393 -18.565 1.00 78.94 788 LEU A C 1
ATOM 5794 O O . LEU A 1 788 ? 18.984 23.562 -19.250 1.00 78.94 788 LEU A O 1
ATOM 5798 N N . TYR A 1 789 ? 17.944 22.563 -17.520 1.00 77.69 789 TYR A N 1
ATOM 5799 C CA . TYR A 1 789 ? 19.023 21.632 -17.172 1.00 77.69 789 TYR A CA 1
ATOM 5800 C C . TYR A 1 789 ? 18.743 20.240 -17.741 1.00 77.69 789 TYR A C 1
ATOM 5802 O O . TYR A 1 789 ? 17.613 19.953 -18.125 1.00 77.69 789 TYR A O 1
ATOM 5810 N N . TYR A 1 790 ? 19.789 19.416 -17.808 1.00 76.00 790 TYR A N 1
ATOM 5811 C CA . TYR A 1 790 ? 19.706 18.044 -18.297 1.00 76.00 790 TYR A CA 1
ATOM 5812 C C . TYR A 1 790 ? 19.179 17.101 -17.208 1.00 76.00 790 TYR A C 1
ATOM 5814 O O . TYR A 1 790 ? 19.457 17.315 -16.020 1.00 76.00 790 TYR A O 1
ATOM 5822 N N . ILE A 1 791 ? 18.448 16.071 -17.624 1.00 85.75 791 ILE A N 1
ATOM 5823 C CA . ILE A 1 791 ? 18.038 14.948 -16.775 1.00 85.75 791 ILE A CA 1
ATOM 5824 C C . ILE A 1 791 ? 18.886 13.738 -17.178 1.00 85.75 791 ILE A C 1
ATOM 5826 O O . ILE A 1 791 ? 18.935 13.388 -18.354 1.00 85.75 791 ILE A O 1
ATOM 5830 N N . ASP A 1 792 ? 19.616 13.163 -16.222 1.00 83.19 792 ASP A N 1
ATOM 5831 C CA . ASP A 1 792 ? 20.542 12.053 -16.467 1.00 83.19 792 ASP A CA 1
ATOM 5832 C C . ASP A 1 792 ? 19.769 10.740 -16.417 1.00 83.19 792 ASP A C 1
ATOM 5834 O O . ASP A 1 792 ? 19.520 10.247 -15.327 1.00 83.19 792 ASP A O 1
ATOM 5838 N N . TYR A 1 793 ? 19.304 10.224 -17.554 1.00 86.62 793 TYR A N 1
ATOM 5839 C CA . TYR A 1 793 ? 18.527 8.977 -17.600 1.00 86.62 793 TYR A CA 1
ATOM 5840 C C . TYR A 1 793 ? 19.313 7.786 -18.165 1.00 86.62 793 TYR A C 1
ATOM 5842 O O . TYR A 1 793 ? 18.749 6.707 -18.294 1.00 86.62 793 TYR A O 1
ATOM 5850 N N . ILE A 1 794 ? 20.594 7.979 -18.509 1.00 76.44 794 ILE A N 1
ATOM 5851 C CA . ILE A 1 794 ? 21.467 6.953 -19.095 1.00 76.44 794 ILE A CA 1
ATOM 5852 C C . ILE A 1 794 ? 22.536 6.557 -18.063 1.00 76.44 794 ILE A C 1
ATOM 5854 O O . ILE A 1 794 ? 23.261 7.436 -17.599 1.00 76.44 794 ILE A O 1
ATOM 5858 N N . PRO A 1 795 ? 22.708 5.261 -17.749 1.00 76.06 795 PRO A N 1
ATOM 5859 C CA . PRO A 1 795 ? 22.007 4.116 -18.347 1.00 76.06 795 PRO A CA 1
ATOM 5860 C C . PRO A 1 795 ? 20.526 4.077 -17.946 1.00 76.06 795 PRO A C 1
ATOM 5862 O O . PRO A 1 795 ? 20.196 4.525 -16.857 1.00 76.06 795 PRO A O 1
ATOM 5865 N N . PHE A 1 796 ? 19.654 3.545 -18.804 1.00 77.88 796 PHE A N 1
ATOM 5866 C CA . PHE A 1 796 ? 18.268 3.181 -18.475 1.00 77.88 796 PHE A CA 1
ATOM 5867 C C . PHE A 1 796 ? 18.138 1.651 -18.455 1.00 77.88 796 PHE A C 1
ATOM 5869 O O . PHE A 1 796 ? 18.994 0.960 -19.010 1.00 77.88 796 PHE A O 1
ATOM 5876 N N . LEU A 1 797 ? 17.113 1.123 -17.786 1.00 73.00 797 LEU A N 1
ATOM 5877 C CA . LEU A 1 797 ? 16.861 -0.321 -17.745 1.00 73.00 797 LEU A CA 1
ATOM 5878 C C . LEU A 1 797 ? 16.250 -0.803 -19.061 1.00 73.00 797 LEU A C 1
ATOM 5880 O O . LEU A 1 797 ? 15.567 -0.039 -19.737 1.00 73.00 797 LEU A O 1
ATOM 5884 N N . ARG A 1 798 ? 16.503 -2.064 -19.417 1.00 74.06 798 ARG A N 1
ATOM 5885 C CA . ARG A 1 798 ? 15.937 -2.704 -20.616 1.00 74.06 798 ARG A CA 1
ATOM 5886 C C . ARG A 1 798 ? 14.630 -3.450 -20.343 1.00 74.06 798 ARG A C 1
ATOM 5888 O O . ARG A 1 798 ? 13.870 -3.654 -21.277 1.00 74.06 798 ARG A O 1
ATOM 5895 N N . GLN A 1 799 ? 14.348 -3.762 -19.085 1.00 70.56 799 GLN A N 1
ATOM 5896 C CA . GLN A 1 799 ? 13.093 -4.345 -18.622 1.00 70.56 799 GLN A CA 1
ATOM 5897 C C . GLN A 1 799 ? 12.530 -3.531 -17.459 1.00 70.56 799 GLN A C 1
ATOM 5899 O O . GLN A 1 799 ? 13.220 -2.651 -16.924 1.00 70.56 799 GLN A O 1
ATOM 5904 N N . SER A 1 800 ? 11.277 -3.801 -17.093 1.00 76.56 800 SER A N 1
ATOM 5905 C CA . SER A 1 800 ? 10.697 -3.268 -15.865 1.00 76.56 800 SER A CA 1
ATOM 5906 C C . SER A 1 800 ? 11.556 -3.630 -14.667 1.00 76.56 800 SER A C 1
ATOM 5908 O O . SER A 1 800 ? 12.179 -4.677 -14.609 1.00 76.56 800 SER A O 1
ATOM 5910 N N . VAL A 1 801 ? 11.600 -2.727 -13.699 1.00 73.44 801 VAL A N 1
ATOM 5911 C CA . VAL A 1 801 ? 12.008 -3.102 -12.353 1.00 73.44 801 VAL A CA 1
ATOM 5912 C C . VAL A 1 801 ? 10.922 -4.027 -11.833 1.00 73.44 801 VAL A C 1
ATOM 5914 O O . VAL A 1 801 ? 9.759 -3.616 -11.896 1.00 73.44 801 VAL A O 1
ATOM 5917 N N . ASP A 1 802 ? 11.288 -5.186 -11.294 1.00 62.41 802 ASP A N 1
ATOM 5918 C CA . ASP A 1 802 ? 10.389 -6.023 -10.500 1.00 62.41 802 ASP A CA 1
ATOM 5919 C C . ASP A 1 802 ? 10.001 -5.226 -9.261 1.00 62.41 802 ASP A C 1
ATOM 5921 O O . ASP A 1 802 ? 10.656 -5.145 -8.218 1.00 62.41 802 ASP A O 1
ATOM 5925 N N . SER A 1 803 ? 8.971 -4.419 -9.462 1.00 49.97 803 SER A N 1
ATOM 5926 C CA . SER A 1 803 ? 8.251 -3.781 -8.399 1.00 49.97 803 SER A CA 1
ATOM 5927 C C . SER A 1 803 ? 7.393 -4.891 -7.844 1.00 49.97 803 SER A C 1
ATOM 5929 O O . SER A 1 803 ? 6.310 -5.116 -8.380 1.00 49.97 803 SER A O 1
ATOM 5931 N N . VAL A 1 804 ? 7.865 -5.566 -6.791 1.00 41.66 804 VAL A N 1
ATOM 5932 C CA . VAL A 1 804 ? 6.940 -6.251 -5.884 1.00 41.66 804 VAL A CA 1
ATOM 5933 C C . VAL A 1 804 ? 5.839 -5.216 -5.624 1.00 41.66 804 VAL A C 1
ATOM 5935 O O . VAL A 1 804 ? 6.105 -4.062 -5.273 1.00 41.66 804 VAL A O 1
ATOM 5938 N N . GLY A 1 805 ? 4.618 -5.509 -6.052 1.00 44.66 805 GLY A N 1
ATOM 5939 C CA . GLY A 1 805 ? 3.502 -4.608 -5.807 1.00 44.66 805 GLY A CA 1
ATOM 5940 C C . GLY A 1 805 ? 3.263 -4.528 -4.298 1.00 44.66 805 GLY A C 1
ATOM 5941 O O . GLY A 1 805 ? 3.763 -5.368 -3.547 1.00 44.66 805 GLY A O 1
ATOM 5942 N N . PRO A 1 806 ? 2.483 -3.556 -3.798 1.00 38.59 806 PRO A N 1
ATOM 5943 C CA . PRO A 1 806 ? 1.882 -3.742 -2.490 1.00 38.59 806 PRO A CA 1
ATOM 5944 C C . PRO A 1 806 ? 1.102 -5.060 -2.515 1.00 38.59 806 PRO A C 1
ATOM 5946 O O . PRO A 1 806 ? 0.236 -5.279 -3.360 1.00 38.59 806 PRO A O 1
ATOM 5949 N N . ILE A 1 807 ? 1.499 -5.917 -1.592 1.00 40.81 807 ILE A N 1
ATOM 5950 C CA . ILE A 1 807 ? 1.040 -7.278 -1.391 1.00 40.81 807 ILE A CA 1
ATOM 5951 C C . ILE A 1 807 ? -0.485 -7.275 -1.168 1.00 40.81 807 ILE A C 1
ATOM 5953 O O . ILE A 1 807 ? -0.957 -6.448 -0.378 1.00 40.81 807 ILE A O 1
ATOM 5957 N N . PRO A 1 808 ? -1.269 -8.148 -1.825 1.00 37.56 808 PRO A N 1
ATOM 5958 C CA . PRO A 1 808 ? -2.656 -8.404 -1.437 1.00 37.56 808 PRO A CA 1
ATOM 5959 C C . PRO A 1 808 ? -2.723 -8.867 0.030 1.00 37.56 808 PRO A C 1
ATOM 5961 O O . PRO A 1 808 ? -1.862 -9.617 0.482 1.00 37.56 808 PRO A O 1
ATOM 5964 N N . GLU A 1 809 ? -3.710 -8.413 0.808 1.00 34.22 809 GLU A N 1
ATOM 5965 C CA . GLU A 1 809 ? -3.838 -8.836 2.211 1.00 34.22 809 GLU A CA 1
ATOM 5966 C C . GLU A 1 809 ? -4.047 -10.357 2.326 1.00 34.22 809 GLU A C 1
ATOM 5968 O O . GLU A 1 809 ? -4.945 -10.907 1.692 1.00 34.22 809 GLU A O 1
ATOM 5973 N N . GLY A 1 810 ? -3.248 -11.019 3.176 1.00 49.66 810 GLY A N 1
ATOM 5974 C CA . GLY A 1 810 ? -3.406 -12.439 3.522 1.00 49.66 810 GLY A CA 1
ATOM 5975 C C . GLY A 1 810 ? -2.255 -13.370 3.130 1.00 49.66 810 GLY A C 1
ATOM 5976 O O . GLY A 1 810 ? -2.343 -14.559 3.424 1.00 49.66 810 GLY A O 1
ATOM 5977 N N . THR A 1 811 ? -1.180 -12.871 2.518 1.00 49.78 811 THR A N 1
ATOM 5978 C CA . THR A 1 811 ? -0.071 -13.725 2.071 1.00 49.78 811 THR A CA 1
ATOM 5979 C C . THR A 1 811 ? 0.973 -14.005 3.154 1.00 49.78 811 THR A C 1
ATOM 5981 O O . THR A 1 811 ? 1.302 -13.149 3.981 1.00 49.78 811 THR A O 1
ATOM 5984 N N . VAL A 1 812 ? 1.492 -15.236 3.155 1.00 58.50 812 VAL A N 1
ATOM 5985 C CA . VAL A 1 812 ? 2.559 -15.701 4.050 1.00 58.50 812 VAL A CA 1
ATOM 5986 C C . VAL A 1 812 ? 3.806 -15.983 3.211 1.00 58.50 812 VAL A C 1
ATOM 5988 O O . VAL A 1 812 ? 3.737 -16.758 2.259 1.00 58.50 812 VAL A O 1
ATOM 5991 N N . ASP A 1 813 ? 4.907 -15.326 3.569 1.00 64.69 813 ASP A N 1
ATOM 5992 C CA . ASP A 1 813 ? 6.286 -15.643 3.167 1.00 64.69 813 ASP A CA 1
ATOM 5993 C C . ASP A 1 813 ? 6.777 -16.741 4.128 1.00 64.69 813 ASP A C 1
ATOM 5995 O O . ASP A 1 813 ? 6.903 -16.504 5.338 1.00 64.69 813 ASP A O 1
ATOM 5999 N N . ALA A 1 814 ? 6.845 -17.976 3.630 1.00 71.44 814 ALA A N 1
ATOM 6000 C CA . ALA A 1 814 ? 6.927 -19.185 4.449 1.00 71.44 814 ALA A CA 1
ATOM 6001 C C . ALA A 1 814 ? 8.368 -19.562 4.828 1.00 71.44 814 ALA A C 1
ATOM 6003 O O . ALA A 1 814 ? 8.582 -20.118 5.915 1.00 71.44 814 ALA A O 1
ATOM 6004 N N . ASP A 1 815 ? 9.345 -19.188 4.007 1.00 68.62 815 ASP A N 1
ATOM 6005 C CA . ASP A 1 815 ? 10.762 -19.503 4.180 1.00 68.62 815 ASP A CA 1
ATOM 6006 C C . ASP A 1 815 ? 11.662 -18.265 4.393 1.00 68.62 815 ASP A C 1
ATOM 6008 O O . ASP A 1 815 ? 12.797 -18.395 4.872 1.00 68.62 815 ASP A O 1
ATOM 6012 N N . GLY A 1 816 ? 11.126 -17.056 4.203 1.00 65.06 816 GLY A N 1
ATOM 6013 C CA . GLY A 1 816 ? 11.747 -15.785 4.555 1.00 65.06 816 GLY A CA 1
ATOM 6014 C C . GLY A 1 816 ? 12.609 -15.157 3.462 1.00 65.06 816 GLY A C 1
ATOM 6015 O O . GLY A 1 816 ? 13.498 -14.362 3.807 1.00 65.06 816 GLY A O 1
ATOM 6016 N N . ASP A 1 817 ? 12.400 -15.497 2.191 1.00 66.81 817 ASP A N 1
ATOM 6017 C CA . ASP A 1 817 ? 13.107 -14.908 1.042 1.00 66.81 817 ASP A CA 1
ATOM 6018 C C . ASP A 1 817 ? 12.440 -13.652 0.451 1.00 66.81 817 ASP A C 1
ATOM 6020 O O . ASP A 1 817 ? 13.063 -12.916 -0.324 1.00 66.81 817 ASP A O 1
ATOM 6024 N N . HIS A 1 818 ? 11.243 -13.333 0.954 1.00 64.75 818 HIS A N 1
ATOM 6025 C CA . HIS A 1 818 ? 10.362 -12.236 0.556 1.00 64.75 818 HIS A CA 1
ATOM 6026 C C . HIS A 1 818 ? 9.524 -12.456 -0.713 1.00 64.75 818 HIS A C 1
ATOM 6028 O O . HIS A 1 818 ? 8.922 -11.485 -1.196 1.00 64.75 818 HIS A O 1
ATOM 6034 N N . PHE A 1 819 ? 9.425 -13.686 -1.203 1.00 67.62 819 PHE A N 1
ATOM 6035 C CA . PHE A 1 819 ? 8.389 -14.127 -2.126 1.00 67.62 819 PHE A CA 1
ATOM 6036 C C . PHE A 1 819 ? 7.242 -14.757 -1.335 1.00 67.62 819 PHE A C 1
ATOM 6038 O O . PHE A 1 819 ? 7.374 -15.177 -0.187 1.00 67.62 819 PHE A O 1
ATOM 6045 N N . PHE A 1 820 ? 6.028 -14.646 -1.874 1.00 70.19 820 PHE A N 1
ATOM 6046 C CA . PHE A 1 820 ? 4.841 -15.139 -1.179 1.00 70.19 820 PHE A CA 1
ATOM 6047 C C . PHE A 1 820 ? 4.505 -16.525 -1.674 1.00 70.19 820 PHE A C 1
ATOM 6049 O O . PHE A 1 820 ? 4.543 -16.768 -2.880 1.00 70.19 820 PHE A O 1
ATOM 6056 N N . SER A 1 821 ? 4.045 -17.360 -0.748 1.00 68.81 821 SER A N 1
ATOM 6057 C CA . SER A 1 821 ? 3.656 -18.720 -1.082 1.00 68.81 821 SER A CA 1
ATOM 6058 C C . SER A 1 821 ? 2.618 -18.802 -2.196 1.00 68.81 821 SER A C 1
ATOM 6060 O O . SER A 1 821 ? 1.610 -18.076 -2.167 1.00 68.81 821 SER A O 1
ATOM 6062 N N . VAL A 1 822 ? 2.789 -19.749 -3.125 1.00 64.25 822 VAL A N 1
ATOM 6063 C CA . VAL A 1 822 ? 1.785 -20.053 -4.169 1.00 64.25 822 VAL A CA 1
ATOM 6064 C C . VAL A 1 822 ? 0.426 -20.386 -3.543 1.00 64.25 822 VAL A C 1
ATOM 6066 O O . VAL A 1 822 ? -0.620 -19.966 -4.040 1.00 64.25 822 VAL A O 1
ATOM 6069 N N . ALA A 1 823 ? 0.415 -21.041 -2.376 1.00 52.41 823 ALA A N 1
ATOM 6070 C CA . ALA A 1 823 ? -0.807 -21.345 -1.625 1.00 52.41 823 ALA A CA 1
ATOM 6071 C C . ALA A 1 823 ? -1.576 -20.102 -1.130 1.00 52.41 823 ALA A C 1
ATOM 6073 O O . ALA A 1 823 ? -2.766 -20.205 -0.820 1.00 52.41 823 ALA A O 1
ATOM 6074 N N . SER A 1 824 ? -0.916 -18.943 -1.054 1.00 50.81 824 SER A N 1
ATOM 6075 C CA . SER A 1 824 ? -1.515 -17.667 -0.649 1.00 50.81 824 SER A CA 1
ATOM 6076 C C . SER A 1 824 ? -1.692 -16.686 -1.817 1.00 50.81 824 SER A C 1
ATOM 6078 O O . SER A 1 824 ? -1.947 -15.506 -1.580 1.00 50.81 824 SER A O 1
ATOM 6080 N N . GLY A 1 825 ? -1.556 -17.149 -3.065 1.00 52.53 825 GLY A N 1
ATOM 6081 C CA . GLY A 1 825 ? -1.649 -16.307 -4.263 1.00 52.53 825 GLY A CA 1
ATOM 6082 C C . GLY A 1 825 ? -0.372 -15.522 -4.581 1.00 52.53 825 GLY A C 1
ATOM 6083 O O . GLY A 1 825 ? -0.441 -14.506 -5.273 1.00 52.53 825 GLY A O 1
ATOM 6084 N N . GLY A 1 826 ? 0.770 -15.951 -4.041 1.00 66.12 826 GLY A N 1
ATOM 6085 C CA . GLY A 1 826 ? 2.091 -15.495 -4.458 1.00 66.12 826 GLY A CA 1
ATOM 6086 C C . GLY A 1 826 ? 2.685 -16.335 -5.590 1.00 66.12 826 GLY A C 1
ATOM 6087 O O . GLY A 1 826 ? 2.000 -17.177 -6.165 1.00 66.12 826 GLY A O 1
ATOM 6088 N N . ASN A 1 827 ? 3.939 -16.065 -5.940 1.00 72.31 827 ASN A N 1
ATOM 6089 C CA . ASN A 1 827 ? 4.646 -16.668 -7.072 1.00 72.31 827 ASN A CA 1
ATOM 6090 C C . ASN A 1 827 ? 5.883 -17.486 -6.663 1.00 72.31 827 ASN A C 1
ATOM 6092 O O . ASN A 1 827 ? 6.650 -17.874 -7.530 1.00 72.31 827 ASN A O 1
ATOM 6096 N N . ASP A 1 828 ? 6.059 -17.760 -5.372 1.00 79.31 828 ASP A N 1
ATOM 6097 C CA . ASP A 1 828 ? 7.103 -18.647 -4.858 1.00 79.31 828 ASP A CA 1
ATOM 6098 C C . ASP A 1 828 ? 6.760 -20.125 -5.122 1.00 79.31 828 ASP A C 1
ATOM 6100 O O . ASP A 1 828 ? 5.790 -20.660 -4.576 1.00 79.31 828 ASP A O 1
ATOM 6104 N N . CYS A 1 829 ? 7.520 -20.774 -6.001 1.00 80.75 829 CYS A N 1
ATOM 6105 C CA . CYS A 1 829 ? 7.297 -22.158 -6.397 1.00 80.75 829 CYS A CA 1
ATOM 6106 C C . CYS A 1 829 ? 7.841 -23.189 -5.392 1.00 80.75 829 CYS A C 1
ATOM 6108 O O . CYS A 1 829 ? 7.435 -24.356 -5.488 1.00 80.75 829 CYS A O 1
ATOM 6110 N N . ASP A 1 830 ? 8.648 -22.792 -4.396 1.00 80.19 830 ASP A N 1
ATOM 6111 C CA . ASP A 1 830 ? 9.011 -23.643 -3.255 1.00 80.19 830 ASP A CA 1
ATOM 6112 C C . ASP A 1 830 ? 9.074 -22.869 -1.926 1.00 80.19 830 ASP A C 1
ATOM 6114 O O . ASP A 1 830 ? 10.143 -22.563 -1.413 1.00 80.19 830 ASP A O 1
ATOM 6118 N N . ASP A 1 831 ? 7.903 -22.744 -1.287 1.00 80.88 831 ASP A N 1
ATOM 6119 C CA . ASP A 1 831 ? 7.638 -22.155 0.042 1.00 80.88 831 ASP A CA 1
ATOM 6120 C C . ASP A 1 831 ? 8.527 -22.631 1.230 1.00 80.88 831 ASP A C 1
ATOM 6122 O O . ASP A 1 831 ? 8.241 -22.314 2.394 1.00 80.88 831 ASP A O 1
ATOM 6126 N N . ASN A 1 832 ? 9.502 -23.517 1.019 1.00 79.81 832 ASN A N 1
ATOM 6127 C CA . ASN A 1 832 ? 10.397 -24.032 2.056 1.00 79.81 832 ASN A CA 1
ATOM 6128 C C . ASN A 1 832 ? 11.885 -23.819 1.749 1.00 79.81 832 ASN A C 1
ATOM 6130 O O . ASN A 1 832 ? 12.701 -24.166 2.620 1.00 79.81 832 ASN A O 1
ATOM 6134 N N . ASP A 1 833 ? 12.242 -23.314 0.567 1.00 78.19 833 ASP A N 1
ATOM 6135 C CA . ASP A 1 833 ? 13.626 -23.098 0.160 1.00 78.19 833 ASP A CA 1
ATOM 6136 C C . ASP A 1 833 ? 13.857 -21.668 -0.359 1.00 78.19 833 ASP A C 1
ATOM 6138 O O . ASP A 1 833 ? 13.609 -21.388 -1.527 1.00 78.19 833 ASP A O 1
ATOM 6142 N N . PRO A 1 834 ? 14.489 -20.789 0.446 1.00 81.69 834 PRO A N 1
ATOM 6143 C CA . PRO A 1 834 ? 14.657 -19.373 0.112 1.00 81.69 834 PRO A CA 1
ATOM 6144 C C . PRO A 1 834 ? 15.634 -19.106 -1.052 1.00 81.69 834 PRO A C 1
ATOM 6146 O O . PRO A 1 834 ? 16.063 -17.965 -1.267 1.00 81.69 834 PRO A O 1
ATOM 6149 N N . ALA A 1 835 ? 16.108 -20.162 -1.717 1.00 77.50 835 ALA A N 1
ATOM 6150 C CA . ALA A 1 835 ? 16.911 -20.117 -2.930 1.00 77.50 835 ALA A CA 1
ATOM 6151 C C . ALA A 1 835 ? 16.090 -20.325 -4.215 1.00 77.50 835 ALA A C 1
ATOM 6153 O O . ALA A 1 835 ? 16.609 -19.972 -5.269 1.00 77.50 835 ALA A O 1
ATOM 6154 N N . ILE A 1 836 ? 14.864 -20.848 -4.119 1.00 83.56 836 ILE A N 1
ATOM 6155 C CA . ILE A 1 836 ? 13.972 -21.156 -5.243 1.00 83.56 836 ILE A CA 1
ATOM 6156 C C . ILE A 1 836 ? 12.828 -20.153 -5.190 1.00 83.56 836 ILE A C 1
ATOM 6158 O O . ILE A 1 836 ? 11.935 -20.263 -4.363 1.00 83.56 836 ILE A O 1
ATOM 6162 N N . ASN A 1 837 ? 12.891 -19.130 -6.030 1.00 79.25 837 ASN A N 1
ATOM 6163 C CA . ASN A 1 837 ? 11.899 -18.071 -6.075 1.00 79.25 837 ASN A CA 1
ATOM 6164 C C . ASN A 1 837 ? 11.994 -17.276 -7.379 1.00 79.25 837 ASN A C 1
ATOM 6166 O O . ASN A 1 837 ? 13.034 -17.270 -8.019 1.00 79.25 837 ASN A O 1
ATOM 6170 N N . PRO A 1 838 ? 10.976 -16.474 -7.718 1.00 76.31 838 PRO A N 1
ATOM 6171 C CA . PRO A 1 838 ? 10.934 -15.664 -8.938 1.00 76.31 838 PRO A CA 1
ATOM 6172 C C . PRO A 1 838 ? 12.109 -14.725 -9.241 1.00 76.31 838 PRO A C 1
ATOM 6174 O O . PRO A 1 838 ? 12.199 -14.228 -10.361 1.00 76.31 838 PRO A O 1
ATOM 6177 N N . ASP A 1 839 ? 12.957 -14.403 -8.259 1.00 70.88 839 ASP A N 1
ATOM 6178 C CA . ASP A 1 839 ? 14.167 -13.589 -8.465 1.00 70.88 839 ASP A CA 1
ATOM 6179 C C . ASP A 1 839 ? 15.457 -14.439 -8.482 1.00 70.88 839 ASP A C 1
ATOM 6181 O O . ASP A 1 839 ? 16.562 -13.879 -8.594 1.00 70.88 839 ASP A O 1
ATOM 6185 N N . ALA A 1 840 ? 15.360 -15.760 -8.326 1.00 71.50 840 ALA A N 1
ATOM 6186 C CA . ALA A 1 840 ? 16.476 -16.673 -8.491 1.00 71.50 840 ALA A CA 1
ATOM 6187 C C . ALA A 1 840 ? 16.904 -16.737 -9.967 1.00 71.50 840 ALA A C 1
ATOM 6189 O O . ALA A 1 840 ? 16.246 -16.218 -10.863 1.00 71.50 840 ALA A O 1
ATOM 6190 N N . MET A 1 841 ? 18.090 -17.284 -10.205 1.00 63.81 841 MET A N 1
ATOM 6191 C CA . MET A 1 841 ? 18.586 -17.577 -11.549 1.00 63.81 841 MET A CA 1
ATOM 6192 C C . MET A 1 841 ? 18.744 -19.081 -11.623 1.00 63.81 841 MET A C 1
ATOM 6194 O O . MET A 1 841 ? 19.347 -19.635 -10.706 1.00 63.81 841 MET A O 1
ATOM 6198 N N . ASP A 1 842 ? 18.275 -19.680 -12.710 1.00 67.56 842 ASP A N 1
ATOM 6199 C CA . ASP A 1 842 ? 18.357 -21.123 -12.910 1.00 67.56 842 ASP A CA 1
ATOM 6200 C C . ASP A 1 842 ? 19.829 -21.588 -13.021 1.00 67.56 842 ASP A C 1
ATOM 6202 O O . ASP A 1 842 ? 20.624 -21.087 -13.842 1.00 67.56 842 ASP A O 1
ATOM 6206 N N . ASP A 1 843 ? 20.230 -22.488 -12.117 1.00 60.12 843 ASP A N 1
ATOM 6207 C CA . ASP A 1 843 ? 21.572 -23.064 -12.046 1.00 60.12 843 ASP A CA 1
ATOM 6208 C C . ASP A 1 843 ? 21.681 -24.305 -12.959 1.00 60.12 843 ASP A C 1
ATOM 6210 O O . ASP A 1 843 ? 21.118 -25.358 -12.694 1.00 60.12 843 ASP A O 1
ATOM 6214 N N . GLN A 1 844 ? 22.540 -24.245 -13.992 1.00 54.94 844 GLN A N 1
ATOM 6215 C CA . GLN A 1 844 ? 22.699 -25.348 -14.960 1.00 54.94 844 GLN A CA 1
ATOM 6216 C C . GLN A 1 844 ? 22.820 -26.748 -14.315 1.00 54.94 844 GLN A C 1
ATOM 6218 O O . GLN A 1 844 ? 23.871 -27.111 -13.764 1.00 54.94 844 GLN A O 1
ATOM 6223 N N . GLY A 1 845 ? 21.835 -27.595 -14.606 1.00 58.12 845 GLY A N 1
ATOM 6224 C CA . GLY A 1 845 ? 21.903 -29.048 -14.507 1.00 58.12 845 GLY A CA 1
ATOM 6225 C C . GLY A 1 845 ? 21.466 -29.636 -13.172 1.00 58.12 845 GLY A C 1
ATOM 6226 O O . GLY A 1 845 ? 21.791 -30.803 -12.911 1.00 58.12 845 GLY A O 1
ATOM 6227 N N . ASP A 1 846 ? 20.759 -28.880 -12.336 1.00 70.81 846 ASP A N 1
ATOM 6228 C CA . ASP A 1 846 ? 20.122 -29.428 -11.138 1.00 70.81 846 ASP A CA 1
ATOM 6229 C C . ASP A 1 846 ? 18.672 -29.896 -11.377 1.00 70.81 846 ASP A C 1
ATOM 6231 O O . ASP A 1 846 ? 18.180 -30.768 -10.646 1.00 70.81 846 ASP A O 1
ATOM 6235 N N . GLY A 1 847 ? 18.057 -29.457 -12.480 1.00 72.94 847 GLY A N 1
ATOM 6236 C CA . GLY A 1 847 ? 16.729 -29.870 -12.913 1.00 72.94 847 GLY A CA 1
ATOM 6237 C C . GLY A 1 847 ? 15.597 -29.276 -12.071 1.00 72.94 847 GLY A C 1
ATOM 6238 O O . GLY A 1 847 ? 14.539 -29.914 -11.967 1.00 72.94 847 GLY A O 1
ATOM 6239 N N . VAL A 1 848 ? 15.840 -28.129 -11.437 1.00 73.94 848 VAL A N 1
ATOM 6240 C CA . VAL A 1 848 ? 14.891 -27.358 -10.630 1.00 73.94 848 VAL A CA 1
ATOM 6241 C C . VAL A 1 848 ? 14.568 -26.055 -11.366 1.00 73.94 848 VAL A C 1
ATOM 6243 O O . VAL A 1 848 ? 15.452 -25.426 -11.917 1.00 73.94 848 VAL A O 1
ATOM 6246 N N . ASP A 1 849 ? 13.290 -25.677 -11.400 1.00 77.44 849 ASP A N 1
ATOM 6247 C CA . ASP A 1 849 ? 12.835 -24.360 -11.874 1.00 77.44 849 ASP A CA 1
ATOM 6248 C C . ASP A 1 849 ? 13.080 -23.356 -10.739 1.00 77.44 849 ASP A C 1
ATOM 6250 O O . ASP A 1 849 ? 12.201 -23.142 -9.899 1.00 77.44 849 ASP A O 1
ATOM 6254 N N . ASP A 1 850 ? 14.315 -22.859 -10.621 1.00 82.31 850 ASP A N 1
ATOM 6255 C CA . ASP A 1 850 ? 14.705 -21.981 -9.513 1.00 82.31 850 ASP A CA 1
ATOM 6256 C C . ASP A 1 850 ? 13.959 -20.642 -9.567 1.00 82.31 850 ASP A C 1
ATOM 6258 O O . ASP A 1 850 ? 13.664 -20.080 -8.515 1.00 82.31 850 ASP A O 1
ATOM 6262 N N . ASP A 1 851 ? 13.652 -20.130 -10.766 1.00 81.06 851 ASP A N 1
ATOM 6263 C CA . ASP A 1 851 ? 13.052 -18.806 -10.989 1.00 81.06 851 ASP A CA 1
ATOM 6264 C C . ASP A 1 851 ? 11.517 -18.825 -11.171 1.00 81.06 851 ASP A C 1
ATOM 6266 O O . ASP A 1 851 ? 10.884 -17.800 -11.450 1.00 81.06 851 ASP A O 1
ATOM 6270 N N . CYS A 1 852 ? 10.894 -19.984 -10.964 1.00 79.81 852 CYS A N 1
ATOM 6271 C CA . CYS A 1 852 ? 9.451 -20.194 -10.976 1.00 79.81 852 CYS A CA 1
ATOM 6272 C C . CYS A 1 852 ? 8.748 -19.751 -12.270 1.00 79.81 852 CYS A C 1
ATOM 6274 O O . CYS A 1 852 ? 7.567 -19.363 -12.236 1.00 79.81 852 CYS A O 1
ATOM 6276 N N . ASN A 1 853 ? 9.441 -19.773 -13.411 1.00 78.81 853 ASN A N 1
ATOM 6277 C CA . ASN A 1 853 ? 8.889 -19.343 -14.696 1.00 78.81 853 ASN A CA 1
ATOM 6278 C C . ASN A 1 853 ? 8.244 -20.494 -15.499 1.00 78.81 853 ASN A C 1
ATOM 6280 O O . ASN A 1 853 ? 7.657 -20.263 -16.567 1.00 78.81 853 ASN A O 1
ATOM 6284 N N . GLY A 1 854 ? 8.278 -21.716 -14.957 1.00 73.12 854 GLY A N 1
ATOM 6285 C CA . GLY A 1 854 ? 7.681 -22.919 -15.531 1.00 73.12 854 GLY A CA 1
ATOM 6286 C C . GLY A 1 854 ? 8.578 -23.642 -16.533 1.00 73.12 854 GLY A C 1
ATOM 6287 O O . GLY A 1 854 ? 8.121 -24.593 -17.180 1.00 73.12 854 GLY A O 1
ATOM 6288 N N . GLN A 1 855 ? 9.821 -23.201 -16.689 1.00 67.56 855 GLN A N 1
ATOM 6289 C CA . GLN A 1 855 ? 10.855 -23.861 -17.471 1.00 67.56 855 GLN A CA 1
ATOM 6290 C C . GLN A 1 855 ? 11.965 -24.332 -16.518 1.00 67.56 855 GLN A C 1
ATOM 6292 O O . GLN A 1 855 ? 11.944 -24.047 -15.331 1.00 67.56 855 GLN A O 1
ATOM 6297 N N . VAL A 1 856 ? 12.818 -25.224 -17.011 1.00 68.00 856 VAL A N 1
ATOM 6298 C CA . VAL A 1 856 ? 13.952 -25.739 -16.242 1.00 68.00 856 VAL A CA 1
ATOM 6299 C C . VAL A 1 856 ? 15.185 -25.553 -17.122 1.00 68.00 856 VAL A C 1
ATOM 6301 O O . VAL A 1 856 ? 15.187 -26.025 -18.269 1.00 68.00 856 VAL A O 1
ATOM 6304 N N . ASP A 1 857 ? 16.228 -24.921 -16.589 1.00 63.94 857 ASP A N 1
ATOM 6305 C CA . ASP A 1 857 ? 17.527 -24.650 -17.216 1.00 63.94 857 ASP A CA 1
ATOM 6306 C C . ASP A 1 857 ? 17.516 -23.669 -18.432 1.00 63.94 857 ASP A C 1
ATOM 6308 O O . ASP A 1 857 ? 18.392 -23.738 -19.310 1.00 63.94 857 ASP A O 1
ATOM 6312 N N . GLU A 1 858 ? 16.544 -22.758 -18.554 1.00 60.50 858 GLU A N 1
ATOM 6313 C CA . GLU A 1 858 ? 16.271 -21.933 -19.759 1.00 60.50 858 GLU A CA 1
ATOM 6314 C C . GLU A 1 858 ? 17.023 -20.601 -19.864 1.00 60.50 858 GLU A C 1
ATOM 6316 O O . GLU A 1 858 ? 17.110 -20.031 -20.958 1.00 60.50 858 GLU A O 1
ATOM 6321 N N . ASP A 1 859 ? 17.649 -20.125 -18.792 1.00 53.72 859 ASP A N 1
ATOM 6322 C CA . ASP A 1 859 ? 18.368 -18.842 -18.762 1.00 53.72 859 ASP A CA 1
ATOM 6323 C C . ASP A 1 859 ? 19.709 -18.849 -19.547 1.00 53.72 859 ASP A C 1
ATOM 6325 O O . ASP A 1 859 ? 20.571 -17.965 -19.434 1.00 53.72 859 ASP A O 1
ATOM 6329 N N . ALA A 1 860 ? 19.896 -19.839 -20.428 1.00 54.94 860 ALA A N 1
ATOM 6330 C CA . ALA A 1 860 ? 20.998 -19.933 -21.375 1.00 54.94 860 ALA A CA 1
ATOM 6331 C C . ALA A 1 860 ? 20.714 -19.127 -22.670 1.00 54.94 860 ALA A C 1
ATOM 6333 O O . ALA A 1 860 ? 19.844 -19.489 -23.466 1.00 54.94 860 ALA A O 1
ATOM 6334 N N . PRO A 1 861 ? 21.500 -18.081 -22.997 1.00 50.94 861 PRO A N 1
ATOM 6335 C CA . PRO A 1 861 ? 21.267 -17.274 -24.197 1.00 50.94 861 PRO A CA 1
ATOM 6336 C C . PRO A 1 861 ? 21.522 -18.060 -25.504 1.00 50.94 861 PRO A C 1
ATOM 6338 O O . PRO A 1 861 ? 22.633 -18.548 -25.733 1.00 50.94 861 PRO A O 1
ATOM 6341 N N . LEU A 1 862 ? 20.535 -18.117 -26.412 1.00 61.09 862 LEU A N 1
ATOM 6342 C CA . LEU A 1 862 ? 20.698 -18.619 -27.789 1.00 61.09 862 LEU A CA 1
ATOM 6343 C C . LEU A 1 862 ? 21.353 -17.563 -28.707 1.00 61.09 862 LEU A C 1
ATOM 6345 O O . LEU A 1 862 ? 20.768 -16.509 -28.954 1.00 61.09 862 LEU A O 1
ATOM 6349 N N . ASP A 1 863 ? 22.524 -17.896 -29.268 1.00 64.94 863 ASP A N 1
ATOM 6350 C CA . ASP A 1 863 ? 23.323 -17.130 -30.255 1.00 64.94 863 ASP A CA 1
ATOM 6351 C C . ASP A 1 863 ? 23.413 -17.918 -31.594 1.00 64.94 863 ASP A C 1
ATOM 6353 O O . ASP A 1 863 ? 24.361 -18.686 -31.808 1.00 64.94 863 ASP A O 1
ATOM 6357 N N . PRO A 1 864 ? 22.393 -17.841 -32.480 1.00 65.88 864 PRO A N 1
ATOM 6358 C CA . PRO A 1 864 ? 22.261 -18.731 -33.643 1.00 65.88 864 PRO A CA 1
ATOM 6359 C C . PRO A 1 864 ? 23.296 -18.518 -34.754 1.00 65.88 864 PRO A C 1
ATOM 6361 O O . PRO A 1 864 ? 23.565 -19.444 -35.529 1.00 65.88 864 PRO A O 1
ATOM 6364 N N . ASP A 1 865 ? 23.862 -17.319 -34.878 1.00 69.69 865 ASP A N 1
ATOM 6365 C CA . ASP A 1 865 ? 24.887 -17.008 -35.876 1.00 69.69 865 ASP A CA 1
ATOM 6366 C C . ASP A 1 865 ? 26.315 -16.934 -35.297 1.00 69.69 865 ASP A C 1
ATOM 6368 O O . ASP A 1 865 ? 27.292 -16.969 -36.064 1.00 69.69 865 ASP A O 1
ATOM 6372 N N . GLY A 1 866 ? 26.445 -17.025 -33.971 1.00 72.00 866 GLY A N 1
ATOM 6373 C CA . GLY A 1 866 ? 27.672 -17.346 -33.251 1.00 72.00 866 GLY A CA 1
ATOM 6374 C C . GLY A 1 866 ? 28.587 -16.145 -33.029 1.00 72.00 866 GLY A C 1
ATOM 6375 O O . GLY A 1 866 ? 29.819 -16.312 -33.052 1.00 72.00 866 GLY A O 1
ATOM 6376 N N . ASP A 1 867 ? 28.031 -14.942 -32.908 1.00 74.31 867 ASP A N 1
ATOM 6377 C CA . ASP A 1 867 ? 28.791 -13.703 -32.731 1.00 74.31 867 ASP A CA 1
ATOM 6378 C C . ASP A 1 867 ? 28.870 -13.188 -31.286 1.00 74.31 867 ASP A C 1
ATOM 6380 O O . ASP A 1 867 ? 29.679 -12.295 -30.986 1.00 74.31 867 ASP A O 1
ATOM 6384 N N . GLY A 1 868 ? 28.158 -13.852 -30.380 1.00 73.38 868 GLY A N 1
ATOM 6385 C CA . GLY A 1 868 ? 28.139 -13.599 -28.949 1.00 73.38 868 GLY A CA 1
ATOM 6386 C C . GLY A 1 868 ? 27.054 -12.628 -28.490 1.00 73.38 868 GLY A C 1
ATOM 6387 O O . GLY A 1 868 ? 27.139 -12.186 -27.340 1.00 73.38 868 GLY A O 1
ATOM 6388 N N . PHE A 1 869 ? 26.083 -12.279 -29.340 1.00 73.06 869 PHE A N 1
ATOM 6389 C CA . PHE A 1 869 ? 24.926 -11.444 -29.003 1.00 73.06 869 PHE A CA 1
ATOM 6390 C C . PHE A 1 869 ? 23.605 -12.192 -29.268 1.00 73.06 869 PHE A C 1
ATOM 6392 O O . PHE A 1 869 ? 23.502 -12.977 -30.200 1.00 73.06 869 PHE A O 1
ATOM 6399 N N . THR A 1 870 ? 22.587 -11.976 -28.427 1.00 75.94 870 THR A N 1
ATOM 6400 C CA . THR A 1 870 ? 21.287 -12.672 -28.504 1.00 75.94 870 THR A CA 1
ATOM 6401 C C . THR A 1 870 ? 20.140 -11.694 -28.765 1.00 75.94 870 THR A C 1
ATOM 6403 O O . THR A 1 870 ? 20.323 -10.477 -28.726 1.00 75.94 870 THR A O 1
ATOM 6406 N N . VAL A 1 871 ? 18.939 -12.191 -29.069 1.00 54.91 871 VAL A N 1
ATOM 6407 C CA . VAL A 1 871 ? 17.740 -11.338 -29.180 1.00 54.91 871 VAL A CA 1
ATOM 6408 C C . VAL A 1 871 ? 17.269 -10.901 -27.783 1.00 54.91 871 VAL A C 1
ATOM 6410 O O . VAL A 1 871 ? 17.331 -11.712 -26.863 1.00 54.91 871 VAL A O 1
ATOM 6413 N N . PRO A 1 872 ? 16.780 -9.657 -27.597 1.00 56.31 872 PRO A N 1
ATOM 6414 C CA . PRO A 1 872 ? 16.453 -8.654 -28.614 1.00 56.31 872 PRO A CA 1
ATOM 6415 C C . PRO A 1 872 ? 17.616 -7.725 -29.004 1.00 56.31 872 PRO A C 1
ATOM 6417 O O . PRO A 1 872 ? 17.397 -6.794 -29.782 1.00 56.31 872 PRO A O 1
ATOM 6420 N N . GLU A 1 873 ? 18.823 -7.915 -28.463 1.00 67.88 873 GLU A N 1
ATOM 6421 C CA . GLU A 1 873 ? 19.973 -7.064 -28.778 1.00 67.88 873 GLU A CA 1
ATOM 6422 C C . GLU A 1 873 ? 20.443 -7.163 -30.238 1.00 67.88 873 GLU A C 1
ATOM 6424 O O . GLU A 1 873 ? 20.839 -6.149 -30.816 1.00 67.88 873 GLU A O 1
ATOM 6429 N N . ASP A 1 874 ? 20.382 -8.346 -30.842 1.00 75.88 874 ASP A N 1
ATOM 6430 C CA . ASP A 1 874 ? 20.729 -8.563 -32.246 1.00 75.88 874 ASP A CA 1
ATOM 6431 C C . ASP A 1 874 ? 19.530 -8.324 -33.195 1.00 75.88 874 ASP A C 1
ATOM 6433 O O . ASP A 1 874 ? 18.459 -8.926 -33.077 1.00 75.88 874 ASP A O 1
ATOM 6437 N N . CYS A 1 875 ? 19.712 -7.412 -34.155 1.00 78.38 875 CYS A N 1
ATOM 6438 C CA . CYS A 1 875 ? 18.707 -7.004 -35.133 1.00 78.38 875 CYS A CA 1
ATOM 6439 C C . CYS A 1 875 ? 18.716 -7.815 -36.444 1.00 78.38 875 CYS A C 1
ATOM 6441 O O . CYS A 1 875 ? 17.824 -7.600 -37.277 1.00 78.38 875 CYS A O 1
ATOM 6443 N N . ASP A 1 876 ? 19.669 -8.735 -36.643 1.00 78.00 876 ASP A N 1
ATOM 6444 C CA . ASP A 1 876 ? 19.669 -9.711 -37.742 1.00 78.00 876 ASP A CA 1
ATOM 6445 C C . ASP A 1 876 ? 20.350 -11.029 -37.327 1.00 78.00 876 ASP A C 1
ATOM 6447 O O . ASP A 1 876 ? 21.471 -11.307 -37.738 1.00 78.00 876 ASP A O 1
ATOM 6451 N N . ASN A 1 877 ? 19.584 -11.887 -36.640 1.00 74.00 877 ASN A N 1
ATOM 6452 C CA . ASN A 1 877 ? 19.957 -13.215 -36.112 1.00 74.00 877 ASN A CA 1
ATOM 6453 C C . ASN A 1 877 ? 20.407 -14.282 -37.133 1.00 74.00 877 ASN A C 1
ATOM 6455 O O . ASN A 1 877 ? 20.374 -15.485 -36.862 1.00 74.00 877 ASN A O 1
ATOM 6459 N N . ASN A 1 878 ? 20.734 -13.868 -38.355 1.00 78.25 878 ASN A N 1
ATOM 6460 C CA . ASN A 1 878 ? 21.263 -14.713 -39.418 1.00 78.25 878 ASN A CA 1
ATOM 6461 C C . ASN A 1 878 ? 22.580 -14.172 -40.002 1.00 78.25 878 ASN A C 1
ATOM 6463 O O . ASN A 1 878 ? 23.095 -14.753 -40.973 1.00 78.25 878 ASN A O 1
ATOM 6467 N N . ASP A 1 879 ? 23.102 -13.054 -39.497 1.00 80.81 879 ASP A N 1
ATOM 6468 C CA . ASP A 1 879 ? 24.311 -12.407 -39.992 1.00 80.81 879 ASP A CA 1
ATOM 6469 C C . ASP A 1 879 ? 25.182 -11.906 -38.835 1.00 80.81 879 ASP A C 1
ATOM 6471 O O . ASP A 1 879 ? 25.138 -10.732 -38.504 1.00 80.81 879 ASP A O 1
ATOM 6475 N N . ALA A 1 880 ? 26.116 -12.763 -38.404 1.00 85.38 880 ALA A N 1
ATOM 6476 C CA . ALA A 1 880 ? 27.178 -12.534 -37.407 1.00 85.38 880 ALA A CA 1
ATOM 6477 C C . ALA A 1 880 ? 28.093 -11.297 -37.624 1.00 85.38 880 ALA A C 1
ATOM 6479 O O . ALA A 1 880 ? 29.178 -11.167 -37.043 1.00 85.38 880 ALA A O 1
ATOM 6480 N N . SER A 1 881 ? 27.785 -10.444 -38.605 1.00 81.88 881 SER A N 1
ATOM 6481 C CA . SER A 1 881 ? 28.396 -9.132 -38.808 1.00 81.88 881 SER A CA 1
ATOM 6482 C C . SER A 1 881 ? 27.485 -7.950 -38.466 1.00 81.88 881 SER A C 1
ATOM 6484 O O . SER A 1 881 ? 27.963 -6.812 -38.535 1.00 81.88 881 SER A O 1
ATOM 6486 N N . ILE A 1 882 ? 26.232 -8.220 -38.105 1.00 85.00 882 ILE A N 1
ATOM 6487 C CA . ILE A 1 882 ? 25.212 -7.285 -37.648 1.00 85.00 882 ILE A CA 1
ATOM 6488 C C . ILE A 1 882 ? 24.938 -7.646 -36.193 1.00 85.00 882 ILE A C 1
ATOM 6490 O O . ILE A 1 882 ? 24.406 -8.704 -35.928 1.00 85.00 882 ILE A O 1
ATOM 6494 N N . TYR A 1 883 ? 25.371 -6.796 -35.270 1.00 82.06 883 TYR A N 1
ATOM 6495 C CA . TYR A 1 883 ? 25.271 -7.044 -33.835 1.00 82.06 883 TYR A CA 1
ATOM 6496 C C . TYR A 1 883 ? 25.536 -5.749 -33.061 1.00 82.06 883 TYR A C 1
ATOM 6498 O O . TYR A 1 883 ? 26.202 -4.846 -33.584 1.00 82.06 883 TYR A O 1
ATOM 6506 N N . PRO A 1 884 ? 25.095 -5.622 -31.801 1.00 77.44 884 PRO A N 1
ATOM 6507 C CA . PRO A 1 884 ? 25.418 -4.468 -30.964 1.00 77.44 884 PRO A CA 1
ATOM 6508 C C . PRO A 1 884 ? 26.920 -4.151 -30.939 1.00 77.44 884 PRO A C 1
ATOM 6510 O O . PRO A 1 884 ? 27.752 -5.010 -30.685 1.00 77.44 884 PRO A O 1
ATOM 6513 N N . ASP A 1 885 ? 27.301 -2.893 -31.159 1.00 70.38 885 ASP A N 1
ATOM 6514 C CA . ASP A 1 885 ? 28.706 -2.450 -31.272 1.00 70.38 885 ASP A CA 1
ATOM 6515 C C . ASP A 1 885 ? 29.463 -2.893 -32.545 1.00 70.38 885 ASP A C 1
ATOM 6517 O O . ASP A 1 885 ? 30.679 -2.649 -32.661 1.00 70.38 885 ASP A O 1
ATOM 6521 N N . ALA A 1 886 ? 28.794 -3.483 -33.541 1.00 79.88 886 ALA A N 1
ATOM 6522 C CA . ALA A 1 886 ? 29.419 -3.745 -34.833 1.00 79.88 886 ALA A CA 1
ATOM 6523 C C . ALA A 1 886 ? 29.930 -2.455 -35.501 1.00 79.88 886 ALA A C 1
ATOM 6525 O O . ALA A 1 886 ? 29.512 -1.320 -35.249 1.00 79.88 886 ALA A O 1
ATOM 6526 N N . VAL A 1 887 ? 30.926 -2.609 -36.375 1.00 79.12 887 VAL A N 1
ATOM 6527 C CA . VAL A 1 887 ? 31.545 -1.463 -37.046 1.00 79.12 887 VAL A CA 1
ATOM 6528 C C . VAL A 1 887 ? 30.714 -1.055 -38.258 1.00 79.12 887 VAL A C 1
ATOM 6530 O O . VAL A 1 887 ? 30.917 -1.593 -39.344 1.00 79.12 887 VAL A O 1
ATOM 6533 N N . GLU A 1 888 ? 29.916 -0.007 -38.078 1.00 79.62 888 GLU A N 1
ATOM 6534 C CA . GLU A 1 888 ? 29.127 0.655 -39.124 1.00 79.62 888 GLU A CA 1
ATOM 6535 C C . GLU A 1 888 ? 29.879 0.884 -40.447 1.00 79.62 888 GLU A C 1
ATOM 6537 O O . GLU A 1 888 ? 31.033 1.364 -40.477 1.00 79.62 888 GLU A O 1
ATOM 6542 N N . ILE A 1 889 ? 29.188 0.603 -41.554 1.00 80.00 889 ILE A N 1
ATOM 6543 C CA . ILE A 1 889 ? 29.604 0.852 -42.933 1.00 80.00 889 ILE A CA 1
ATOM 6544 C C . ILE A 1 889 ? 28.804 2.045 -43.484 1.00 80.00 889 ILE A C 1
ATOM 6546 O O . ILE A 1 889 ? 27.740 1.868 -44.069 1.00 80.00 889 ILE A O 1
ATOM 6550 N N . PRO A 1 890 ? 29.380 3.263 -43.480 1.00 78.38 890 PRO A N 1
ATOM 6551 C CA . PRO A 1 890 ? 28.596 4.463 -43.729 1.00 78.38 890 PRO A CA 1
ATOM 6552 C C . PRO A 1 890 ? 27.918 4.525 -45.104 1.00 78.38 890 PRO A C 1
ATOM 6554 O O . PRO A 1 890 ? 28.548 4.249 -46.140 1.00 78.38 890 PRO A O 1
ATOM 6557 N N . ASP A 1 891 ? 26.699 5.063 -45.115 1.00 76.38 891 ASP A N 1
ATOM 6558 C CA . ASP A 1 891 ? 25.875 5.371 -46.287 1.00 76.38 891 ASP A CA 1
ATOM 6559 C C . ASP A 1 891 ? 25.433 4.120 -47.096 1.00 76.38 891 ASP A C 1
ATOM 6561 O O . ASP A 1 891 ? 25.197 4.228 -48.316 1.00 76.38 891 ASP A O 1
ATOM 6565 N N . ASN A 1 892 ? 25.372 2.928 -46.484 1.00 80.25 892 ASN A N 1
ATOM 6566 C CA . ASN A 1 892 ? 25.036 1.672 -47.175 1.00 80.25 892 ASN A CA 1
ATOM 6567 C C . ASN A 1 892 ? 23.547 1.256 -47.053 1.00 80.25 892 ASN A C 1
ATOM 6569 O O . ASN A 1 892 ? 23.078 0.460 -47.877 1.00 80.25 892 ASN A O 1
ATOM 6573 N N . GLY A 1 893 ? 22.796 1.877 -46.142 1.00 77.88 893 GLY A N 1
ATOM 6574 C CA . GLY A 1 893 ? 21.384 1.636 -45.851 1.00 77.88 893 GLY A CA 1
ATOM 6575 C C . GLY A 1 893 ? 21.084 0.415 -44.976 1.00 77.88 893 GLY A C 1
ATOM 6576 O O . GLY A 1 893 ? 19.926 -0.003 -44.975 1.00 77.88 893 GLY A O 1
ATOM 6577 N N . VAL A 1 894 ? 22.092 -0.153 -44.319 1.00 79.12 894 VAL A N 1
ATOM 6578 C CA . VAL A 1 894 ? 22.021 -1.220 -43.312 1.00 79.12 894 VAL A CA 1
ATOM 6579 C C . VAL A 1 894 ? 22.515 -0.618 -41.997 1.00 79.12 894 VAL A C 1
ATOM 6581 O O . VAL A 1 894 ? 23.378 0.250 -42.014 1.00 79.12 894 VAL A O 1
ATOM 6584 N N . ASP A 1 895 ? 21.892 -1.011 -40.900 1.00 77.75 895 ASP A N 1
ATOM 6585 C CA . ASP A 1 895 ? 22.260 -0.625 -39.541 1.00 77.75 895 ASP A CA 1
ATOM 6586 C C . ASP A 1 895 ? 22.988 -1.830 -38.946 1.00 77.75 895 ASP A C 1
ATOM 6588 O O . ASP A 1 895 ? 22.352 -2.828 -38.623 1.00 77.75 895 ASP A O 1
ATOM 6592 N N . GLU A 1 896 ? 24.320 -1.808 -38.979 1.00 87.06 896 GLU A N 1
ATOM 6593 C CA . GLU A 1 896 ? 25.139 -2.945 -38.558 1.00 87.06 896 GLU A CA 1
ATOM 6594 C C . GLU A 1 896 ? 25.223 -3.052 -37.039 1.00 87.06 896 GLU A C 1
ATOM 6596 O O . GLU A 1 896 ? 25.363 -4.157 -36.533 1.00 87.06 896 GLU A O 1
ATOM 6601 N N . ASN A 1 897 ? 25.165 -1.931 -36.315 1.00 78.62 897 ASN A N 1
ATOM 6602 C CA . ASN A 1 897 ? 25.278 -1.928 -34.854 1.00 78.62 897 ASN A CA 1
ATOM 6603 C C . ASN A 1 897 ? 23.933 -1.948 -34.112 1.00 78.62 897 ASN A C 1
ATOM 6605 O O . ASN A 1 897 ? 23.918 -1.770 -32.891 1.00 78.62 897 ASN A O 1
ATOM 6609 N N . CYS A 1 898 ? 22.835 -2.144 -34.846 1.00 75.94 898 CYS A N 1
ATOM 6610 C CA . CYS A 1 898 ? 21.477 -2.284 -34.330 1.00 75.94 898 CYS A CA 1
ATOM 6611 C C . CYS A 1 898 ? 20.978 -1.089 -33.499 1.00 75.94 898 CYS A C 1
ATOM 6613 O O . CYS A 1 898 ? 20.116 -1.242 -32.632 1.00 75.94 898 CYS A O 1
ATOM 6615 N N . ASN A 1 899 ? 21.482 0.125 -33.758 1.00 70.75 899 ASN A N 1
ATOM 6616 C CA . ASN A 1 899 ? 21.055 1.337 -33.043 1.00 70.75 899 ASN A CA 1
ATOM 6617 C C . ASN A 1 899 ? 19.868 2.067 -33.703 1.00 70.75 899 ASN A C 1
ATOM 6619 O O . ASN A 1 899 ? 19.427 3.123 -33.238 1.00 70.75 899 ASN A O 1
ATOM 6623 N N . GLY A 1 900 ? 19.345 1.514 -34.794 1.00 69.50 900 GLY A N 1
ATOM 6624 C CA . GLY A 1 900 ? 18.246 2.025 -35.603 1.00 69.50 900 GLY A CA 1
ATOM 6625 C C . GLY A 1 900 ? 18.674 2.889 -36.795 1.00 69.50 900 GLY A C 1
ATOM 6626 O O . GLY A 1 900 ? 17.792 3.409 -37.498 1.00 69.50 900 GLY A O 1
ATOM 6627 N N . PHE A 1 901 ? 19.978 3.108 -37.040 1.00 70.44 901 PHE A N 1
ATOM 6628 C CA . PHE A 1 901 ? 20.455 4.112 -38.001 1.00 70.44 901 PHE A CA 1
ATOM 6629 C C . PHE A 1 901 ? 21.798 3.795 -38.698 1.00 70.44 901 PHE A C 1
ATOM 6631 O O . PHE A 1 901 ? 22.860 3.914 -38.109 1.00 70.44 901 PHE A O 1
ATOM 6638 N N . ASP A 1 902 ? 21.773 3.663 -40.034 1.00 77.19 902 ASP A N 1
ATOM 6639 C CA . ASP A 1 902 ? 22.982 3.669 -40.895 1.00 77.19 902 ASP A CA 1
ATOM 6640 C C . ASP A 1 902 ? 23.826 4.951 -40.713 1.00 77.19 902 ASP A C 1
ATOM 6642 O O . ASP A 1 902 ? 23.348 6.080 -40.937 1.00 77.19 902 ASP A O 1
ATOM 6646 N N . MET A 1 903 ? 25.105 4.785 -40.355 1.00 79.62 903 MET A N 1
ATOM 6647 C CA . MET A 1 903 ? 26.048 5.879 -40.115 1.00 79.62 903 MET A CA 1
ATOM 6648 C C . MET A 1 903 ? 26.204 6.811 -41.324 1.00 79.62 903 MET A C 1
ATOM 6650 O O . MET A 1 903 ? 26.532 6.416 -42.442 1.00 79.62 903 MET A O 1
ATOM 6654 N N . VAL A 1 904 ? 26.104 8.128 -41.098 1.00 79.38 904 VAL A N 1
ATOM 6655 C CA . VAL A 1 904 ? 26.181 9.125 -42.180 1.00 79.38 904 VAL A CA 1
ATOM 6656 C C . VAL A 1 904 ? 27.517 9.866 -42.194 1.00 79.38 904 VAL A C 1
ATOM 6658 O O . VAL A 1 904 ? 28.017 10.380 -41.186 1.00 79.38 904 VAL A O 1
ATOM 6661 N N . THR A 1 905 ? 28.091 10.038 -43.388 1.00 80.12 905 THR A N 1
ATOM 6662 C CA . THR A 1 905 ? 29.305 10.847 -43.556 1.00 80.12 905 THR A CA 1
ATOM 6663 C C . THR A 1 905 ? 29.006 12.356 -43.508 1.00 80.12 905 THR A C 1
ATOM 6665 O O . THR A 1 905 ? 28.367 12.909 -44.412 1.00 80.12 905 THR A O 1
ATOM 6668 N N . GLN A 1 906 ? 29.577 13.101 -42.547 1.00 76.06 906 GLN A N 1
ATOM 6669 C CA . GLN A 1 906 ? 29.361 14.556 -42.469 1.00 76.06 906 GLN A CA 1
ATOM 6670 C C . GLN A 1 906 ? 30.147 15.327 -43.545 1.00 76.06 906 GLN A C 1
ATOM 6672 O O . GLN A 1 906 ? 31.382 15.327 -43.591 1.00 76.06 906 GLN A O 1
ATOM 6677 N N . ILE A 1 907 ? 29.426 16.055 -44.407 1.00 63.16 907 ILE A N 1
ATOM 6678 C CA . ILE A 1 907 ? 30.004 16.799 -45.547 1.00 63.16 907 ILE A CA 1
ATOM 6679 C C . ILE A 1 907 ? 30.196 18.304 -45.301 1.00 63.16 907 ILE A C 1
ATOM 6681 O O . ILE A 1 907 ? 30.872 18.975 -46.092 1.00 63.16 907 ILE A O 1
ATOM 6685 N N . GLU A 1 908 ? 29.617 18.865 -44.235 1.00 69.69 908 GLU A N 1
ATOM 6686 C CA . GLU A 1 908 ? 29.769 20.284 -43.893 1.00 69.69 908 GLU A CA 1
ATOM 6687 C C . GLU A 1 908 ? 30.920 20.521 -42.906 1.00 69.69 908 GLU A C 1
ATOM 6689 O O . GLU A 1 908 ? 31.026 19.891 -41.861 1.00 69.69 908 GLU A O 1
ATOM 6694 N N . SER A 1 909 ? 31.789 21.488 -43.218 1.00 74.06 909 SER A N 1
ATOM 6695 C CA . SER A 1 909 ? 33.000 21.761 -42.435 1.00 74.06 909 SER A CA 1
ATOM 6696 C C . SER A 1 909 ? 32.773 22.635 -41.194 1.00 74.06 909 SER A C 1
ATOM 6698 O O . SER A 1 909 ? 33.750 23.008 -40.560 1.00 74.06 909 SER A O 1
ATOM 6700 N N . ASN A 1 910 ? 31.544 23.050 -40.875 1.00 83.81 910 ASN A N 1
ATOM 6701 C CA . ASN A 1 910 ? 31.227 23.827 -39.670 1.00 83.81 910 ASN A CA 1
ATOM 6702 C C . ASN A 1 910 ? 30.224 23.032 -38.830 1.00 83.81 910 ASN A C 1
ATOM 6704 O O . ASN A 1 910 ? 29.140 22.747 -39.328 1.00 83.81 910 ASN A O 1
ATOM 6708 N N . LEU A 1 911 ? 30.569 22.714 -37.582 1.00 86.81 911 LEU A N 1
ATOM 6709 C CA . LEU A 1 911 ? 29.715 21.970 -36.654 1.00 86.81 911 LEU A CA 1
ATOM 6710 C C . LEU A 1 911 ? 29.284 22.861 -35.482 1.00 86.81 911 LEU A C 1
ATOM 6712 O O . LEU A 1 911 ? 30.053 23.700 -34.993 1.00 86.81 911 LEU A O 1
ATOM 6716 N N . SER A 1 912 ? 28.032 22.685 -35.074 1.00 85.06 912 SER A N 1
ATOM 6717 C CA . SER A 1 912 ? 27.397 23.274 -33.892 1.00 85.06 912 SER A CA 1
ATOM 6718 C C . SER A 1 912 ? 25.991 22.690 -33.752 1.00 85.06 912 SER A C 1
ATOM 6720 O O . SER A 1 912 ? 25.344 22.483 -34.779 1.00 85.06 912 SER A O 1
ATOM 6722 N N . GLY A 1 913 ? 25.483 22.559 -32.530 1.00 79.06 913 GLY A N 1
ATOM 6723 C CA . GLY A 1 913 ? 24.155 22.008 -32.258 1.00 79.06 913 GLY A CA 1
ATOM 6724 C C . GLY A 1 913 ? 24.174 20.491 -32.074 1.00 79.06 913 GLY A C 1
ATOM 6725 O O . GLY A 1 913 ? 25.230 19.901 -31.861 1.00 79.06 913 GLY A O 1
ATOM 6726 N N . VAL A 1 914 ? 22.990 19.888 -32.117 1.00 74.81 914 VAL A N 1
ATOM 6727 C CA . VAL A 1 914 ? 22.791 18.451 -31.894 1.00 74.81 914 VAL A CA 1
ATOM 6728 C C . VAL A 1 914 ? 23.172 17.652 -33.146 1.00 74.81 914 VAL A C 1
ATOM 6730 O O . VAL A 1 914 ? 22.898 18.097 -34.264 1.00 74.81 914 VAL A O 1
ATOM 6733 N N . LEU A 1 915 ? 23.805 16.497 -32.945 1.00 82.38 915 LEU A N 1
ATOM 6734 C CA . LEU A 1 915 ? 24.023 15.423 -33.910 1.00 82.38 915 LEU A CA 1
ATOM 6735 C C . LEU A 1 915 ? 22.987 14.325 -33.612 1.00 82.38 915 LEU A C 1
ATOM 6737 O O . LEU A 1 915 ? 23.177 13.593 -32.646 1.00 82.38 915 LEU A O 1
ATOM 6741 N N . PRO A 1 916 ? 21.872 14.271 -34.362 1.00 76.06 916 PRO A N 1
ATOM 6742 C CA . PRO A 1 916 ? 20.752 13.366 -34.100 1.00 76.06 916 PRO A CA 1
ATOM 6743 C C . PRO A 1 916 ? 20.801 12.103 -34.979 1.00 76.06 916 PRO A C 1
ATOM 6745 O O . PRO A 1 916 ? 19.754 11.602 -35.363 1.00 76.06 916 PRO A O 1
ATOM 6748 N N . THR A 1 917 ? 21.992 11.722 -35.440 1.00 79.25 917 THR A N 1
ATOM 6749 C CA . THR A 1 917 ? 22.270 10.533 -36.256 1.00 79.25 917 THR A CA 1
ATOM 6750 C C . THR A 1 917 ? 23.726 10.142 -36.047 1.00 79.25 917 THR A C 1
ATOM 6752 O O . THR A 1 917 ? 24.570 11.026 -35.818 1.00 79.25 917 THR A O 1
ATOM 6755 N N . ASP A 1 918 ? 24.049 8.875 -36.269 1.00 78.19 918 ASP A N 1
ATOM 6756 C CA . ASP A 1 918 ? 25.425 8.407 -36.367 1.00 78.19 918 ASP A CA 1
ATOM 6757 C C . ASP A 1 918 ? 26.205 9.236 -37.382 1.00 78.19 918 ASP A C 1
ATOM 6759 O O . ASP A 1 918 ? 25.786 9.474 -38.520 1.00 78.19 918 ASP A O 1
ATOM 6763 N N . THR A 1 919 ? 27.321 9.792 -36.923 1.00 86.50 919 THR A N 1
ATOM 6764 C CA . THR A 1 919 ? 28.042 10.842 -37.636 1.00 86.50 919 THR A CA 1
ATOM 6765 C C . THR A 1 919 ? 29.514 10.484 -37.751 1.00 86.50 919 THR A C 1
ATOM 6767 O O . THR A 1 919 ? 30.252 10.521 -36.766 1.00 86.50 919 THR A O 1
ATOM 6770 N N . LEU A 1 920 ? 29.987 10.277 -38.983 1.00 88.88 920 LEU A N 1
ATOM 6771 C CA . LEU A 1 920 ? 31.407 10.071 -39.268 1.00 88.88 920 LEU A CA 1
ATOM 6772 C C . LEU A 1 920 ? 32.119 11.361 -39.703 1.00 88.88 920 LEU A C 1
ATOM 6774 O O . LEU A 1 920 ? 31.825 11.961 -40.746 1.00 88.88 920 LEU A O 1
ATOM 6778 N N . LEU A 1 921 ? 33.151 11.753 -38.950 1.00 90.25 921 LEU A N 1
ATOM 6779 C CA . LEU A 1 921 ? 34.066 12.844 -39.284 1.00 90.25 921 LEU A CA 1
ATOM 6780 C C . LEU A 1 921 ? 35.335 12.325 -39.969 1.00 90.25 921 LEU A C 1
ATOM 6782 O O . LEU A 1 921 ? 36.294 11.909 -39.321 1.00 90.25 921 LEU A O 1
ATOM 6786 N N . THR A 1 922 ? 35.380 12.455 -41.297 1.00 89.62 922 THR A N 1
ATOM 6787 C CA . THR A 1 922 ? 36.500 11.973 -42.127 1.00 89.62 922 THR A CA 1
ATOM 6788 C C . THR A 1 922 ? 37.645 12.981 -42.337 1.00 89.62 922 THR A C 1
ATOM 6790 O O . THR A 1 922 ? 37.460 14.208 -42.406 1.00 89.62 922 THR A O 1
ATOM 6793 N N . ALA A 1 923 ? 38.857 12.470 -42.587 1.00 87.38 923 ALA A N 1
ATOM 6794 C CA . ALA A 1 923 ? 40.019 13.293 -42.937 1.00 87.38 923 ALA A CA 1
ATOM 6795 C C . ALA A 1 923 ? 39.857 14.026 -44.281 1.00 87.38 923 ALA A C 1
ATOM 6797 O O . ALA A 1 923 ? 40.431 15.099 -44.492 1.00 87.38 923 ALA A O 1
ATOM 6798 N N . ALA A 1 924 ? 39.056 13.475 -45.198 1.00 84.88 924 ALA A N 1
ATOM 6799 C CA . ALA A 1 924 ? 38.799 14.064 -46.512 1.00 84.88 924 ALA A CA 1
ATOM 6800 C C . ALA A 1 924 ? 38.052 15.406 -46.425 1.00 84.88 924 ALA A C 1
ATOM 6802 O O . ALA A 1 924 ? 38.291 16.297 -47.248 1.00 84.88 924 ALA A O 1
ATOM 6803 N N . ASN A 1 925 ? 37.202 15.558 -45.408 1.00 84.38 925 ASN A N 1
ATOM 6804 C CA . ASN A 1 925 ? 36.363 16.737 -45.182 1.00 84.38 925 ASN A CA 1
ATOM 6805 C C . ASN A 1 925 ? 36.947 17.696 -44.127 1.00 84.38 925 ASN A C 1
ATOM 6807 O O . ASN A 1 925 ? 36.394 18.764 -43.860 1.00 84.38 925 ASN A O 1
ATOM 6811 N N . SER A 1 926 ? 38.119 17.367 -43.585 1.00 88.00 926 SER A N 1
ATOM 6812 C CA . SER A 1 926 ? 38.836 18.194 -42.618 1.00 88.00 926 SER A CA 1
ATOM 6813 C C . SER A 1 926 ? 39.422 19.484 -43.237 1.00 88.00 926 SER A C 1
ATOM 6815 O O . SER A 1 926 ? 39.899 19.480 -44.378 1.00 88.00 926 SER A O 1
ATOM 6817 N N . PRO A 1 927 ? 39.491 20.610 -42.493 1.00 90.81 927 PRO A N 1
ATOM 6818 C CA . PRO A 1 927 ? 39.173 20.727 -41.073 1.00 90.81 927 PRO A CA 1
ATOM 6819 C C . PRO A 1 927 ? 37.693 21.020 -40.787 1.00 90.81 927 PRO A C 1
ATOM 6821 O O . PRO A 1 927 ? 37.118 21.919 -41.403 1.00 90.81 927 PRO A O 1
ATOM 6824 N N . TYR A 1 928 ? 37.149 20.361 -39.766 1.00 91.56 928 TYR A N 1
ATOM 6825 C CA . TYR A 1 928 ? 35.859 20.675 -39.152 1.00 91.56 928 TYR A CA 1
ATOM 6826 C C . TYR A 1 928 ? 36.013 21.828 -38.157 1.00 91.56 928 TYR A C 1
ATOM 6828 O O . TYR A 1 928 ? 36.933 21.832 -37.340 1.00 91.56 928 TYR A O 1
ATOM 6836 N N . ILE A 1 929 ? 35.156 22.842 -38.238 1.00 90.38 929 ILE A N 1
ATOM 6837 C CA . ILE A 1 929 ? 35.196 24.041 -37.401 1.00 90.38 929 ILE A CA 1
ATOM 6838 C C . ILE A 1 929 ? 34.042 23.991 -36.405 1.00 90.38 929 ILE A C 1
ATOM 6840 O O . ILE A 1 929 ? 32.889 24.163 -36.790 1.00 90.38 929 ILE A O 1
ATOM 6844 N N . ILE A 1 930 ? 34.357 23.813 -35.126 1.00 90.81 930 ILE A N 1
ATOM 6845 C CA . ILE A 1 930 ? 33.385 23.880 -34.035 1.00 90.81 930 ILE A CA 1
ATOM 6846 C C . ILE A 1 930 ? 33.102 25.352 -33.743 1.00 90.81 930 ILE A C 1
ATOM 6848 O O . ILE A 1 930 ? 33.975 26.083 -33.262 1.00 90.81 930 ILE A O 1
ATOM 6852 N N . SER A 1 931 ? 31.903 25.802 -34.103 1.00 87.69 931 SER A N 1
ATOM 6853 C CA . SER A 1 931 ? 31.493 27.215 -34.046 1.00 87.69 931 SER A CA 1
ATOM 6854 C C . SER A 1 931 ? 30.439 27.523 -32.971 1.00 87.69 931 SER A C 1
ATOM 6856 O O . SER A 1 931 ? 30.118 28.693 -32.750 1.00 87.69 931 SER A O 1
ATOM 6858 N N . GLY A 1 932 ? 29.975 26.482 -32.280 1.00 82.50 932 GLY A N 1
ATOM 6859 C CA . GLY A 1 932 ? 29.125 26.455 -31.087 1.00 82.50 932 GLY A CA 1
ATOM 6860 C C . GLY A 1 932 ? 29.303 25.096 -30.393 1.00 82.50 932 GLY A C 1
ATOM 6861 O O . GLY A 1 932 ? 30.023 24.258 -30.938 1.00 82.50 932 GLY A O 1
ATOM 6862 N N . ASP A 1 933 ? 28.680 24.875 -29.233 1.00 82.12 933 ASP A N 1
ATOM 6863 C CA . ASP A 1 933 ? 28.694 23.550 -28.588 1.00 82.12 933 ASP A CA 1
ATOM 6864 C C . ASP A 1 933 ? 28.076 22.492 -29.517 1.00 82.12 933 ASP A C 1
ATOM 6866 O O . ASP A 1 933 ? 27.156 22.798 -30.283 1.00 82.12 933 ASP A O 1
ATOM 6870 N N . VAL A 1 934 ? 28.632 21.282 -29.496 1.00 87.38 934 VAL A N 1
ATOM 6871 C CA . VAL A 1 934 ? 28.152 20.118 -30.254 1.00 87.38 934 VAL A CA 1
ATOM 6872 C C . VAL A 1 934 ? 27.659 19.079 -29.262 1.00 87.38 934 VAL A C 1
ATOM 6874 O O . VAL A 1 934 ? 28.380 18.779 -28.314 1.00 87.38 934 VAL A O 1
ATOM 6877 N N . TYR A 1 935 ? 26.465 18.545 -29.494 1.00 78.94 935 TYR A N 1
ATOM 6878 C CA . TYR A 1 935 ? 25.831 17.544 -28.639 1.00 78.94 935 TYR A CA 1
ATOM 6879 C C . TYR A 1 935 ? 25.646 16.263 -29.449 1.00 78.94 935 TYR A C 1
ATOM 6881 O O . TYR A 1 935 ? 25.004 16.321 -30.492 1.00 78.94 935 TYR A O 1
ATOM 6889 N N . VAL A 1 936 ? 26.216 15.143 -29.015 1.00 84.44 936 VAL A N 1
ATOM 6890 C CA . VAL A 1 936 ? 25.877 13.818 -29.561 1.00 84.44 936 VAL A CA 1
ATOM 6891 C C . VAL A 1 936 ? 24.628 13.361 -28.822 1.00 84.44 936 VAL A C 1
ATOM 6893 O O . VAL A 1 936 ? 24.682 13.292 -27.594 1.00 84.44 936 VAL A O 1
ATOM 6896 N N . ALA A 1 937 ? 23.509 13.191 -29.528 1.00 72.50 937 ALA A N 1
ATOM 6897 C CA . ALA A 1 937 ? 22.253 12.775 -28.905 1.00 72.50 937 ALA A CA 1
ATOM 6898 C C . ALA A 1 937 ? 22.329 11.310 -28.409 1.00 72.50 937 ALA A C 1
ATOM 6900 O O . ALA A 1 937 ? 23.222 10.587 -28.856 1.00 72.50 937 ALA A O 1
ATOM 6901 N N . PRO A 1 938 ? 21.442 10.906 -27.478 1.00 62.38 938 PRO A N 1
ATOM 6902 C CA . PRO A 1 938 ? 21.250 9.505 -27.082 1.00 62.38 938 PRO A CA 1
ATOM 6903 C C . PRO A 1 938 ? 21.102 8.587 -28.300 1.00 62.38 938 PRO A C 1
ATOM 6905 O O . PRO A 1 938 ? 20.606 9.047 -29.325 1.00 62.38 938 PRO A O 1
ATOM 6908 N N . ASP A 1 939 ? 21.564 7.342 -28.185 1.00 66.44 939 ASP A N 1
ATOM 6909 C CA . ASP A 1 939 ? 21.561 6.300 -29.232 1.00 66.44 939 ASP A CA 1
ATOM 6910 C C . ASP A 1 939 ? 22.496 6.541 -30.432 1.00 66.44 939 ASP A C 1
ATOM 6912 O O . ASP A 1 939 ? 22.616 5.679 -31.294 1.00 66.44 939 ASP A O 1
ATOM 6916 N N . PHE A 1 940 ? 23.194 7.686 -30.499 1.00 74.44 940 PHE A N 1
ATOM 6917 C CA . PHE A 1 940 ? 24.024 8.026 -31.658 1.00 74.44 940 PHE A CA 1
ATOM 6918 C C . PHE A 1 940 ? 25.525 8.033 -31.385 1.00 74.44 940 PHE A C 1
ATOM 6920 O O . PHE A 1 940 ? 26.011 8.529 -30.365 1.00 74.44 940 PHE A O 1
ATOM 6927 N N . VAL A 1 941 ? 26.287 7.609 -32.388 1.00 80.56 941 VAL A N 1
ATOM 6928 C CA . VAL A 1 941 ? 27.747 7.555 -32.374 1.00 80.56 941 VAL A CA 1
ATOM 6929 C C . VAL A 1 941 ? 28.345 8.731 -33.150 1.00 80.56 941 VAL A C 1
ATOM 6931 O O . VAL A 1 941 ? 28.146 8.909 -34.355 1.00 80.56 941 VAL A O 1
ATOM 6934 N N . LEU A 1 942 ? 29.191 9.529 -32.496 1.00 87.31 942 LEU A N 1
ATOM 6935 C CA . LEU A 1 942 ? 30.125 10.424 -33.181 1.00 87.31 942 LEU A CA 1
ATOM 6936 C C . LEU A 1 942 ? 31.453 9.698 -33.408 1.00 87.31 942 LEU A C 1
ATOM 6938 O O . LEU A 1 942 ? 32.272 9.572 -32.499 1.00 87.31 942 LEU A O 1
ATOM 6942 N N . ARG A 1 943 ? 31.727 9.298 -34.649 1.00 88.06 943 ARG A N 1
ATOM 6943 C CA . ARG A 1 943 ? 32.997 8.669 -35.027 1.00 88.06 943 ARG A CA 1
ATOM 6944 C C . ARG A 1 943 ? 33.959 9.657 -35.682 1.00 88.06 943 ARG A C 1
ATOM 6946 O O . ARG A 1 943 ? 33.576 10.487 -36.506 1.00 88.06 943 ARG A O 1
ATOM 6953 N N . ILE A 1 944 ? 35.244 9.587 -35.338 1.00 91.12 944 ILE A N 1
ATOM 6954 C CA . ILE A 1 944 ? 36.294 10.473 -35.855 1.00 91.12 944 ILE A CA 1
ATOM 6955 C C . ILE A 1 944 ? 37.432 9.647 -36.460 1.00 91.12 944 ILE A C 1
ATOM 6957 O O . ILE A 1 944 ? 38.251 9.083 -35.738 1.00 91.12 944 ILE A O 1
ATOM 6961 N N . ASP A 1 945 ? 37.537 9.662 -37.789 1.00 89.94 945 ASP A N 1
ATOM 6962 C CA . ASP A 1 945 ? 38.567 8.922 -38.529 1.00 89.94 945 ASP A CA 1
ATOM 6963 C C . ASP A 1 945 ? 40.000 9.396 -38.249 1.00 89.94 945 ASP A C 1
ATOM 6965 O O . ASP A 1 945 ? 40.277 10.582 -38.011 1.00 89.94 945 ASP A O 1
ATOM 6969 N N . ALA A 1 946 ? 40.954 8.484 -38.456 1.00 91.50 946 ALA A N 1
ATOM 6970 C CA . ALA A 1 946 ? 42.380 8.782 -38.531 1.00 91.50 946 ALA A CA 1
ATOM 6971 C C . ALA A 1 946 ? 42.680 9.985 -39.449 1.00 91.50 946 ALA A C 1
ATOM 6973 O O . ALA A 1 946 ? 42.243 10.073 -40.597 1.00 91.50 946 ALA A O 1
ATOM 6974 N N . GLY A 1 947 ? 43.495 10.919 -38.960 1.00 89.00 947 GLY A N 1
ATOM 6975 C CA . GLY A 1 947 ? 43.939 12.097 -39.709 1.00 89.00 947 GLY A CA 1
ATOM 6976 C C . GLY A 1 947 ? 42.926 13.244 -39.777 1.00 89.00 947 GLY A C 1
ATOM 6977 O O . GLY A 1 947 ? 43.253 14.296 -40.341 1.00 89.00 947 GLY A O 1
ATOM 6978 N N . THR A 1 948 ? 41.740 13.088 -39.184 1.00 93.62 948 THR A N 1
ATOM 6979 C CA . THR A 1 948 ? 40.729 14.145 -39.095 1.00 93.62 948 THR A CA 1
ATOM 6980 C C . THR A 1 948 ? 41.226 15.343 -38.288 1.00 93.62 948 THR A C 1
ATOM 6982 O O . THR A 1 948 ? 41.905 15.217 -37.268 1.00 93.62 948 THR A O 1
ATOM 6985 N N . GLU A 1 949 ? 40.912 16.552 -38.756 1.00 92.19 949 GLU A N 1
ATOM 6986 C CA . GLU A 1 949 ? 41.288 17.802 -38.104 1.00 92.19 949 GLU A CA 1
ATOM 6987 C C . GLU A 1 949 ? 40.051 18.553 -37.597 1.00 92.19 949 GLU A C 1
ATOM 6989 O O . GLU A 1 949 ? 39.233 19.010 -38.392 1.00 92.19 949 GLU A O 1
ATOM 6994 N N . ILE A 1 950 ? 39.968 18.770 -36.283 1.00 91.69 950 ILE A N 1
ATOM 6995 C CA . ILE A 1 950 ? 38.882 19.507 -35.626 1.00 91.69 950 ILE A CA 1
ATOM 6996 C C . ILE A 1 950 ? 39.435 20.809 -35.040 1.00 91.69 950 ILE A C 1
ATOM 6998 O O . ILE A 1 950 ? 40.491 20.846 -34.398 1.00 91.69 950 ILE A O 1
ATOM 7002 N N . ARG A 1 951 ? 38.739 21.921 -35.288 1.00 90.06 951 ARG A N 1
ATOM 7003 C CA . ARG A 1 951 ? 39.145 23.266 -34.879 1.00 90.06 951 ARG A CA 1
ATOM 7004 C C . ARG A 1 951 ? 38.053 23.994 -34.116 1.00 90.06 951 ARG A C 1
ATOM 7006 O O . ARG A 1 951 ? 37.047 24.362 -34.702 1.00 90.06 951 ARG A O 1
ATOM 7013 N N . PHE A 1 952 ? 38.323 24.360 -32.873 1.00 89.31 952 PHE A N 1
ATOM 7014 C CA . PHE A 1 952 ? 37.405 25.161 -32.065 1.00 89.31 952 PHE A CA 1
ATOM 7015 C C . PHE A 1 952 ? 37.560 26.664 -32.331 1.00 89.31 952 PHE A C 1
ATOM 7017 O O . PHE A 1 952 ? 38.633 27.237 -32.099 1.00 89.31 952 PHE A O 1
ATOM 7024 N N . ASP A 1 953 ? 36.496 27.313 -32.812 1.00 87.50 953 ASP A N 1
ATOM 7025 C CA . ASP A 1 953 ? 36.392 28.766 -33.022 1.00 87.50 953 ASP A CA 1
ATOM 7026 C C . ASP A 1 953 ? 35.693 29.462 -31.839 1.00 87.50 953 ASP A C 1
ATOM 7028 O O . ASP A 1 953 ? 34.724 30.205 -31.988 1.00 87.50 953 ASP A O 1
ATOM 7032 N N . GLY A 1 954 ? 36.180 29.198 -30.624 1.00 81.25 954 GLY A N 1
ATOM 7033 C CA . GLY A 1 954 ? 35.632 29.750 -29.384 1.00 81.25 954 GLY A CA 1
ATOM 7034 C C . GLY A 1 954 ? 35.826 28.823 -28.186 1.00 81.25 954 GLY A C 1
ATOM 7035 O O . GLY A 1 954 ? 36.568 27.848 -28.263 1.00 81.25 954 GLY A O 1
ATOM 7036 N N . PHE A 1 955 ? 35.169 29.153 -27.072 1.00 81.62 955 PHE A N 1
ATOM 7037 C CA . PHE A 1 955 ? 35.105 28.314 -25.869 1.00 81.62 955 PHE A CA 1
ATOM 7038 C C . PHE A 1 955 ? 33.905 27.373 -25.956 1.00 81.62 955 PHE A C 1
ATOM 7040 O O . PHE A 1 955 ? 32.953 27.534 -25.202 1.00 81.62 955 PHE A O 1
ATOM 7047 N N . TRP A 1 956 ? 33.963 26.451 -26.907 1.00 83.06 956 TRP A N 1
ATOM 7048 C CA . TRP A 1 956 ? 32.907 25.473 -27.150 1.00 83.06 956 TRP A CA 1
ATOM 7049 C C . TRP A 1 956 ? 33.370 24.077 -26.743 1.00 83.06 956 TRP A C 1
ATOM 7051 O O . TRP A 1 956 ? 34.585 23.850 -26.663 1.00 83.06 956 TRP A O 1
ATOM 7061 N N . SER A 1 957 ? 32.408 23.197 -26.499 1.00 81.38 957 SER A N 1
ATOM 7062 C CA . SER A 1 957 ? 32.573 21.808 -26.071 1.00 81.38 957 SER A CA 1
ATOM 7063 C C . SER A 1 957 ? 31.948 20.839 -27.079 1.00 81.38 957 SER A C 1
ATOM 7065 O O . SER A 1 957 ? 31.044 21.212 -27.829 1.00 81.38 957 SER A O 1
ATOM 7067 N N . ILE A 1 958 ? 32.453 19.606 -27.108 1.00 84.19 958 ILE A N 1
ATOM 7068 C CA . ILE A 1 958 ? 31.721 18.451 -27.645 1.00 84.19 958 ILE A CA 1
ATOM 7069 C C . ILE A 1 958 ? 31.220 17.698 -26.415 1.00 84.19 958 ILE A C 1
ATOM 7071 O O . ILE A 1 958 ? 32.025 17.300 -25.576 1.00 84.19 958 ILE A O 1
ATOM 7075 N N . ILE A 1 959 ? 29.907 17.595 -26.276 1.00 77.69 959 ILE A N 1
ATOM 7076 C CA . ILE A 1 959 ? 29.216 16.956 -25.159 1.00 77.69 959 ILE A CA 1
ATOM 7077 C C . ILE A 1 959 ? 28.571 15.699 -25.736 1.00 77.69 959 ILE A C 1
ATOM 7079 O O . ILE A 1 959 ? 27.883 15.778 -26.751 1.00 77.69 959 ILE A O 1
ATOM 7083 N N . VAL A 1 960 ? 28.868 14.549 -25.148 1.00 79.75 960 VAL A N 1
ATOM 7084 C CA . VAL A 1 960 ? 28.540 13.239 -25.712 1.00 79.75 960 VAL A CA 1
ATOM 7085 C C . VAL A 1 960 ? 27.550 12.566 -24.764 1.00 79.75 960 VAL A C 1
ATOM 7087 O O . VAL A 1 960 ? 27.926 12.336 -23.618 1.00 79.75 960 VAL A O 1
ATOM 7090 N N . PHE A 1 961 ? 26.309 12.352 -25.217 1.00 63.00 961 PHE A N 1
ATOM 7091 C CA . PHE A 1 961 ? 25.277 11.595 -24.490 1.00 63.00 961 PHE A CA 1
ATOM 7092 C C . PHE A 1 961 ? 25.029 10.200 -25.088 1.00 63.00 961 PHE A C 1
ATOM 7094 O O . PHE A 1 961 ? 24.561 9.334 -24.366 1.00 63.00 961 PHE A O 1
ATOM 7101 N N . GLY A 1 962 ? 25.353 9.989 -26.369 1.00 73.62 962 GLY A N 1
ATOM 7102 C CA . GLY A 1 962 ? 25.576 8.662 -26.960 1.00 73.62 962 GLY A CA 1
ATOM 7103 C C . GLY A 1 962 ? 27.060 8.283 -26.891 1.00 73.62 962 GLY A C 1
ATOM 7104 O O . GLY A 1 962 ? 27.699 8.485 -25.859 1.00 73.62 962 GLY A O 1
ATOM 7105 N N . ASP A 1 963 ? 27.654 7.864 -28.010 1.00 74.44 963 ASP A N 1
ATOM 7106 C CA . ASP A 1 963 ? 29.055 7.423 -28.055 1.00 74.44 963 ASP A CA 1
ATOM 7107 C C . ASP A 1 963 ? 30.000 8.349 -28.828 1.00 74.44 963 ASP A C 1
ATOM 7109 O O . ASP A 1 963 ? 29.631 9.079 -29.752 1.00 74.44 963 ASP A O 1
ATOM 7113 N N . LEU A 1 964 ? 31.284 8.318 -28.453 1.00 83.50 964 LEU A N 1
ATOM 7114 C CA . LEU A 1 964 ? 32.365 9.009 -29.162 1.00 83.50 964 LEU A CA 1
ATOM 7115 C C . LEU A 1 964 ? 33.527 8.054 -29.444 1.00 83.50 964 LEU A C 1
ATOM 7117 O O . LEU A 1 964 ? 34.371 7.803 -28.581 1.00 83.50 964 LEU A O 1
ATOM 7121 N N . LEU A 1 965 ? 33.650 7.635 -30.702 1.00 82.88 965 LEU A N 1
ATOM 7122 C CA . LEU A 1 965 ? 34.738 6.785 -31.185 1.00 82.88 965 LEU A CA 1
ATOM 7123 C C . LEU A 1 965 ? 35.774 7.621 -31.949 1.00 82.88 965 LEU A C 1
ATOM 7125 O O . LEU A 1 965 ? 35.446 8.382 -32.857 1.00 82.88 965 LEU A O 1
ATOM 7129 N N . SER A 1 966 ? 37.059 7.511 -31.603 1.00 86.81 966 SER A N 1
ATOM 7130 C CA . SER A 1 966 ? 38.135 8.285 -32.246 1.00 86.81 966 SER A CA 1
ATOM 7131 C C . SER A 1 966 ? 39.291 7.390 -32.697 1.00 86.81 966 SER A C 1
ATOM 7133 O O . SER A 1 966 ? 40.204 7.098 -31.921 1.00 86.81 966 SER A O 1
ATOM 7135 N N . ASP A 1 967 ? 39.349 7.102 -33.995 1.00 85.06 967 ASP A N 1
ATOM 7136 C CA . ASP A 1 967 ? 40.271 6.149 -34.625 1.00 85.06 967 ASP A CA 1
ATOM 7137 C C . ASP A 1 967 ? 41.617 6.779 -35.017 1.00 85.06 967 ASP A C 1
ATOM 7139 O O . ASP A 1 967 ? 42.101 6.679 -36.143 1.00 85.06 967 ASP A O 1
ATOM 7143 N N . GLY A 1 968 ? 42.256 7.494 -34.092 1.00 83.44 968 GLY A N 1
ATOM 7144 C CA . GLY A 1 968 ? 43.539 8.145 -34.358 1.00 83.44 968 GLY A CA 1
ATOM 7145 C C . GLY A 1 968 ? 44.700 7.158 -34.515 1.00 83.44 968 GLY A C 1
ATOM 7146 O O . GLY A 1 968 ? 45.073 6.476 -33.565 1.00 83.44 968 GLY A O 1
ATOM 7147 N N . GLU A 1 969 ? 45.385 7.171 -35.662 1.00 85.75 969 GLU A N 1
ATOM 7148 C CA . GLU A 1 969 ? 46.608 6.385 -35.851 1.00 85.75 969 GLU A CA 1
ATOM 7149 C C . GLU A 1 969 ? 47.888 7.154 -35.485 1.00 85.75 969 GLU A C 1
ATOM 7151 O O . GLU A 1 969 ? 47.986 8.379 -35.578 1.00 85.75 969 GLU A O 1
ATOM 7156 N N . LEU A 1 970 ? 48.960 6.417 -35.171 1.00 85.62 970 LEU A N 1
ATOM 7157 C CA . LEU A 1 970 ? 50.287 6.998 -34.932 1.00 85.62 970 LEU A CA 1
ATOM 7158 C C . LEU A 1 970 ? 50.872 7.676 -36.194 1.00 85.62 970 LEU A C 1
ATOM 7160 O O . LEU A 1 970 ? 51.690 8.595 -36.081 1.00 85.62 970 LEU A O 1
ATOM 7164 N N . SER A 1 971 ? 50.466 7.213 -37.385 1.00 89.25 971 SER A N 1
ATOM 7165 C CA . SER A 1 971 ? 50.770 7.793 -38.704 1.00 89.25 971 SER A CA 1
ATOM 7166 C C . SER A 1 971 ? 50.002 9.087 -38.952 1.00 89.25 971 SER A C 1
ATOM 7168 O O . SER A 1 971 ? 50.587 10.070 -39.413 1.00 89.25 971 SER A O 1
ATOM 7170 N N . ASP A 1 972 ? 48.711 9.056 -38.627 1.00 88.50 972 ASP A N 1
ATOM 7171 C CA . ASP A 1 972 ? 47.700 10.040 -38.990 1.00 88.50 972 ASP A CA 1
ATOM 7172 C C . ASP A 1 972 ? 46.781 10.279 -37.774 1.00 88.50 972 ASP A C 1
ATOM 7174 O O . ASP A 1 972 ? 45.684 9.731 -37.683 1.00 88.50 972 ASP A O 1
ATOM 7178 N N . PRO A 1 973 ? 47.233 11.076 -36.787 1.00 90.69 973 PRO A N 1
ATOM 7179 C CA . PRO A 1 973 ? 46.465 11.290 -35.570 1.00 90.69 973 PRO A CA 1
ATOM 7180 C C . PRO A 1 973 ? 45.276 12.217 -35.823 1.00 90.69 973 PRO A C 1
ATOM 7182 O O . PRO A 1 973 ? 45.375 13.172 -36.606 1.00 90.69 973 PRO A O 1
ATOM 7185 N N . VAL A 1 974 ? 44.197 12.009 -35.071 1.00 92.62 974 VAL A N 1
ATOM 7186 C CA . VAL A 1 974 ? 43.123 12.998 -34.937 1.00 92.62 974 VAL A CA 1
ATOM 7187 C C . VAL A 1 974 ? 43.704 14.268 -34.307 1.00 92.62 974 VAL A C 1
ATOM 7189 O O . VAL A 1 974 ? 44.326 14.248 -33.242 1.00 92.62 974 VAL A O 1
ATOM 7192 N N . ASN A 1 975 ? 43.568 15.399 -34.999 1.00 89.25 975 ASN A N 1
ATOM 7193 C CA . ASN A 1 975 ? 44.151 16.677 -34.601 1.00 89.25 975 ASN A CA 1
ATOM 7194 C C . ASN A 1 975 ? 43.072 17.648 -34.129 1.00 89.25 975 ASN A C 1
ATOM 7196 O O . ASN A 1 975 ? 42.481 18.368 -34.933 1.00 89.25 975 ASN A O 1
ATOM 7200 N N . ILE A 1 976 ? 42.907 17.745 -32.812 1.00 89.50 976 ILE A N 1
ATOM 7201 C CA . ILE A 1 976 ? 42.002 18.701 -32.171 1.00 89.50 976 ILE A CA 1
ATOM 7202 C C . ILE A 1 976 ? 42.783 19.945 -31.729 1.00 89.50 976 ILE A C 1
ATOM 7204 O O . ILE A 1 976 ? 43.780 19.853 -31.007 1.00 89.50 976 ILE A O 1
ATOM 7208 N N . ARG A 1 977 ? 42.384 21.137 -32.193 1.00 85.69 977 ARG A N 1
ATOM 7209 C CA . ARG A 1 977 ? 43.086 22.394 -31.863 1.00 85.69 977 ARG A CA 1
ATOM 7210 C C . ARG A 1 977 ? 42.200 23.635 -31.908 1.00 85.69 977 ARG A C 1
ATOM 7212 O O . ARG A 1 977 ? 41.070 23.605 -32.362 1.00 85.69 977 ARG A O 1
ATOM 7219 N N . SER A 1 978 ? 42.735 24.780 -31.486 1.00 82.50 978 SER A N 1
ATOM 7220 C CA . SER A 1 978 ? 42.055 26.067 -31.688 1.00 82.50 978 SER A CA 1
ATOM 7221 C C . SER A 1 978 ? 42.073 26.487 -33.166 1.00 82.50 978 SER A C 1
ATOM 7223 O O . SER A 1 978 ? 43.088 26.330 -33.852 1.00 82.50 978 SER A O 1
ATOM 7225 N N . HIS A 1 979 ? 40.986 27.107 -33.635 1.00 84.56 979 HIS A N 1
ATOM 7226 C CA . HIS A 1 979 ? 40.901 27.769 -34.941 1.00 84.56 979 HIS A CA 1
ATOM 7227 C C . HIS A 1 979 ? 41.753 29.055 -35.022 1.00 84.56 979 HIS A C 1
ATOM 7229 O O . HIS A 1 979 ? 42.020 29.581 -36.106 1.00 84.56 979 HIS A O 1
ATOM 7235 N N . SER A 1 980 ? 42.229 29.564 -33.879 1.00 76.38 980 SER A N 1
ATOM 7236 C CA . SER A 1 980 ? 43.040 30.779 -33.796 1.00 76.38 980 SER A CA 1
ATOM 7237 C C . SER A 1 980 ? 44.356 30.667 -34.576 1.00 76.38 980 SER A C 1
ATOM 7239 O O . SER A 1 980 ? 45.164 29.761 -34.376 1.00 76.38 980 SER A O 1
ATOM 7241 N N . GLY A 1 981 ? 44.661 31.685 -35.391 1.00 67.69 981 GLY A N 1
ATOM 7242 C CA . GLY A 1 981 ? 45.948 31.813 -36.091 1.00 67.69 981 GLY A CA 1
ATOM 7243 C C . GLY A 1 981 ? 47.172 32.027 -35.177 1.00 67.69 981 GLY A C 1
ATOM 7244 O O . GLY A 1 981 ? 48.294 32.121 -35.678 1.00 67.69 981 GLY A O 1
ATOM 7245 N N . ALA A 1 982 ? 46.972 32.134 -33.858 1.00 69.88 982 ALA A N 1
ATOM 7246 C CA . ALA A 1 982 ? 48.012 32.191 -32.831 1.00 69.88 982 ALA A CA 1
ATOM 7247 C C . ALA A 1 982 ? 47.604 31.314 -31.623 1.00 69.88 982 ALA A C 1
ATOM 7249 O O . ALA A 1 982 ? 47.071 31.845 -30.639 1.00 69.88 982 ALA A O 1
ATOM 7250 N N . PRO A 1 983 ? 47.825 29.988 -31.698 1.00 67.00 983 PRO A N 1
ATOM 7251 C CA . PRO A 1 983 ? 47.354 29.051 -30.684 1.00 67.00 983 PRO A CA 1
ATOM 7252 C C . PRO A 1 983 ? 48.069 29.255 -29.336 1.00 67.00 983 PRO A C 1
ATOM 7254 O O . PRO A 1 983 ? 49.288 29.438 -29.284 1.00 67.00 983 PRO A O 1
ATOM 7257 N N . GLY A 1 984 ? 47.303 29.235 -28.247 1.00 65.06 984 GLY A N 1
ATOM 7258 C CA . GLY A 1 984 ? 47.741 29.358 -26.854 1.00 65.06 984 GLY A CA 1
ATOM 7259 C C . GLY A 1 984 ? 46.844 28.537 -25.916 1.00 65.06 984 GLY A C 1
ATOM 7260 O O . GLY A 1 984 ? 45.797 28.060 -26.335 1.00 65.06 984 GLY A O 1
ATOM 7261 N N . ALA A 1 985 ? 47.256 28.352 -24.658 1.00 67.00 985 ALA A N 1
ATOM 7262 C CA . ALA A 1 985 ? 46.458 27.623 -23.663 1.00 67.00 985 ALA A CA 1
ATOM 7263 C C . ALA A 1 985 ? 45.119 28.336 -23.361 1.00 67.00 985 ALA A C 1
ATOM 7265 O O . ALA A 1 985 ? 45.069 29.568 -23.418 1.00 67.00 985 ALA A O 1
ATOM 7266 N N . ASN A 1 986 ? 44.080 27.567 -23.004 1.00 66.56 986 ASN A N 1
ATOM 7267 C CA . ASN A 1 986 ? 42.711 28.022 -22.701 1.00 66.56 986 ASN A CA 1
ATOM 7268 C C . ASN A 1 986 ? 42.035 28.753 -23.873 1.00 66.56 986 ASN A C 1
ATOM 7270 O O . ASN A 1 986 ? 41.624 29.903 -23.734 1.00 66.56 986 ASN A O 1
ATOM 7274 N N . GLN A 1 987 ? 41.984 28.124 -25.047 1.00 65.25 987 GLN A N 1
ATOM 7275 C CA . GLN A 1 987 ? 41.357 28.699 -26.248 1.00 65.25 987 GLN A CA 1
ATOM 7276 C C . GLN A 1 987 ? 40.157 27.896 -26.768 1.00 65.25 987 GLN A C 1
ATOM 7278 O O . GLN A 1 987 ? 39.638 28.242 -27.823 1.00 65.25 987 GLN A O 1
ATOM 7283 N N . TRP A 1 988 ? 39.766 26.849 -26.044 1.00 63.22 988 TRP A N 1
ATOM 7284 C CA . TRP A 1 988 ? 38.576 26.017 -26.225 1.00 63.22 988 TRP A CA 1
ATOM 7285 C C . TRP A 1 988 ? 38.261 25.331 -24.880 1.00 63.22 988 TRP A C 1
ATOM 7287 O O . TRP A 1 988 ? 39.132 25.352 -23.996 1.00 63.22 988 TRP A O 1
ATOM 7297 N N . ASN A 1 989 ? 37.016 24.886 -24.673 1.00 55.59 989 ASN A N 1
ATOM 7298 C CA . ASN A 1 989 ? 36.550 24.292 -23.410 1.00 55.59 989 ASN A CA 1
ATOM 7299 C C . ASN A 1 989 ? 36.710 22.756 -23.439 1.00 55.59 989 ASN A C 1
ATOM 7301 O O . ASN A 1 989 ? 37.291 22.256 -24.395 1.00 55.59 989 ASN A O 1
ATOM 7305 N N . ARG A 1 990 ? 36.305 22.052 -22.373 1.00 50.12 990 ARG A N 1
ATOM 7306 C CA . ARG A 1 990 ? 36.359 20.580 -22.272 1.00 50.12 990 ARG A CA 1
ATOM 7307 C C . ARG A 1 990 ? 35.705 19.884 -23.459 1.00 50.12 990 ARG A C 1
ATOM 7309 O O . ARG A 1 990 ? 34.610 20.352 -23.844 1.00 50.12 990 ARG A O 1
#